Protein AF-0000000072975672 (afdb_homodimer)

Nearest PDB structures (foldseek):
  6ol1-assembly1_B  TM=7.980E-01  e=2.990E-12  Vibrio cholerae O1 biovar El Tor str. N16961
  6okz-assembly2_A  TM=8.199E-01  e=1.410E-11  Vibrio cholerae O1 biovar El Tor str. N16961
  5uld-assembly2_D  TM=7.932E-01  e=4.194E-11  Vibrio cholerae O1 biovar El Tor str. N16961
  6ol0-assembly2_B  TM=7.868E-01  e=4.022E-11  Vibrio cholerae O1 biovar El Tor str. N16961
  4f35-assembly1_C  TM=8.207E-01  e=1.749E-09  Vibrio cholerae

Foldseek 3Di:
DPLVAPADLVRLLVVLVVLVVVLLVCLLVPPDDNLVSLQVSLVVCPVNCLQPPVLLVVLVPQLLLLLLLLLLLLLLLLVQLCVLVVLLVVLVVVLVPDLVVSLVVNLVVLLQVLCQDPLQVNLLLCLQSLCQSCVSVVAASQLRQLSNSLSSLLSLQQFCNSYSLSSLLQRLCVVVPDDGDFGRLRNVLSVVLNVLSVVLSVPPSNVQGDRDHAPQRVCCVVVQLFKWWKFAQAPPAPQAFPQPVPPVLCVDPFKHFQFKQDDNDTPNQPSRPDRDHHGIITIIRGGPVVVVVCVPPVNNVRRVDTDIAGKDKFKWFAAPQQQQAQPFPLVVPLCSVLVKDFQWKDDQLDTPRPPSRRDGDHHLIITTIMGHPVSVLVSCVVRVIQTSNDSNPDPRSNVCNVLSVCLSVQLNVCSNVVVDDSSVSSVVSSVSSCVVPSDDPVSSSSSRDPSLSSSSSSLSSSLSSSVSSCNLVVVLVVCVVVCAPPDQLVLLLVLLLVLLVSLLSGELNNSLSVSSSNQQSNCVSNVHDSVLSSSSNSSSSSLHQLALVSYVSSSNSCNRSSDHRVSSNSSRVVSSNVSSNSSSVCSCVSPPD/DPLVAPADLVRLLVVLVVLVVVLLVCLLVPPDDNLVSLQVSLVVCPVNCLQPPVLLVVLVPQLLLLLLLLLLLLLLLLVQLCVLVVLLVVLVVVLVPDLVVSLVVNLVVLLQVLCQDPLQVNLLLCLQSLCQSCVSVVAASQLRQLSNSLSSLLSLQQFCNSYSLSSLLQSLCVVVPDDGDFGRLRNVLSVVLNVLSVVLSVPPSNVQGDRDHAPQRVCCVVVQLFKWWKFAAAPPAPQAFPQPVPPVLCVDDFKHFQFKQDDLDTPNQPSRPDRDHHGIITIIRGGPVVVVVCVPPVNNVRRVDTDIAGKDKFKWFAAPQQQQAFPFPLVVPLCSVLVKDFQWKDDQLDTPRPPSRRDGDHHLIITTIMDHPVSVLVSCVVRVIQTSNDNNPDPRSNVCNVLSVCLSCQLNVCSNVVVDDSSVSSVVSSVSCCVVPSDDPVSSSSSRDPSLSSSSSSLSSSLSSSVSSCNLVVVLVVCVVVCAPPPQLVLLLVLLLVLLVSLLSGELNNSLSVSSSNQQSNCVSNVHDSVLSSSSNSSSSSLHQLALVSYVSSSNSCNRSSDHRVSSNSSRVVSSNVSSNSSSVCSCVSPPD

Organism: NCBI:txid391626

Secondary structure (DSSP, 8-state):
---SS---HHHHHHHHHHHHHHHHHHHHHTSS-HHHHHHHHHHHHHHHTSS-HHHHHHHTT-HHHHHHHHHHHHHHHHHHTTHHHHHHHHHHHHHHH-HHHHHHHHHHHHHHHTTTS-HHHHHHHHHHHHHHHHHHHT--THHHHHHHHHHHHHHTTSSTTS-HHHHHHHHHHHHTTPPPPPTTTTHHHHHHHHHHHHHHHHHTHHHHS-----HHHHHHTTTT--EEEEEE--TT-TTTTSBGGG-GGGTSTTEEEEEEEETTEE-GGGGGGPBP-TT-EEEEEE-HHHHHHHHH-TTSTTS--EEEEE-EEEEEE--TT-TTTTSBHHHH-HHHHHS-EEEEEEETTEEE-S-GGGPBP-TT-EEEEEE-HHHHHHHHHHHT-EESSS-------GGGHHHHHHHHHHHHHHHHTTSS-HHHHHHHHHHHHHHHTSS-HHHHHHTS-HHHHHHHHHHHHHHHHHHHHTHHHHHHHHHHHHHTT--HHHHHHHHHHHHHHHHHHS-HHHHHHHHHHHHHHHHHHHTS-SHHHHHHHHHHHH---S-SSSSHHHHHHHTTTT--HHHHHHHHHHHHHHHHHHHHHHHHHHS--/---SS---HHHHHHHHHHHHHHHHHHHHHTSS-HHHHHHHHHHHHHHHTSS-HHHHHHHTT-HHHHHHHHHHHHHHHHHHTTHHHHHHHHHHHHHHH-HHHHHHHHHHHHHHHHTTS-HHHHHHHHHHHHHHHHHHHT--GGGTHHHHHHHHHHHTTSSTTS-HHHHHHHHHHHHTTPPPPPTTTTHHHHHHHHHHHHHHHHHTHHHHS-----HHHHHHTTTT--EEEEEE--TT-TTTTSBGGG-GGGTSTTEEEEEEEETTEE-GGGGGGPBP-TT-EEEEEE-HHHHHHHHH-GGGTTS---EEEE-EEEEEE--TT-TTTTSBHHHH-HHHHHS-EEEEEEETTEEE-S-GGGPBP-TT-EEEEEE-HHHHHHHHHHHT-EESSS-------GGGHHHHHHHHHHHHHHHHTTSS-HHHHHHHHHHHHHHHTSS-HHHHHHTS-HHHHHHHHHHHHHHHHHHHHTHHHHHHHHHHHHHTT--HHHHHHHHHHHHHHHHHHS-HHHHHHHHHHHHHHHHHHHTS-SHHHHHHHHHHHH---S-SSSSHHHHHHHHHHT--HHHHHHHHHHHHHHHHHHHHHHHHHHS--

Solvent-accessible surface area (backbone atoms only — not comparable to full-atom values): 57930 Å² total; per-residue (Å²): 127,71,55,72,47,84,58,53,61,69,50,26,13,52,50,49,48,50,49,53,50,51,43,50,50,42,45,64,64,55,80,50,58,64,35,55,46,30,33,34,47,32,30,49,32,43,62,46,41,41,24,47,66,70,61,48,38,54,47,50,33,48,53,30,62,54,32,51,45,31,46,29,30,45,50,42,22,29,56,40,11,33,55,59,51,54,54,51,49,53,42,52,57,38,36,72,76,39,49,76,60,23,52,54,50,44,38,53,47,39,19,56,47,8,26,69,30,57,41,55,66,54,49,63,64,42,46,12,52,50,40,50,47,19,56,76,64,71,45,50,36,26,63,48,38,60,56,45,33,50,28,19,46,37,14,16,44,30,23,35,67,2,28,69,46,37,31,42,33,42,35,54,40,37,74,72,68,42,79,74,74,51,43,60,67,46,25,68,61,15,50,51,50,37,52,51,51,49,51,45,46,70,70,48,37,74,77,54,44,56,90,32,63,29,68,56,59,64,48,43,78,58,55,64,52,35,22,41,29,32,29,30,33,41,86,84,29,89,54,54,71,36,46,54,78,71,38,62,77,44,62,34,91,58,33,39,72,65,37,39,28,53,84,89,41,76,38,50,86,50,41,90,76,33,53,38,43,70,60,26,31,37,30,28,34,21,18,72,73,48,48,55,47,45,65,63,34,65,79,36,53,33,34,67,60,62,54,68,43,62,29,42,81,44,38,31,36,33,40,89,78,21,68,52,50,74,35,36,44,51,76,58,40,43,41,79,43,40,53,27,42,78,63,33,35,32,46,97,75,36,74,41,58,70,71,51,44,73,38,57,38,46,68,27,29,24,35,32,33,35,19,32,61,68,32,46,51,46,47,23,62,74,32,47,36,41,44,40,77,45,75,80,82,67,92,44,52,52,88,38,26,67,56,35,50,49,36,52,50,46,37,53,53,38,32,63,68,63,56,50,59,59,45,60,42,31,46,37,33,39,29,50,36,47,73,72,56,36,31,54,68,71,62,29,53,65,50,39,57,56,56,58,46,46,25,50,54,18,34,48,30,40,48,52,22,33,61,66,20,43,28,51,56,55,53,30,67,66,46,44,72,80,52,59,84,55,53,70,47,57,52,34,30,52,52,19,46,51,36,26,55,47,7,42,60,43,36,24,58,60,42,25,47,58,46,37,60,52,36,39,43,43,18,57,71,70,70,39,52,32,63,43,42,42,50,33,35,38,51,21,22,51,53,37,50,34,29,45,71,10,27,71,47,39,29,54,35,33,31,65,16,45,44,49,70,62,52,29,35,65,50,14,42,61,49,44,54,51,47,37,52,51,51,24,61,47,42,49,75,76,35,67,96,125,70,56,71,48,83,58,52,62,68,49,27,14,51,51,50,50,49,50,52,50,51,43,52,50,41,44,64,63,56,80,50,58,63,36,55,46,30,33,34,48,31,30,51,33,44,62,45,42,42,25,48,66,70,60,49,39,55,47,51,31,49,54,31,62,53,32,50,44,31,46,29,30,46,50,42,22,29,55,41,11,32,55,58,50,54,53,52,50,53,41,53,57,38,37,72,76,39,48,76,61,22,51,56,49,43,40,52,48,38,19,57,47,7,25,68,29,57,41,53,67,54,49,64,64,41,47,14,53,50,42,51,46,18,55,76,64,70,45,49,35,27,62,47,37,60,56,46,34,50,28,18,44,35,15,16,43,28,23,35,68,2,27,69,47,38,32,44,32,42,34,54,40,36,76,72,68,43,80,74,74,50,44,59,66,46,24,67,61,16,49,51,50,37,52,50,50,51,51,45,49,71,70,47,36,74,77,53,44,55,90,33,62,29,66,55,61,64,48,43,79,58,54,63,54,37,23,40,29,32,29,29,32,40,86,85,30,90,56,54,68,37,46,53,79,71,38,60,77,43,62,35,91,60,31,38,70,65,36,40,27,54,84,89,41,75,39,50,86,51,43,90,77,33,52,38,44,70,61,25,30,37,31,27,34,21,17,72,74,48,49,55,47,45,67,62,34,67,78,36,57,33,33,68,59,61,54,68,44,63,30,44,81,43,41,31,35,33,39,88,77,19,67,52,51,74,35,36,43,51,77,59,40,42,42,79,42,40,53,26,42,78,63,32,35,32,45,98,73,35,74,41,58,71,71,50,45,75,38,57,38,45,69,26,29,25,36,34,32,36,19,33,62,67,31,45,52,47,46,24,62,73,32,47,36,42,44,40,77,45,76,80,82,67,92,43,53,52,86,38,26,65,57,35,48,47,36,51,50,47,36,53,51,38,32,63,68,63,55,48,58,59,45,61,42,32,46,37,35,39,28,50,36,48,72,71,56,37,31,55,69,72,62,30,53,64,49,38,57,56,57,58,46,45,25,49,54,18,36,48,30,41,47,52,22,34,61,66,20,42,31,51,57,56,52,30,68,67,46,44,73,79,52,60,84,53,52,70,46,57,53,35,30,52,53,18,45,52,37,26,58,47,8,42,62,42,36,23,57,60,40,23,48,58,45,37,61,52,34,39,45,42,18,56,71,69,69,40,50,32,65,42,42,42,50,32,35,39,51,21,21,52,53,37,51,34,29,46,70,9,28,71,48,39,29,54,35,32,31,66,17,46,44,50,70,62,52,30,35,64,49,14,44,60,49,44,54,51,47,36,54,53,50,25,60,48,41,49,73,76,35,67,95

Sequence (1186 aa):
MVEIFALSQNGQAIATLSVVAIMFVLFLRETYPTEVVALAGAAVMLALGVLPYANAQAVLQNSAPWTIAAMFIVMGALVRTGALDVLTRLAERYARTHPKTAIVGVILAVMGASAIMNNTPVVVVMIPVVVQLSKTLGTKASKLLIPLSYAAIMGGSLTLIGTSTNLLVDGVARSQGLAPFGIFEILPIGLVVCAWGLIYMGLFAPRLLPDRDSMANMLSDRSKMKFFTEAVIPSDSNLIGRDVLDVRLFKRDGVRLVDVVRGDASLRRNLKTVQLAVGDRVVLRTEMTELLSLQKTKDLRRVDQVSAVETQTVEVLITPGCKMVGRAMASLRLRRRYGVYVLAVHRRNQNIGSNLDSLVVRVGDTLLLEGAPEDIARLATEMDMVDVSQPSARAFRRGHAPIAIAALIGIVTLAALNVAPILMLAVIAVAVVLLTGCIDADEAFSFIDGRLLALIFSMLAVGAALQNSGAVSLIVDAISPSLDGLPPFLLIFCVFLLTTILTEIVSNNAVAVIMTPIAISLATALGVDARPLVVAVMIAASCAFATPIGYQTNTLVYGPGGYKFSDFMRVGIPLNLSMSVIASAMIPLIWPLMVEIFALSQNGQAIATLSVVAIMFVLFLRETYPTEVVALAGAAVMLALGVLPYANAQAVLQNSAPWTIAAMFIVMGALVRTGALDVLTRLAERYARTHPKTAIVGVILAVMGASAIMNNTPVVVVMIPVVVQLSKTLGTKASKLLIPLSYAAIMGGSLTLIGTSTNLLVDGVARSQGLAPFGIFEILPIGLVVCAWGLIYMGLFAPRLLPDRDSMANMLSDRSKMKFFTEAVIPSDSNLIGRDVLDVRLFKRDGVRLVDVVRGDASLRRNLKTVQLAVGDRVVLRTEMTELLSLQKTKDLRRVDQVSAVETQTVEVLITPGCKMVGRAMASLRLRRRYGVYVLAVHRRNQNIGSNLDSLVVRVGDTLLLEGAPEDIARLATEMDMVDVSQPSARAFRRGHAPIAIAALIGIVTLAALNVAPILMLAVIAVAVVLLTGCIDADEAFSFIDGRLLALIFSMLAVGAALQNSGAVSLIVDAISPSLDGLPPFLLIFCVFLLTTILTEIVSNNAVAVIMTPIAISLATALGVDARPLVVAVMIAASCAFATPIGYQTNTLVYGPGGYKFSDFMRVGIPLNLSMSVIASAMIPLIWPL

pLDDT: mean 79.82, std 13.8, range [34.97, 97.31]

InterPro domains:
  IPR004680 Citrate transporter-like domain [PF03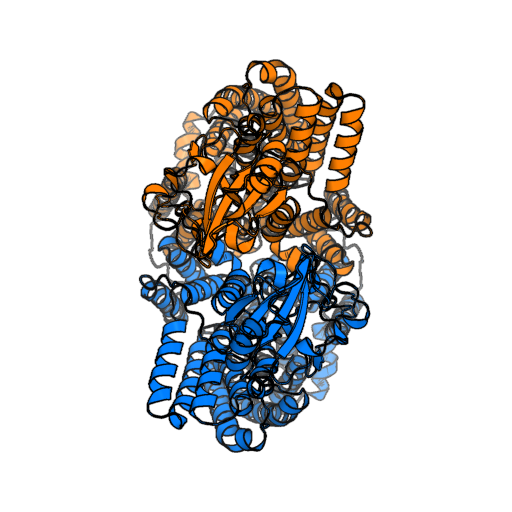600] (24-540)
  IPR006037 Regulator of K+ conductance, C-terminal [PF02080] (229-295)
  IPR006037 Regulator of K+ conductance, C-terminal [PF02080] (314-380)
  IPR006037 Regulator of K+ conductance, C-terminal [PS51202] (216-300)
  IPR006037 Regulator of K+ conductance, C-terminal [PS51202] (301-385)
  IPR031312 Sodium/sulphate symporter, conserved site [PS01271] (541-557)
  IPR036721 Regulator of K+ conductance, C-terminal domain superfamily [G3DSA:3.30.70.1450] (226-305)
  IPR036721 Regulator of K+ conductance, C-terminal domain superfamily [G3DSA:3.30.70.1450] (309-387)
  IPR036721 Regulator of K+ conductance, C-terminal domain superfamily [SSF116726] (228-301)
  IPR036721 Regulator of K+ conductance, C-terminal domain superfamily [SSF116726] (310-385)
  IPR051679 Divalent Anion Sodium Symporter-Related Transporters [PTHR43652] (11-592)

Structure (mmCIF, N/CA/C/O backbone):
data_AF-0000000072975672-model_v1
#
loop_
_entity.id
_entity.type
_entity.pdbx_description
1 polymer 'Putative transport protein'
#
loop_
_atom_site.group_PDB
_atom_site.id
_atom_site.type_symbol
_atom_site.label_atom_id
_atom_site.label_alt_id
_atom_site.label_comp_id
_atom_site.label_asym_id
_atom_site.label_entity_id
_atom_site.label_seq_id
_atom_site.pdbx_PDB_ins_code
_atom_site.Cartn_x
_atom_site.Cartn_y
_atom_site.Cartn_z
_atom_site.occupancy
_atom_site.B_iso_or_equiv
_atom_site.auth_seq_id
_atom_site.auth_comp_id
_atom_site.auth_asym_id
_atom_site.auth_atom_id
_atom_site.pdbx_PDB_model_num
ATOM 1 N N . MET A 1 1 ? 12.812 -31.312 2.736 1 35 1 MET A N 1
ATOM 2 C CA . MET A 1 1 ? 11.922 -30.328 3.324 1 35 1 MET A CA 1
ATOM 3 C C . MET A 1 1 ? 11.375 -30.797 4.664 1 35 1 MET A C 1
ATOM 5 O O . MET A 1 1 ? 10.703 -31.828 4.734 1 35 1 MET A O 1
ATOM 9 N N . VAL A 1 2 ? 12.016 -30.391 5.719 1 39.59 2 VAL A N 1
ATOM 10 C CA . VAL A 1 2 ? 11.773 -30.984 7.035 1 39.59 2 VAL A CA 1
ATOM 11 C C . VAL A 1 2 ? 10.289 -30.891 7.379 1 39.59 2 VAL A C 1
ATOM 13 O O . VAL A 1 2 ? 9.711 -29.797 7.383 1 39.59 2 VAL A O 1
ATOM 16 N N . GLU A 1 3 ? 9.562 -31.859 7.059 1 49.25 3 GLU A N 1
ATOM 17 C CA . GLU A 1 3 ? 8.258 -32.094 7.68 1 49.25 3 GLU A CA 1
ATOM 18 C C . GLU A 1 3 ? 8.344 -31.969 9.195 1 49.25 3 GLU A C 1
ATOM 20 O O . GLU A 1 3 ? 8.781 -32.906 9.883 1 49.25 3 GLU A O 1
ATOM 25 N N . ILE A 1 4 ? 8.57 -30.766 9.586 1 47.84 4 ILE A N 1
ATOM 26 C CA . ILE A 1 4 ? 8.805 -30.578 11.016 1 47.84 4 ILE A CA 1
ATOM 27 C C . ILE A 1 4 ? 7.945 -31.547 11.82 1 47.84 4 ILE A C 1
ATOM 29 O O . ILE A 1 4 ? 8.422 -32.156 12.773 1 47.84 4 ILE A O 1
ATOM 33 N N . PHE A 1 5 ? 6.543 -31.656 11.617 1 55.81 5 PHE A N 1
ATOM 34 C CA . PHE A 1 5 ? 5.684 -32.531 12.414 1 55.81 5 PHE A CA 1
ATOM 35 C C . PHE A 1 5 ? 5.008 -33.562 11.539 1 55.81 5 PHE A C 1
ATOM 37 O O . PHE A 1 5 ? 4.352 -33.219 10.547 1 55.81 5 PHE A O 1
ATOM 44 N N . ALA A 1 6 ? 5.582 -34.75 11.391 1 62.72 6 ALA A N 1
ATOM 45 C CA . ALA A 1 6 ? 4.992 -35.844 10.625 1 62.72 6 ALA A CA 1
ATOM 46 C C . ALA A 1 6 ? 3.686 -36.312 11.258 1 62.72 6 ALA A C 1
ATOM 48 O O . ALA A 1 6 ? 3.697 -37.031 12.258 1 62.72 6 ALA A O 1
ATOM 49 N N . LEU A 1 7 ? 2.609 -35.688 10.938 1 68.06 7 LEU A N 1
ATOM 50 C CA . LEU A 1 7 ? 1.302 -36.094 11.422 1 68.06 7 LEU A CA 1
ATOM 51 C C . LEU A 1 7 ? 0.672 -37.125 10.484 1 68.06 7 LEU A C 1
ATOM 53 O O . LEU A 1 7 ? 0.953 -37.125 9.289 1 68.06 7 LEU A O 1
ATOM 57 N N . SER A 1 8 ? 0.049 -38.156 11.016 1 76.12 8 SER A N 1
ATOM 58 C CA . SER A 1 8 ? -0.76 -39.062 10.203 1 76.12 8 SER A CA 1
ATOM 59 C C . SER A 1 8 ? -1.784 -38.312 9.375 1 76.12 8 SER A C 1
ATOM 61 O O . SER A 1 8 ? -2.014 -37.125 9.609 1 76.12 8 SER A O 1
ATOM 63 N N . GLN A 1 9 ? -2.24 -38.906 8.297 1 76.25 9 GLN A N 1
ATOM 64 C CA . GLN A 1 9 ? -3.217 -38.219 7.441 1 76.25 9 GLN A CA 1
ATOM 65 C C . GLN A 1 9 ? -4.41 -37.719 8.258 1 76.25 9 GLN A C 1
ATOM 67 O O . GLN A 1 9 ? -4.859 -36.594 8.078 1 76.25 9 GLN A O 1
ATOM 72 N N . ASN A 1 10 ? -4.875 -38.594 9.109 1 78.12 10 ASN A N 1
ATOM 73 C CA . ASN A 1 10 ? -5.984 -38.188 9.977 1 78.12 10 ASN A CA 1
ATOM 74 C C . ASN A 1 10 ? -5.574 -37.094 10.953 1 78.12 10 ASN A C 1
ATOM 76 O O . ASN A 1 10 ? -6.359 -36.188 11.234 1 78.12 10 ASN A O 1
ATOM 80 N N . GLY A 1 11 ? -4.398 -37.25 11.414 1 86.12 11 GLY A N 1
ATOM 81 C CA . GLY A 1 11 ? -3.863 -36.219 12.281 1 86.12 11 GLY A CA 1
ATOM 82 C C . GLY A 1 11 ? -3.74 -34.875 11.602 1 86.12 11 GLY A C 1
ATOM 83 O O . GLY A 1 11 ? -4.035 -33.844 12.203 1 86.12 11 GLY A O 1
ATOM 84 N N . GLN A 1 12 ? -3.369 -34.938 10.344 1 89.25 12 GLN A N 1
ATOM 85 C CA . GLN A 1 12 ? -3.246 -33.688 9.57 1 89.25 12 GLN A CA 1
ATOM 86 C C . GLN A 1 12 ? -4.609 -33.031 9.352 1 89.25 12 GLN A C 1
ATOM 88 O O . GLN A 1 12 ? -4.738 -31.812 9.422 1 89.25 12 GLN A O 1
ATOM 93 N N . ALA A 1 13 ? -5.551 -33.875 9.117 1 88.75 13 ALA A N 1
ATOM 94 C CA . ALA A 1 13 ? -6.906 -33.375 8.891 1 88.75 13 ALA A CA 1
ATOM 95 C C . ALA A 1 13 ? -7.461 -32.688 10.141 1 88.75 13 ALA A C 1
ATOM 97 O O . ALA A 1 13 ? -8.031 -31.609 10.07 1 88.75 13 ALA A O 1
ATOM 98 N N . ILE A 1 14 ? -7.289 -33.312 11.266 1 90.31 14 ILE A N 1
ATOM 99 C CA . ILE A 1 14 ? -7.801 -32.781 12.531 1 90.31 14 ILE A CA 1
ATOM 100 C C . ILE A 1 14 ? -7.055 -31.5 12.898 1 90.31 14 ILE A C 1
ATOM 102 O O . ILE A 1 14 ? -7.656 -30.547 13.398 1 90.31 14 ILE A O 1
ATOM 106 N N . ALA A 1 15 ? -5.781 -31.547 12.688 1 92.06 15 ALA A N 1
ATOM 107 C CA . ALA A 1 15 ? -4.992 -30.344 12.953 1 92.06 15 ALA A CA 1
ATOM 108 C C . ALA A 1 15 ? -5.469 -29.172 12.094 1 92.06 15 ALA A C 1
ATOM 110 O O . ALA A 1 15 ? -5.582 -28.047 12.578 1 92.06 15 ALA A O 1
ATOM 111 N N . THR A 1 16 ? -5.664 -29.5 10.828 1 90.06 16 THR A N 1
ATOM 112 C CA . THR A 1 16 ? -6.129 -28.469 9.906 1 90.06 16 THR A CA 1
ATOM 113 C C . THR A 1 16 ? -7.484 -27.922 10.352 1 90.06 16 THR A C 1
ATOM 115 O O . THR A 1 16 ? -7.688 -26.703 10.383 1 90.06 16 THR A O 1
ATOM 118 N N . LEU A 1 17 ? -8.359 -28.781 10.75 1 86.69 17 LEU A N 1
ATOM 119 C CA . LEU A 1 17 ? -9.688 -28.37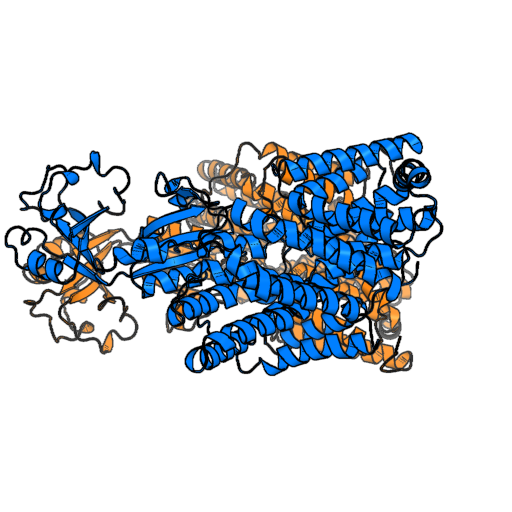5 11.195 1 86.69 17 LEU A CA 1
ATOM 120 C C . LEU A 1 17 ? -9.602 -27.578 12.5 1 86.69 17 LEU A C 1
ATOM 122 O O . LEU A 1 17 ? -10.383 -26.656 12.719 1 86.69 17 LEU A O 1
ATOM 126 N N . SER A 1 18 ? -8.766 -27.969 13.328 1 92.19 18 SER A N 1
ATOM 127 C CA . SER A 1 18 ? -8.57 -27.25 14.578 1 92.19 18 SER A CA 1
ATOM 128 C C . SER A 1 18 ? -8.086 -25.828 14.328 1 92.19 18 SER A C 1
ATOM 130 O O . SER A 1 18 ? -8.539 -24.875 14.977 1 92.19 18 SER A O 1
ATOM 132 N N . VAL A 1 19 ? -7.121 -25.672 13.391 1 92.25 19 VAL A N 1
ATOM 133 C CA . VAL A 1 19 ? -6.609 -24.344 13.055 1 92.25 19 VAL A CA 1
ATOM 134 C C . VAL A 1 19 ? -7.734 -23.484 12.492 1 92.25 19 VAL A C 1
ATOM 136 O O . VAL A 1 19 ? -7.871 -22.312 12.859 1 92.25 19 VAL A O 1
ATOM 139 N N . VAL A 1 20 ? -8.516 -24.062 11.617 1 85.56 20 VAL A N 1
ATOM 140 C CA . VAL A 1 20 ? -9.625 -23.328 11.008 1 85.56 20 VAL A CA 1
ATOM 141 C C . VAL A 1 20 ? -10.633 -22.938 12.086 1 85.56 20 VAL A C 1
ATOM 143 O O . VAL A 1 20 ? -11.156 -21.812 12.07 1 85.56 20 VAL A O 1
ATOM 146 N N . ALA A 1 21 ? -10.906 -23.797 13.031 1 85.62 21 ALA A N 1
ATOM 147 C CA . ALA A 1 21 ? -11.82 -23.5 14.133 1 85.62 21 ALA A CA 1
ATOM 148 C C . ALA A 1 21 ? -11.297 -22.344 14.992 1 85.62 21 ALA A C 1
ATOM 150 O O . ALA A 1 21 ? -12.062 -21.469 15.391 1 85.62 21 ALA A O 1
ATOM 151 N N . ILE A 1 22 ? -10.086 -22.422 15.258 1 91.94 22 ILE A N 1
ATOM 152 C CA . ILE A 1 22 ? -9.477 -21.359 16.047 1 91.94 22 ILE A CA 1
ATOM 153 C C . ILE A 1 22 ? -9.562 -20.047 15.281 1 91.94 22 ILE A C 1
ATOM 155 O O . ILE A 1 22 ? -9.836 -19 15.867 1 91.94 22 ILE A O 1
ATOM 159 N N . MET A 1 23 ? -9.25 -20.125 13.969 1 87.06 23 MET A N 1
ATOM 160 C CA . MET A 1 23 ? -9.383 -18.938 13.148 1 87.06 23 MET A CA 1
ATOM 161 C C . MET A 1 23 ? -10.797 -18.359 13.234 1 87.06 23 MET A C 1
ATOM 163 O O . MET A 1 23 ? -10.977 -17.156 13.383 1 87.06 23 MET A O 1
ATOM 167 N N . PHE A 1 24 ? -11.75 -19.203 13.219 1 79.75 24 PHE A N 1
ATOM 168 C CA . PHE A 1 24 ? -13.148 -18.781 13.273 1 79.75 24 PHE A CA 1
ATOM 169 C C . PHE A 1 24 ? -13.453 -18.094 14.602 1 79.75 24 PHE A C 1
ATOM 171 O O . PHE A 1 24 ? -14.133 -17.078 14.633 1 79.75 24 PHE A O 1
ATOM 178 N N . VAL A 1 25 ? -13 -18.625 15.617 1 83.56 25 VAL A N 1
ATOM 179 C CA . VAL A 1 25 ? -13.219 -18.047 16.938 1 83.56 25 VAL A CA 1
ATOM 180 C C . VAL A 1 25 ? -12.562 -16.672 17.016 1 83.56 25 VAL A C 1
ATOM 182 O O . VAL A 1 25 ? -13.141 -15.727 17.562 1 83.56 25 VAL A O 1
ATOM 185 N N . LEU A 1 26 ? -11.43 -16.609 16.453 1 85.75 26 LEU A N 1
ATOM 186 C CA . LEU A 1 26 ? -10.719 -15.328 16.484 1 85.75 26 LEU A CA 1
ATOM 187 C C . LEU A 1 26 ? -11.43 -14.297 15.602 1 85.75 26 LEU A C 1
ATOM 189 O O . LEU A 1 26 ? -11.438 -13.109 15.922 1 85.75 26 LEU A O 1
ATOM 193 N N . PHE A 1 27 ? -11.93 -14.758 14.469 1 77.38 27 PHE A N 1
ATOM 194 C CA . PHE A 1 27 ? -12.719 -13.867 13.633 1 77.38 27 PHE A CA 1
ATOM 195 C C . PHE A 1 27 ? -13.922 -13.312 14.398 1 77.38 27 PHE A C 1
ATOM 197 O O . PHE A 1 27 ? -14.227 -12.125 14.305 1 77.38 27 PHE A O 1
ATOM 204 N N . LEU A 1 28 ? -14.516 -14.156 15.211 1 71.25 28 LEU A N 1
ATOM 205 C CA . LEU A 1 28 ? -15.719 -13.797 15.953 1 71.25 28 LEU A CA 1
ATOM 206 C C . LEU A 1 28 ? -15.391 -12.836 17.094 1 71.25 28 LEU A C 1
ATOM 208 O O . LEU A 1 28 ? -16.156 -11.906 17.359 1 71.25 28 LEU A O 1
ATOM 212 N N . ARG A 1 29 ? -14.273 -13.047 17.672 1 74.56 29 ARG A N 1
ATOM 213 C CA . ARG A 1 29 ? -13.883 -12.219 18.812 1 74.56 29 ARG A CA 1
ATOM 214 C C . ARG A 1 29 ? -13.359 -10.867 18.359 1 74.56 29 ARG A C 1
ATOM 216 O O . ARG A 1 29 ? -13.258 -9.93 19.141 1 74.56 29 ARG A O 1
ATOM 223 N N . GLU A 1 30 ? -12.969 -10.781 17.094 1 71.88 30 GLU A N 1
ATOM 224 C CA . GLU A 1 30 ? -12.469 -9.547 16.5 1 71.88 30 GLU A CA 1
ATOM 225 C C . GLU A 1 30 ? -11.32 -8.961 17.312 1 71.88 30 GLU A C 1
ATOM 227 O O . GLU A 1 30 ? -11.219 -7.746 17.469 1 71.88 30 GLU A O 1
ATOM 232 N N . THR A 1 31 ? -10.633 -9.844 17.938 1 76.88 31 THR A N 1
ATOM 233 C CA . THR A 1 31 ? -9.469 -9.375 18.703 1 76.88 31 THR A CA 1
ATOM 234 C C . THR A 1 31 ? -8.367 -8.906 17.75 1 76.88 31 THR A C 1
ATOM 236 O O . THR A 1 31 ? -7.629 -7.969 18.078 1 76.88 31 THR A O 1
ATOM 239 N N . TYR A 1 32 ? -8.273 -9.594 16.625 1 83.94 32 TYR A N 1
ATOM 240 C CA . TYR A 1 32 ? -7.309 -9.25 15.594 1 83.94 32 TYR A CA 1
ATOM 241 C C . TYR A 1 32 ? -8.008 -8.961 14.273 1 83.94 32 TYR A C 1
ATOM 243 O O . TYR A 1 32 ? -9.102 -9.461 14.016 1 83.94 32 TYR A O 1
ATOM 251 N N . PRO A 1 33 ? -7.375 -8.109 13.562 1 81.12 33 PRO A N 1
ATOM 252 C CA . PRO A 1 33 ? -7.93 -7.934 12.219 1 81.12 33 PRO A CA 1
ATOM 253 C C . PRO A 1 33 ? -7.988 -9.234 11.43 1 81.12 33 PRO A C 1
ATOM 255 O O . PRO A 1 33 ? -7.18 -10.141 11.656 1 81.12 33 PRO A O 1
ATOM 258 N N . THR A 1 34 ? -8.883 -9.336 10.516 1 81.31 34 THR A N 1
ATOM 259 C CA . THR A 1 34 ? -9.156 -10.562 9.773 1 81.31 34 THR A CA 1
ATOM 260 C C . THR A 1 34 ? -7.926 -11 8.992 1 81.31 34 THR A C 1
ATOM 262 O O . THR A 1 34 ? -7.645 -12.195 8.891 1 81.31 34 THR A O 1
ATOM 265 N N . GLU A 1 35 ? -7.23 -9.984 8.344 1 87.69 35 GLU A N 1
ATOM 266 C CA . GLU A 1 35 ? -6.059 -10.336 7.543 1 87.69 35 GLU A CA 1
ATOM 267 C C . GLU A 1 35 ? -4.957 -10.93 8.414 1 87.69 35 GLU A C 1
ATOM 269 O O . GLU A 1 35 ? -4.207 -11.805 7.965 1 87.69 35 GLU A O 1
ATOM 274 N N . VAL A 1 36 ? -4.832 -10.5 9.664 1 92.19 36 VAL A N 1
ATOM 275 C CA . VAL A 1 36 ? -3.814 -11 10.586 1 92.19 36 VAL A CA 1
ATOM 276 C C . VAL A 1 36 ? -4.141 -12.438 10.977 1 92.19 36 VAL A C 1
ATOM 278 O O . VAL A 1 36 ? -3.26 -13.297 11 1 92.19 36 VAL A O 1
ATOM 281 N N . VAL A 1 37 ? -5.387 -12.688 11.281 1 89.62 37 VAL A N 1
ATOM 282 C CA . VAL A 1 37 ? -5.82 -14.031 11.664 1 89.62 37 VAL A CA 1
ATOM 283 C C . VAL A 1 37 ? -5.602 -14.992 10.492 1 89.62 37 VAL A C 1
ATOM 285 O O . VAL A 1 37 ? -5.113 -16.109 10.68 1 89.62 37 VAL A O 1
ATOM 288 N N . ALA A 1 38 ? -5.992 -14.555 9.328 1 89 38 ALA A N 1
ATOM 289 C CA . ALA A 1 38 ? -5.832 -15.391 8.141 1 89 38 ALA A CA 1
ATOM 290 C C . ALA A 1 38 ? -4.359 -15.703 7.887 1 89 38 ALA A C 1
ATOM 292 O O . ALA A 1 38 ? -3.998 -16.844 7.621 1 89 38 ALA A O 1
ATOM 293 N N . LEU A 1 39 ? -3.531 -14.695 7.918 1 94.38 39 LEU A N 1
ATOM 294 C CA . LEU A 1 39 ? -2.098 -14.867 7.707 1 94.38 39 LEU A CA 1
ATOM 295 C C . LEU A 1 39 ? -1.5 -15.789 8.758 1 94.38 39 LEU A C 1
ATOM 297 O O . LEU A 1 39 ? -0.657 -16.625 8.445 1 94.38 39 LEU A O 1
ATOM 301 N N . ALA A 1 40 ? -1.887 -15.609 10 1 96 40 ALA A N 1
ATOM 302 C CA . ALA A 1 40 ? -1.417 -16.469 11.086 1 96 40 ALA A CA 1
ATOM 303 C C . ALA A 1 40 ? -1.84 -17.922 10.867 1 96 40 ALA A C 1
ATOM 305 O O . ALA A 1 40 ? -1.066 -18.844 11.125 1 96 40 ALA A O 1
ATOM 306 N N . GLY A 1 41 ? -3.051 -18.094 10.5 1 93.44 41 GLY A N 1
ATOM 307 C CA . GLY A 1 41 ? -3.512 -19.438 10.188 1 93.44 41 GLY A CA 1
ATOM 308 C C . GLY A 1 41 ? -2.689 -20.109 9.109 1 93.44 41 GLY A C 1
ATOM 309 O O . GLY A 1 41 ? -2.279 -21.266 9.266 1 93.44 41 GLY A O 1
ATOM 310 N N . ALA A 1 42 ? -2.488 -19.406 7.988 1 93.81 42 ALA A N 1
ATOM 311 C CA . ALA A 1 42 ? -1.66 -19.938 6.91 1 93.81 42 ALA A CA 1
ATOM 312 C C . ALA A 1 42 ? -0.251 -20.266 7.406 1 93.81 42 ALA A C 1
ATOM 314 O O . ALA A 1 42 ? 0.322 -21.297 7.051 1 93.81 42 ALA A O 1
ATOM 315 N N . ALA A 1 43 ? 0.303 -19.359 8.227 1 96.56 43 ALA A N 1
ATOM 316 C CA . ALA A 1 43 ? 1.648 -19.547 8.766 1 96.56 43 ALA A CA 1
ATOM 317 C C . ALA A 1 43 ? 1.722 -20.781 9.648 1 96.56 43 ALA A C 1
ATOM 319 O O . ALA A 1 43 ? 2.691 -21.547 9.586 1 96.56 43 ALA A O 1
ATOM 320 N N . VAL A 1 44 ? 0.731 -20.969 10.5 1 96 44 VAL A N 1
ATOM 321 C CA . VAL A 1 44 ? 0.692 -22.125 11.391 1 96 44 VAL A CA 1
ATOM 322 C C . VAL A 1 44 ? 0.6 -23.406 10.562 1 96 44 VAL A C 1
ATOM 324 O O . VAL A 1 44 ? 1.251 -24.406 10.883 1 96 44 VAL A O 1
ATOM 327 N N . MET A 1 45 ? -0.187 -23.344 9.539 1 94.62 45 MET A N 1
ATOM 328 C CA . MET A 1 45 ? -0.341 -24.531 8.688 1 94.62 45 MET A CA 1
ATOM 329 C C . MET A 1 45 ? 0.959 -24.844 7.961 1 94.62 45 MET A C 1
ATOM 331 O O . MET A 1 45 ? 1.277 -26.016 7.73 1 94.62 45 MET A O 1
ATOM 335 N N . LEU A 1 46 ? 1.659 -23.828 7.551 1 94.81 46 LEU A N 1
ATOM 336 C CA . LEU A 1 46 ? 2.982 -24.016 6.965 1 94.81 46 LEU A CA 1
ATOM 337 C C . LEU A 1 46 ? 3.938 -24.641 7.984 1 94.81 46 LEU A C 1
ATOM 339 O O . LEU A 1 46 ? 4.66 -25.594 7.668 1 94.81 46 LEU A O 1
ATOM 343 N N . ALA A 1 47 ? 3.908 -24.125 9.18 1 93.81 47 ALA A N 1
ATOM 344 C CA . ALA A 1 47 ? 4.809 -24.578 10.242 1 93.81 47 ALA A CA 1
ATOM 345 C C . ALA A 1 47 ? 4.508 -26.016 10.641 1 93.81 47 ALA A C 1
ATOM 347 O O . ALA A 1 47 ? 5.422 -26.797 10.945 1 93.81 47 ALA A O 1
ATOM 348 N N . LEU A 1 48 ? 3.211 -26.359 10.586 1 93.25 48 LEU A N 1
ATOM 349 C CA . LEU A 1 48 ? 2.793 -27.703 10.977 1 93.25 48 LEU A CA 1
ATOM 350 C C . LEU A 1 48 ? 3.047 -28.703 9.852 1 93.25 48 LEU A C 1
ATOM 352 O O . LEU A 1 48 ? 3.021 -29.922 10.07 1 93.25 48 LEU A O 1
ATOM 356 N N . GLY A 1 49 ? 3.264 -28.188 8.609 1 91.69 49 GLY A N 1
ATOM 357 C CA . GLY A 1 49 ? 3.547 -29.047 7.48 1 91.69 49 GLY A CA 1
ATOM 358 C C . GLY A 1 49 ? 2.297 -29.531 6.773 1 91.69 49 GLY A C 1
ATOM 359 O O . GLY A 1 49 ? 2.379 -30.297 5.801 1 91.69 49 GLY A O 1
ATOM 360 N N . VAL A 1 50 ? 1.153 -29.172 7.277 1 92.25 50 VAL A N 1
ATOM 361 C CA . VAL A 1 50 ? -0.101 -29.562 6.648 1 92.25 50 VAL A CA 1
ATOM 362 C C . VAL A 1 50 ? -0.262 -28.844 5.309 1 92.25 50 VAL A C 1
ATOM 364 O O . VAL A 1 50 ? -0.963 -29.328 4.418 1 92.25 50 VAL A O 1
ATOM 367 N N . LEU A 1 51 ? 0.307 -27.688 5.164 1 93 51 LEU A N 1
ATOM 368 C CA . LEU A 1 51 ? 0.41 -26.953 3.91 1 93 51 LEU A CA 1
ATOM 369 C C . LEU A 1 51 ? 1.824 -27.031 3.346 1 93 51 LEU A C 1
ATOM 371 O O . LEU A 1 51 ? 2.717 -26.312 3.785 1 93 51 LEU A O 1
ATOM 375 N N . PRO A 1 52 ? 1.946 -27.953 2.426 1 93.94 52 PRO A N 1
ATOM 376 C CA . PRO A 1 52 ? 3.27 -28 1.798 1 93.94 52 PRO A CA 1
ATOM 377 C C . PRO A 1 52 ? 3.674 -26.656 1.181 1 93.94 52 PRO A C 1
ATOM 379 O O . PRO A 1 52 ? 2.832 -25.969 0.611 1 93.94 52 PRO A O 1
ATOM 382 N N . TYR A 1 53 ? 4.918 -26.344 1.253 1 93.75 53 TYR A N 1
ATOM 383 C CA . TYR A 1 53 ? 5.441 -25.062 0.773 1 93.75 53 TYR A CA 1
ATOM 384 C C . TYR A 1 53 ? 5.121 -24.875 -0.704 1 93.75 53 TYR A C 1
ATOM 386 O O . TYR A 1 53 ? 4.762 -23.766 -1.123 1 93.75 53 TYR A O 1
ATOM 394 N N . ALA A 1 54 ? 5.285 -25.891 -1.474 1 92.19 54 ALA A N 1
ATOM 395 C CA . ALA A 1 54 ? 5.035 -25.797 -2.908 1 92.19 54 ALA A CA 1
ATOM 396 C C . ALA A 1 54 ? 3.59 -25.391 -3.188 1 92.19 54 ALA A C 1
ATOM 398 O O . ALA A 1 54 ? 3.326 -24.609 -4.102 1 92.19 54 ALA A O 1
ATOM 399 N N . ASN A 1 55 ? 2.668 -25.938 -2.369 1 90.81 55 ASN A N 1
ATOM 400 C CA . ASN A 1 55 ? 1.263 -25.578 -2.523 1 90.81 55 ASN A CA 1
ATOM 401 C C . ASN A 1 55 ? 1.009 -24.141 -2.123 1 90.81 55 ASN A C 1
ATOM 403 O O . ASN A 1 55 ? 0.196 -23.453 -2.746 1 90.81 55 ASN A O 1
ATOM 407 N N . ALA A 1 56 ? 1.675 -23.781 -1.099 1 93.06 56 ALA A N 1
ATOM 408 C CA . ALA A 1 56 ? 1.548 -22.391 -0.66 1 93.06 56 ALA A CA 1
ATOM 409 C C . ALA A 1 56 ? 2.066 -21.422 -1.726 1 93.06 56 ALA A C 1
ATOM 411 O O . ALA A 1 56 ? 1.465 -20.375 -1.97 1 93.06 56 ALA A O 1
ATOM 412 N N . GLN A 1 57 ? 3.156 -21.75 -2.305 1 91.88 57 GLN A N 1
ATOM 413 C CA . GLN A 1 57 ? 3.738 -20.922 -3.355 1 91.88 57 GLN A CA 1
ATOM 414 C C . GLN A 1 57 ? 2.832 -20.875 -4.582 1 91.88 57 GLN A C 1
ATOM 416 O O . GLN A 1 57 ? 2.717 -19.828 -5.234 1 91.88 57 GLN A O 1
ATOM 421 N N . ALA A 1 58 ? 2.223 -21.969 -4.906 1 89.62 58 ALA A N 1
ATOM 422 C CA . ALA A 1 58 ? 1.359 -22.062 -6.082 1 89.62 58 ALA A CA 1
ATOM 423 C C . ALA A 1 58 ? 0.149 -21.156 -5.957 1 89.62 58 ALA A C 1
ATOM 425 O O . ALA A 1 58 ? -0.359 -20.641 -6.957 1 89.62 58 ALA A O 1
ATOM 426 N N . VAL A 1 59 ? -0.289 -20.938 -4.758 1 88.56 59 VAL A N 1
ATOM 427 C CA . VAL A 1 59 ? -1.455 -20.094 -4.527 1 88.56 59 VAL A CA 1
ATOM 428 C C . VAL A 1 59 ? -1.151 -18.656 -4.973 1 88.56 59 VAL A C 1
ATOM 430 O O . VAL A 1 59 ? -2.057 -17.922 -5.367 1 88.56 59 VAL A O 1
ATOM 433 N N . LEU A 1 60 ? 0.126 -18.297 -4.984 1 92.81 60 LEU A N 1
ATOM 434 C CA . LEU A 1 60 ? 0.531 -16.922 -5.258 1 92.81 60 LEU A CA 1
ATOM 435 C C . LEU A 1 60 ? 0.338 -16.594 -6.734 1 92.81 60 LEU A C 1
ATOM 437 O O . LEU A 1 60 ? 0.325 -15.414 -7.105 1 92.81 60 LEU A O 1
ATOM 441 N N . GLN A 1 61 ? 0.149 -17.562 -7.555 1 91.19 61 GLN A N 1
ATOM 442 C CA . GLN A 1 61 ? -0.045 -17.297 -8.977 1 91.19 61 GLN A CA 1
ATOM 443 C C . GLN A 1 61 ? -1.528 -17.219 -9.32 1 91.19 61 GLN A C 1
ATOM 445 O O . GLN A 1 61 ? -1.89 -16.984 -10.477 1 91.19 61 GLN A O 1
ATOM 450 N N . ASN A 1 62 ? -2.383 -17.453 -8.281 1 87.94 62 ASN A N 1
ATOM 451 C CA . ASN A 1 62 ? -3.814 -17.312 -8.531 1 87.94 62 ASN A CA 1
ATOM 452 C C . ASN A 1 62 ? -4.148 -15.953 -9.133 1 87.94 62 ASN A C 1
ATOM 454 O O . ASN A 1 62 ? -3.686 -14.922 -8.648 1 87.94 62 ASN A O 1
ATOM 458 N N . SER A 1 63 ? -5.004 -15.922 -10.117 1 89.19 63 SER A N 1
ATOM 459 C CA . SER A 1 63 ? -5.238 -14.711 -10.898 1 89.19 63 SER A CA 1
ATOM 460 C C . SER A 1 63 ? -6.176 -13.758 -10.164 1 89.19 63 SER A C 1
ATOM 462 O O . SER A 1 63 ? -6.137 -12.547 -10.391 1 89.19 63 SER A O 1
ATOM 464 N N . ALA A 1 64 ? -6.973 -14.242 -9.281 1 84.31 64 ALA A N 1
ATOM 465 C CA . ALA A 1 64 ? -8.062 -13.461 -8.703 1 84.31 64 ALA A CA 1
ATOM 466 C C . ALA A 1 64 ? -7.516 -12.281 -7.902 1 84.31 64 ALA A C 1
ATOM 468 O O . ALA A 1 64 ? -7.891 -11.133 -8.156 1 84.31 64 ALA A O 1
ATOM 469 N N . PRO A 1 65 ? -6.598 -12.602 -6.926 1 88.75 65 PRO A N 1
ATOM 470 C CA . PRO A 1 65 ? -6.109 -11.453 -6.16 1 88.75 65 PRO A CA 1
ATOM 471 C C . PRO A 1 65 ? -5.383 -10.422 -7.027 1 88.75 65 PRO A C 1
ATOM 473 O O . PRO A 1 65 ? -5.48 -9.219 -6.777 1 88.75 65 PRO A O 1
ATOM 476 N N . TRP A 1 66 ? -4.734 -10.82 -7.992 1 93.75 66 TRP A N 1
ATOM 477 C CA . TRP A 1 66 ? -4.012 -9.914 -8.875 1 93.75 66 TRP A CA 1
ATOM 478 C C . TRP A 1 66 ? -4.977 -9.102 -9.727 1 93.75 66 TRP A C 1
ATOM 480 O O . TRP A 1 66 ? -4.719 -7.93 -10.023 1 93.75 66 TRP A O 1
ATOM 490 N N . THR A 1 67 ? -6.027 -9.758 -10.18 1 90.75 67 THR A N 1
ATOM 491 C CA . THR A 1 67 ? -7.066 -9.031 -10.898 1 90.75 67 THR A CA 1
ATOM 492 C C . THR A 1 67 ? -7.664 -7.938 -10.023 1 90.75 67 THR A C 1
ATOM 494 O O . THR A 1 67 ? -7.895 -6.82 -10.492 1 90.75 67 THR A O 1
ATOM 497 N N . ILE A 1 68 ? -7.918 -8.312 -8.812 1 86.88 68 ILE A N 1
ATOM 498 C CA . ILE A 1 68 ? -8.469 -7.348 -7.863 1 86.88 68 ILE A CA 1
ATOM 499 C C . ILE A 1 68 ? -7.508 -6.168 -7.711 1 86.88 68 ILE A C 1
ATOM 501 O O . ILE A 1 68 ? -7.93 -5.012 -7.75 1 86.88 68 ILE A O 1
ATOM 505 N N . ALA A 1 69 ? -6.203 -6.477 -7.547 1 92.88 69 ALA A N 1
ATOM 506 C CA . ALA A 1 69 ? -5.195 -5.426 -7.414 1 92.88 69 ALA A CA 1
ATOM 507 C C . ALA A 1 69 ? -5.195 -4.508 -8.633 1 92.88 69 ALA A C 1
ATOM 509 O O . ALA A 1 69 ? -5.152 -3.283 -8.492 1 92.88 69 ALA A O 1
ATOM 510 N N . ALA A 1 70 ? -5.234 -5.066 -9.805 1 93.88 70 ALA A N 1
ATOM 511 C CA . ALA A 1 70 ? -5.258 -4.289 -11.039 1 93.88 70 ALA A CA 1
ATOM 512 C C . ALA A 1 70 ? -6.523 -3.439 -11.125 1 93.88 70 ALA A C 1
ATOM 514 O O . ALA A 1 70 ? -6.473 -2.281 -11.547 1 93.88 70 ALA A O 1
ATOM 515 N N . MET A 1 71 ? -7.578 -4.02 -10.711 1 88.19 71 MET A N 1
ATOM 516 C CA . MET A 1 71 ? -8.852 -3.311 -10.781 1 88.19 71 MET A CA 1
ATOM 517 C C . MET A 1 71 ? -8.867 -2.127 -9.82 1 88.19 71 MET A C 1
ATOM 519 O O . MET A 1 71 ? -9.484 -1.098 -10.102 1 88.19 71 MET A O 1
ATOM 523 N N . PHE A 1 72 ? -8.195 -2.217 -8.703 1 87.75 72 PHE A N 1
ATOM 524 C CA . PHE A 1 72 ? -8.078 -1.099 -7.773 1 87.75 72 PHE A CA 1
ATOM 525 C C . PHE A 1 72 ? -7.406 0.093 -8.445 1 87.75 72 PHE A C 1
ATOM 527 O O . PHE A 1 72 ? -7.809 1.239 -8.234 1 87.75 72 PHE A O 1
ATOM 534 N N . ILE A 1 73 ? -6.434 -0.235 -9.203 1 92.44 73 ILE A N 1
ATOM 535 C CA . ILE A 1 73 ? -5.699 0.826 -9.891 1 92.44 73 ILE A CA 1
ATOM 536 C C . ILE A 1 73 ? -6.598 1.481 -10.938 1 92.44 73 ILE A C 1
ATOM 538 O O . ILE A 1 73 ? -6.672 2.709 -11.016 1 92.44 73 ILE A O 1
ATOM 542 N N . VAL A 1 74 ? -7.309 0.713 -11.703 1 91.19 74 VAL A N 1
ATOM 543 C CA . VAL A 1 74 ? -8.203 1.229 -12.734 1 91.19 74 VAL A CA 1
ATOM 544 C C . VAL A 1 74 ? -9.32 2.047 -12.086 1 91.19 74 VAL A C 1
ATOM 546 O O . VAL A 1 74 ? -9.695 3.107 -12.594 1 91.19 74 VAL A O 1
ATOM 549 N N . MET A 1 75 ? -9.828 1.538 -11.008 1 85.19 75 MET A N 1
ATOM 550 C CA . MET A 1 75 ? -10.859 2.266 -10.273 1 85.19 75 MET A CA 1
ATOM 551 C C . MET A 1 75 ? -10.32 3.594 -9.758 1 85.19 75 MET A C 1
ATOM 553 O O . MET A 1 75 ? -11.023 4.605 -9.781 1 85.19 75 MET A O 1
ATOM 557 N N . GLY A 1 76 ? -9.094 3.533 -9.227 1 84.06 76 GLY A N 1
ATOM 558 C CA . GLY A 1 76 ? -8.461 4.773 -8.812 1 84.06 76 GLY A CA 1
ATOM 559 C C . GLY A 1 76 ? -8.375 5.801 -9.922 1 84.06 76 GLY A C 1
ATOM 560 O O . GLY A 1 76 ? -8.594 6.992 -9.695 1 84.06 76 GLY A O 1
ATOM 561 N N . ALA A 1 77 ? -8.039 5.355 -11.102 1 89.12 77 ALA A N 1
ATOM 562 C CA . ALA A 1 77 ? -7.984 6.242 -12.266 1 89.12 77 ALA A CA 1
ATOM 563 C C . ALA A 1 77 ? -9.359 6.828 -12.57 1 89.12 77 ALA A C 1
ATOM 565 O O . ALA A 1 77 ? -9.477 8 -12.93 1 89.12 77 ALA A O 1
ATOM 566 N N . LEU A 1 78 ? -10.32 6.066 -12.43 1 84.88 78 LEU A N 1
ATOM 567 C CA . LEU A 1 78 ? -11.68 6.523 -12.68 1 84.88 78 LEU A CA 1
ATOM 568 C C . LEU A 1 78 ? -12.094 7.586 -11.672 1 84.88 78 LEU A C 1
ATOM 570 O O . LEU A 1 78 ? -12.711 8.586 -12.031 1 84.88 78 LEU A O 1
ATOM 574 N N . VAL A 1 79 ? -11.781 7.336 -10.461 1 76.88 79 VAL A N 1
ATOM 575 C CA . VAL A 1 79 ? -12.109 8.273 -9.391 1 76.88 79 VAL A CA 1
ATOM 576 C C . VAL A 1 79 ? -11.352 9.578 -9.594 1 76.88 79 VAL A C 1
ATOM 578 O O . VAL A 1 79 ? -11.922 10.664 -9.477 1 76.88 79 VAL A O 1
ATOM 581 N N . ARG A 1 80 ? -10.133 9.414 -9.969 1 76.12 80 ARG A N 1
ATOM 582 C CA . ARG A 1 80 ? -9.273 10.586 -10.102 1 76.12 80 ARG A CA 1
ATOM 583 C C . ARG A 1 80 ? -9.648 11.406 -11.336 1 76.12 80 ARG A C 1
ATOM 585 O O . ARG A 1 80 ? -9.438 12.617 -11.367 1 76.12 80 ARG A O 1
ATOM 592 N N . THR A 1 81 ? -10.164 10.82 -12.305 1 82.44 81 THR A N 1
ATOM 593 C CA . THR A 1 81 ? -10.516 11.531 -13.531 1 82.44 81 THR A CA 1
ATOM 594 C C . THR A 1 81 ? -11.938 12.094 -13.438 1 82.44 81 THR A C 1
ATOM 596 O O . THR A 1 81 ? -12.398 12.781 -14.352 1 82.44 81 THR A O 1
ATOM 599 N N . GLY A 1 82 ? -12.648 11.812 -12.383 1 75.5 82 GLY A N 1
ATOM 600 C CA . GLY A 1 82 ? -13.938 12.43 -12.133 1 75.5 82 GLY A CA 1
ATOM 601 C C . GLY A 1 82 ? -15.109 11.617 -12.656 1 75.5 82 GLY A C 1
ATOM 602 O O . GLY A 1 82 ? -16.188 12.164 -12.922 1 75.5 82 GLY A O 1
ATOM 603 N N . ALA A 1 83 ? -14.945 10.492 -12.938 1 74 83 ALA A N 1
ATOM 604 C CA . ALA A 1 83 ? -16.047 9.664 -13.414 1 74 83 ALA A CA 1
ATOM 605 C C . ALA A 1 83 ? -17.188 9.609 -12.383 1 74 83 ALA A C 1
ATOM 607 O O . ALA A 1 83 ? -18.359 9.648 -12.742 1 74 83 ALA A O 1
ATOM 608 N N . LEU A 1 84 ? -16.828 9.547 -11.18 1 71.81 84 LEU A N 1
ATOM 609 C CA . LEU A 1 84 ? -17.844 9.492 -10.133 1 71.81 84 LEU A CA 1
ATOM 610 C C . LEU A 1 84 ? -18.516 10.852 -9.961 1 71.81 84 LEU A C 1
ATOM 612 O O . LEU A 1 84 ? -19.656 10.93 -9.5 1 71.81 84 LEU A O 1
ATOM 616 N N . ASP A 1 85 ? -17.797 11.859 -10.344 1 71.75 85 ASP A N 1
ATOM 617 C CA . ASP A 1 85 ? -18.359 13.203 -10.281 1 71.75 85 ASP A CA 1
ATOM 618 C C . ASP A 1 85 ? -19.516 13.344 -11.266 1 71.75 85 ASP A C 1
ATOM 620 O O . ASP A 1 85 ? -20.453 14.109 -11.023 1 71.75 85 ASP A O 1
ATOM 624 N N . VAL A 1 86 ? -19.406 12.68 -12.344 1 70.94 86 VAL A N 1
ATOM 625 C CA . VAL A 1 86 ? -20.484 12.711 -13.312 1 70.94 86 VAL A CA 1
ATOM 626 C C . VAL A 1 86 ? -21.766 12.156 -12.68 1 70.94 86 VAL A C 1
ATOM 628 O O . VAL A 1 86 ? -22.859 12.695 -12.898 1 70.94 86 VAL A O 1
ATOM 631 N N . LEU A 1 87 ? -21.547 11.148 -11.898 1 72.31 87 LEU A N 1
ATOM 632 C CA . LEU A 1 87 ? -22.703 10.547 -11.227 1 72.31 87 LEU A CA 1
ATOM 633 C C . LEU A 1 87 ? -23.297 11.516 -10.219 1 72.31 87 LEU A C 1
ATOM 635 O O . LEU A 1 87 ? -24.531 11.609 -10.102 1 72.31 87 LEU A O 1
ATOM 639 N N . THR A 1 88 ? -22.453 12.164 -9.539 1 70.94 88 THR A N 1
ATOM 640 C CA . THR A 1 88 ? -22.906 13.133 -8.547 1 70.94 88 THR A CA 1
ATOM 641 C C . THR A 1 88 ? -23.672 14.273 -9.203 1 70.94 88 THR A C 1
ATOM 643 O O . THR A 1 88 ? -24.719 14.688 -8.727 1 70.94 88 THR A O 1
ATOM 646 N N . ARG A 1 89 ? -23.188 14.727 -10.242 1 72.38 89 ARG A N 1
ATOM 647 C CA . ARG A 1 89 ? -23.812 15.844 -10.938 1 72.38 89 ARG A CA 1
ATOM 648 C C . ARG A 1 89 ? -25.156 15.43 -11.531 1 72.38 89 ARG A C 1
ATOM 650 O O . ARG A 1 89 ? -26.109 16.203 -11.508 1 72.38 89 ARG A O 1
ATOM 657 N N . LEU A 1 90 ? -25.156 14.328 -12.086 1 72.25 90 LEU A N 1
ATOM 658 C CA . LEU A 1 90 ? -26.391 13.82 -12.648 1 72.25 90 LEU A CA 1
ATOM 659 C C . LEU A 1 90 ? -27.469 13.688 -11.57 1 72.25 90 LEU A C 1
ATOM 661 O O . LEU A 1 90 ? -28.625 14.031 -11.789 1 72.25 90 LEU A O 1
ATOM 665 N N . ALA A 1 91 ? -27.031 13.188 -10.43 1 72 91 ALA A N 1
ATOM 666 C CA . ALA A 1 91 ? -27.953 13.031 -9.297 1 72 91 ALA A CA 1
ATOM 667 C C . ALA A 1 91 ? -28.469 14.391 -8.812 1 72 91 ALA A C 1
ATOM 669 O O . ALA A 1 91 ? -29.641 14.539 -8.508 1 72 91 ALA A O 1
ATOM 670 N N . GLU A 1 92 ? -27.562 15.305 -8.781 1 69.31 92 GLU A N 1
ATOM 671 C CA . GLU A 1 92 ? -27.938 16.641 -8.328 1 69.31 92 GLU A CA 1
ATOM 672 C C . GLU A 1 92 ? -28.906 17.297 -9.297 1 69.31 92 GLU A C 1
ATOM 674 O O . GLU A 1 92 ? -29.844 17.984 -8.867 1 69.31 92 GLU A O 1
ATOM 679 N N . ARG A 1 93 ? -28.641 17.141 -10.508 1 71.5 93 ARG A N 1
ATOM 680 C CA . ARG A 1 93 ? -29.484 17.75 -11.523 1 71.5 93 ARG A CA 1
ATOM 681 C C . ARG A 1 93 ? -30.891 17.188 -11.477 1 71.5 93 ARG A C 1
ATOM 683 O O . ARG A 1 93 ? -31.875 17.938 -11.594 1 71.5 93 ARG A O 1
ATOM 690 N N . TYR A 1 94 ? -30.969 15.977 -11.297 1 71.31 94 TYR A N 1
ATOM 691 C CA . TYR A 1 94 ? -32.281 15.336 -11.281 1 71.31 94 TYR A CA 1
ATOM 692 C C . TYR A 1 94 ? -33 15.617 -9.969 1 71.31 94 TYR A C 1
ATOM 694 O O . TYR A 1 94 ? -34.219 15.672 -9.93 1 71.31 94 TYR A O 1
ATOM 702 N N . ALA A 1 95 ? -32.219 15.734 -8.906 1 69.5 95 ALA A N 1
ATOM 703 C CA . ALA A 1 95 ? -32.781 16.016 -7.59 1 69.5 95 ALA A CA 1
ATOM 704 C C . ALA A 1 95 ? -33.5 17.359 -7.57 1 69.5 95 ALA A C 1
ATOM 706 O O . ALA A 1 95 ? -34.5 17.531 -6.844 1 69.5 95 ALA A O 1
ATOM 707 N N . ARG A 1 96 ? -33.156 18.281 -8.359 1 66.75 96 ARG A N 1
ATOM 708 C CA . ARG A 1 96 ? -33.75 19.625 -8.398 1 66.75 96 ARG A CA 1
ATOM 709 C C . ARG A 1 96 ? -35.094 19.609 -9.125 1 66.75 96 ARG A C 1
ATOM 711 O O . ARG A 1 96 ? -36 20.375 -8.773 1 66.75 96 ARG A O 1
ATOM 718 N N . THR A 1 97 ? -35.312 18.797 -10.008 1 69.69 97 THR A N 1
ATOM 719 C CA . THR A 1 97 ? -36.531 18.844 -10.812 1 69.69 97 THR A CA 1
ATOM 720 C C . THR A 1 97 ? -37.594 17.875 -10.273 1 69.69 97 THR A C 1
ATOM 722 O O . THR A 1 97 ? -38.75 18.234 -10.133 1 69.69 97 THR A O 1
ATOM 725 N N . HIS A 1 98 ? -37.219 16.672 -10 1 76.94 98 HIS A N 1
ATOM 726 C CA . HIS A 1 98 ? -38.156 15.664 -9.477 1 76.94 98 HIS A CA 1
ATOM 727 C C . HIS A 1 98 ? -37.5 14.859 -8.352 1 76.94 98 HIS A C 1
ATOM 729 O O . HIS A 1 98 ? -37 13.758 -8.578 1 76.94 98 HIS A O 1
ATOM 735 N N . PRO A 1 99 ? -37.688 15.359 -7.102 1 71.88 99 PRO A N 1
ATOM 736 C CA . PRO A 1 99 ? -36.938 14.766 -5.988 1 71.88 99 PRO A CA 1
ATOM 737 C C . PRO A 1 99 ? -37.281 13.297 -5.75 1 71.88 99 PRO A C 1
ATOM 739 O O . PRO A 1 99 ? -36.406 12.484 -5.465 1 71.88 99 PRO A O 1
ATOM 742 N N . LYS A 1 100 ? -38.562 12.977 -5.867 1 76.31 100 LYS A N 1
ATOM 743 C CA . LYS A 1 100 ? -38.969 11.594 -5.609 1 76.31 100 LYS A CA 1
ATOM 744 C C . LYS A 1 100 ? -38.375 10.656 -6.664 1 76.31 100 LYS A C 1
ATOM 746 O O . LYS A 1 100 ? -37.906 9.57 -6.34 1 76.31 100 LYS A O 1
ATOM 751 N N . THR A 1 101 ? -38.375 11.094 -7.844 1 82.38 101 THR A N 1
ATOM 752 C CA . THR A 1 101 ? -37.844 10.289 -8.93 1 82.38 101 THR A CA 1
ATOM 753 C C . THR A 1 101 ? -36.312 10.281 -8.883 1 82.38 101 THR A C 1
ATOM 755 O O . THR A 1 101 ? -35.656 9.336 -9.352 1 82.38 101 THR A O 1
ATOM 758 N N . ALA A 1 102 ? -35.781 11.297 -8.258 1 82.12 102 ALA A N 1
ATOM 759 C CA . ALA A 1 102 ? -34.344 11.414 -8.156 1 82.12 102 ALA A CA 1
ATOM 760 C C . ALA A 1 102 ? -33.75 10.328 -7.254 1 82.12 102 ALA A C 1
ATOM 762 O O . ALA A 1 102 ? -32.656 9.82 -7.508 1 82.12 102 ALA A O 1
ATOM 763 N N . ILE A 1 103 ? -34.531 9.984 -6.293 1 83.44 103 ILE A N 1
ATOM 764 C CA . ILE A 1 103 ? -34.062 8.969 -5.367 1 83.44 103 ILE A CA 1
ATOM 765 C C . ILE A 1 103 ? -33.938 7.625 -6.094 1 83.44 103 ILE A C 1
ATOM 767 O O . ILE A 1 103 ? -32.969 6.91 -5.934 1 83.44 103 ILE A O 1
ATOM 771 N N . VAL A 1 104 ? -34.938 7.324 -6.836 1 86.44 104 VAL A N 1
ATOM 772 C CA . VAL A 1 104 ? -34.906 6.078 -7.602 1 86.44 104 VAL A CA 1
ATOM 773 C C . VAL A 1 104 ? -33.781 6.102 -8.617 1 86.44 104 VAL A C 1
ATOM 775 O O . VAL A 1 104 ? -33.125 5.086 -8.836 1 86.44 104 VAL A O 1
ATOM 778 N N . GLY A 1 105 ? -33.656 7.207 -9.18 1 86.12 105 GLY A N 1
ATOM 779 C CA . GLY A 1 105 ? -32.562 7.355 -10.133 1 86.12 105 GLY A CA 1
ATOM 780 C C . GLY A 1 105 ? -31.188 7.152 -9.508 1 86.12 105 GLY A C 1
ATOM 781 O O . GLY A 1 105 ? -30.328 6.496 -10.094 1 86.12 105 GLY A O 1
ATOM 782 N N . VAL A 1 106 ? -30.984 7.715 -8.305 1 87 106 VAL A N 1
ATOM 783 C CA . VAL A 1 106 ? -29.719 7.594 -7.605 1 87 106 VAL A CA 1
ATOM 784 C C . VAL A 1 106 ? -29.469 6.133 -7.227 1 87 106 VAL A C 1
ATOM 786 O O . VAL A 1 106 ? -28.359 5.617 -7.391 1 87 106 VAL A O 1
ATOM 789 N N . ILE A 1 107 ? -30.484 5.504 -6.75 1 90.38 107 ILE A N 1
ATOM 790 C CA . ILE A 1 107 ? -30.375 4.113 -6.328 1 90.38 107 ILE A CA 1
ATOM 791 C C . ILE A 1 107 ? -30.016 3.236 -7.527 1 90.38 107 ILE A C 1
ATOM 793 O O . ILE A 1 107 ? -29.125 2.396 -7.441 1 90.38 107 ILE A O 1
ATOM 797 N N . LEU A 1 108 ? -30.641 3.453 -8.641 1 90.81 108 LEU A N 1
ATOM 798 C CA . LEU A 1 108 ? -30.359 2.678 -9.844 1 90.81 108 LEU A CA 1
ATOM 799 C C . LEU A 1 108 ? -28.969 2.977 -10.375 1 90.81 108 LEU A C 1
ATOM 801 O O . LEU A 1 108 ? -28.281 2.078 -10.875 1 90.81 108 LEU A O 1
ATOM 805 N N . ALA A 1 109 ? -28.625 4.176 -10.273 1 87.94 109 ALA A N 1
ATOM 806 C CA . ALA A 1 109 ? -27.281 4.566 -10.719 1 87.94 109 ALA A CA 1
ATOM 807 C C . ALA A 1 109 ? -26.203 3.898 -9.867 1 87.94 109 ALA A C 1
ATOM 809 O O . ALA A 1 109 ? -25.172 3.467 -10.391 1 87.94 109 ALA A O 1
ATOM 810 N N . VAL A 1 110 ? -26.469 3.873 -8.609 1 90.94 110 VAL A N 1
ATOM 811 C CA . VAL A 1 110 ? -25.516 3.24 -7.691 1 90.94 110 VAL A CA 1
ATOM 812 C C . VAL A 1 110 ? -25.438 1.743 -7.977 1 90.94 110 VAL A C 1
ATOM 814 O O . VAL A 1 110 ? -24.359 1.158 -7.977 1 90.94 110 VAL A O 1
ATOM 817 N N . MET A 1 111 ? -26.547 1.138 -8.227 1 92.81 111 MET A N 1
ATOM 818 C CA . MET A 1 111 ? -26.578 -0.278 -8.586 1 92.81 111 MET A CA 1
ATOM 819 C C . MET A 1 111 ? -25.781 -0.532 -9.867 1 92.81 111 MET A C 1
ATOM 821 O O . MET A 1 111 ? -25.031 -1.502 -9.945 1 92.81 111 MET A O 1
ATOM 825 N N . GLY A 1 112 ? -25.984 0.27 -10.812 1 90.25 112 GLY A N 1
ATOM 826 C CA . GLY A 1 112 ? -25.25 0.154 -12.062 1 90.25 112 GLY A CA 1
ATOM 827 C C . GLY A 1 112 ? -23.766 0.399 -11.914 1 90.25 112 GLY A C 1
ATOM 828 O O . GLY A 1 112 ? -22.953 -0.335 -12.477 1 90.25 112 GLY A O 1
ATOM 829 N N . ALA A 1 113 ? -23.438 1.436 -11.172 1 87.75 113 ALA A N 1
ATOM 830 C CA . ALA A 1 113 ? -22.031 1.777 -10.953 1 87.75 113 ALA A CA 1
ATOM 831 C C . ALA A 1 113 ? -21.312 0.673 -10.18 1 87.75 113 ALA A C 1
ATOM 833 O O . ALA A 1 113 ? -20.141 0.374 -10.445 1 87.75 113 ALA A O 1
ATOM 834 N N . SER A 1 114 ? -21.984 0.053 -9.234 1 91.75 114 SER A N 1
ATOM 835 C CA . SER A 1 114 ? -21.406 -0.978 -8.383 1 91.75 114 SER A CA 1
ATOM 836 C C . SER A 1 114 ? -21.203 -2.283 -9.148 1 91.75 114 SER A C 1
ATOM 838 O O . SER A 1 114 ? -20.531 -3.191 -8.68 1 91.75 114 SER A O 1
ATOM 840 N N . ALA A 1 115 ? -21.812 -2.348 -10.32 1 91.69 115 ALA A N 1
ATOM 841 C CA . ALA A 1 115 ? -21.625 -3.521 -11.172 1 91.69 115 ALA A CA 1
ATOM 842 C C . ALA A 1 115 ? -20.219 -3.527 -11.789 1 91.69 115 ALA A C 1
ATOM 844 O O . ALA A 1 115 ? -19.719 -4.582 -12.18 1 91.69 115 ALA A O 1
ATOM 845 N N . ILE A 1 116 ? -19.625 -2.369 -11.758 1 85.06 116 ILE A N 1
ATOM 846 C CA . ILE A 1 116 ? -18.359 -2.283 -12.469 1 85.06 116 ILE A CA 1
ATOM 847 C C . ILE A 1 116 ? -17.281 -1.706 -11.539 1 85.06 116 ILE A C 1
ATOM 849 O O . ILE A 1 116 ? -16.094 -1.769 -11.844 1 85.06 116 ILE A O 1
ATOM 853 N N . MET A 1 117 ? -17.75 -1.071 -10.523 1 83 117 MET A N 1
ATOM 854 C CA . MET A 1 117 ? -16.828 -0.468 -9.555 1 83 117 MET A CA 1
ATOM 855 C C . MET A 1 117 ? -17.016 -1.08 -8.172 1 83 117 MET A C 1
ATOM 857 O O . MET A 1 117 ? -18.062 -1.67 -7.887 1 83 117 MET A O 1
ATOM 861 N N . ASN A 1 118 ? -15.969 -0.867 -7.434 1 81.94 118 ASN A N 1
ATOM 862 C CA . ASN A 1 118 ? -16.109 -1.311 -6.051 1 81.94 118 ASN A CA 1
ATOM 863 C C . ASN A 1 118 ? -17.219 -0.566 -5.328 1 81.94 118 ASN A C 1
ATOM 865 O O . ASN A 1 118 ? -17.422 0.629 -5.551 1 81.94 118 ASN A O 1
ATOM 869 N N . ASN A 1 119 ? -17.797 -1.241 -4.387 1 87 119 ASN A N 1
ATOM 870 C CA . ASN A 1 119 ? -18.969 -0.701 -3.691 1 87 119 ASN A CA 1
ATOM 871 C C . ASN A 1 119 ? -18.578 0.466 -2.785 1 87 119 ASN A C 1
ATOM 873 O O . ASN A 1 119 ? -19.297 1.468 -2.721 1 87 119 ASN A O 1
ATOM 877 N N . THR A 1 120 ? -17.5 0.4 -2.203 1 80.62 120 THR A N 1
ATOM 878 C CA . THR A 1 120 ? -17.125 1.333 -1.144 1 80.62 120 THR A CA 1
ATOM 879 C C . THR A 1 120 ? -16.938 2.738 -1.706 1 80.62 120 THR A C 1
ATOM 881 O O . THR A 1 120 ? -17.547 3.693 -1.23 1 80.62 120 THR A O 1
ATOM 884 N N . PRO A 1 121 ? -16.156 2.92 -2.709 1 77.44 121 PRO A N 1
ATOM 885 C CA . PRO A 1 121 ? -15.984 4.273 -3.242 1 77.44 121 PRO A CA 1
ATOM 886 C C . PRO A 1 121 ? -17.297 4.859 -3.775 1 77.44 121 PRO A C 1
ATOM 888 O O . PRO A 1 121 ? -17.531 6.062 -3.648 1 77.44 121 PRO A O 1
ATOM 891 N N . VAL A 1 122 ? -18.125 4.086 -4.309 1 84.12 122 VAL A N 1
ATOM 892 C CA . VAL A 1 122 ? -19.391 4.555 -4.852 1 84.12 122 VAL A CA 1
ATOM 893 C C . VAL A 1 122 ? -20.266 5.105 -3.727 1 84.12 122 VAL A C 1
ATOM 895 O O . VAL A 1 122 ? -20.812 6.199 -3.842 1 84.12 122 VAL A O 1
ATOM 898 N N . VAL A 1 123 ? -20.312 4.359 -2.668 1 87 123 VAL A N 1
ATOM 899 C CA . VAL A 1 123 ? -21.172 4.754 -1.549 1 87 123 VAL A CA 1
ATOM 900 C C . VAL A 1 123 ? -20.594 5.996 -0.875 1 87 123 VAL A C 1
ATOM 902 O O . VAL A 1 123 ? -21.328 6.906 -0.498 1 87 123 VAL A O 1
ATOM 905 N N . VAL A 1 124 ? -19.328 6.074 -0.72 1 77.94 124 VAL A N 1
ATOM 906 C CA . VAL A 1 124 ? -18.672 7.191 -0.054 1 77.94 124 VAL A CA 1
ATOM 907 C C . VAL A 1 124 ? -18.969 8.492 -0.797 1 77.94 124 VAL A C 1
ATOM 909 O O . VAL A 1 124 ? -19.281 9.508 -0.176 1 77.94 124 VAL A O 1
ATOM 912 N N . VAL A 1 125 ? -19 8.461 -2.047 1 74.88 125 VAL A N 1
ATOM 913 C CA . VAL A 1 125 ? -19.203 9.656 -2.852 1 74.88 125 VAL A CA 1
ATOM 914 C C . VAL A 1 125 ? -20.688 10.008 -2.871 1 74.88 125 VAL A C 1
ATOM 916 O O . VAL A 1 125 ? -21.062 11.188 -2.947 1 74.88 125 VAL A O 1
ATOM 919 N N . MET A 1 126 ? -21.5 9.031 -2.717 1 84.06 126 MET A N 1
ATOM 920 C CA . MET A 1 126 ? -22.938 9.25 -2.871 1 84.06 126 MET A CA 1
ATOM 921 C C . MET A 1 126 ? -23.578 9.641 -1.543 1 84.06 126 MET A C 1
ATOM 923 O O . MET A 1 126 ? -24.688 10.164 -1.516 1 84.06 126 MET A O 1
ATOM 927 N N . ILE A 1 127 ? -22.953 9.398 -0.417 1 82.81 127 ILE A N 1
ATOM 928 C CA . ILE A 1 127 ? -23.516 9.68 0.898 1 82.81 127 ILE A CA 1
ATOM 929 C C . ILE A 1 127 ? -23.875 11.156 0.998 1 82.81 127 ILE A C 1
ATOM 931 O O . ILE A 1 127 ? -25.016 11.508 1.295 1 82.81 127 ILE A O 1
ATOM 935 N N . PRO A 1 128 ? -22.938 12.07 0.699 1 74.31 128 PRO A N 1
ATOM 936 C CA . PRO A 1 128 ? -23.297 13.484 0.783 1 74.31 128 PRO A CA 1
ATOM 937 C C . PRO A 1 128 ? -24.422 13.867 -0.175 1 74.31 128 PRO A C 1
ATOM 939 O O . PRO A 1 128 ? -25.25 14.719 0.149 1 74.31 128 PRO A O 1
ATOM 942 N N . VAL A 1 129 ? -24.453 13.297 -1.271 1 77.19 129 VAL A N 1
ATOM 943 C CA . VAL A 1 129 ? -25.469 13.578 -2.273 1 77.19 129 VAL A CA 1
ATOM 944 C C . VAL A 1 129 ? -26.844 13.148 -1.747 1 77.19 129 VAL A C 1
ATOM 946 O O . VAL A 1 129 ? -27.812 13.898 -1.863 1 77.19 129 VAL A O 1
ATOM 949 N N . VAL A 1 130 ? -26.891 12.023 -1.191 1 85 130 VAL A N 1
ATOM 950 C CA . VAL A 1 130 ? -28.141 11.477 -0.681 1 85 130 VAL A CA 1
ATOM 951 C C . VAL A 1 130 ? -28.609 12.289 0.529 1 85 130 VAL A C 1
ATOM 953 O O . VAL A 1 130 ? -29.812 12.516 0.71 1 85 130 VAL A O 1
ATOM 956 N N . VAL A 1 131 ? -27.703 12.68 1.327 1 79.94 131 VAL A N 1
ATOM 957 C CA . VAL A 1 131 ? -28.031 13.5 2.486 1 79.94 131 VAL A CA 1
ATOM 958 C C . VAL A 1 131 ? -28.609 14.836 2.023 1 79.94 131 VAL A C 1
ATOM 960 O O . VAL A 1 131 ? -29.609 15.305 2.572 1 79.94 131 VAL A O 1
ATOM 963 N N . GLN A 1 132 ? -28 15.391 1.069 1 73.38 132 GLN A N 1
ATOM 964 C CA . GLN A 1 132 ? -28.516 16.641 0.525 1 73.38 132 GLN A CA 1
ATOM 965 C C . GLN A 1 132 ? -29.906 16.453 -0.089 1 73.38 132 GLN A C 1
ATOM 967 O O . GLN A 1 132 ? -30.781 17.312 0.055 1 73.38 132 GLN A O 1
ATOM 972 N N . LEU A 1 133 ? -30.047 15.461 -0.777 1 80.25 133 LEU A N 1
ATOM 973 C CA . LEU A 1 133 ? -31.328 15.141 -1.39 1 80.25 133 LEU A CA 1
ATOM 974 C C . LEU A 1 133 ? -32.406 14.961 -0.327 1 80.25 133 LEU A C 1
ATOM 976 O O . LEU A 1 133 ? -33.562 15.312 -0.546 1 80.25 133 LEU A O 1
ATOM 980 N N . SER A 1 134 ? -32.062 14.289 0.706 1 83.44 134 SER A N 1
ATOM 981 C CA . SER A 1 134 ? -33.031 14.094 1.787 1 83.44 134 SER A CA 1
ATOM 982 C C . SER A 1 134 ? -33.5 15.422 2.344 1 83.44 134 SER A C 1
ATOM 984 O O . SER A 1 134 ? -34.688 15.57 2.686 1 83.44 134 SER A O 1
ATOM 986 N N . LYS A 1 135 ? -32.656 16.359 2.393 1 74.69 135 LYS A N 1
ATOM 987 C CA . LYS A 1 135 ? -33.031 17.688 2.865 1 74.69 135 LYS A CA 1
ATOM 988 C C . LYS A 1 135 ? -33.969 18.375 1.886 1 74.69 135 LYS A C 1
ATOM 990 O O . LYS A 1 135 ? -34.938 19 2.295 1 74.69 135 LYS A O 1
ATOM 995 N N . THR A 1 136 ? -33.688 18.266 0.721 1 74.5 136 THR A N 1
ATOM 996 C CA . THR A 1 136 ? -34.5 18.875 -0.315 1 74.5 136 THR A CA 1
ATOM 997 C C . THR A 1 136 ? -35.906 18.25 -0.327 1 74.5 136 THR A C 1
ATOM 999 O O . THR A 1 136 ? -36.875 18.938 -0.585 1 74.5 136 THR A O 1
ATOM 1002 N N . LEU A 1 137 ? -35.969 17.016 -0.028 1 80.31 137 LEU A N 1
ATOM 1003 C CA . LEU A 1 137 ? -37.219 16.297 -0.054 1 80.31 137 LEU A CA 1
ATOM 1004 C C . LEU A 1 137 ? -37.969 16.438 1.271 1 80.31 137 LEU A C 1
ATOM 1006 O O . LEU A 1 137 ? -39.125 16.094 1.368 1 80.31 137 LEU A O 1
ATOM 1010 N N . GLY A 1 138 ? -37.219 16.969 2.205 1 78.56 138 GLY A N 1
ATOM 1011 C CA . GLY A 1 138 ? -37.812 17.094 3.523 1 78.56 138 GLY A CA 1
ATOM 1012 C C . GLY A 1 138 ? -37.938 15.766 4.25 1 78.56 138 GLY A C 1
ATOM 1013 O O . GLY A 1 138 ? -38.906 15.547 4.996 1 78.56 138 GLY A O 1
ATOM 1014 N N . THR A 1 139 ? -37.156 14.875 3.861 1 83.75 139 THR A N 1
ATOM 1015 C CA . THR A 1 139 ? -37.125 13.586 4.543 1 83.75 139 THR A CA 1
ATOM 1016 C C . THR A 1 139 ? -35.812 13.414 5.324 1 83.75 139 THR A C 1
ATOM 1018 O O . THR A 1 139 ? -34.906 14.234 5.211 1 83.75 139 THR A O 1
ATOM 1021 N N . LYS A 1 140 ? -35.812 12.492 6.176 1 86.31 140 LYS A N 1
ATOM 1022 C CA . LYS A 1 140 ? -34.594 12.227 6.965 1 86.31 140 LYS A CA 1
ATOM 1023 C C . LYS A 1 140 ? -33.625 11.367 6.184 1 86.31 140 LYS A C 1
ATOM 1025 O O . LYS A 1 140 ? -34 10.484 5.426 1 86.31 140 LYS A O 1
ATOM 1030 N N . ALA A 1 141 ? -32.406 11.562 6.379 1 87.06 141 ALA A N 1
ATOM 1031 C CA . ALA A 1 141 ? -31.359 10.812 5.707 1 87.06 141 ALA A CA 1
ATOM 1032 C C . ALA A 1 141 ? -31.422 9.336 6.062 1 87.06 141 ALA A C 1
ATOM 1034 O O . ALA A 1 141 ? -31.062 8.477 5.25 1 87.06 141 ALA A O 1
ATOM 1035 N N . SER A 1 142 ? -31.922 9.031 7.266 1 88.81 142 SER A N 1
ATOM 1036 C CA . SER A 1 142 ? -32 7.66 7.75 1 88.81 142 SER A CA 1
ATOM 1037 C C . SER A 1 142 ? -32.938 6.816 6.871 1 88.81 142 SER A C 1
ATOM 1039 O O . SER A 1 142 ? -32.812 5.59 6.84 1 88.81 142 SER A O 1
ATOM 1041 N N . LYS A 1 143 ? -33.688 7.465 6.137 1 90.81 143 LYS A N 1
ATOM 1042 C CA . LYS A 1 143 ? -34.625 6.734 5.297 1 90.81 143 LYS A CA 1
ATOM 1043 C C . LYS A 1 143 ? -34 6.371 3.953 1 90.81 143 LYS A C 1
ATOM 1045 O O . LYS A 1 143 ? -34.531 5.5 3.244 1 90.81 143 LYS A O 1
ATOM 1050 N N . LEU A 1 144 ? -32.844 6.922 3.689 1 90.62 144 LEU A N 1
ATOM 1051 C CA . LEU A 1 144 ? -32.344 6.758 2.336 1 90.62 144 LEU A CA 1
ATOM 1052 C C . LEU A 1 144 ? -30.953 6.125 2.359 1 90.62 144 LEU A C 1
ATOM 1054 O O . LEU A 1 144 ? -30.5 5.555 1.362 1 90.62 144 LEU A O 1
ATOM 1058 N N . LEU A 1 145 ? -30.281 6.16 3.426 1 91.69 145 LEU A N 1
ATOM 1059 C CA . LEU A 1 145 ? -28.875 5.766 3.451 1 91.69 145 LEU A CA 1
ATOM 1060 C C . LEU A 1 145 ? -28.75 4.246 3.471 1 91.69 145 LEU A C 1
ATOM 1062 O O . LEU A 1 145 ? -27.844 3.693 2.828 1 91.69 145 LEU A O 1
ATOM 1066 N N . ILE A 1 146 ? -29.594 3.541 4.215 1 93.38 146 ILE A N 1
ATOM 1067 C CA . ILE A 1 146 ? -29.562 2.084 4.176 1 93.38 146 ILE A CA 1
ATOM 1068 C C . ILE A 1 146 ? -29.891 1.598 2.766 1 93.38 146 ILE A C 1
ATOM 1070 O O . ILE A 1 146 ? -29.172 0.771 2.205 1 93.38 146 ILE A O 1
ATOM 1074 N N . PRO A 1 147 ? -30.875 2.125 2.127 1 94.06 147 PRO A N 1
ATOM 1075 C CA . PRO A 1 147 ? -31.156 1.742 0.739 1 94.06 147 PRO A CA 1
ATOM 1076 C C . PRO A 1 147 ? -29.969 2.01 -0.187 1 94.06 147 PRO A C 1
ATOM 1078 O O . PRO A 1 147 ? -29.719 1.246 -1.126 1 94.06 147 PRO A O 1
ATOM 1081 N N . LEU A 1 148 ? -29.297 3.047 0.081 1 92.75 148 LEU A N 1
ATOM 1082 C CA . LEU A 1 148 ? -28.109 3.357 -0.7 1 92.75 148 LEU A CA 1
ATOM 1083 C C . LEU A 1 148 ? -27.078 2.246 -0.578 1 92.75 148 LEU A C 1
ATOM 1085 O O . LEU A 1 148 ? -26.547 1.769 -1.585 1 92.75 148 LEU A O 1
ATOM 1089 N N . SER A 1 149 ? -26.75 1.872 0.607 1 94.5 149 SER A N 1
ATOM 1090 C CA . SER A 1 149 ? -25.797 0.797 0.853 1 94.5 149 SER A CA 1
ATOM 1091 C C . SER A 1 149 ? -26.266 -0.513 0.229 1 94.5 149 SER A C 1
ATOM 1093 O O . SER A 1 149 ? -25.484 -1.206 -0.43 1 94.5 149 SER A O 1
ATOM 1095 N N . TYR A 1 150 ? -27.578 -0.796 0.454 1 96.44 150 TYR A N 1
ATOM 1096 C CA . TYR A 1 150 ? -28.125 -2.041 -0.068 1 96.44 150 TYR A CA 1
ATOM 1097 C C . TYR A 1 150 ? -28.078 -2.064 -1.591 1 96.44 150 TYR A C 1
ATOM 1099 O O . TYR A 1 150 ? -27.797 -3.105 -2.193 1 96.44 150 TYR A O 1
ATOM 1107 N N . ALA A 1 151 ? -28.328 -0.966 -2.176 1 95.12 151 ALA A N 1
ATOM 1108 C CA . ALA A 1 151 ? -28.266 -0.865 -3.633 1 95.12 151 ALA A CA 1
ATOM 1109 C C . ALA A 1 151 ? -26.859 -1.176 -4.145 1 95.12 151 ALA A C 1
ATOM 1111 O O . ALA A 1 151 ? -26.703 -1.884 -5.141 1 95.12 151 ALA A O 1
ATOM 1112 N N . ALA A 1 152 ? -25.906 -0.643 -3.514 1 94.56 152 ALA A N 1
ATOM 1113 C CA . ALA A 1 152 ? -24.516 -0.892 -3.898 1 94.56 152 ALA A CA 1
ATOM 1114 C C . ALA A 1 152 ? -24.156 -2.369 -3.748 1 94.56 152 ALA A C 1
ATOM 1116 O O . ALA A 1 152 ? -23.516 -2.953 -4.629 1 94.56 152 ALA A O 1
ATOM 1117 N N . ILE A 1 153 ? -24.547 -2.949 -2.648 1 95.31 153 ILE A N 1
ATOM 1118 C CA . ILE A 1 153 ? -24.266 -4.352 -2.363 1 95.31 153 ILE A CA 1
ATOM 1119 C C . ILE A 1 153 ? -24.875 -5.234 -3.443 1 95.31 153 ILE A C 1
ATOM 1121 O O . ILE A 1 153 ? -24.203 -6.105 -4.004 1 95.31 153 ILE A O 1
ATOM 1125 N N . MET A 1 154 ? -26.125 -5.008 -3.725 1 96.31 154 MET A N 1
ATOM 1126 C CA . MET A 1 154 ? -26.828 -5.809 -4.719 1 96.31 154 MET A CA 1
ATOM 1127 C C . MET A 1 154 ? -26.266 -5.57 -6.113 1 96.31 154 MET A C 1
ATOM 1129 O O . MET A 1 154 ? -26.141 -6.504 -6.91 1 96.31 154 MET A O 1
ATOM 1133 N N . GLY A 1 155 ? -25.938 -4.371 -6.402 1 95.19 155 GLY A N 1
ATOM 1134 C CA . GLY A 1 155 ? -25.344 -4.059 -7.688 1 95.19 155 GLY A CA 1
ATOM 1135 C C . GLY A 1 155 ? -24.031 -4.797 -7.93 1 95.19 155 GLY A C 1
ATOM 1136 O O . GLY A 1 155 ? -23.719 -5.137 -9.07 1 95.19 155 GLY A O 1
ATOM 1137 N N . GLY A 1 156 ? -23.281 -4.992 -6.91 1 94 156 GLY A N 1
ATOM 1138 C CA . GLY A 1 156 ? -22.016 -5.711 -6.996 1 94 156 GLY A CA 1
ATOM 1139 C C . GLY A 1 156 ? -22.172 -7.156 -7.43 1 94 156 GLY A C 1
ATOM 1140 O O . GLY A 1 156 ? -21.219 -7.793 -7.867 1 94 156 GLY A O 1
ATOM 1141 N N . SER A 1 157 ? -23.359 -7.695 -7.34 1 94.06 157 SER A N 1
ATOM 1142 C CA . SER A 1 157 ? -23.625 -9.086 -7.676 1 94.06 157 SER A CA 1
ATOM 1143 C C . SER A 1 157 ? -23.984 -9.242 -9.148 1 94.06 157 SER A C 1
ATOM 1145 O O . SER A 1 157 ? -24.219 -10.352 -9.625 1 94.06 157 SER A O 1
ATOM 1147 N N . LEU A 1 158 ? -23.938 -8.172 -9.891 1 95.12 158 LEU A N 1
ATOM 1148 C CA . LEU A 1 158 ? -24.391 -8.211 -11.281 1 95.12 158 LEU A CA 1
ATOM 1149 C C . LEU A 1 158 ? -23.312 -8.781 -12.188 1 95.12 158 LEU A C 1
ATOM 1151 O O . LEU A 1 158 ? -23.625 -9.453 -13.172 1 95.12 158 LEU A O 1
ATOM 1155 N N . THR A 1 159 ? -22.078 -8.461 -11.859 1 93.94 159 THR A N 1
ATOM 1156 C CA . THR A 1 159 ? -20.969 -8.953 -12.656 1 93.94 159 THR A CA 1
ATOM 1157 C C . THR A 1 159 ? -19.891 -9.562 -11.758 1 93.94 159 THR A C 1
ATOM 1159 O O . THR A 1 159 ? -19.891 -9.352 -10.547 1 93.94 159 THR A O 1
ATOM 1162 N N . LEU A 1 160 ? -19.016 -10.25 -12.398 1 92.56 160 LEU A N 1
ATOM 1163 C CA . LEU A 1 160 ? -17.938 -10.906 -11.656 1 92.56 160 LEU A CA 1
ATOM 1164 C C . LEU A 1 160 ? -17 -9.875 -11.047 1 92.56 160 LEU A C 1
ATOM 1166 O O . LEU A 1 160 ? -16.453 -10.094 -9.961 1 92.56 160 LEU A O 1
ATOM 1170 N N . ILE A 1 161 ? -16.828 -8.68 -11.648 1 88.81 161 ILE A N 1
ATOM 1171 C CA . ILE A 1 161 ? -15.844 -7.699 -11.211 1 88.81 161 ILE A CA 1
ATOM 1172 C C . ILE A 1 161 ? -16.5 -6.684 -10.281 1 88.81 161 ILE A C 1
ATOM 1174 O O . ILE A 1 161 ? -15.836 -5.789 -9.758 1 88.81 161 ILE A O 1
ATOM 1178 N N . GLY A 1 162 ? -17.766 -6.828 -10.062 1 89.62 162 GLY A N 1
ATOM 1179 C CA . GLY A 1 162 ? -18.516 -5.848 -9.281 1 89.62 162 GLY A CA 1
ATOM 1180 C C . GLY A 1 162 ? -18.078 -5.797 -7.828 1 89.62 162 GLY A C 1
ATOM 1181 O O . GLY A 1 162 ? -18.188 -4.754 -7.184 1 89.62 162 GLY A O 1
ATOM 1182 N N . THR A 1 163 ? -17.719 -6.914 -7.355 1 89.5 163 THR A N 1
ATOM 1183 C CA . THR A 1 163 ? -17.219 -6.973 -5.984 1 89.5 163 THR A CA 1
ATOM 1184 C C . THR A 1 163 ? -16.031 -7.91 -5.871 1 89.5 163 THR A C 1
ATOM 1186 O O . THR A 1 163 ? -15.906 -8.859 -6.648 1 89.5 163 THR A O 1
ATOM 1189 N N . SER A 1 164 ? -15.156 -7.613 -5.008 1 86.56 164 SER A N 1
ATOM 1190 C CA . SER A 1 164 ? -13.984 -8.445 -4.777 1 86.56 164 SER A CA 1
ATOM 1191 C C . SER A 1 164 ? -14.383 -9.844 -4.312 1 86.56 164 SER A C 1
ATOM 1193 O O . SER A 1 164 ? -13.688 -10.82 -4.59 1 86.56 164 SER A O 1
ATOM 1195 N N . THR A 1 165 ? -15.516 -9.977 -3.672 1 89.94 165 THR A N 1
ATOM 1196 C CA . THR A 1 165 ? -15.992 -11.266 -3.174 1 89.94 165 THR A CA 1
ATOM 1197 C C . THR A 1 165 ? -16.219 -12.242 -4.324 1 89.94 165 THR A C 1
ATOM 1199 O O . THR A 1 165 ? -15.82 -13.406 -4.238 1 89.94 165 THR A O 1
ATOM 1202 N N . ASN A 1 166 ? -16.812 -11.789 -5.402 1 93.31 166 ASN A N 1
ATOM 1203 C CA . ASN A 1 166 ? -17.031 -12.641 -6.566 1 93.31 166 ASN A CA 1
ATOM 1204 C C . ASN A 1 166 ? -15.727 -13.141 -7.16 1 93.31 166 ASN A C 1
ATOM 1206 O O . ASN A 1 166 ? -15.602 -14.32 -7.504 1 93.31 166 ASN A O 1
ATOM 1210 N N . LEU A 1 167 ? -14.859 -12.258 -7.293 1 87.12 167 LEU A N 1
ATOM 1211 C CA . LEU A 1 167 ? -13.562 -12.609 -7.867 1 87.12 167 LEU A CA 1
ATOM 1212 C C . LEU A 1 167 ? -12.82 -13.594 -6.977 1 87.12 167 LEU A C 1
ATOM 1214 O O . LEU A 1 167 ? -12.109 -14.477 -7.473 1 87.12 167 LEU A O 1
ATOM 1218 N N . LEU A 1 168 ? -13.023 -13.422 -5.746 1 86 168 LEU A N 1
ATOM 1219 C CA . LEU A 1 168 ? -12.398 -14.328 -4.789 1 86 168 LEU A CA 1
ATOM 1220 C C . LEU A 1 168 ? -12.969 -15.734 -4.918 1 86 168 LEU A C 1
ATOM 1222 O O . LEU A 1 168 ? -12.219 -16.719 -4.93 1 86 168 LEU A O 1
ATOM 1226 N N . VAL A 1 169 ? -14.203 -15.812 -4.895 1 92.44 169 VAL A N 1
ATOM 1227 C CA . VAL A 1 169 ? -14.859 -17.109 -5.031 1 92.44 169 VAL A CA 1
ATOM 1228 C C . VAL A 1 169 ? -14.438 -17.766 -6.34 1 92.44 169 VAL A C 1
ATOM 1230 O O . VAL A 1 169 ? -14.141 -18.969 -6.371 1 92.44 169 VAL A O 1
ATOM 1233 N N . ASP A 1 170 ? -14.398 -16.984 -7.402 1 91.56 170 ASP A N 1
ATOM 1234 C CA . ASP A 1 170 ? -13.945 -17.5 -8.695 1 91.56 170 ASP A CA 1
ATOM 1235 C C . ASP A 1 170 ? -12.508 -18.016 -8.609 1 91.56 170 ASP A C 1
ATOM 1237 O O . ASP A 1 170 ? -12.188 -19.078 -9.148 1 91.56 170 ASP A O 1
ATOM 1241 N N . GLY A 1 171 ? -11.688 -17.234 -8.016 1 85.12 171 GLY A N 1
ATOM 1242 C CA . GLY A 1 171 ? -10.297 -17.641 -7.859 1 85.12 171 GLY A CA 1
ATOM 1243 C C . GLY A 1 171 ? -10.133 -18.953 -7.121 1 85.12 171 GLY A C 1
ATOM 1244 O O . GLY A 1 171 ? -9.359 -19.812 -7.547 1 85.12 171 GLY A O 1
ATOM 1245 N N . VAL A 1 172 ? -10.828 -19.109 -6.023 1 83.56 172 VAL A N 1
ATOM 1246 C CA . VAL A 1 172 ? -10.75 -20.328 -5.234 1 83.56 172 VAL A CA 1
ATOM 1247 C C . VAL A 1 172 ? -11.32 -21.5 -6.039 1 83.56 172 VAL A C 1
ATOM 1249 O O . VAL A 1 172 ? -10.766 -22.609 -6.012 1 83.56 172 VAL A O 1
ATOM 1252 N N . ALA A 1 173 ? -12.367 -21.25 -6.715 1 91.12 173 ALA A N 1
ATOM 1253 C CA . ALA A 1 173 ? -12.977 -22.297 -7.535 1 91.12 173 ALA A CA 1
ATOM 1254 C C . ALA A 1 173 ? -12.016 -22.781 -8.609 1 91.12 173 ALA A C 1
ATOM 1256 O O . ALA A 1 173 ? -11.891 -23.984 -8.844 1 91.12 173 ALA A O 1
ATOM 1257 N N . ARG A 1 174 ? -11.344 -21.891 -9.18 1 85.88 174 ARG A N 1
ATOM 1258 C CA . ARG A 1 174 ? -10.375 -22.234 -10.219 1 85.88 174 ARG A CA 1
ATOM 1259 C C . ARG A 1 174 ? -9.227 -23.062 -9.641 1 85.88 174 ARG A C 1
ATOM 1261 O O . ARG A 1 174 ? -8.742 -23.984 -10.289 1 85.88 174 ARG A O 1
ATOM 1268 N N . SER A 1 175 ? -8.852 -22.656 -8.547 1 80.12 175 SER A N 1
ATOM 1269 C CA . SER A 1 175 ? -7.758 -23.375 -7.902 1 80.12 175 SER A CA 1
AT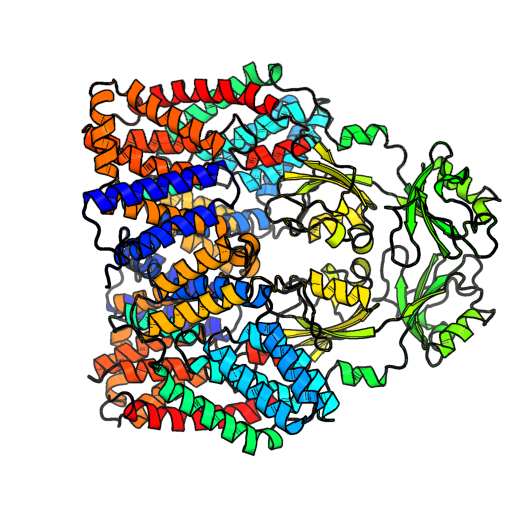OM 1270 C C . SER A 1 175 ? -8.156 -24.812 -7.574 1 80.12 175 SER A C 1
ATOM 1272 O O . SER A 1 175 ? -7.297 -25.672 -7.422 1 80.12 175 SER A O 1
ATOM 1274 N N . GLN A 1 176 ? -9.438 -25.031 -7.516 1 81.25 176 GLN A N 1
ATOM 1275 C CA . GLN A 1 176 ? -9.945 -26.359 -7.223 1 81.25 176 GLN A CA 1
ATOM 1276 C C . GLN A 1 176 ? -10.336 -27.094 -8.508 1 81.25 176 GLN A C 1
ATOM 1278 O O . GLN A 1 176 ? -11 -28.125 -8.453 1 81.25 176 GLN A O 1
ATOM 1283 N N . GLY A 1 177 ? -10.008 -26.453 -9.586 1 82.75 177 GLY A N 1
ATOM 1284 C CA . GLY A 1 177 ? -10.148 -27.156 -10.859 1 82.75 177 GLY A CA 1
ATOM 1285 C C . GLY A 1 177 ? -11.398 -26.766 -11.617 1 82.75 177 GLY A C 1
ATOM 1286 O O . GLY A 1 177 ? -11.664 -27.312 -12.695 1 82.75 177 GLY A O 1
ATOM 1287 N N . LEU A 1 178 ? -12.188 -25.891 -11.109 1 91 178 LEU A N 1
ATOM 1288 C CA . LEU A 1 178 ? -13.383 -25.453 -11.828 1 91 178 LEU A CA 1
ATOM 1289 C C . LEU A 1 178 ? -13.031 -24.5 -12.961 1 91 178 LEU A C 1
ATOM 1291 O O . LEU A 1 178 ? -12.039 -23.781 -12.883 1 91 178 LEU A O 1
ATOM 1295 N N . ALA A 1 179 ? -13.859 -24.562 -13.969 1 91.12 179 ALA A N 1
ATOM 1296 C CA . ALA A 1 179 ? -13.695 -23.609 -15.07 1 91.12 179 ALA A CA 1
ATOM 1297 C C . ALA A 1 179 ? -13.945 -22.188 -14.594 1 91.12 179 ALA A C 1
ATOM 1299 O O . ALA A 1 179 ? -14.82 -21.938 -13.758 1 91.12 179 ALA A O 1
ATOM 1300 N N . PRO A 1 180 ? -13.258 -21.25 -15.117 1 89.62 180 PRO A N 1
ATOM 1301 C CA . PRO A 1 180 ? -13.445 -19.844 -14.734 1 89.62 180 PRO A CA 1
ATOM 1302 C C . PRO A 1 180 ? -14.844 -19.312 -15.07 1 89.62 180 PRO A C 1
ATOM 1304 O O . PRO A 1 180 ? -15.43 -19.719 -16.078 1 89.62 180 PRO A O 1
ATOM 1307 N N . PHE A 1 181 ? -15.305 -18.453 -14.234 1 92.69 181 PHE A N 1
ATOM 1308 C CA . PHE A 1 181 ? -16.578 -17.797 -14.492 1 92.69 181 PHE A CA 1
ATOM 1309 C C . PHE A 1 181 ? -16.406 -16.656 -15.5 1 92.69 181 PHE A C 1
ATOM 1311 O O . PHE A 1 181 ? -15.398 -15.945 -15.469 1 92.69 181 PHE A O 1
ATOM 1318 N N . GLY A 1 182 ? -17.391 -16.594 -16.344 1 90.25 182 GLY A N 1
ATOM 1319 C CA . GLY A 1 182 ? -17.438 -15.414 -17.203 1 90.25 182 GLY A CA 1
ATOM 1320 C C . GLY A 1 182 ? -17.859 -14.156 -16.469 1 90.25 182 GLY A C 1
ATOM 1321 O O . GLY A 1 182 ? -18.516 -14.234 -15.422 1 90.25 182 GLY A O 1
ATOM 1322 N N . ILE A 1 183 ? -17.562 -13.07 -17.047 1 89.88 183 ILE A N 1
ATOM 1323 C CA . ILE A 1 183 ? -17.828 -11.797 -16.391 1 89.88 183 ILE A CA 1
ATOM 1324 C C . ILE A 1 183 ? -19.344 -11.625 -16.172 1 89.88 183 ILE A C 1
ATOM 1326 O O . ILE A 1 183 ? -19.781 -11.148 -15.125 1 89.88 183 ILE A O 1
ATOM 1330 N N . PHE A 1 184 ? -20.219 -12.07 -17.172 1 93.62 184 PHE A N 1
ATOM 1331 C CA . PHE A 1 184 ? -21.656 -11.852 -17.094 1 93.62 184 PHE A CA 1
ATOM 1332 C C . PHE A 1 184 ? -22.391 -13.141 -16.766 1 93.62 184 PHE A C 1
ATOM 1334 O O . PHE A 1 184 ? -23.625 -13.211 -16.859 1 93.62 184 PHE A O 1
ATOM 1341 N N . GLU A 1 185 ? -21.609 -14.102 -16.406 1 93.81 185 GLU A N 1
ATOM 1342 C CA . GLU A 1 185 ? -22.234 -15.398 -16.109 1 93.81 185 GLU A CA 1
ATOM 1343 C C . GLU A 1 185 ? -23.188 -15.297 -14.938 1 93.81 185 GLU A C 1
ATOM 1345 O O . GLU A 1 185 ? -24.234 -15.969 -14.922 1 93.81 185 GLU A O 1
ATOM 1350 N N . ILE A 1 186 ? -22.906 -14.492 -13.992 1 95.38 186 ILE A N 1
ATOM 1351 C CA . ILE A 1 186 ? -23.734 -14.422 -12.797 1 95.38 186 ILE A CA 1
ATOM 1352 C C . ILE A 1 186 ? -24.781 -13.312 -12.953 1 95.38 186 ILE A C 1
ATOM 1354 O O . ILE A 1 186 ? -25.547 -13.039 -12.031 1 95.38 186 ILE A O 1
ATOM 1358 N N . LEU A 1 187 ? -24.859 -12.656 -14.094 1 95.69 187 LEU A N 1
ATOM 1359 C CA . LEU A 1 187 ? -25.766 -11.539 -14.352 1 95.69 187 LEU A CA 1
ATOM 1360 C C . LEU A 1 187 ? -27.219 -11.953 -14.141 1 95.69 187 LEU A C 1
ATOM 1362 O O . LEU A 1 187 ? -27.984 -11.219 -13.508 1 95.69 187 LEU A O 1
ATOM 1366 N N . PRO A 1 188 ? -27.641 -13.102 -14.625 1 96.75 188 PRO A N 1
ATOM 1367 C CA . PRO A 1 188 ? -29.062 -13.453 -14.453 1 96.75 188 PRO A CA 1
ATOM 1368 C C . PRO A 1 188 ? -29.469 -13.523 -12.984 1 96.75 188 PRO A C 1
ATOM 1370 O O . PRO A 1 188 ? -30.516 -13 -12.609 1 96.75 188 PRO A O 1
ATOM 1373 N N . ILE A 1 189 ? -28.688 -14.172 -12.172 1 96.88 189 ILE A N 1
ATOM 1374 C CA . ILE A 1 189 ? -29.031 -14.258 -10.758 1 96.88 189 ILE A CA 1
ATOM 1375 C C . ILE A 1 189 ? -28.859 -12.891 -10.102 1 96.88 189 ILE A C 1
ATOM 1377 O O . ILE A 1 189 ? -29.609 -12.539 -9.188 1 96.88 189 ILE A O 1
ATOM 1381 N N . GLY A 1 190 ? -27.812 -12.156 -10.523 1 96.81 190 GLY A N 1
ATOM 1382 C CA . GLY A 1 190 ? -27.641 -10.797 -10.039 1 96.81 190 GLY A CA 1
ATOM 1383 C C . GLY A 1 190 ? -28.859 -9.914 -10.289 1 96.81 190 GLY A C 1
ATOM 1384 O O . GLY A 1 190 ? -29.234 -9.109 -9.43 1 96.81 190 GLY A O 1
ATOM 1385 N N . LEU A 1 191 ? -29.438 -10.07 -11.469 1 97.06 191 LEU A N 1
ATOM 1386 C CA . LEU A 1 191 ? -30.641 -9.305 -11.812 1 97.06 191 LEU A CA 1
ATOM 1387 C C . LEU A 1 191 ? -31.812 -9.688 -10.906 1 97.06 191 LEU A C 1
ATOM 1389 O O . LEU A 1 191 ? -32.625 -8.828 -10.531 1 97.06 191 LEU A O 1
ATOM 1393 N N . VAL A 1 192 ? -31.922 -10.906 -10.594 1 97.31 192 VAL A N 1
ATOM 1394 C CA . VAL A 1 192 ? -32.969 -11.375 -9.672 1 97.31 192 VAL A CA 1
ATOM 1395 C C . VAL A 1 192 ? -32.75 -10.734 -8.305 1 97.31 192 VAL A C 1
ATOM 1397 O O . VAL A 1 192 ? -33.719 -10.25 -7.691 1 97.31 192 VAL A O 1
ATOM 1400 N N . VAL A 1 193 ? -31.562 -10.773 -7.832 1 97 193 VAL A N 1
ATOM 1401 C CA . VAL A 1 193 ? -31.203 -10.203 -6.531 1 97 193 VAL A CA 1
ATOM 1402 C C . VAL A 1 193 ? -31.531 -8.711 -6.516 1 97 193 VAL A C 1
ATOM 1404 O O . VAL A 1 193 ? -32.156 -8.219 -5.57 1 97 193 VAL A O 1
ATOM 1407 N N . CYS A 1 194 ? -31.109 -8.016 -7.57 1 96.81 194 CYS A N 1
ATOM 1408 C CA . CYS A 1 194 ? -31.344 -6.582 -7.656 1 96.81 194 CYS A CA 1
ATOM 1409 C C . CYS A 1 194 ? -32.844 -6.285 -7.742 1 96.81 194 CYS A C 1
ATOM 1411 O O . CYS A 1 194 ? -33.344 -5.371 -7.074 1 96.81 194 CYS A O 1
ATOM 1413 N N . ALA A 1 195 ? -33.562 -7.031 -8.562 1 96.75 195 ALA A N 1
ATOM 1414 C CA . ALA A 1 195 ? -35 -6.82 -8.727 1 96.75 195 ALA A CA 1
ATOM 1415 C C . ALA A 1 195 ? -35.75 -7.035 -7.406 1 96.75 195 ALA A C 1
ATOM 1417 O O . ALA A 1 195 ? -36.562 -6.215 -7.008 1 96.75 195 ALA A O 1
ATOM 1418 N N . TRP A 1 196 ? -35.438 -8.133 -6.738 1 96.44 196 TRP A N 1
ATOM 1419 C CA . TRP A 1 196 ? -36.094 -8.406 -5.461 1 96.44 196 TRP A CA 1
ATOM 1420 C C . TRP A 1 196 ? -35.719 -7.359 -4.422 1 96.44 196 TRP A C 1
ATOM 1422 O O . TRP A 1 196 ? -36.562 -6.914 -3.646 1 96.44 196 TRP A O 1
ATOM 1432 N N . GLY A 1 197 ? -34.438 -7.02 -4.34 1 95.25 197 GLY A N 1
ATOM 1433 C CA . GLY A 1 197 ? -34 -5.984 -3.414 1 95.25 197 GLY A CA 1
ATOM 1434 C C . GLY A 1 197 ? -34.719 -4.664 -3.617 1 95.25 197 GLY A C 1
ATOM 1435 O O . GLY A 1 197 ? -35.125 -4.016 -2.648 1 95.25 197 GLY A O 1
ATOM 1436 N N . LEU A 1 198 ? -34.906 -4.305 -4.895 1 94.44 198 LEU A N 1
ATOM 1437 C CA . LEU A 1 198 ? -35.594 -3.061 -5.215 1 94.44 198 LEU A CA 1
ATOM 1438 C C . LEU A 1 198 ? -37.062 -3.135 -4.809 1 94.44 198 LEU A C 1
ATOM 1440 O O . LEU A 1 198 ? -37.594 -2.17 -4.273 1 94.44 198 LEU A O 1
ATOM 1444 N N . ILE A 1 199 ? -37.719 -4.234 -5.07 1 95.12 199 ILE A N 1
ATOM 1445 C CA . ILE A 1 199 ? -39.125 -4.426 -4.695 1 95.12 199 ILE A CA 1
ATOM 1446 C C . ILE A 1 199 ? -39.25 -4.359 -3.174 1 95.12 199 ILE A C 1
ATOM 1448 O O . ILE A 1 199 ? -40.156 -3.674 -2.654 1 95.12 199 ILE A O 1
ATOM 1452 N N . TYR A 1 200 ? -38.406 -5.012 -2.453 1 94.38 200 TYR A N 1
ATOM 1453 C CA . TYR A 1 200 ? -38.406 -5.039 -0.995 1 94.38 200 TYR A CA 1
ATOM 1454 C C . TYR A 1 200 ? -38.219 -3.641 -0.421 1 94.38 200 TYR A C 1
ATOM 1456 O O . TYR A 1 200 ? -38.938 -3.227 0.488 1 94.38 200 TYR A O 1
ATOM 1464 N N . MET A 1 201 ? -37.188 -2.932 -0.979 1 91.44 201 MET A N 1
ATOM 1465 C CA . MET A 1 201 ? -36.875 -1.594 -0.48 1 91.44 201 MET A CA 1
ATOM 1466 C C . MET A 1 201 ? -38 -0.615 -0.818 1 91.44 201 MET A C 1
ATOM 1468 O O . MET A 1 201 ? -38.25 0.311 -0.053 1 91.44 201 MET A O 1
ATOM 1472 N N . GLY A 1 202 ? -38.625 -0.783 -1.935 1 89.38 202 GLY A N 1
ATOM 1473 C CA . GLY A 1 202 ? -39.719 0.086 -2.322 1 89.38 202 GLY A CA 1
ATOM 1474 C C . GLY A 1 202 ? -41 -0.147 -1.509 1 89.38 202 GLY A C 1
ATOM 1475 O O . GLY A 1 202 ? -41.688 0.803 -1.148 1 89.38 202 GLY A O 1
ATOM 1476 N N . LEU A 1 203 ? -41.25 -1.376 -1.148 1 90.5 203 LEU A N 1
ATOM 1477 C CA . LEU A 1 203 ? -42.531 -1.712 -0.533 1 90.5 203 LEU A CA 1
ATOM 1478 C C . LEU A 1 203 ? -42.406 -1.806 0.983 1 90.5 203 LEU A C 1
ATOM 1480 O O . LEU A 1 203 ? -43.281 -1.369 1.718 1 90.5 203 LEU A O 1
ATOM 1484 N N . PHE A 1 204 ? -41.344 -2.301 1.513 1 88.69 204 PHE A N 1
ATOM 1485 C CA . PHE A 1 204 ? -41.25 -2.639 2.928 1 88.69 204 PHE A CA 1
ATOM 1486 C C . PHE A 1 204 ? -40.312 -1.678 3.652 1 88.69 204 PHE A C 1
ATOM 1488 O O . PHE A 1 204 ? -40.5 -1.371 4.828 1 88.69 204 PHE A O 1
ATOM 1495 N N . ALA A 1 205 ? -39.281 -1.186 3.016 1 80.94 205 ALA A N 1
ATOM 1496 C CA . ALA A 1 205 ? -38.219 -0.444 3.672 1 80.94 205 ALA A CA 1
ATOM 1497 C C . ALA A 1 205 ? -38.75 0.871 4.25 1 80.94 205 ALA A C 1
ATOM 1499 O O . ALA A 1 205 ? -38.375 1.241 5.371 1 80.94 205 ALA A O 1
ATOM 1500 N N . PRO A 1 206 ? -39.625 1.574 3.52 1 81.62 206 PRO A N 1
ATOM 1501 C CA . PRO A 1 206 ? -40.094 2.842 4.094 1 81.62 206 PRO A CA 1
ATOM 1502 C C . PRO A 1 206 ? -40.844 2.66 5.418 1 81.62 206 PRO A C 1
ATOM 1504 O O . PRO A 1 206 ? -40.812 3.555 6.266 1 81.62 206 PRO A O 1
ATOM 1507 N N . ARG A 1 207 ? -41.375 1.533 5.609 1 86.06 207 ARG A N 1
ATOM 1508 C CA . ARG A 1 207 ? -42.125 1.276 6.84 1 86.06 207 ARG A CA 1
ATOM 1509 C C . ARG A 1 207 ? -41.188 0.763 7.938 1 86.06 207 ARG A C 1
ATOM 1511 O O . ARG A 1 207 ? -41.469 0.927 9.125 1 86.06 207 ARG A O 1
ATOM 1518 N N . LEU A 1 208 ? -40.156 0.23 7.59 1 89.44 208 LEU A N 1
ATOM 1519 C CA . LEU A 1 208 ? -39.281 -0.43 8.562 1 89.44 208 LEU A CA 1
ATOM 1520 C C . LEU A 1 208 ? -38.125 0.467 8.945 1 89.44 208 LEU A C 1
ATOM 1522 O O . LEU A 1 208 ? -37.5 0.276 9.992 1 89.44 208 LEU A O 1
ATOM 1526 N N . LEU A 1 209 ? -37.781 1.419 8.109 1 90.69 209 LEU A N 1
ATOM 1527 C CA . LEU A 1 209 ? -36.625 2.277 8.359 1 90.69 209 LEU A CA 1
ATOM 1528 C C . LEU A 1 209 ? -36.938 3.336 9.406 1 90.69 209 LEU A C 1
ATOM 1530 O O . LEU A 1 209 ? -38.062 3.855 9.445 1 90.69 209 LEU A O 1
ATOM 1534 N N . PRO A 1 210 ? -36.062 3.602 10.188 1 85.62 210 PRO A N 1
ATOM 1535 C CA . PRO A 1 210 ? -36.312 4.555 11.273 1 85.62 210 PRO A CA 1
ATOM 1536 C C . PRO A 1 210 ? -36.25 6.008 10.805 1 85.62 210 PRO A C 1
ATOM 1538 O O . PRO A 1 210 ? -35.719 6.293 9.719 1 85.62 210 PRO A O 1
ATOM 1541 N N . ASP A 1 211 ? -36.875 6.785 11.586 1 83.38 211 ASP A N 1
ATOM 1542 C CA . ASP A 1 211 ? -36.812 8.234 11.438 1 83.38 211 ASP A CA 1
ATOM 1543 C C . ASP A 1 211 ? -35.844 8.836 12.469 1 83.38 211 ASP A C 1
ATOM 1545 O O . ASP A 1 211 ? -36.25 9.109 13.602 1 83.38 211 ASP A O 1
ATOM 1549 N N . ARG A 1 212 ? -34.625 8.938 11.984 1 77.62 212 ARG A N 1
ATOM 1550 C CA . ARG A 1 212 ? -33.625 9.445 12.914 1 77.62 212 ARG A CA 1
ATOM 1551 C C . ARG A 1 212 ? -33 10.727 12.383 1 77.62 212 ARG A C 1
ATOM 1553 O O . ARG A 1 212 ? -32.969 10.953 11.172 1 77.62 212 ARG A O 1
ATOM 1560 N N . ASP A 1 213 ? -32.562 11.57 13.266 1 63.47 213 ASP A N 1
ATOM 1561 C CA . ASP A 1 213 ? -31.875 12.797 12.891 1 63.47 213 ASP A CA 1
ATOM 1562 C C . ASP A 1 213 ? -30.375 12.578 12.828 1 63.47 213 ASP A C 1
ATOM 1564 O O . ASP A 1 213 ? -29.828 11.781 13.594 1 63.47 213 ASP A O 1
ATOM 1568 N N . SER A 1 214 ? -29.828 13.086 11.727 1 58.94 214 SER A N 1
ATOM 1569 C CA . SER A 1 214 ? -28.359 13.07 11.672 1 58.94 214 SER A CA 1
ATOM 1570 C C . SER A 1 214 ? -27.766 13.898 12.797 1 58.94 214 SER A C 1
ATOM 1572 O O . SER A 1 214 ? -28.453 14.695 13.43 1 58.94 214 SER A O 1
ATOM 1574 N N . MET A 1 215 ? -26.484 13.578 13.18 1 48.03 215 MET A N 1
ATOM 1575 C CA . MET A 1 215 ? -25.844 14.336 14.25 1 48.03 215 MET A CA 1
ATOM 1576 C C . MET A 1 215 ? -25.859 15.836 13.953 1 48.03 215 MET A C 1
ATOM 1578 O O . MET A 1 215 ? -26.078 16.641 14.852 1 48.03 215 MET A O 1
ATOM 1582 N N . ALA A 1 216 ? -25.578 16.109 12.664 1 48.19 216 ALA A N 1
ATOM 1583 C CA . ALA A 1 216 ? -25.547 17.516 12.273 1 48.19 216 ALA A CA 1
ATOM 1584 C C . ALA A 1 216 ? -26.922 18.172 12.492 1 48.19 216 ALA A C 1
ATOM 1586 O O . ALA A 1 216 ? -27 19.312 12.938 1 48.19 216 ALA A O 1
ATOM 1587 N N . ASN A 1 217 ? -27.906 17.516 12.148 1 48.69 217 ASN A N 1
ATOM 1588 C CA . ASN A 1 217 ? -29.25 18.062 12.312 1 48.69 217 ASN A CA 1
ATOM 1589 C C . ASN A 1 217 ? -29.641 18.172 13.781 1 48.69 217 ASN A C 1
ATOM 1591 O O . ASN A 1 217 ? -30.422 19.047 14.156 1 48.69 217 ASN A O 1
ATOM 1595 N N . MET A 1 218 ? -29.047 17.281 14.453 1 43.19 218 MET A N 1
ATOM 1596 C CA . MET A 1 218 ? -29.328 17.328 15.891 1 43.19 218 MET A CA 1
ATOM 1597 C C . MET A 1 218 ? -28.703 18.562 16.531 1 43.19 218 MET A C 1
ATOM 1599 O O . MET A 1 218 ? -29.266 19.125 17.469 1 43.19 218 MET A O 1
ATOM 1603 N N . LEU A 1 219 ? -27.562 18.875 15.914 1 41.97 219 LEU A N 1
ATOM 1604 C CA . LEU A 1 219 ? -26.875 20.047 16.438 1 41.97 219 LEU A CA 1
ATOM 1605 C C . LEU A 1 219 ? -27.328 21.312 15.734 1 41.97 219 LEU A C 1
ATOM 1607 O O . LEU A 1 219 ? -27.109 22.422 16.234 1 41.97 219 LEU A O 1
ATOM 1611 N N . SER A 1 220 ? -27.734 21.25 14.461 1 43.41 220 SER A N 1
ATOM 1612 C CA . SER A 1 220 ? -28.203 22.406 13.719 1 43.41 220 SER A CA 1
ATOM 1613 C C . SER A 1 220 ? -29.312 23.141 14.477 1 43.41 220 SER A C 1
ATOM 1615 O O . SER A 1 220 ? -29.531 24.344 14.281 1 43.41 220 SER A O 1
ATOM 1617 N N . ASP A 1 221 ? -30.141 22.516 15.109 1 40.38 221 ASP A N 1
ATOM 1618 C CA . ASP A 1 221 ? -31.016 23.391 15.875 1 40.38 221 ASP A CA 1
ATOM 1619 C C . ASP A 1 221 ? -30.203 24.391 16.703 1 40.38 221 ASP A C 1
ATOM 1621 O O . ASP A 1 221 ? -30.75 25.375 17.203 1 40.38 221 ASP A O 1
ATOM 1625 N N . ARG A 1 222 ? -29.016 24.156 17.016 1 41.38 222 ARG A N 1
ATOM 1626 C CA . ARG A 1 222 ? -28.125 25.094 17.672 1 41.38 222 ARG A CA 1
ATOM 1627 C C . ARG A 1 222 ? -27.406 25.984 16.656 1 41.38 222 ARG A C 1
ATOM 1629 O O . ARG A 1 222 ? -26.375 26.562 16.953 1 41.38 222 ARG A O 1
ATOM 1636 N N . SER A 1 223 ? -27.75 26.094 15.492 1 42.12 223 SER A N 1
ATOM 1637 C CA . SER A 1 223 ? -27.266 26.766 14.305 1 42.12 223 SER A CA 1
ATOM 1638 C C . SER A 1 223 ? -27.078 28.266 14.555 1 42.12 223 SER A C 1
ATOM 1640 O O . SER A 1 223 ? -26.547 28.984 13.711 1 42.12 223 SER A O 1
ATOM 1642 N N . LYS A 1 224 ? -27.672 28.766 15.492 1 42.75 224 LYS A N 1
ATOM 1643 C CA . LYS A 1 224 ? -27.547 30.219 15.547 1 42.75 224 LYS A CA 1
ATOM 1644 C C . LYS A 1 224 ? -26.141 30.625 16 1 42.75 224 LYS A C 1
ATOM 1646 O O . LYS A 1 224 ? -25.812 31.812 16.016 1 42.75 224 LYS A O 1
ATOM 1651 N N . MET A 1 225 ? -25.5 29.75 16.609 1 46.41 225 MET A N 1
ATOM 1652 C CA . MET A 1 225 ? -24.219 30.219 17.141 1 46.41 225 MET A CA 1
ATOM 1653 C C . MET A 1 225 ? -23.109 30.062 16.094 1 46.41 225 MET A C 1
ATOM 1655 O O . MET A 1 225 ? -22.641 28.953 15.844 1 46.41 225 MET A O 1
ATOM 1659 N N . LYS A 1 226 ? -23 30.859 15.117 1 55.69 226 LYS A N 1
ATOM 1660 C CA . LYS A 1 226 ? -22.25 30.656 13.875 1 55.69 226 LYS A CA 1
ATOM 1661 C C . LYS A 1 226 ? -20.844 31.25 13.969 1 55.69 226 LYS A C 1
ATOM 1663 O O . LYS A 1 226 ? -20.047 31.094 13.055 1 55.69 226 LYS A O 1
ATOM 1668 N N . PHE A 1 227 ? -20.422 31.922 15.258 1 56.25 227 PHE A N 1
ATOM 1669 C CA . PHE A 1 227 ? -19.109 32.562 15.188 1 56.25 227 PHE A CA 1
ATOM 1670 C C . PHE A 1 227 ? -18.234 32.125 16.359 1 56.25 227 PHE A C 1
ATOM 1672 O O . PHE A 1 227 ? -18.719 32 17.484 1 56.25 227 PHE A O 1
ATOM 1679 N N . PHE A 1 228 ? -17 31.625 16.031 1 64.25 228 PHE A N 1
ATOM 1680 C CA . PHE A 1 228 ? -16 31.562 17.078 1 64.25 228 PHE A CA 1
ATOM 1681 C C . PHE A 1 228 ? -15.344 32.906 17.297 1 64.25 228 PHE A C 1
ATOM 1683 O O . PHE A 1 228 ? -14.852 33.531 16.344 1 64.25 228 PHE A O 1
ATOM 1690 N N . THR A 1 229 ? -15.547 33.469 18.391 1 64 229 THR A N 1
ATOM 1691 C CA . THR A 1 229 ? -14.914 34.719 18.781 1 64 229 THR A CA 1
ATOM 1692 C C . THR A 1 229 ? -13.789 34.469 19.781 1 64 229 THR A C 1
ATOM 1694 O O . THR A 1 229 ? -13.945 33.688 20.719 1 64 229 THR A O 1
ATOM 1697 N N . GLU A 1 230 ? -12.664 34.812 19.344 1 69.56 230 GLU A N 1
ATOM 1698 C CA . GLU A 1 230 ? -11.539 34.719 20.266 1 69.56 230 GLU A CA 1
ATOM 1699 C C . GLU A 1 230 ? -11.297 36.031 20.969 1 69.56 230 GLU A C 1
ATOM 1701 O O . GLU A 1 230 ? -11.188 37.094 20.328 1 69.56 230 GLU A O 1
ATOM 1706 N N . ALA A 1 231 ? -11.375 36.062 22.328 1 69.12 231 ALA A N 1
ATOM 1707 C CA . ALA A 1 231 ? -11.125 37.25 23.156 1 69.12 231 ALA A CA 1
ATOM 1708 C C . ALA A 1 231 ? -9.859 37.094 24 1 69.12 231 ALA A C 1
ATOM 1710 O O . ALA A 1 231 ? -9.672 36.062 24.625 1 69.12 231 ALA A O 1
ATOM 1711 N N . VAL A 1 232 ? -8.992 37.969 23.844 1 70.5 232 VAL A N 1
ATOM 1712 C CA . VAL A 1 232 ? -7.77 37.938 24.641 1 70.5 232 VAL A CA 1
ATOM 1713 C C . VAL A 1 232 ? -7.969 38.719 25.922 1 70.5 232 VAL A C 1
ATOM 1715 O O . VAL A 1 232 ? -8.523 39.812 25.906 1 70.5 232 VAL A O 1
ATOM 1718 N N . ILE A 1 233 ? -7.535 38.156 27.031 1 74.44 233 ILE A N 1
ATOM 1719 C CA . ILE A 1 233 ? -7.645 38.812 28.328 1 74.44 233 ILE A CA 1
ATOM 1720 C C . ILE A 1 233 ? -6.484 39.781 28.516 1 74.44 233 ILE A C 1
ATOM 1722 O O . ILE A 1 233 ? -5.328 39.375 28.625 1 74.44 233 ILE A O 1
ATOM 1726 N N . PRO A 1 234 ? -6.77 41 28.469 1 68.31 234 PRO A N 1
ATOM 1727 C CA . PRO A 1 234 ? -5.695 42 28.656 1 68.31 234 PRO A CA 1
ATOM 1728 C C . PRO A 1 234 ? -5.207 42.062 30.109 1 68.31 234 PRO A C 1
ATOM 1730 O O . PRO A 1 234 ? -5.824 41.469 31 1 68.31 234 PRO A O 1
ATOM 1733 N N . SER A 1 235 ? -4 42.719 30.344 1 71.12 235 SER A N 1
ATOM 1734 C CA . SER A 1 235 ? -3.357 42.781 31.641 1 71.12 235 SER A CA 1
ATOM 1735 C C . SER A 1 235 ? -4.211 43.594 32.625 1 71.12 235 SER A C 1
ATOM 1737 O O . SER A 1 235 ? -4.129 43.375 33.844 1 71.12 235 SER A O 1
ATOM 1739 N N . ASP A 1 236 ? -5.059 44.469 32.125 1 70.25 236 ASP A N 1
ATOM 1740 C CA . ASP A 1 236 ? -5.848 45.312 33 1 70.25 236 ASP A CA 1
ATOM 1741 C C . ASP A 1 236 ? -7.27 44.781 33.156 1 70.25 236 ASP A C 1
ATOM 1743 O O . ASP A 1 236 ? -8.141 45.469 33.719 1 70.25 236 ASP A O 1
ATOM 1747 N N . SER A 1 237 ? -7.434 43.594 32.844 1 72.62 237 SER A N 1
ATOM 1748 C CA . SER A 1 237 ? -8.789 43.031 32.875 1 72.62 237 SER A CA 1
ATOM 1749 C C . SER A 1 237 ? -9.188 42.625 34.281 1 72.62 237 SER A C 1
ATOM 1751 O O . SER A 1 237 ? -8.359 42.188 35.062 1 72.62 237 SER A O 1
ATOM 1753 N N . ASN A 1 238 ? -10.484 42.906 34.656 1 77.12 238 ASN A N 1
ATOM 1754 C CA . ASN A 1 238 ? -11.008 42.5 35.938 1 77.12 238 ASN A CA 1
ATOM 1755 C C . ASN A 1 238 ? -11.359 41.031 36 1 77.12 238 ASN A C 1
ATOM 1757 O O . ASN A 1 238 ? -11.812 40.5 37.031 1 77.12 238 ASN A O 1
ATOM 1761 N N . LEU A 1 239 ? -11.062 40.375 34.906 1 79 239 LEU A N 1
ATOM 1762 C CA . LEU A 1 239 ? -11.414 38.969 34.844 1 79 239 LEU A CA 1
ATOM 1763 C C . LEU A 1 239 ? -10.234 38.094 35.25 1 79 239 LEU A C 1
ATOM 1765 O O . LEU A 1 239 ? -10.391 36.875 35.438 1 79 239 LEU A O 1
ATOM 1769 N N . ILE A 1 240 ? -9.156 38.688 35.469 1 80.69 240 ILE A N 1
ATOM 1770 C CA . ILE A 1 240 ? -7.957 37.938 35.812 1 80.69 240 ILE A CA 1
ATOM 1771 C C . ILE A 1 240 ? -8.141 37.281 37.188 1 80.69 240 ILE A C 1
ATOM 1773 O O . ILE A 1 240 ? -8.555 37.938 38.156 1 80.69 240 ILE A O 1
ATOM 1777 N N . GLY A 1 241 ? -7.887 35.969 37.312 1 81.62 241 GLY A N 1
ATOM 1778 C CA . GLY A 1 241 ? -7.98 35.219 38.594 1 81.62 241 GLY A CA 1
ATOM 1779 C C . GLY A 1 241 ? -9.352 34.625 38.812 1 81.62 241 GLY A C 1
ATOM 1780 O O . GLY A 1 241 ? -9.539 33.844 39.75 1 81.62 241 GLY A O 1
ATOM 1781 N N . ARG A 1 242 ? -10.297 34.938 38 1 83.38 242 ARG A N 1
ATOM 1782 C CA . ARG A 1 242 ? -11.633 34.375 38.156 1 83.38 242 ARG A CA 1
ATOM 1783 C C . ARG A 1 242 ? -11.75 33.031 37.438 1 83.38 242 ARG A C 1
ATOM 1785 O O . ARG A 1 242 ? -11.055 32.812 36.438 1 83.38 242 ARG A O 1
ATOM 1792 N N . ASP A 1 243 ? -12.57 32.281 38 1 86.75 243 ASP A N 1
ATOM 1793 C CA . ASP A 1 243 ? -12.883 31.016 37.312 1 86.75 243 ASP A CA 1
ATOM 1794 C C . ASP A 1 243 ? -13.609 31.281 36 1 86.75 243 ASP A C 1
ATOM 1796 O O . ASP A 1 243 ? -14.586 32.031 35.969 1 86.75 243 ASP A O 1
ATOM 1800 N N . VAL A 1 244 ? -13.047 30.625 35 1 84.06 244 VAL A N 1
ATOM 1801 C CA . VAL A 1 244 ? -13.555 30.906 33.656 1 84.06 244 VAL A CA 1
ATOM 1802 C C . VAL A 1 244 ? -15.039 30.578 33.562 1 84.06 244 VAL A C 1
ATOM 1804 O O . VAL A 1 244 ? -15.805 31.266 32.906 1 84.06 244 VAL A O 1
ATOM 1807 N N . LEU A 1 245 ? -15.461 29.594 34.312 1 82.06 245 LEU A N 1
ATOM 1808 C CA . LEU A 1 245 ? -16.859 29.172 34.219 1 82.06 245 LEU A CA 1
ATOM 1809 C C . LEU A 1 245 ? -17.75 30.109 35.031 1 82.06 245 LEU A C 1
ATOM 1811 O O . LEU A 1 245 ? -18.969 30.109 34.844 1 82.06 245 LEU A O 1
ATOM 1815 N N . ASP A 1 246 ? -17.219 30.953 35.875 1 78.75 246 ASP A N 1
ATOM 1816 C CA . ASP A 1 246 ? -18.016 31.844 36.688 1 78.75 246 ASP A CA 1
ATOM 1817 C C . ASP A 1 246 ? -18.188 33.219 36.031 1 78.75 246 ASP A C 1
ATOM 1819 O O . ASP A 1 246 ? -18.906 34.062 36.562 1 78.75 246 ASP A O 1
ATOM 1823 N N . VAL A 1 247 ? -17.547 33.344 34.938 1 79.62 247 VAL A N 1
ATOM 1824 C CA . VAL A 1 247 ? -17.656 34.625 34.25 1 79.62 247 VAL A CA 1
ATOM 1825 C C . VAL A 1 247 ? -19.031 34.75 33.594 1 79.62 247 VAL A C 1
ATOM 1827 O O . VAL A 1 247 ? -19.359 33.969 32.719 1 79.62 247 VAL A O 1
ATOM 1830 N N . ARG A 1 248 ? -19.891 35.625 34 1 73.94 248 ARG A N 1
ATOM 1831 C CA . ARG A 1 248 ? -21.266 35.812 33.531 1 73.94 248 ARG A CA 1
ATOM 1832 C C . ARG A 1 248 ? -21.281 36.125 32.031 1 73.94 248 ARG A C 1
ATOM 1834 O O . ARG A 1 248 ? -22.203 35.719 31.328 1 73.94 248 ARG A O 1
ATOM 1841 N N . LEU A 1 249 ? -20.234 36.75 31.578 1 73 249 LEU A N 1
ATOM 1842 C CA . LEU A 1 249 ? -20.156 37.125 30.172 1 73 249 LEU A CA 1
ATOM 1843 C C . LEU A 1 249 ? -20.125 35.875 29.281 1 73 249 LEU A C 1
ATOM 1845 O O . LEU A 1 249 ? -20.641 35.906 28.156 1 73 249 LEU A O 1
ATOM 1849 N N . PHE A 1 250 ? -19.578 34.906 29.859 1 75.5 250 PHE A N 1
ATOM 1850 C CA . PHE A 1 250 ? -19.406 33.719 29.062 1 75.5 250 PHE A CA 1
ATOM 1851 C C . PHE A 1 250 ? -20.625 32.781 29.203 1 75.5 250 PHE A C 1
ATOM 1853 O O . PHE A 1 250 ? -20.703 31.766 28.531 1 75.5 250 PHE A O 1
ATOM 1860 N N . LYS A 1 251 ? -21.469 33.188 30 1 69.94 251 LYS A N 1
ATOM 1861 C CA . LYS A 1 251 ? -22.672 32.375 30.234 1 69.94 251 LYS A CA 1
ATOM 1862 C C . LYS A 1 251 ? -23.906 33.094 29.688 1 69.94 251 LYS A C 1
ATOM 1864 O O . LYS A 1 251 ? -25.031 32.625 29.859 1 69.94 251 LYS A O 1
ATOM 1869 N N . ARG A 1 252 ? -23.703 34.219 29.188 1 68.06 252 ARG A N 1
ATOM 1870 C CA . ARG A 1 252 ? -24.828 34.969 28.625 1 68.06 252 ARG A CA 1
ATOM 1871 C C . ARG A 1 252 ? -25.516 34.156 27.531 1 68.06 252 ARG A C 1
ATOM 1873 O O . ARG A 1 252 ? -24.922 33.281 26.906 1 68.06 252 ARG A O 1
ATOM 1880 N N . ASP A 1 253 ? -26.75 34.469 27.375 1 64 253 ASP A N 1
ATOM 1881 C CA . ASP A 1 253 ? -27.531 33.844 26.312 1 64 253 ASP A CA 1
ATOM 1882 C C . ASP A 1 253 ? -26.906 34.094 24.953 1 64 253 ASP A C 1
ATOM 1884 O O . ASP A 1 253 ? -26.609 35.25 24.609 1 64 253 ASP A O 1
ATOM 1888 N N . GLY A 1 254 ? -26.562 33.125 24.188 1 62.81 254 GLY A N 1
ATOM 1889 C CA . GLY A 1 254 ? -25.969 33.219 22.859 1 62.81 254 GLY A CA 1
ATOM 1890 C C . GLY A 1 254 ? -24.469 33.125 22.859 1 62.81 254 GLY A C 1
ATOM 1891 O O . GLY A 1 254 ? -23.828 33.25 21.812 1 62.81 254 GLY A O 1
ATOM 1892 N N . VAL A 1 255 ? -23.906 33.219 24 1 67.94 255 VAL A N 1
ATOM 1893 C CA . VAL A 1 255 ? -22.453 33.062 24.109 1 67.94 255 VAL A CA 1
ATOM 1894 C C . VAL A 1 255 ? -22.141 31.766 24.859 1 67.94 255 VAL A C 1
ATOM 1896 O O . VAL A 1 255 ? -22.781 31.438 25.875 1 67.94 255 VAL A O 1
ATOM 1899 N N . ARG A 1 256 ? -21.328 30.938 24.219 1 73.62 256 ARG A N 1
ATOM 1900 C CA . ARG A 1 256 ? -20.875 29.719 24.875 1 73.62 256 ARG A CA 1
ATOM 1901 C C . ARG A 1 256 ? -19.344 29.641 24.906 1 73.62 256 ARG A C 1
ATOM 1903 O O . ARG A 1 256 ? -18.688 29.922 23.891 1 73.62 256 ARG A O 1
ATOM 1910 N N . LEU A 1 257 ? -18.875 29.391 26.094 1 78.12 257 LEU A N 1
ATOM 1911 C CA . LEU A 1 257 ? -17.438 29.203 26.234 1 78.12 257 LEU A CA 1
ATOM 1912 C C . LEU A 1 257 ? -17.016 27.875 25.625 1 78.12 257 LEU A C 1
ATOM 1914 O O . LEU A 1 257 ? -17.562 26.812 25.953 1 78.12 257 LEU A O 1
ATOM 1918 N N . VAL A 1 258 ? -16.156 27.938 24.641 1 72.75 258 VAL A N 1
ATOM 1919 C CA . VAL A 1 258 ? -15.695 26.75 23.938 1 72.75 258 VAL A CA 1
ATOM 1920 C C . VAL A 1 258 ? -14.344 26.297 24.5 1 72.75 258 VAL A C 1
ATOM 1922 O O . VAL A 1 258 ? -14.125 25.109 24.719 1 72.75 258 VAL A O 1
ATOM 1925 N N . ASP A 1 259 ? -13.406 27.297 24.578 1 77.88 259 ASP A N 1
ATOM 1926 C CA . ASP A 1 259 ? -12.031 26.938 24.922 1 77.88 259 ASP A CA 1
ATOM 1927 C C . ASP A 1 259 ? -11.305 28.141 25.547 1 77.88 259 ASP A C 1
ATOM 1929 O O . ASP A 1 259 ? -11.734 29.281 25.391 1 77.88 259 ASP A O 1
ATOM 1933 N N . VAL A 1 260 ? -10.391 27.891 26.422 1 79.38 260 VAL A N 1
ATOM 1934 C CA . VAL A 1 260 ? -9.391 28.859 26.891 1 79.38 260 VAL A CA 1
ATOM 1935 C C . VAL A 1 260 ? -8 28.391 26.469 1 79.38 260 VAL A C 1
ATOM 1937 O O . VAL A 1 260 ? -7.586 27.281 26.781 1 79.38 260 VAL A O 1
ATOM 1940 N N . VAL A 1 261 ? -7.453 29.141 25.656 1 75.12 261 VAL A N 1
ATOM 1941 C CA . VAL A 1 261 ? -6.137 28.797 25.125 1 75.12 261 VAL A CA 1
ATOM 1942 C C . VAL A 1 261 ? -5.066 29.641 25.812 1 75.12 261 VAL A C 1
ATOM 1944 O O . VAL A 1 261 ? -5.117 30.859 25.781 1 75.12 261 VAL A O 1
ATOM 1947 N N . ARG A 1 262 ? -4.211 29.078 26.594 1 75.5 262 ARG A N 1
ATOM 1948 C CA . ARG A 1 262 ? -3.062 29.719 27.234 1 75.5 262 ARG A CA 1
ATOM 1949 C C . ARG A 1 262 ? -1.768 29.359 26.516 1 75.5 262 ARG A C 1
ATOM 1951 O O . ARG A 1 262 ? -1.329 28.203 26.547 1 75.5 262 ARG A O 1
ATOM 1958 N N . GLY A 1 263 ? -1.339 30.297 25.812 1 58.69 263 GLY A N 1
ATOM 1959 C CA . GLY A 1 263 ? -0.241 29.953 24.938 1 58.69 263 GLY A CA 1
ATOM 1960 C C . GLY A 1 263 ? -0.667 29.078 23.766 1 58.69 263 GLY A C 1
ATOM 1961 O O . GLY A 1 263 ? -1.439 29.5 22.906 1 58.69 263 GLY A O 1
ATOM 1962 N N . ASP A 1 264 ? -0.192 27.891 23.719 1 52.06 264 ASP A N 1
ATOM 1963 C CA . ASP A 1 264 ? -0.555 26.953 22.672 1 52.06 264 ASP A CA 1
ATOM 1964 C C . ASP A 1 264 ? -1.337 25.766 23.234 1 52.06 264 ASP A C 1
ATOM 1966 O O . ASP A 1 264 ? -1.672 24.828 22.516 1 52.06 264 ASP A O 1
ATOM 1970 N N . ALA A 1 265 ? -1.691 25.906 24.406 1 64.25 265 ALA A N 1
ATOM 1971 C CA . ALA A 1 265 ? -2.383 24.797 25.047 1 64.25 265 ALA A CA 1
ATOM 1972 C C . ALA A 1 265 ? -3.877 25.078 25.188 1 64.25 265 ALA A C 1
ATOM 1974 O O . ALA A 1 265 ? -4.273 26.156 25.641 1 64.25 265 ALA A O 1
ATOM 1975 N N . SER A 1 266 ? -4.598 24.156 24.641 1 68.5 266 SER A N 1
ATOM 1976 C CA . SER A 1 266 ? -6.035 24.234 24.859 1 68.5 266 SER A CA 1
ATOM 1977 C C . SER A 1 266 ? -6.406 23.688 26.234 1 68.5 266 SER A C 1
ATOM 1979 O O . SER A 1 266 ? -5.988 22.594 26.609 1 68.5 266 SER A O 1
ATOM 1981 N N . LEU A 1 267 ? -7.066 24.531 27.062 1 70.44 267 LEU A N 1
ATOM 1982 C CA . LEU A 1 267 ? -7.477 24.141 28.406 1 70.44 267 LEU A CA 1
ATOM 1983 C C . LEU A 1 267 ? -8.93 23.688 28.422 1 70.44 267 LEU A C 1
ATOM 1985 O O . LEU A 1 267 ? -9.578 23.672 29.469 1 70.44 267 LEU A O 1
ATOM 1989 N N . ARG A 1 268 ? -9.328 23.359 27.266 1 69.56 268 ARG A N 1
ATOM 1990 C CA . ARG A 1 268 ? -10.734 23 27.109 1 69.56 268 ARG A CA 1
ATOM 1991 C C . ARG A 1 268 ? -11.102 21.812 28 1 69.56 268 ARG A C 1
ATOM 1993 O O . ARG A 1 268 ? -12.242 21.703 28.453 1 69.56 268 ARG A O 1
ATOM 2000 N N . ARG A 1 269 ? -10.227 21.047 28.344 1 64.44 269 ARG A N 1
ATOM 2001 C CA . ARG A 1 269 ? -10.5 19.797 29.047 1 64.44 269 ARG A CA 1
ATOM 2002 C C . ARG A 1 269 ? -10.727 20.031 30.531 1 64.44 269 ARG A C 1
ATOM 2004 O O . ARG A 1 269 ? -11.438 19.266 31.188 1 64.44 269 ARG A O 1
ATOM 2011 N N . ASN A 1 270 ? -10.062 21 31.031 1 67.38 270 ASN A N 1
ATOM 2012 C CA . ASN A 1 270 ? -10.211 21.281 32.469 1 67.38 270 ASN A CA 1
ATOM 2013 C C . ASN A 1 270 ? -10.68 22.703 32.688 1 67.38 270 ASN A C 1
ATOM 2015 O O . ASN A 1 270 ? -10.07 23.453 33.469 1 67.38 270 ASN A O 1
ATOM 2019 N N . LEU A 1 271 ? -11.75 22.984 32 1 74.62 271 LEU A N 1
ATOM 2020 C CA . LEU A 1 271 ? -12.234 24.359 32.125 1 74.62 271 LEU A CA 1
ATOM 2021 C C . LEU A 1 271 ? -12.719 24.641 33.531 1 74.62 271 LEU A C 1
ATOM 2023 O O . LEU A 1 271 ? -12.703 25.797 33.969 1 74.62 271 LEU A O 1
ATOM 2027 N N . LYS A 1 272 ? -13.156 23.562 34.312 1 75.75 272 LYS A N 1
ATOM 2028 C CA . LYS A 1 272 ? -13.703 23.734 35.656 1 75.75 272 LYS A CA 1
ATOM 2029 C C . LYS A 1 272 ? -12.664 24.312 36.594 1 75.75 272 LYS A C 1
ATOM 2031 O O . LYS A 1 272 ? -13.008 25.031 37.562 1 75.75 272 LYS A O 1
ATOM 2036 N N . THR A 1 273 ? -11.398 24.062 36.312 1 76.44 273 THR A N 1
ATOM 2037 C CA . THR A 1 273 ? -10.352 24.484 37.25 1 76.44 273 THR A CA 1
ATOM 2038 C C . THR A 1 273 ? -9.539 25.641 36.656 1 76.44 273 THR A C 1
ATOM 2040 O O . THR A 1 273 ? -8.531 26.047 37.25 1 76.44 273 THR A O 1
ATOM 2043 N N . VAL A 1 274 ? -10 26.109 35.531 1 83 274 VAL A N 1
ATOM 2044 C CA . VAL A 1 274 ? -9.172 27.109 34.875 1 83 274 VAL A CA 1
ATOM 2045 C C . VAL A 1 274 ? -9.516 28.5 35.375 1 83 274 VAL A C 1
ATOM 2047 O O . VAL A 1 274 ? -10.68 28.891 35.375 1 83 274 VAL A O 1
ATOM 2050 N N . GLN A 1 275 ? -8.539 29.188 35.969 1 87.81 275 GLN A N 1
ATOM 2051 C CA . GLN A 1 275 ? -8.633 30.609 36.281 1 87.81 275 GLN A CA 1
ATOM 2052 C C . GLN A 1 275 ? -7.996 31.469 35.188 1 87.81 275 GLN A C 1
ATOM 2054 O O . GLN A 1 275 ? -6.914 31.141 34.688 1 87.81 275 GLN A O 1
ATOM 2059 N N . LEU A 1 276 ? -8.648 32.406 34.781 1 85.88 276 LEU A N 1
ATOM 2060 C CA . LEU A 1 276 ? -8.203 33.25 33.656 1 85.88 276 LEU A CA 1
ATOM 2061 C C . LEU A 1 276 ? -6.926 34 34.031 1 85.88 276 LEU A C 1
ATOM 2063 O O . LEU A 1 276 ? -6.766 34.469 35.156 1 85.88 276 LEU A O 1
ATOM 2067 N N . ALA A 1 277 ? -6 33.969 33.188 1 82.44 277 ALA A N 1
ATOM 2068 C CA . ALA A 1 277 ? -4.723 34.656 33.344 1 82.44 277 ALA A CA 1
ATOM 2069 C C . ALA A 1 277 ? -4.504 35.656 32.188 1 82.44 277 ALA A C 1
ATOM 2071 O O . ALA A 1 277 ? -5.215 35.625 31.172 1 82.44 277 ALA A O 1
ATOM 2072 N N . VAL A 1 278 ? -3.604 36.531 32.5 1 75.12 278 VAL A N 1
ATOM 2073 C CA . VAL A 1 278 ? -3.248 37.5 31.484 1 75.12 278 VAL A CA 1
ATOM 2074 C C . VAL A 1 278 ? -2.75 36.781 30.234 1 75.12 278 VAL A C 1
ATOM 2076 O O . VAL A 1 278 ? -1.942 35.844 30.328 1 75.12 278 VAL A O 1
ATOM 2079 N N . GLY A 1 279 ? -3.379 37.094 29.141 1 67.69 279 GLY A N 1
ATOM 2080 C CA . GLY A 1 279 ? -2.924 36.531 27.875 1 67.69 279 GLY A CA 1
ATOM 2081 C C . GLY A 1 279 ? -3.732 35.344 27.422 1 67.69 279 GLY A C 1
ATOM 2082 O O . GLY A 1 279 ? -3.545 34.812 26.312 1 67.69 279 GLY A O 1
ATOM 2083 N N . ASP A 1 280 ? -4.621 34.906 28.266 1 76.69 280 ASP A N 1
ATOM 2084 C CA . ASP A 1 280 ? -5.492 33.781 27.859 1 76.69 280 ASP A CA 1
ATOM 2085 C C . ASP A 1 280 ? -6.387 34.188 26.688 1 76.69 280 ASP A C 1
ATOM 2087 O O . ASP A 1 280 ? -6.879 35.312 26.641 1 76.69 280 ASP A O 1
ATOM 2091 N N . ARG A 1 281 ? -6.422 33.312 25.766 1 76.81 281 ARG A N 1
ATOM 2092 C CA . ARG A 1 281 ? -7.395 33.5 24.688 1 76.81 281 ARG A CA 1
ATOM 2093 C C . ARG A 1 281 ? -8.648 32.656 24.953 1 76.81 281 ARG A C 1
ATOM 2095 O O . ARG A 1 281 ? -8.586 31.438 25 1 76.81 281 ARG A O 1
ATOM 2102 N N . VAL A 1 282 ? -9.703 33.406 25.172 1 77.81 282 VAL A N 1
ATOM 2103 C CA . VAL A 1 282 ? -10.969 32.719 25.422 1 77.81 282 VAL A CA 1
ATOM 2104 C C . VAL A 1 282 ? -11.742 32.594 24.109 1 77.81 282 VAL A C 1
ATOM 2106 O O . VAL A 1 282 ? -12 33.562 23.422 1 77.81 282 VAL A O 1
ATOM 2109 N N . VAL A 1 283 ? -11.961 31.375 23.75 1 76.25 283 VAL A N 1
ATOM 2110 C CA . VAL A 1 283 ? -12.719 31.078 22.531 1 76.25 283 VAL A CA 1
ATOM 2111 C C . VAL A 1 283 ? -14.195 30.922 22.875 1 76.25 283 VAL A C 1
ATOM 2113 O O . VAL A 1 283 ? -14.562 30.047 23.672 1 76.25 283 VAL A O 1
ATOM 2116 N N . LEU A 1 284 ? -14.914 31.844 22.344 1 72.69 284 LEU A N 1
ATOM 2117 C CA . LEU A 1 284 ? -16.359 31.859 22.594 1 72.69 284 LEU A CA 1
ATOM 2118 C C . LEU A 1 284 ? -17.125 31.578 21.312 1 72.69 284 LEU A C 1
ATOM 2120 O O . LEU A 1 284 ? -16.688 31.953 20.219 1 72.69 284 LEU A O 1
ATOM 2124 N N . ARG A 1 285 ? -18.047 30.781 21.453 1 71.81 285 ARG A N 1
ATOM 2125 C CA . ARG A 1 285 ? -19.031 30.625 20.375 1 71.81 285 ARG A CA 1
ATOM 2126 C C . ARG A 1 285 ? -20.172 31.625 20.531 1 71.81 285 ARG A C 1
ATOM 2128 O O . ARG A 1 285 ? -20.828 31.656 21.578 1 71.81 285 ARG A O 1
ATOM 2135 N N . THR A 1 286 ? -20.281 32.594 19.609 1 63.69 286 THR A N 1
ATOM 2136 C CA . THR A 1 286 ? -21.234 33.656 19.781 1 63.69 286 THR A CA 1
ATOM 2137 C C . THR A 1 286 ? -22.141 33.781 18.562 1 63.69 286 THR A C 1
ATOM 2139 O O . THR A 1 286 ? -21.75 33.406 17.453 1 63.69 286 THR A O 1
ATOM 2142 N N . GLU A 1 287 ? -23.391 34.125 18.828 1 58.91 287 GLU A N 1
ATOM 2143 C CA . GLU A 1 287 ? -24.25 34.625 17.75 1 58.91 287 GLU A CA 1
ATOM 2144 C C . GLU A 1 287 ? -23.797 35.969 17.25 1 58.91 287 GLU A C 1
ATOM 2146 O O . GLU A 1 287 ? -23.125 36.719 17.969 1 58.91 287 GLU A O 1
ATOM 2151 N N . MET A 1 288 ? -24.031 36.281 15.977 1 53.81 288 MET A N 1
ATOM 2152 C CA . MET A 1 288 ? -23.609 37.531 15.375 1 53.81 288 MET A CA 1
ATOM 2153 C C . MET A 1 288 ? -24.047 38.719 16.234 1 53.81 288 MET A C 1
ATOM 2155 O O . MET A 1 288 ? -23.281 39.688 16.406 1 53.81 288 MET A O 1
ATOM 2159 N N . THR A 1 289 ? -25.266 38.688 16.719 1 52.47 289 THR A N 1
ATOM 2160 C CA . THR A 1 289 ? -25.828 39.812 17.484 1 52.47 289 THR A CA 1
ATOM 2161 C C . THR A 1 289 ? -25.031 40.031 18.766 1 52.47 289 THR A C 1
ATOM 2163 O O . THR A 1 289 ? -24.812 41.188 19.172 1 52.47 289 THR A O 1
ATOM 2166 N N . GLU A 1 290 ? -24.562 38.969 19.25 1 55 290 GLU A N 1
ATOM 2167 C CA . GLU A 1 290 ? -23.859 39.062 20.531 1 55 290 GLU A CA 1
ATOM 2168 C C . GLU A 1 290 ? -22.406 39.469 20.328 1 55 290 GLU A C 1
ATOM 2170 O O . GLU A 1 290 ? -21.797 40.094 21.188 1 55 290 GLU A O 1
ATOM 2175 N N . LEU A 1 291 ? -21.922 39.094 19.203 1 56.5 291 LEU A N 1
ATOM 2176 C CA . LEU A 1 291 ? -20.578 39.531 18.875 1 56.5 291 LEU A CA 1
ATOM 2177 C C . LEU A 1 291 ? -20.453 41.062 18.953 1 56.5 291 LEU A C 1
ATOM 2179 O O . LEU A 1 291 ? -19.484 41.562 19.516 1 56.5 291 LEU A O 1
ATOM 2183 N N . LEU A 1 292 ? -21.469 41.688 18.344 1 52.84 292 LEU A N 1
ATOM 2184 C CA . LEU A 1 292 ? -21.484 43.156 18.328 1 52.84 292 LEU A CA 1
ATOM 2185 C C . LEU A 1 292 ? -21.609 43.719 19.75 1 52.84 292 LEU A C 1
ATOM 2187 O O . LEU A 1 292 ? -20.984 44.719 20.078 1 52.84 292 LEU A O 1
ATOM 2191 N N . SER A 1 293 ? -22.422 43.031 20.531 1 57.09 293 SER A N 1
ATOM 2192 C CA . SER A 1 293 ? -22.609 43.469 21.906 1 57.09 293 SER A CA 1
ATOM 2193 C C . SER A 1 293 ? -21.344 43.281 22.719 1 57.09 293 SER A C 1
ATOM 2195 O O . SER A 1 293 ? -21 44.125 23.562 1 57.09 293 SER A O 1
ATOM 2197 N N . LEU A 1 294 ? -20.672 42.25 22.422 1 58.47 294 LEU A N 1
ATOM 2198 C CA . LEU A 1 294 ? -19.422 41.969 23.125 1 58.47 294 LEU A CA 1
ATOM 2199 C C . LEU A 1 294 ? -18.359 43 22.781 1 58.47 294 LEU A C 1
ATOM 2201 O O . LEU A 1 294 ? -17.516 43.312 23.625 1 58.47 294 LEU A O 1
ATOM 2205 N N . GLN A 1 295 ? -18.453 43.406 21.609 1 55.09 295 GLN A N 1
ATOM 2206 C CA . GLN A 1 295 ? -17.516 44.438 21.156 1 55.09 295 GLN A CA 1
ATOM 2207 C C . GLN A 1 295 ? -17.797 45.781 21.812 1 55.09 295 GLN A C 1
ATOM 2209 O O . GLN A 1 295 ? -16.875 46.594 22.016 1 55.09 295 GLN A O 1
ATOM 2214 N N . LYS A 1 296 ? -19.156 46.031 22.062 1 50.88 296 LYS A N 1
ATOM 2215 C CA . LYS A 1 296 ? -19.578 47.312 22.578 1 50.88 296 LYS A CA 1
ATOM 2216 C C . LYS A 1 296 ? -19.469 47.375 24.109 1 50.88 296 LYS A C 1
ATOM 2218 O O . LYS A 1 296 ? -19.453 48.438 24.703 1 50.88 296 LYS A O 1
ATOM 2223 N N . THR A 1 297 ? -19.734 46.25 24.641 1 48 297 THR A N 1
ATOM 2224 C CA . THR A 1 297 ? -19.766 46.281 26.094 1 48 297 THR A CA 1
ATOM 2225 C C . THR A 1 297 ? -18.391 46.656 26.656 1 48 297 THR A C 1
ATOM 2227 O O . THR A 1 297 ? -17.391 46.031 26.312 1 48 297 THR A O 1
ATOM 2230 N N . LYS A 1 298 ? -18.391 47.75 27.203 1 47.38 298 LYS A N 1
ATOM 2231 C CA . LYS A 1 298 ? -17.219 48.344 27.859 1 47.38 298 LYS A CA 1
ATOM 2232 C C . LYS A 1 298 ? -16.531 47.312 28.766 1 47.38 298 LYS A C 1
ATOM 2234 O O . LYS A 1 298 ? -15.312 47.375 28.938 1 47.38 298 LYS A O 1
ATOM 2239 N N . ASP A 1 299 ? -17.328 46.594 29.297 1 44.94 299 ASP A N 1
ATOM 2240 C CA . ASP A 1 299 ? -16.75 45.625 30.219 1 44.94 299 ASP A CA 1
ATOM 2241 C C . ASP A 1 299 ? -15.922 44.562 29.484 1 44.94 299 ASP A C 1
ATOM 2243 O O . ASP A 1 299 ? -15.039 43.938 30.062 1 44.94 299 ASP A O 1
ATOM 2247 N N . LEU A 1 300 ? -16.359 44.281 28.328 1 43.06 300 LEU A N 1
ATOM 2248 C CA . LEU A 1 300 ? -15.586 43.469 27.375 1 43.06 300 LEU A CA 1
ATOM 2249 C C . LEU A 1 300 ? -14.523 44.312 26.688 1 43.06 300 LEU A C 1
ATOM 2251 O O . LEU A 1 300 ? -13.844 43.844 25.781 1 43.06 300 LEU A O 1
ATOM 2255 N N . ARG A 1 301 ? -14.617 45.562 26.625 1 45.66 301 ARG A N 1
ATOM 2256 C CA . ARG A 1 301 ? -13.461 46.375 26.281 1 45.66 301 ARG A CA 1
ATOM 2257 C C . ARG A 1 301 ? -12.164 45.719 26.734 1 45.66 301 ARG A C 1
ATOM 2259 O O . ARG A 1 301 ? -11.07 46.156 26.344 1 45.66 301 ARG A O 1
ATOM 2266 N N . ARG A 1 302 ? -12.328 44.938 27.766 1 41.62 302 ARG A N 1
ATOM 2267 C CA . ARG A 1 302 ? -11.227 44.281 28.469 1 41.62 302 ARG A CA 1
ATOM 2268 C C . ARG A 1 302 ? -10.688 43.094 27.656 1 41.62 302 ARG A C 1
ATOM 2270 O O . ARG A 1 302 ? -9.742 42.438 28.078 1 41.62 302 ARG A O 1
ATOM 2277 N N . VAL A 1 303 ? -11.594 42.562 26.875 1 43.16 303 VAL A N 1
ATOM 2278 C CA . VAL A 1 303 ? -11.117 41.594 25.922 1 43.16 303 VAL A CA 1
ATOM 2279 C C . VAL A 1 303 ? -10.703 42.25 24.625 1 43.16 303 VAL A C 1
ATOM 2281 O O . VAL A 1 303 ? -11.516 42.906 23.969 1 43.16 303 VAL A O 1
ATOM 2284 N N . ASP A 1 304 ? -9.727 42.875 24.516 1 42.97 304 ASP A N 1
ATOM 2285 C CA . ASP A 1 304 ? -9.219 43.781 23.469 1 42.97 304 ASP A CA 1
ATOM 2286 C C . ASP A 1 304 ? -9.484 43.188 22.078 1 42.97 304 ASP A C 1
ATOM 2288 O O . ASP A 1 304 ? -9.781 43.938 21.141 1 42.97 304 ASP A O 1
ATOM 2292 N N . GLN A 1 305 ? -8.805 42.031 21.641 1 45.09 305 GLN A N 1
ATOM 2293 C CA . GLN A 1 305 ? -8.766 41.625 20.234 1 45.09 305 GLN A CA 1
ATOM 2294 C C . GLN A 1 305 ? -9.641 40.406 19.984 1 45.09 305 GLN A C 1
ATOM 2296 O O . GLN A 1 305 ? -9.32 39.312 20.453 1 45.09 305 GLN A O 1
ATOM 2301 N N . VAL A 1 306 ? -10.977 40.719 19.797 1 44.69 306 VAL A N 1
ATOM 2302 C CA . VAL A 1 306 ? -11.93 39.688 19.469 1 44.69 306 VAL A CA 1
ATOM 2303 C C . VAL A 1 306 ? -11.883 39.375 17.969 1 44.69 306 VAL A C 1
ATOM 2305 O O . VAL A 1 306 ? -12.148 40.25 17.156 1 44.69 306 VAL A O 1
ATOM 2308 N N . SER A 1 307 ? -11.062 38.531 17.5 1 49.06 307 SER A N 1
ATOM 2309 C CA . SER A 1 307 ? -11.164 38.031 16.125 1 49.06 307 SER A CA 1
ATOM 2310 C C . SER A 1 307 ? -12.281 37 15.984 1 49.06 307 SER A C 1
ATOM 2312 O O . SER A 1 307 ? -12.453 36.156 16.859 1 49.06 307 SER A O 1
ATOM 2314 N N . ALA A 1 308 ? -13.383 37.375 15.219 1 50.75 308 ALA A N 1
ATOM 2315 C CA . ALA A 1 308 ? -14.5 36.469 14.977 1 50.75 308 ALA A CA 1
ATOM 2316 C C . ALA A 1 308 ? -14.383 35.812 13.617 1 50.75 308 ALA A C 1
ATOM 2318 O O . ALA A 1 308 ? -14.07 36.469 12.617 1 50.75 308 ALA A O 1
ATOM 2319 N N . VAL A 1 309 ? -14.18 34.562 13.703 1 57.28 309 VAL A N 1
ATOM 2320 C CA . VAL A 1 309 ? -14.211 33.812 12.453 1 57.28 309 VAL A CA 1
ATOM 2321 C C . VAL A 1 309 ? -15.523 33.031 12.352 1 57.28 309 VAL A C 1
ATOM 2323 O O . VAL A 1 309 ? -15.984 32.438 13.328 1 57.28 309 VAL A O 1
ATOM 2326 N N . GLU A 1 310 ? -16.219 33.188 11.242 1 59.97 310 GLU A N 1
ATOM 2327 C CA . GLU A 1 310 ? -17.438 32.406 10.992 1 59.97 310 GLU A CA 1
ATOM 2328 C C . GLU A 1 310 ? -17.141 30.922 10.992 1 59.97 310 GLU A C 1
ATOM 2330 O O . GLU A 1 310 ? -16.156 30.469 10.398 1 59.97 310 GLU A O 1
ATOM 2335 N N . THR A 1 311 ? -17.766 30.312 11.984 1 64.06 311 THR A N 1
ATOM 2336 C CA . THR A 1 311 ? -17.547 28.875 12.055 1 64.06 311 THR A CA 1
ATOM 2337 C C . THR A 1 311 ? -18.797 28.125 11.586 1 64.06 311 THR A C 1
ATOM 2339 O O . THR A 1 311 ? -19.891 28.672 11.547 1 64.06 311 THR A O 1
ATOM 2342 N N . GLN A 1 312 ? -18.578 26.984 10.922 1 67 312 GLN A N 1
ATOM 2343 C CA . GLN A 1 312 ? -19.641 26.062 10.547 1 67 312 GLN A CA 1
ATOM 2344 C C . GLN A 1 312 ? -19.438 24.703 11.195 1 67 312 GLN A C 1
ATOM 2346 O O . GLN A 1 312 ? -18.312 24.312 11.508 1 67 312 GLN A O 1
ATOM 2351 N N . THR A 1 313 ? -20.578 24.188 11.641 1 69.81 313 THR A N 1
ATOM 2352 C CA . THR A 1 313 ? -20.547 22.812 12.117 1 69.81 313 THR A CA 1
ATOM 2353 C C . THR A 1 313 ? -20.812 21.828 10.977 1 69.81 313 THR A C 1
ATOM 2355 O O . THR A 1 313 ? -21.812 21.938 10.273 1 69.81 313 THR A O 1
ATOM 2358 N N . VAL A 1 314 ? -19.781 21 10.703 1 72.81 314 VAL A N 1
ATOM 2359 C CA . VAL A 1 314 ? -19.906 20.047 9.602 1 72.81 314 VAL A CA 1
ATOM 2360 C C . VAL A 1 314 ? -19.688 18.625 10.117 1 72.81 314 VAL A C 1
ATOM 2362 O O . VAL A 1 314 ? -18.906 18.406 11.047 1 72.81 314 VAL A O 1
ATOM 2365 N N . GLU A 1 315 ? -20.469 17.766 9.586 1 75.25 315 GLU A N 1
ATOM 2366 C CA . GLU A 1 315 ? -20.281 16.344 9.867 1 75.25 315 GLU A CA 1
ATOM 2367 C C . GLU A 1 315 ? -19.391 15.688 8.82 1 75.25 315 GLU A C 1
ATOM 2369 O O . GLU A 1 315 ? -19.641 15.812 7.617 1 75.25 315 GLU A O 1
ATOM 2374 N N . VAL A 1 316 ? -18.312 15.109 9.328 1 77.31 316 VAL A N 1
ATOM 2375 C CA . VAL A 1 316 ? -17.391 14.461 8.414 1 77.31 316 VAL A CA 1
ATOM 2376 C C . VAL A 1 316 ? -17.344 12.961 8.703 1 77.31 316 VAL A C 1
ATOM 2378 O O . VAL A 1 316 ? -17.391 12.547 9.859 1 77.31 316 VAL A O 1
ATOM 2381 N N . LEU A 1 317 ? -17.328 12.203 7.688 1 74.88 317 LEU A N 1
ATOM 2382 C CA . LEU A 1 317 ? -17.281 10.742 7.773 1 74.88 317 LEU A CA 1
ATOM 2383 C C . LEU A 1 317 ? -15.852 10.234 7.582 1 74.88 317 LEU A C 1
ATOM 2385 O O . LEU A 1 317 ? -15.148 10.672 6.668 1 74.88 317 LEU A O 1
ATOM 2389 N N . ILE A 1 318 ? -15.461 9.398 8.484 1 75.12 318 ILE A N 1
ATOM 2390 C CA . ILE A 1 318 ? -14.156 8.75 8.383 1 75.12 318 ILE A CA 1
ATOM 2391 C C . ILE A 1 318 ? -14.234 7.57 7.418 1 75.12 318 ILE A C 1
ATOM 2393 O O . ILE A 1 318 ? -14.891 6.566 7.711 1 75.12 318 ILE A O 1
ATOM 2397 N N . THR A 1 319 ? -13.711 7.684 6.277 1 67.88 319 THR A N 1
ATOM 2398 C CA . THR A 1 319 ? -13.703 6.66 5.234 1 67.88 319 THR A CA 1
ATOM 2399 C C . THR A 1 319 ? -12.438 5.816 5.32 1 67.88 319 THR A C 1
ATOM 2401 O O . THR A 1 319 ? -11.492 6.168 6.031 1 67.88 319 THR A O 1
ATOM 2404 N N . PRO A 1 320 ? -12.57 4.715 4.59 1 59.28 320 PRO A N 1
ATOM 2405 C CA . PRO A 1 320 ? -11.328 3.955 4.5 1 59.28 320 PRO A CA 1
ATOM 2406 C C . PRO A 1 320 ? -10.219 4.719 3.775 1 59.28 320 PRO A C 1
ATOM 2408 O O . PRO A 1 320 ? -10.461 5.328 2.73 1 59.28 320 PRO A O 1
ATOM 2411 N N . GLY A 1 321 ? -9.109 4.977 4.359 1 60.94 321 GLY A N 1
ATOM 2412 C CA . GLY A 1 321 ? -8.016 5.73 3.771 1 60.94 321 GLY A CA 1
ATOM 2413 C C . GLY A 1 321 ? -7.703 7.016 4.52 1 60.94 321 GLY A C 1
ATOM 2414 O O . GLY A 1 321 ? -6.684 7.656 4.262 1 60.94 321 GLY A O 1
ATOM 2415 N N . CYS A 1 322 ? -8.82 7.355 5.281 1 70.12 322 CYS A N 1
ATOM 2416 C CA . CYS A 1 322 ? -8.594 8.539 6.105 1 70.12 322 CYS A CA 1
ATOM 2417 C C . CYS A 1 322 ? -7.324 8.398 6.93 1 70.12 322 CYS A C 1
ATOM 2419 O O . CYS A 1 322 ? -7.094 7.355 7.547 1 70.12 322 CYS A O 1
ATOM 2421 N N . LYS A 1 323 ? -6.523 9.367 6.844 1 69.81 323 LYS A N 1
ATOM 2422 C CA . LYS A 1 323 ? -5.215 9.336 7.492 1 69.81 323 LYS A CA 1
ATOM 2423 C C . LYS A 1 323 ? -5.355 9.391 9.016 1 69.81 323 LYS A C 1
ATOM 2425 O O . LYS A 1 323 ? -4.395 9.125 9.742 1 69.81 323 LYS A O 1
ATOM 2430 N N . MET A 1 324 ? -6.555 9.695 9.5 1 76.75 324 MET A N 1
ATOM 2431 C CA . MET A 1 324 ? -6.773 9.805 10.938 1 76.75 324 MET A CA 1
ATOM 2432 C C . MET A 1 324 ? -7.059 8.438 11.555 1 76.75 324 MET A C 1
ATOM 2434 O O . MET A 1 324 ? -7.016 8.281 12.773 1 76.75 324 MET A O 1
ATOM 2438 N N . VAL A 1 325 ? -7.277 7.57 10.695 1 72.5 325 VAL A N 1
ATOM 2439 C CA . VAL A 1 325 ? -7.703 6.266 11.203 1 72.5 325 VAL A CA 1
ATOM 2440 C C . VAL A 1 325 ? -6.59 5.648 12.047 1 72.5 325 VAL A C 1
ATOM 2442 O O . VAL A 1 325 ? -5.426 5.641 11.641 1 72.5 325 VAL A O 1
ATOM 2445 N N . GLY A 1 326 ? -6.957 5.184 13.234 1 66.88 326 GLY A N 1
ATOM 2446 C CA . GLY A 1 326 ? -6.023 4.504 14.117 1 66.88 326 GLY A CA 1
ATOM 2447 C C . GLY A 1 326 ? -5.277 5.449 15.039 1 66.88 326 GLY A C 1
ATOM 2448 O O . GLY A 1 326 ? -4.496 5.008 15.883 1 66.88 326 GLY A O 1
ATOM 2449 N N . ARG A 1 327 ? -5.52 6.699 14.859 1 70.75 327 ARG A N 1
ATOM 2450 C CA . ARG A 1 327 ? -4.852 7.688 15.703 1 70.75 327 ARG A CA 1
ATOM 2451 C C . ARG A 1 327 ? -5.789 8.219 16.781 1 70.75 327 ARG A C 1
ATOM 2453 O O . ARG A 1 327 ? -6.996 8.328 16.562 1 70.75 327 ARG A O 1
ATOM 2460 N N . ALA A 1 328 ? -5.145 8.391 17.875 1 76.38 328 ALA A N 1
ATOM 2461 C CA . ALA A 1 328 ? -5.934 8.992 18.938 1 76.38 328 ALA A CA 1
ATOM 2462 C C . ALA A 1 328 ? -6.254 10.453 18.625 1 76.38 328 ALA A C 1
ATOM 2464 O O . ALA A 1 328 ? -5.414 11.18 18.094 1 76.38 328 ALA A O 1
ATOM 2465 N N . MET A 1 329 ? -7.402 10.867 18.984 1 78.44 329 MET A N 1
ATOM 2466 C CA . MET A 1 329 ? -7.883 12.219 18.719 1 78.44 329 MET A CA 1
ATOM 2467 C C . MET A 1 329 ? -6.949 13.258 19.328 1 78.44 329 MET A C 1
ATOM 2469 O O . MET A 1 329 ? -6.688 14.297 18.719 1 78.44 329 MET A O 1
ATOM 2473 N N . ALA A 1 330 ? -6.516 12.922 20.484 1 66.94 330 ALA A N 1
ATOM 2474 C CA . ALA A 1 330 ? -5.641 13.859 21.188 1 66.94 330 ALA A CA 1
ATOM 2475 C C . ALA A 1 330 ? -4.344 14.078 20.422 1 66.94 330 ALA A C 1
ATOM 2477 O O . ALA A 1 330 ? -3.812 15.195 20.391 1 66.94 330 ALA A O 1
ATOM 2478 N N . SER A 1 331 ? -3.99 13.062 19.766 1 65.44 331 SER A N 1
ATOM 2479 C CA . SER A 1 331 ? -2.721 13.141 19.047 1 65.44 331 SER A CA 1
ATOM 2480 C C . SER A 1 331 ? -2.854 13.945 17.766 1 65.44 331 SER A C 1
ATOM 2482 O O . SER A 1 331 ? -1.867 14.484 17.266 1 65.44 331 SER A O 1
ATOM 2484 N N . LEU A 1 332 ? -4.082 14.055 17.344 1 70.25 332 LEU A N 1
ATOM 2485 C CA . LEU A 1 332 ? -4.316 14.719 16.062 1 70.25 332 LEU A CA 1
ATOM 2486 C C . LEU A 1 332 ? -4.289 16.234 16.234 1 70.25 332 LEU A C 1
ATOM 2488 O O . LEU A 1 332 ? -3.988 16.969 15.281 1 70.25 332 LEU A O 1
ATOM 2492 N N . ARG A 1 333 ? -4.5 16.766 17.484 1 63.69 333 ARG A N 1
ATOM 2493 C CA . ARG A 1 333 ? -4.504 18.203 17.797 1 63.69 333 ARG A CA 1
ATOM 2494 C C . ARG A 1 333 ? -5.152 19 16.688 1 63.69 333 ARG A C 1
ATOM 2496 O O . ARG A 1 333 ? -4.574 19.984 16.203 1 63.69 333 ARG A O 1
ATOM 2503 N N . LEU A 1 334 ? -6.332 18.672 16.359 1 74.88 334 LEU A N 1
ATOM 2504 C CA . LEU A 1 334 ? -7.047 19.25 15.227 1 74.88 334 LEU A CA 1
ATOM 2505 C C . LEU A 1 334 ? -7.234 20.75 15.414 1 74.88 334 LEU A C 1
ATOM 2507 O O . LEU A 1 334 ? -7.227 21.5 14.438 1 74.88 334 LEU A O 1
ATOM 2511 N N . ARG A 1 335 ? -7.395 21.156 16.594 1 68.62 335 ARG A N 1
ATOM 2512 C CA . ARG A 1 335 ? -7.574 22.594 16.844 1 68.62 335 ARG A CA 1
ATOM 2513 C C . ARG A 1 335 ? -6.316 23.375 16.5 1 68.62 335 ARG A C 1
ATOM 2515 O O . ARG A 1 335 ? -6.387 24.406 15.828 1 68.62 335 ARG A O 1
ATOM 2522 N N . ARG A 1 336 ? -5.391 22.828 16.984 1 59.56 336 ARG A N 1
ATOM 2523 C CA . ARG A 1 336 ? -4.125 23.531 16.781 1 59.56 336 ARG A CA 1
ATOM 2524 C C . ARG A 1 336 ? -3.715 23.5 15.312 1 59.56 336 ARG A C 1
ATOM 2526 O O . ARG A 1 336 ? -3.232 24.5 14.773 1 59.56 336 ARG A O 1
ATOM 2533 N N . ARG A 1 337 ? -4.078 22.297 14.75 1 63.03 337 ARG A N 1
ATOM 2534 C CA . ARG A 1 337 ? -3.584 22.078 13.391 1 63.03 337 ARG A CA 1
ATOM 2535 C C . ARG A 1 337 ? -4.488 22.734 12.359 1 63.03 337 ARG A C 1
ATOM 2537 O O . ARG A 1 337 ? -4.012 23.266 11.352 1 63.03 337 ARG A O 1
ATOM 2544 N N . TYR A 1 338 ? -5.652 22.656 12.594 1 67.81 338 TYR A N 1
ATOM 2545 C CA . TYR A 1 338 ? -6.602 23.078 11.57 1 67.81 338 TYR A CA 1
ATOM 2546 C C . TYR A 1 338 ? -7.547 24.141 12.094 1 67.81 338 TYR A C 1
ATOM 2548 O O . TYR A 1 338 ? -8.289 24.766 11.32 1 67.81 338 TYR A O 1
ATOM 2556 N N . GLY A 1 339 ? -7.398 24.531 13.414 1 65.75 339 GLY A N 1
ATOM 2557 C CA . GLY A 1 339 ? -8.391 25.422 13.992 1 65.75 339 GLY A CA 1
ATOM 2558 C C . GLY A 1 339 ? -9.781 24.812 14.039 1 65.75 339 GLY A C 1
ATOM 2559 O O . GLY A 1 339 ? -10.773 25.531 13.922 1 65.75 339 GLY A O 1
ATOM 2560 N N . VAL A 1 340 ? -9.766 23.516 13.945 1 77.12 340 VAL A N 1
ATOM 2561 C CA . VAL A 1 340 ? -11.039 22.812 13.914 1 77.12 340 VAL A CA 1
ATOM 2562 C C . VAL A 1 340 ? -11.258 22.062 15.227 1 77.12 340 VAL A C 1
ATOM 2564 O O . VAL A 1 340 ? -10.32 21.484 15.773 1 77.12 340 VAL A O 1
ATOM 2567 N N . TYR A 1 341 ? -12.445 22.219 15.812 1 75.19 341 TYR A N 1
ATOM 2568 C CA . TYR A 1 341 ? -12.812 21.531 17.047 1 75.19 341 TYR A CA 1
ATOM 2569 C C . TYR A 1 341 ? -13.68 20.297 16.75 1 75.19 341 TYR A C 1
ATOM 2571 O O . TYR A 1 341 ? -14.562 20.359 15.883 1 75.19 341 TYR A O 1
ATOM 2579 N N . VAL A 1 342 ? -13.289 19.188 17.391 1 78.06 342 VAL A N 1
ATOM 2580 C CA . VAL A 1 342 ? -14.164 18.031 17.344 1 78.06 342 VAL A CA 1
ATOM 2581 C C . VAL A 1 342 ? -15.195 18.109 18.469 1 78.06 342 VAL A C 1
ATOM 2583 O O . VAL A 1 342 ? -14.844 18.062 19.641 1 78.06 342 VAL A O 1
ATOM 2586 N N . LEU A 1 343 ? -16.406 18.281 18.109 1 69.25 343 LEU A N 1
ATOM 2587 C CA . LEU A 1 343 ? -17.469 18.438 19.094 1 69.25 343 LEU A CA 1
ATOM 2588 C C . LEU A 1 343 ? -17.953 17.078 19.594 1 69.25 343 LEU A C 1
ATOM 2590 O O . LEU A 1 343 ? -18.25 16.922 20.781 1 69.25 343 LEU A O 1
ATOM 2594 N N . ALA A 1 344 ? -18.047 16.125 18.625 1 67.62 344 ALA A N 1
ATOM 2595 C CA . ALA A 1 344 ? -18.562 14.812 18.969 1 67.62 344 ALA A CA 1
ATOM 2596 C C . ALA A 1 344 ? -18.141 13.766 17.953 1 67.62 344 ALA A C 1
ATOM 2598 O O . ALA A 1 344 ? -17.797 14.102 16.812 1 67.62 344 ALA A O 1
ATOM 2599 N N . VAL A 1 345 ? -18.031 12.633 18.484 1 77.06 345 VAL A N 1
ATOM 2600 C CA . VAL A 1 345 ? -17.781 11.469 17.641 1 77.06 345 VAL A CA 1
ATOM 2601 C C . VAL A 1 345 ? -18.922 10.477 17.781 1 77.06 345 VAL A C 1
ATOM 2603 O O . VAL A 1 345 ? -19.375 10.18 18.891 1 77.06 345 VAL A O 1
ATOM 2606 N N . HIS A 1 346 ? -19.469 10.188 16.734 1 67.19 346 HIS A N 1
ATOM 2607 C CA . HIS A 1 346 ? -20.516 9.188 16.719 1 67.19 346 HIS A CA 1
ATOM 2608 C C . HIS A 1 346 ? -20 7.836 16.234 1 67.19 346 HIS A C 1
ATOM 2610 O O . HIS A 1 346 ? -19.484 7.723 15.125 1 67.19 346 HIS A O 1
ATOM 2616 N N . ARG A 1 347 ? -19.891 6.98 17.25 1 68.5 347 ARG A N 1
ATOM 2617 C CA . ARG A 1 347 ? -19.484 5.609 16.953 1 68.5 347 ARG A CA 1
ATOM 2618 C C . ARG A 1 347 ? -20.516 4.613 17.453 1 68.5 347 ARG A C 1
ATOM 2620 O O . ARG A 1 347 ? -20.812 4.562 18.656 1 68.5 347 ARG A O 1
ATOM 2627 N N . ARG A 1 348 ? -20.828 3.723 16.625 1 55.25 348 ARG A N 1
ATOM 2628 C CA . ARG A 1 348 ? -21.719 2.631 17 1 55.25 348 ARG A CA 1
ATOM 2629 C C . ARG A 1 348 ? -22.797 3.113 17.969 1 55.25 348 ARG A C 1
ATOM 2631 O O . ARG A 1 348 ? -22.953 2.564 19.062 1 55.25 348 ARG A O 1
ATOM 2638 N N . ASN A 1 349 ? -23.562 4.137 17.703 1 50.31 349 ASN A N 1
ATOM 2639 C CA . ASN A 1 349 ? -24.75 4.656 18.391 1 50.31 349 ASN A CA 1
ATOM 2640 C C . ASN A 1 349 ? -24.359 5.496 19.609 1 50.31 349 ASN A C 1
ATOM 2642 O O . ASN A 1 349 ? -25.203 5.75 20.484 1 50.31 349 ASN A O 1
ATOM 2646 N N . GLN A 1 350 ? -23.125 5.547 19.828 1 54.28 350 GLN A N 1
ATOM 2647 C CA . GLN A 1 350 ? -22.766 6.336 21 1 54.28 350 GLN A CA 1
ATOM 2648 C C . GLN A 1 350 ? -22.109 7.652 20.609 1 54.28 350 GLN A C 1
ATOM 2650 O O . GLN A 1 350 ? -21.266 7.684 19.703 1 54.28 350 GLN A O 1
ATOM 2655 N N . ASN A 1 351 ? -22.875 8.602 20.938 1 52.66 351 ASN A N 1
ATOM 2656 C CA . ASN A 1 351 ? -22.234 9.898 20.812 1 52.66 351 ASN A CA 1
ATOM 2657 C C . ASN A 1 351 ? -21.188 10.117 21.906 1 52.66 351 ASN A C 1
ATOM 2659 O O . ASN A 1 351 ? -21.531 10.195 23.078 1 52.66 351 ASN A O 1
ATOM 2663 N N . ILE A 1 352 ? -20.047 9.922 21.5 1 52.94 352 ILE A N 1
ATOM 2664 C CA . ILE A 1 352 ? -18.969 10.102 22.469 1 52.94 352 ILE A CA 1
ATOM 2665 C C . ILE A 1 352 ? -18.531 11.57 22.484 1 52.94 352 ILE A C 1
ATOM 2667 O O . ILE A 1 352 ? -17.969 12.07 21.516 1 52.94 352 ILE A O 1
ATOM 2671 N N . GLY A 1 353 ? -19.125 12.32 23.297 1 53.47 353 GLY A N 1
ATOM 2672 C CA . GLY A 1 353 ? -18.75 13.719 23.453 1 53.47 353 GLY A CA 1
ATOM 2673 C C . GLY A 1 353 ? -17.734 13.945 24.547 1 53.47 353 GLY A C 1
ATOM 2674 O O . GLY A 1 353 ? -17.109 15.008 24.609 1 53.47 353 GLY A O 1
ATOM 2675 N N . SER A 1 354 ? -17.672 12.844 25.438 1 53.34 354 SER A N 1
ATOM 2676 C CA . SER A 1 354 ? -16.766 12.992 26.578 1 53.34 354 SER A CA 1
ATOM 2677 C C . SER A 1 354 ? -15.469 12.234 26.359 1 53.34 354 SER A C 1
ATOM 2679 O O . SER A 1 354 ? -15.453 11.18 25.719 1 53.34 354 SER A O 1
ATOM 2681 N N . ASN A 1 355 ? -14.328 12.75 26.703 1 57.72 355 ASN A N 1
ATOM 2682 C CA . ASN A 1 355 ? -12.984 12.18 26.672 1 57.72 355 ASN A CA 1
ATOM 2683 C C . ASN A 1 355 ? -12.547 11.836 25.25 1 57.72 355 ASN A C 1
ATOM 2685 O O . ASN A 1 355 ? -12.148 10.703 24.984 1 57.72 355 ASN A O 1
ATOM 2689 N N . LEU A 1 356 ? -12.875 12.695 24.422 1 65.44 356 LEU A N 1
ATOM 2690 C CA . LEU A 1 356 ? -12.57 12.523 23.016 1 65.44 356 LEU A CA 1
ATOM 2691 C C . LEU A 1 356 ? -11.078 12.336 22.797 1 65.44 356 LEU A C 1
ATOM 2693 O O . LEU A 1 356 ? -10.656 11.766 21.781 1 65.44 356 LEU A O 1
ATOM 2697 N N . ASP A 1 357 ? -10.297 12.633 23.781 1 65.38 357 ASP A N 1
ATOM 2698 C CA . ASP A 1 357 ? -8.844 12.656 23.578 1 65.38 357 ASP A CA 1
ATOM 2699 C C . ASP A 1 357 ? -8.289 11.242 23.438 1 65.38 357 ASP A C 1
ATOM 2701 O O . ASP A 1 357 ? -7.387 11.008 22.641 1 65.38 357 ASP A O 1
ATOM 2705 N N . SER A 1 358 ? -8.953 10.383 24.125 1 68.12 358 SER A N 1
ATOM 2706 C CA . SER A 1 358 ? -8.406 9.031 24.109 1 68.12 358 SER A CA 1
ATOM 2707 C C . SER A 1 358 ? -9.039 8.188 23.016 1 68.12 358 SER A C 1
ATOM 2709 O O . SER A 1 358 ? -8.609 7.055 22.766 1 68.12 358 SER A O 1
ATOM 2711 N N . LEU A 1 359 ? -9.938 8.805 22.344 1 76.69 359 LEU A N 1
ATOM 2712 C CA . LEU A 1 359 ? -10.648 8.031 21.328 1 76.69 359 LEU A CA 1
ATOM 2713 C C . LEU A 1 359 ? -9.773 7.809 20.094 1 76.69 359 LEU A C 1
ATOM 2715 O O . LEU A 1 359 ? -9.188 8.758 19.562 1 76.69 359 LEU A O 1
ATOM 2719 N N . VAL A 1 360 ? -9.641 6.582 19.688 1 79.19 360 VAL A N 1
ATOM 2720 C CA . VAL A 1 360 ? -8.922 6.25 18.469 1 79.19 360 VAL A CA 1
ATOM 2721 C C . VAL A 1 360 ? -9.891 6.266 17.281 1 79.19 360 VAL A C 1
ATOM 2723 O O . VAL A 1 360 ? -10.945 5.621 17.328 1 79.19 360 VAL A O 1
ATOM 2726 N N . VAL A 1 361 ? -9.594 7.031 16.359 1 80.94 361 VAL A N 1
ATOM 2727 C CA . VAL A 1 361 ? -10.453 7.215 15.188 1 80.94 361 VAL A CA 1
ATOM 2728 C C . VAL A 1 361 ? -10.523 5.922 14.383 1 80.94 361 VAL A C 1
ATOM 2730 O O . VAL A 1 361 ? -9.5 5.262 14.172 1 80.94 361 VAL A O 1
ATOM 2733 N N . ARG A 1 362 ? -11.688 5.504 14.023 1 73.31 362 ARG A N 1
ATOM 2734 C CA . ARG A 1 362 ? -11.922 4.301 13.234 1 73.31 362 ARG A CA 1
ATOM 2735 C C . ARG A 1 362 ? -12.766 4.613 12 1 73.31 362 ARG A C 1
ATOM 2737 O O . ARG A 1 362 ? -13.5 5.605 11.977 1 73.31 362 ARG A O 1
ATOM 2744 N N . VAL A 1 363 ? -12.641 3.715 11.062 1 68.69 363 VAL A N 1
ATOM 2745 C CA . VAL A 1 363 ? -13.461 3.861 9.859 1 68.69 363 VAL A CA 1
ATOM 2746 C C . VAL A 1 363 ? -14.938 3.775 10.234 1 68.69 363 VAL A C 1
ATOM 2748 O O . VAL A 1 363 ? -15.336 2.91 11.016 1 68.69 363 VAL A O 1
ATOM 2751 N N . GLY A 1 364 ? -15.781 4.672 9.695 1 66.94 364 GLY A N 1
ATOM 2752 C CA . GLY A 1 364 ? -17.203 4.684 9.984 1 66.94 364 GLY A CA 1
ATOM 2753 C C . GLY A 1 364 ? -17.594 5.711 11.031 1 66.94 364 GLY A C 1
ATOM 2754 O O . GLY A 1 364 ? -18.766 6.035 11.188 1 66.94 364 GLY A O 1
ATOM 2755 N N . ASP A 1 365 ? -16.531 6.207 11.805 1 73.56 365 ASP A N 1
ATOM 2756 C CA . ASP A 1 365 ? -16.812 7.273 12.758 1 73.56 365 ASP A CA 1
ATOM 2757 C C . ASP A 1 365 ? -17.297 8.539 12.047 1 73.56 365 ASP A C 1
ATOM 2759 O O . ASP A 1 365 ? -16.812 8.852 10.953 1 73.56 365 ASP A O 1
ATOM 2763 N N . THR A 1 366 ? -18.297 9.117 12.578 1 77.75 366 THR A N 1
ATOM 2764 C CA . THR A 1 366 ? -18.703 10.445 12.125 1 77.75 366 THR A CA 1
ATOM 2765 C C . THR A 1 366 ? -18.312 11.508 13.141 1 77.75 366 THR A C 1
ATOM 2767 O O . THR A 1 366 ? -18.688 11.422 14.312 1 77.75 366 THR A O 1
ATOM 2770 N N . LEU A 1 367 ? -17.469 12.398 12.68 1 79 367 LEU A N 1
ATOM 2771 C CA . LEU A 1 367 ? -17.016 13.477 13.555 1 79 367 LEU A CA 1
ATOM 2772 C C . LEU A 1 367 ? -17.812 14.75 13.305 1 79 367 LEU A C 1
ATOM 2774 O O . LEU A 1 367 ? -18.109 15.086 12.156 1 79 367 LEU A O 1
ATOM 2778 N N . LEU A 1 368 ? -18.266 15.289 14.328 1 77.06 368 LEU A N 1
ATOM 2779 C CA . LEU A 1 368 ? -18.828 16.625 14.258 1 77.06 368 LEU A CA 1
ATOM 2780 C C . LEU A 1 368 ? -17.766 17.688 14.5 1 77.06 368 LEU A C 1
ATOM 2782 O O . LEU A 1 368 ? -17.234 17.797 15.602 1 77.06 368 LEU A O 1
ATOM 2786 N N . LEU A 1 369 ? -17.469 18.344 13.375 1 79.69 369 LEU A N 1
ATOM 2787 C CA . LEU A 1 369 ? -16.391 19.328 13.43 1 79.69 369 LEU A CA 1
ATOM 2788 C C . LEU A 1 369 ? -16.953 20.75 13.422 1 79.69 369 LEU A C 1
ATOM 2790 O O . LEU A 1 369 ? -17.984 21 12.812 1 79.69 369 LEU A O 1
ATOM 2794 N N . GLU A 1 370 ? -16.281 21.578 14.141 1 74.94 370 GLU A N 1
ATOM 2795 C CA . GLU A 1 370 ? -16.625 23 14.133 1 74.94 370 GLU A CA 1
ATOM 2796 C C . GLU A 1 370 ? -15.383 23.859 13.836 1 74.94 370 GLU A C 1
ATOM 2798 O O . GLU A 1 370 ? -14.32 23.625 14.414 1 74.94 370 GLU A O 1
ATOM 2803 N N . GLY A 1 371 ? -15.477 24.656 12.852 1 73.31 371 GLY A N 1
ATOM 2804 C CA . GLY A 1 371 ? -14.398 25.547 12.453 1 73.31 371 GLY A CA 1
ATOM 2805 C C . GLY A 1 371 ? -14.727 26.391 11.234 1 73.31 371 GLY A C 1
ATOM 2806 O O . GLY A 1 371 ? -15.859 26.375 10.75 1 73.31 371 GLY A O 1
ATOM 2807 N N . ALA A 1 372 ? -13.812 27.156 10.844 1 69.56 372 ALA A N 1
ATOM 2808 C CA . ALA A 1 372 ? -13.977 27.906 9.602 1 69.56 372 ALA A CA 1
ATOM 2809 C C . ALA A 1 372 ? -14.102 26.969 8.406 1 69.56 372 ALA A C 1
ATOM 2811 O O . ALA A 1 372 ? -13.43 25.938 8.344 1 69.56 372 ALA A O 1
ATOM 2812 N N . PRO A 1 373 ? -15.055 27.297 7.582 1 70.12 373 PRO A N 1
ATOM 2813 C CA . PRO A 1 373 ? -15.258 26.438 6.418 1 70.12 373 PRO A CA 1
ATOM 2814 C C . PRO A 1 373 ? -13.953 26.109 5.688 1 70.12 373 PRO A C 1
ATOM 2816 O O . PRO A 1 373 ? -13.75 24.969 5.258 1 70.12 373 PRO A O 1
ATOM 2819 N N . GLU A 1 374 ? -13.148 27.047 5.605 1 68.69 374 GLU A N 1
ATOM 2820 C CA . GLU A 1 374 ? -11.891 26.828 4.902 1 68.69 374 GLU A CA 1
ATOM 2821 C C . GLU A 1 374 ? -11 25.844 5.656 1 68.69 374 GLU A C 1
ATOM 2823 O O . GLU A 1 374 ? -10.312 25.031 5.047 1 68.69 374 GLU A O 1
ATOM 2828 N N . ASP A 1 375 ? -11.062 25.984 6.941 1 72 375 ASP A N 1
ATOM 2829 C CA . ASP A 1 375 ? -10.234 25.094 7.766 1 72 375 ASP A CA 1
ATOM 2830 C C . ASP A 1 375 ? -10.75 23.656 7.727 1 72 375 ASP A C 1
ATOM 2832 O O . ASP A 1 375 ? -9.961 22.719 7.672 1 72 375 ASP A O 1
ATOM 2836 N N . ILE A 1 376 ? -12.016 23.562 7.75 1 75.81 376 ILE A N 1
ATOM 2837 C CA . ILE A 1 376 ? -12.617 22.234 7.691 1 75.81 376 ILE A CA 1
ATOM 2838 C C . ILE A 1 376 ? -12.328 21.594 6.336 1 75.81 376 ILE A C 1
ATOM 2840 O O . ILE A 1 376 ? -12.016 20.391 6.258 1 75.81 376 ILE A O 1
ATOM 2844 N N . ALA A 1 377 ? -12.477 22.375 5.344 1 70.44 377 ALA A N 1
ATOM 2845 C CA . ALA A 1 377 ? -12.188 21.875 4 1 70.44 377 ALA A CA 1
ATOM 2846 C C . ALA A 1 377 ? -10.734 21.406 3.887 1 70.44 377 ALA A C 1
ATOM 2848 O O . ALA A 1 377 ? -10.453 20.375 3.279 1 70.44 377 ALA A O 1
ATOM 2849 N N . ARG A 1 378 ? -9.984 22.156 4.477 1 69.62 378 ARG A N 1
ATOM 2850 C CA . ARG A 1 378 ? -8.562 21.812 4.48 1 69.62 378 ARG A CA 1
ATOM 2851 C C . ARG A 1 378 ? -8.32 20.484 5.207 1 69.62 378 ARG A C 1
ATOM 2853 O O . ARG A 1 378 ? -7.582 19.625 4.715 1 69.62 378 ARG A O 1
ATOM 2860 N N . LEU A 1 379 ? -8.875 20.406 6.359 1 77.12 379 LEU A N 1
ATOM 2861 C CA . LEU A 1 379 ? -8.773 19.172 7.133 1 77.12 379 LEU A CA 1
ATOM 2862 C C . LEU A 1 379 ? -9.297 17.984 6.332 1 77.12 379 LEU A C 1
ATOM 2864 O O . LEU A 1 379 ? -8.656 16.922 6.281 1 77.12 379 LEU A O 1
ATOM 2868 N N . ALA A 1 380 ? -10.367 18.156 5.734 1 73.56 380 ALA A N 1
ATOM 2869 C CA . ALA A 1 380 ? -11.008 17.094 4.98 1 73.56 380 ALA A CA 1
ATOM 2870 C C . ALA A 1 380 ? -10.133 16.641 3.816 1 73.56 380 ALA A C 1
ATOM 2872 O O . ALA A 1 380 ? -10.008 15.438 3.553 1 73.56 380 ALA A O 1
ATOM 2873 N N . THR A 1 381 ? -9.555 17.562 3.213 1 65.75 381 THR A N 1
ATOM 2874 C CA . THR A 1 381 ? -8.711 17.266 2.062 1 65.75 381 THR A CA 1
ATOM 2875 C C . THR A 1 381 ? -7.422 16.578 2.502 1 65.75 381 THR A C 1
ATOM 2877 O O . THR A 1 381 ? -7.016 15.578 1.916 1 65.75 381 THR A O 1
ATOM 2880 N N . GLU A 1 382 ? -6.914 17.125 3.52 1 64.81 382 GLU A N 1
ATOM 2881 C CA . GLU A 1 382 ? -5.621 16.609 3.969 1 64.81 382 GLU A CA 1
ATOM 2882 C C . GLU A 1 382 ? -5.758 15.219 4.582 1 64.81 382 GLU A C 1
ATOM 2884 O O . GLU A 1 382 ? -4.867 14.383 4.438 1 64.81 382 GLU A O 1
ATOM 2889 N N . MET A 1 383 ? -6.809 15.078 5.281 1 69 383 MET A N 1
ATOM 2890 C CA . MET A 1 383 ? -6.98 13.82 6.004 1 69 383 MET A CA 1
ATOM 2891 C C . MET A 1 383 ? -7.871 12.859 5.223 1 69 383 MET A C 1
ATOM 2893 O O . MET A 1 383 ? -8.133 11.742 5.672 1 69 383 MET A O 1
ATOM 2897 N N . ASP A 1 384 ? -8.234 13.281 4.051 1 64.44 384 ASP A N 1
ATOM 2898 C CA . ASP A 1 384 ? -9.078 12.477 3.168 1 64.44 384 ASP A CA 1
ATOM 2899 C C . ASP A 1 384 ? -10.383 12.094 3.857 1 64.44 384 ASP A C 1
ATOM 2901 O O . ASP A 1 384 ? -10.75 10.922 3.896 1 64.44 384 ASP A O 1
ATOM 2905 N N . MET A 1 385 ? -10.93 13.094 4.488 1 71 385 MET A N 1
ATOM 2906 C CA . MET A 1 385 ? -12.266 12.945 5.07 1 71 385 MET A CA 1
ATOM 2907 C C . MET A 1 385 ? -13.344 13.391 4.086 1 71 385 MET A C 1
ATOM 2909 O O . MET A 1 385 ? -13.07 14.172 3.174 1 71 385 MET A O 1
ATOM 2913 N N . VAL A 1 386 ? -14.422 12.805 4.227 1 62.53 386 VAL A N 1
ATOM 2914 C CA . VAL A 1 386 ? -15.531 13.188 3.35 1 62.53 386 VAL A CA 1
ATOM 2915 C C . VAL A 1 386 ? -16.562 13.992 4.137 1 62.53 386 VAL A C 1
ATOM 2917 O O . VAL A 1 386 ? -17.016 13.562 5.199 1 62.53 386 VAL A O 1
ATOM 2920 N N . ASP A 1 387 ? -16.656 15.273 3.629 1 61.72 387 ASP A N 1
ATOM 2921 C CA . ASP A 1 387 ? -17.734 16.078 4.191 1 61.72 387 ASP A CA 1
ATOM 2922 C C . ASP A 1 387 ? -19.094 15.484 3.834 1 61.72 387 ASP A C 1
ATOM 2924 O O . ASP A 1 387 ? -19.453 15.375 2.656 1 61.72 387 ASP A O 1
ATOM 2928 N N . VAL A 1 388 ? -19.812 15.102 4.863 1 58.34 388 VAL A N 1
ATOM 2929 C CA . VAL A 1 388 ? -21.094 14.438 4.664 1 58.34 388 VAL A CA 1
ATOM 2930 C C . VAL A 1 388 ? -22.094 15.414 4.051 1 58.34 388 VAL A C 1
ATOM 2932 O O . VAL A 1 388 ? -23.016 15.008 3.338 1 58.34 388 VAL A O 1
ATOM 2935 N N . SER A 1 389 ? -21.828 16.656 4.273 1 53.91 389 SER A N 1
ATOM 2936 C CA . SER A 1 389 ? -22.844 17.641 3.877 1 53.91 389 SER A CA 1
ATOM 2937 C C . SER A 1 389 ? -22.453 18.328 2.57 1 53.91 389 SER A C 1
ATOM 2939 O O . SER A 1 389 ? -23.297 18.953 1.926 1 53.91 389 SER A O 1
ATOM 2941 N N . GLN A 1 390 ? -21.078 18.297 2.172 1 54.41 390 GLN A N 1
ATOM 2942 C CA . GLN A 1 390 ? -20.672 18.969 0.94 1 54.41 390 GLN A CA 1
ATOM 2943 C C . GLN A 1 390 ? -19.906 18.016 0.03 1 54.41 390 GLN A C 1
ATOM 2945 O O . GLN A 1 390 ? -18.922 17.391 0.457 1 54.41 390 GLN A O 1
ATOM 2950 N N . PRO A 1 391 ? -20.5 17.844 -1.086 1 45.06 391 PRO A N 1
ATOM 2951 C CA . PRO A 1 391 ? -19.766 16.984 -2.031 1 45.06 391 PRO A CA 1
ATOM 2952 C C . PRO A 1 391 ? -18.391 17.547 -2.375 1 45.06 391 PRO A C 1
ATOM 2954 O O . PRO A 1 391 ? -18.203 18.766 -2.424 1 45.06 391 PRO A O 1
ATOM 2957 N N . SER A 1 392 ? -17.219 16.969 -2.1 1 50.84 392 SER A N 1
ATOM 2958 C CA . SER A 1 392 ? -15.82 17.391 -2.244 1 50.84 392 SER A CA 1
ATOM 2959 C C . SER A 1 392 ? -15.438 17.547 -3.713 1 50.84 392 SER A C 1
ATOM 2961 O O . SER A 1 392 ? -15.75 16.672 -4.535 1 50.84 392 SER A O 1
ATOM 2963 N N . ALA A 1 393 ? -15.203 18.875 -4.172 1 44.84 393 ALA A N 1
ATOM 2964 C CA . ALA A 1 393 ? -14.68 19.094 -5.52 1 44.84 393 ALA A CA 1
ATOM 2965 C C . ALA A 1 393 ? -13.18 18.828 -5.582 1 44.84 393 ALA A C 1
ATOM 2967 O O . ALA A 1 393 ? -12.391 19.547 -4.953 1 44.84 393 ALA A O 1
ATOM 2968 N N . ARG A 1 394 ? -12.719 17.734 -5.539 1 48 394 ARG A N 1
ATOM 2969 C CA . ARG A 1 394 ? -11.281 17.594 -5.797 1 48 394 ARG A CA 1
ATOM 2970 C C . ARG A 1 394 ? -10.961 17.859 -7.262 1 48 394 ARG A C 1
ATOM 2972 O O . ARG A 1 394 ? -11.82 17.672 -8.133 1 48 394 ARG A O 1
ATOM 2979 N N . ALA A 1 395 ? -9.867 18.641 -7.551 1 49.53 395 ALA A N 1
ATOM 2980 C CA . ALA A 1 395 ? -9.359 18.906 -8.898 1 49.53 395 ALA A CA 1
ATOM 2981 C C . ALA A 1 395 ? -9.133 17.609 -9.664 1 49.53 395 ALA A C 1
ATOM 2983 O O . ALA A 1 395 ? -8.383 16.75 -9.227 1 49.53 395 ALA A O 1
ATOM 2984 N N . PHE A 1 396 ? -10.148 17.281 -10.438 1 59.91 396 PHE A N 1
ATOM 2985 C CA . PHE A 1 396 ? -10.117 16.062 -11.242 1 59.91 396 PHE A CA 1
ATOM 2986 C C . PHE A 1 396 ? -9.398 16.297 -12.562 1 59.91 396 PHE A C 1
ATOM 2988 O O . PHE A 1 396 ? -9.375 17.422 -13.07 1 59.91 396 PHE A O 1
ATOM 2995 N N . ARG A 1 397 ? -8.422 15.477 -12.914 1 66 397 ARG A N 1
ATOM 2996 C CA . ARG A 1 397 ? -7.91 15.477 -14.281 1 66 397 ARG A CA 1
ATOM 2997 C C . ARG A 1 397 ? -8.984 15.055 -15.273 1 66 397 ARG A C 1
ATOM 2999 O O . ARG A 1 397 ? -8.891 13.992 -15.891 1 66 397 ARG A O 1
ATOM 3006 N N . ARG A 1 398 ? -9.891 15.867 -15.539 1 67.44 398 ARG A N 1
ATOM 3007 C CA . ARG A 1 398 ? -11.109 15.562 -16.281 1 67.44 398 ARG A CA 1
ATOM 3008 C C . ARG A 1 398 ? -10.797 15.266 -17.75 1 67.44 398 ARG A C 1
ATOM 3010 O O . ARG A 1 398 ? -11.523 14.508 -18.391 1 67.44 398 ARG A O 1
ATOM 3017 N N . GLY A 1 399 ? -9.734 15.797 -18.109 1 75.44 399 GLY A N 1
ATOM 3018 C CA . GLY A 1 399 ? -9.391 15.586 -19.516 1 75.44 399 GLY A CA 1
ATOM 3019 C C . GLY A 1 399 ? -9.078 14.141 -19.844 1 75.44 399 GLY A C 1
ATOM 3020 O O . GLY A 1 399 ? -9.25 13.703 -20.984 1 75.44 399 GLY A O 1
ATOM 3021 N N . HIS A 1 400 ? -8.711 13.406 -18.844 1 84.56 400 HIS A N 1
ATOM 3022 C CA . HIS A 1 400 ? -8.305 12.023 -19.094 1 84.56 400 HIS A CA 1
ATOM 3023 C C . HIS A 1 400 ? -9.414 11.047 -18.719 1 84.56 400 HIS A C 1
ATOM 3025 O O . HIS A 1 400 ? -9.219 9.836 -18.781 1 84.56 400 HIS A O 1
ATOM 3031 N N . ALA A 1 401 ? -10.57 11.531 -18.453 1 83.88 401 ALA A N 1
ATOM 3032 C CA . ALA A 1 401 ? -11.688 10.695 -18.031 1 83.88 401 ALA A CA 1
ATOM 3033 C C . ALA A 1 401 ? -12.078 9.695 -19.125 1 83.88 401 ALA A C 1
ATOM 3035 O O . ALA A 1 401 ? -12.328 8.523 -18.844 1 83.88 401 ALA A O 1
ATOM 3036 N N . PRO A 1 402 ? -12.125 10.109 -20.344 1 86.12 402 PRO A N 1
ATOM 3037 C CA . PRO A 1 402 ? -12.516 9.156 -21.391 1 86.12 402 PRO A CA 1
ATOM 3038 C C . PRO A 1 402 ? -11.562 7.973 -21.5 1 86.12 402 PRO A C 1
ATOM 3040 O O . PRO A 1 402 ? -11.984 6.859 -21.828 1 86.12 402 PRO A O 1
ATOM 3043 N N . ILE A 1 403 ? -10.375 8.164 -21.203 1 91.38 403 ILE A N 1
ATOM 3044 C CA . ILE A 1 403 ? -9.398 7.082 -21.297 1 91.38 403 ILE A CA 1
ATOM 3045 C C . ILE A 1 403 ? -9.641 6.066 -20.188 1 91.38 403 ILE A C 1
ATOM 3047 O O . ILE A 1 403 ? -9.602 4.859 -20.422 1 91.38 403 ILE A O 1
ATOM 3051 N N . ALA A 1 404 ? -9.852 6.574 -19.016 1 89.88 404 ALA A N 1
ATOM 3052 C CA . ALA A 1 404 ? -10.133 5.691 -17.891 1 89.88 404 ALA A CA 1
ATOM 3053 C C . ALA A 1 404 ? -11.406 4.883 -18.125 1 89.88 404 ALA A C 1
ATOM 3055 O O . ALA A 1 404 ? -11.445 3.678 -17.859 1 89.88 404 ALA A O 1
ATOM 3056 N N . ILE A 1 405 ? -12.383 5.516 -18.656 1 87.94 405 ILE A N 1
ATOM 3057 C CA . ILE A 1 405 ? -13.641 4.852 -18.953 1 87.94 405 ILE A CA 1
ATOM 3058 C C . ILE A 1 405 ? -13.438 3.824 -20.062 1 87.94 405 ILE A C 1
ATOM 3060 O O . ILE A 1 405 ? -13.945 2.705 -19.984 1 87.94 405 ILE A O 1
ATOM 3064 N N . ALA A 1 406 ? -12.758 4.203 -21.047 1 92.06 406 ALA A N 1
ATOM 3065 C CA . ALA A 1 406 ? -12.469 3.295 -22.156 1 92.06 406 ALA A CA 1
ATOM 3066 C C . ALA A 1 406 ? -11.703 2.064 -21.672 1 92.06 406 ALA A C 1
ATOM 3068 O O . ALA A 1 406 ? -11.922 0.958 -22.172 1 92.06 406 ALA A O 1
ATOM 3069 N N . ALA A 1 407 ? -10.789 2.277 -20.734 1 93 407 ALA A N 1
ATOM 3070 C CA . ALA A 1 407 ? -10.039 1.158 -20.172 1 93 407 ALA A CA 1
ATOM 3071 C C . ALA A 1 407 ? -10.961 0.17 -19.469 1 93 407 ALA A C 1
ATOM 3073 O O . ALA A 1 407 ? -10.844 -1.043 -19.656 1 93 407 ALA A O 1
ATOM 3074 N N . LEU A 1 408 ? -11.852 0.68 -18.719 1 90 408 LEU A N 1
ATOM 3075 C CA . LEU A 1 408 ? -12.797 -0.176 -18 1 90 408 LEU A CA 1
ATOM 3076 C C . LEU A 1 408 ? -13.719 -0.901 -18.969 1 90 408 LEU A C 1
ATOM 3078 O O . LEU A 1 408 ? -13.906 -2.113 -18.875 1 90 408 LEU A O 1
ATOM 3082 N N . ILE A 1 409 ? -14.297 -0.176 -19.906 1 90.06 409 ILE A N 1
ATOM 3083 C CA . ILE A 1 409 ? -15.172 -0.756 -20.906 1 90.06 409 ILE A CA 1
ATOM 3084 C C . ILE A 1 409 ? -14.406 -1.796 -21.734 1 90.06 409 ILE A C 1
ATOM 3086 O O . ILE A 1 409 ? -14.969 -2.828 -22.109 1 90.06 409 ILE A O 1
ATOM 3090 N N . GLY A 1 410 ? -13.219 -1.448 -22 1 93.06 410 GLY A N 1
ATOM 3091 C CA . GLY A 1 410 ? -12.383 -2.398 -22.703 1 93.06 410 GLY A CA 1
ATOM 3092 C C . GLY A 1 410 ? -12.227 -3.721 -21.984 1 93.06 410 GLY A C 1
ATOM 3093 O O . GLY A 1 410 ? -12.359 -4.785 -22.594 1 93.06 410 GLY A O 1
ATOM 3094 N N . ILE A 1 411 ? -11.938 -3.703 -20.656 1 92.31 411 ILE A N 1
ATOM 3095 C CA . ILE A 1 411 ? -11.812 -4.914 -19.859 1 92.31 411 ILE A CA 1
ATOM 3096 C C . ILE A 1 411 ? -13.109 -5.715 -19.922 1 92.31 411 ILE A C 1
ATOM 3098 O O . ILE A 1 411 ? -13.094 -6.91 -20.203 1 92.31 411 ILE A O 1
ATOM 3102 N N . VAL A 1 412 ? -14.211 -5.035 -19.703 1 88.5 412 VAL A N 1
ATOM 3103 C CA . VAL A 1 412 ? -15.516 -5.684 -19.594 1 88.5 412 VAL A CA 1
ATOM 3104 C C . VAL A 1 412 ? -15.914 -6.285 -20.938 1 88.5 412 VAL A C 1
ATOM 3106 O O . VAL A 1 412 ? -16.312 -7.453 -21.016 1 88.5 412 VAL A O 1
ATOM 3109 N N . THR A 1 413 ? -15.789 -5.531 -22.016 1 91.31 413 THR A N 1
ATOM 3110 C CA . THR A 1 413 ? -16.219 -5.969 -23.328 1 91.31 413 THR A CA 1
ATOM 3111 C C . THR A 1 413 ? -15.336 -7.105 -23.844 1 91.31 413 THR A C 1
ATOM 3113 O O . THR A 1 413 ? -15.844 -8.133 -24.312 1 91.31 413 THR A O 1
ATOM 3116 N N . LEU A 1 414 ? -14.086 -6.926 -23.688 1 92.75 414 LEU A N 1
ATOM 3117 C CA . LEU A 1 414 ? -13.172 -7.945 -24.203 1 92.75 414 LEU A CA 1
ATOM 3118 C C . LEU A 1 414 ? -13.258 -9.219 -23.359 1 92.75 414 LEU A C 1
ATOM 3120 O O . LEU A 1 414 ? -13.109 -10.32 -23.891 1 92.75 414 LEU A O 1
ATOM 3124 N N . ALA A 1 415 ? -13.43 -9.086 -22.078 1 88.56 415 ALA A N 1
ATOM 3125 C CA . ALA A 1 415 ? -13.617 -10.25 -21.219 1 88.56 415 ALA A CA 1
ATOM 3126 C C . ALA A 1 415 ? -14.93 -10.961 -21.516 1 88.56 415 ALA A C 1
ATOM 3128 O O . ALA A 1 415 ? -14.992 -12.188 -21.547 1 88.56 415 ALA A O 1
ATOM 3129 N N . ALA A 1 416 ? -15.977 -10.195 -21.75 1 86.75 416 ALA A N 1
ATOM 3130 C CA . ALA A 1 416 ? -17.281 -10.75 -22.078 1 86.75 416 ALA A CA 1
ATOM 3131 C C . ALA A 1 416 ? -17.234 -11.547 -23.375 1 86.75 416 ALA A C 1
ATOM 3133 O O . ALA A 1 416 ? -17.938 -12.555 -23.516 1 86.75 416 ALA A O 1
ATOM 3134 N N . LEU A 1 417 ? -16.406 -11.07 -24.266 1 91.12 417 LEU A N 1
ATOM 3135 C CA . LEU A 1 417 ? -16.281 -11.734 -25.562 1 91.12 417 LEU A CA 1
ATOM 3136 C C . LEU A 1 417 ? -15.242 -12.859 -25.484 1 91.12 417 LEU A C 1
ATOM 3138 O O . LEU A 1 417 ? -14.938 -13.484 -26.5 1 91.12 417 LEU A O 1
ATOM 3142 N N . ASN A 1 418 ? -14.648 -13.07 -24.312 1 87.12 418 ASN A N 1
ATOM 3143 C CA . ASN A 1 418 ? -13.672 -14.125 -24.062 1 87.12 418 ASN A CA 1
ATOM 3144 C C . ASN A 1 418 ? -12.445 -13.977 -24.953 1 87.12 418 ASN A C 1
ATOM 3146 O O . ASN A 1 418 ? -11.938 -14.969 -25.484 1 87.12 418 ASN A O 1
ATOM 3150 N N . VAL A 1 419 ? -12.062 -12.75 -25.203 1 89.81 419 VAL A N 1
ATOM 3151 C CA . VAL A 1 419 ? -10.891 -12.477 -26.016 1 89.81 419 VAL A CA 1
ATOM 3152 C C . VAL A 1 419 ? -9.617 -12.82 -25.25 1 89.81 419 VAL A C 1
ATOM 3154 O O . VAL A 1 419 ? -8.656 -13.344 -25.812 1 89.81 419 VAL A O 1
ATOM 3157 N N . ALA A 1 420 ? -9.539 -12.562 -24.047 1 92 420 ALA A N 1
ATOM 3158 C CA . ALA A 1 420 ? -8.406 -12.797 -23.156 1 92 420 ALA A CA 1
ATOM 3159 C C . ALA A 1 420 ? -8.859 -12.898 -21.703 1 92 420 ALA A C 1
ATOM 3161 O O . ALA A 1 420 ? -9.945 -12.43 -21.359 1 92 420 ALA A O 1
ATOM 3162 N N . PRO A 1 421 ? -8.047 -13.586 -20.891 1 89.88 421 PRO A N 1
ATOM 3163 C CA . PRO A 1 421 ? -8.398 -13.648 -19.469 1 89.88 421 PRO A CA 1
ATOM 3164 C C . PRO A 1 421 ? -8.477 -12.266 -18.828 1 89.88 421 PRO A C 1
ATOM 3166 O O . PRO A 1 421 ? -7.758 -11.352 -19.234 1 89.88 421 PRO A O 1
ATOM 3169 N N . ILE A 1 422 ? -9.281 -12.148 -17.859 1 88.81 422 ILE A N 1
ATOM 3170 C CA . ILE A 1 422 ? -9.594 -10.883 -17.219 1 88.81 422 ILE A CA 1
ATOM 3171 C C . ILE A 1 422 ? -8.312 -10.258 -16.656 1 88.81 422 ILE A C 1
ATOM 3173 O O . ILE A 1 422 ? -8.102 -9.047 -16.797 1 88.81 422 ILE A O 1
ATOM 3177 N N . LEU A 1 423 ? -7.406 -11.062 -16.031 1 92.81 423 LEU A N 1
ATOM 3178 C CA . LEU A 1 423 ? -6.176 -10.531 -15.453 1 92.81 423 LEU A CA 1
ATOM 3179 C C . LEU A 1 423 ? -5.312 -9.875 -16.531 1 92.81 423 LEU A C 1
ATOM 3181 O O . LEU A 1 423 ? -4.77 -8.789 -16.312 1 92.81 423 LEU A O 1
ATOM 3185 N N . MET A 1 424 ? -5.168 -10.523 -17.656 1 94.88 424 MET A N 1
ATOM 3186 C CA . MET A 1 424 ? -4.379 -9.961 -18.75 1 94.88 424 MET A CA 1
ATOM 3187 C C . MET A 1 424 ? -4.938 -8.617 -19.188 1 94.88 424 MET A C 1
ATOM 3189 O O . MET A 1 424 ? -4.188 -7.648 -19.344 1 94.88 424 MET A O 1
ATOM 3193 N N . LEU A 1 425 ? -6.223 -8.562 -19.406 1 94.62 425 LEU A N 1
ATOM 3194 C CA . LEU A 1 425 ? -6.883 -7.332 -19.828 1 94.62 425 LEU A CA 1
ATOM 3195 C C . LEU A 1 425 ? -6.727 -6.242 -18.781 1 94.62 425 LEU A C 1
ATOM 3197 O O . LEU A 1 425 ? -6.516 -5.074 -19.109 1 94.62 425 LEU A O 1
ATOM 3201 N N . ALA A 1 426 ? -6.844 -6.656 -17.531 1 94.25 426 ALA A N 1
ATOM 3202 C CA . ALA A 1 426 ? -6.719 -5.699 -16.438 1 94.25 426 ALA A CA 1
ATOM 3203 C C . ALA A 1 426 ? -5.312 -5.113 -16.375 1 94.25 426 ALA A C 1
ATOM 3205 O O . ALA A 1 426 ? -5.145 -3.908 -16.156 1 94.25 426 ALA A O 1
ATOM 3206 N N . VAL A 1 427 ? -4.289 -5.922 -16.516 1 96.12 427 VAL A N 1
ATOM 3207 C CA . VAL A 1 427 ? -2.902 -5.465 -16.484 1 96.12 427 VAL A CA 1
ATOM 3208 C C . VAL A 1 427 ? -2.65 -4.492 -17.641 1 96.12 427 VAL A C 1
ATOM 3210 O O . VAL A 1 427 ? -1.993 -3.465 -17.453 1 96.12 427 VAL A O 1
ATOM 3213 N N . ILE A 1 428 ? -3.143 -4.75 -18.828 1 96.31 428 ILE A N 1
ATOM 3214 C CA . ILE A 1 428 ? -3.006 -3.871 -19.984 1 96.31 428 ILE A CA 1
ATOM 3215 C C . ILE A 1 428 ? -3.701 -2.539 -19.703 1 96.31 428 ILE A C 1
ATOM 3217 O O . ILE A 1 428 ? -3.156 -1.475 -20 1 96.31 428 ILE A O 1
ATOM 3221 N N . ALA A 1 429 ? -4.859 -2.646 -19.141 1 96 429 ALA A N 1
ATOM 3222 C CA . ALA A 1 429 ? -5.598 -1.435 -18.797 1 96 429 ALA A CA 1
ATOM 3223 C C . ALA A 1 429 ? -4.82 -0.582 -17.812 1 96 429 ALA A C 1
ATOM 3225 O O . ALA A 1 429 ? -4.816 0.648 -17.906 1 96 429 ALA A O 1
ATOM 3226 N N . VAL A 1 430 ? -4.215 -1.229 -16.828 1 96.44 430 VAL A N 1
ATOM 3227 C CA . VAL A 1 430 ? -3.408 -0.52 -15.836 1 96.44 430 VAL A CA 1
ATOM 3228 C C . VAL A 1 430 ? -2.266 0.214 -16.531 1 96.44 430 VAL A C 1
ATOM 3230 O O . VAL A 1 430 ? -1.993 1.38 -16.234 1 96.44 430 VAL A O 1
ATOM 3233 N N . ALA A 1 431 ? -1.606 -0.458 -17.453 1 96.06 431 ALA A N 1
ATOM 3234 C CA . ALA A 1 431 ? -0.521 0.163 -18.203 1 96.06 431 ALA A CA 1
ATOM 3235 C C . ALA A 1 431 ? -1.016 1.389 -18.969 1 96.06 431 ALA A C 1
ATOM 3237 O O . ALA A 1 431 ? -0.349 2.426 -18.984 1 96.06 431 ALA A O 1
ATOM 3238 N N . VAL A 1 432 ? -2.152 1.317 -19.547 1 95.75 432 VAL A N 1
ATOM 3239 C CA . VAL A 1 432 ? -2.719 2.396 -20.344 1 95.75 432 VAL A CA 1
ATOM 3240 C C . VAL A 1 432 ? -3 3.607 -19.453 1 95.75 432 VAL A C 1
ATOM 3242 O O . VAL A 1 432 ? -2.631 4.734 -19.797 1 95.75 432 VAL A O 1
ATOM 3245 N N . VAL A 1 433 ? -3.607 3.369 -18.328 1 94.44 433 VAL A N 1
ATOM 3246 C CA . VAL A 1 433 ? -4.02 4.492 -17.5 1 94.44 433 VAL A CA 1
ATOM 3247 C C . VAL A 1 433 ? -2.789 5.145 -16.859 1 94.44 433 VAL A C 1
ATOM 3249 O O . VAL A 1 433 ? -2.766 6.359 -16.656 1 94.44 433 VAL A O 1
ATOM 3252 N N . LEU A 1 434 ? -1.779 4.359 -16.594 1 93.62 434 LEU A N 1
ATOM 3253 C CA . LEU A 1 434 ? -0.559 4.918 -16.016 1 93.62 434 LEU A CA 1
ATOM 3254 C C . LEU A 1 434 ? 0.229 5.688 -17.078 1 93.62 434 LEU A C 1
ATOM 3256 O O . LEU A 1 434 ? 0.732 6.781 -16.812 1 93.62 434 LEU A O 1
ATOM 3260 N N . LEU A 1 435 ? 0.31 5.203 -18.297 1 93.25 435 LEU A N 1
ATOM 3261 C CA . LEU A 1 435 ? 1.08 5.824 -19.359 1 93.25 435 LEU A CA 1
ATOM 3262 C C . LEU A 1 435 ? 0.437 7.137 -19.797 1 93.25 435 LEU A C 1
ATOM 3264 O O . LEU A 1 435 ? 1.136 8.078 -20.172 1 93.25 435 LEU A O 1
ATOM 3268 N N . THR A 1 436 ? -0.841 7.16 -19.781 1 92.5 436 THR A N 1
ATOM 3269 C CA . THR A 1 436 ? -1.549 8.336 -20.266 1 92.5 436 THR A CA 1
ATOM 3270 C C . THR A 1 436 ? -1.666 9.391 -19.172 1 92.5 436 THR A C 1
ATOM 3272 O O . THR A 1 436 ? -2.098 10.516 -19.422 1 92.5 436 THR A O 1
ATOM 3275 N N . GLY A 1 437 ? -1.39 9 -18 1 88.5 437 GLY A N 1
ATOM 3276 C CA . GLY A 1 437 ? -1.366 9.969 -16.906 1 88.5 437 GLY A CA 1
ATOM 3277 C C . GLY A 1 437 ? -2.725 10.172 -16.266 1 88.5 437 GLY A C 1
ATOM 3278 O O . GLY A 1 437 ? -2.986 11.227 -15.688 1 88.5 437 GLY A O 1
ATOM 3279 N N . CYS A 1 438 ? -3.594 9.234 -16.453 1 88.06 438 CYS A N 1
ATOM 3280 C CA . CYS A 1 438 ? -4.875 9.328 -15.758 1 88.06 438 CYS A CA 1
ATOM 3281 C C . CYS A 1 438 ? -4.68 9.375 -14.25 1 88.06 438 CYS A C 1
ATOM 3283 O O . CYS A 1 438 ? -5.465 10.008 -13.539 1 88.06 438 CYS A O 1
ATOM 3285 N N . ILE A 1 439 ? -3.699 8.688 -13.836 1 86.19 439 ILE A N 1
ATOM 3286 C CA . ILE A 1 439 ? -3.35 8.617 -12.422 1 86.19 439 ILE A CA 1
ATOM 3287 C C . ILE A 1 439 ? -1.842 8.438 -12.273 1 86.19 439 ILE A C 1
ATOM 3289 O O . ILE A 1 439 ? -1.213 7.727 -13.062 1 86.19 439 ILE A O 1
ATOM 3293 N N . ASP A 1 440 ? -1.308 9.078 -11.328 1 84 440 ASP A N 1
ATOM 3294 C CA . ASP A 1 440 ? 0.12 8.93 -11.062 1 84 440 ASP A CA 1
ATOM 3295 C C . ASP A 1 440 ? 0.415 7.598 -10.375 1 84 440 ASP A C 1
ATOM 3297 O O . ASP A 1 440 ? -0.431 7.066 -9.656 1 84 440 ASP A O 1
ATOM 3301 N N . ALA A 1 441 ? 1.614 7.059 -10.625 1 84.62 441 ALA A N 1
ATOM 3302 C CA . ALA A 1 441 ? 1.987 5.734 -10.141 1 84.62 441 ALA A CA 1
ATOM 3303 C C . ALA A 1 441 ? 1.86 5.648 -8.617 1 84.62 441 ALA A C 1
ATOM 3305 O O . ALA A 1 441 ? 1.3 4.688 -8.094 1 84.62 441 ALA A O 1
ATOM 3306 N N . ASP A 1 442 ? 2.346 6.629 -7.914 1 76.44 442 ASP A N 1
ATOM 3307 C CA . ASP A 1 442 ? 2.307 6.613 -6.453 1 76.44 442 ASP A CA 1
ATOM 3308 C C . ASP A 1 442 ? 0.868 6.566 -5.945 1 76.44 442 ASP A C 1
ATOM 3310 O O . ASP A 1 442 ? 0.552 5.797 -5.031 1 76.44 442 ASP A O 1
ATOM 3314 N N . GLU A 1 443 ? 0.081 7.395 -6.523 1 78 443 GLU A N 1
ATOM 3315 C CA . GLU A 1 443 ? -1.328 7.418 -6.148 1 78 443 GLU A CA 1
ATOM 3316 C C . GLU A 1 443 ? -2.029 6.125 -6.555 1 78 443 GLU A C 1
ATOM 3318 O O . GLU A 1 443 ? -2.863 5.602 -5.812 1 78 443 GLU A O 1
ATOM 3323 N N . ALA A 1 444 ? -1.701 5.668 -7.703 1 89.25 444 ALA A N 1
ATOM 3324 C CA . ALA A 1 444 ? -2.316 4.453 -8.227 1 89.25 444 ALA A CA 1
ATOM 3325 C C . ALA A 1 444 ? -2.102 3.275 -7.281 1 89.25 444 ALA A C 1
ATOM 3327 O O . ALA A 1 444 ? -3.049 2.568 -6.938 1 89.25 444 ALA A O 1
ATOM 3328 N N . PHE A 1 445 ? -0.934 3.08 -6.777 1 88.12 445 PHE A N 1
ATOM 3329 C CA . PHE A 1 445 ? -0.609 1.918 -5.961 1 88.12 445 PHE A CA 1
ATOM 3330 C C . PHE A 1 445 ? -1.108 2.104 -4.531 1 88.12 445 PHE A C 1
ATOM 3332 O O . PHE A 1 445 ? -1.249 1.132 -3.785 1 88.12 445 PHE A O 1
ATOM 3339 N N . SER A 1 446 ? -1.394 3.338 -4.172 1 79.88 446 SER A N 1
ATOM 3340 C CA . SER A 1 446 ? -1.972 3.596 -2.857 1 79.88 446 SER A CA 1
ATOM 3341 C C . SER A 1 446 ? -3.424 3.135 -2.791 1 79.88 446 SER A C 1
ATOM 3343 O O . SER A 1 446 ? -3.967 2.928 -1.703 1 79.88 446 SER A O 1
ATOM 3345 N N . PHE A 1 447 ? -3.998 2.945 -3.963 1 80.62 447 PHE A N 1
ATOM 3346 C CA . PHE A 1 447 ? -5.383 2.484 -4.016 1 80.62 447 PHE A CA 1
ATOM 3347 C C . PHE A 1 447 ? -5.465 0.992 -3.727 1 80.62 447 PHE A C 1
ATOM 3349 O O . PHE A 1 447 ? -6.543 0.471 -3.436 1 80.62 447 PHE A O 1
ATOM 3356 N N . ILE A 1 448 ? -4.379 0.318 -3.852 1 89 448 ILE A N 1
ATOM 3357 C CA . ILE A 1 448 ? -4.375 -1.123 -3.621 1 89 448 ILE A CA 1
ATOM 3358 C C . ILE A 1 448 ? -4.492 -1.406 -2.127 1 89 448 ILE A C 1
ATOM 3360 O O . ILE A 1 448 ? -3.727 -0.869 -1.323 1 89 448 ILE A O 1
ATOM 3364 N N . ASP A 1 449 ? -5.445 -2.125 -1.754 1 84.88 449 ASP A N 1
ATOM 3365 C CA . ASP A 1 449 ? -5.629 -2.541 -0.367 1 84.88 449 ASP A CA 1
ATOM 3366 C C . ASP A 1 449 ? -4.801 -3.787 -0.052 1 84.88 449 ASP A C 1
ATOM 3368 O O . ASP A 1 449 ? -5.277 -4.91 -0.222 1 84.88 449 ASP A O 1
ATOM 3372 N N . GLY A 1 450 ? -3.662 -3.559 0.449 1 88.19 450 GLY A N 1
ATOM 3373 C CA . GLY A 1 450 ? -2.77 -4.66 0.77 1 88.19 450 GLY A CA 1
ATOM 3374 C C . GLY A 1 450 ? -3.342 -5.609 1.807 1 88.19 450 GLY A C 1
ATOM 3375 O O . GLY A 1 450 ? -3.045 -6.805 1.793 1 88.19 450 GLY A O 1
ATOM 3376 N N . ARG A 1 451 ? -4.125 -5.164 2.721 1 86.81 451 ARG A N 1
ATOM 3377 C CA . ARG A 1 451 ? -4.738 -5.996 3.748 1 86.81 451 ARG A CA 1
ATOM 3378 C C . ARG A 1 451 ? -5.723 -6.992 3.137 1 86.81 451 ARG A C 1
ATOM 3380 O O . ARG A 1 451 ? -5.738 -8.164 3.51 1 86.81 451 ARG A O 1
ATOM 3387 N N . LEU A 1 452 ? -6.449 -6.445 2.221 1 82.88 452 LEU A N 1
ATOM 3388 C CA . LEU A 1 452 ? -7.398 -7.32 1.541 1 82.88 452 LEU A CA 1
ATOM 3389 C C . LEU A 1 452 ? -6.668 -8.398 0.75 1 82.88 452 LEU A C 1
ATOM 3391 O O . LEU A 1 452 ? -7.066 -9.57 0.772 1 82.88 452 LEU A O 1
ATOM 3395 N N . LEU A 1 453 ? -5.652 -8.008 0.002 1 90.5 453 LEU A N 1
ATOM 3396 C CA . LEU A 1 453 ? -4.898 -8.977 -0.783 1 90.5 453 LEU A CA 1
ATOM 3397 C C . LEU A 1 453 ? -4.27 -10.031 0.119 1 90.5 453 LEU A C 1
ATOM 3399 O O . LEU A 1 453 ? -4.285 -11.219 -0.206 1 90.5 453 LEU A O 1
ATOM 3403 N N . ALA A 1 454 ? -3.684 -9.586 1.258 1 92 454 ALA A N 1
ATOM 3404 C CA . ALA A 1 454 ? -3.094 -10.523 2.213 1 92 454 ALA A CA 1
ATOM 3405 C C . ALA A 1 454 ? -4.137 -11.508 2.732 1 92 454 ALA A C 1
ATOM 3407 O O . ALA A 1 454 ? -3.844 -12.695 2.914 1 92 454 ALA A O 1
ATOM 3408 N N . LEU A 1 455 ? -5.293 -10.992 3.008 1 84.75 455 LEU A N 1
ATOM 3409 C CA . LEU A 1 455 ? -6.383 -11.852 3.457 1 84.75 455 LEU A CA 1
ATOM 3410 C C . LEU A 1 455 ? -6.703 -12.914 2.412 1 84.75 455 LEU A C 1
ATOM 3412 O O . LEU A 1 455 ? -6.816 -14.102 2.738 1 84.75 455 LEU A O 1
ATOM 3416 N N . ILE A 1 456 ? -6.812 -12.453 1.174 1 82.56 456 ILE A N 1
ATOM 3417 C CA . ILE A 1 456 ? -7.211 -13.352 0.094 1 82.56 456 ILE A CA 1
ATOM 3418 C C . ILE A 1 456 ? -6.133 -14.414 -0.119 1 82.56 456 ILE A C 1
ATOM 3420 O O . ILE A 1 456 ? -6.43 -15.609 -0.144 1 82.56 456 ILE A O 1
ATOM 3424 N N . PHE A 1 457 ? -4.871 -14.031 -0.271 1 90.81 457 PHE A N 1
ATOM 3425 C CA . PHE A 1 457 ? -3.789 -14.984 -0.471 1 90.81 457 PHE A CA 1
ATOM 3426 C C . PHE A 1 457 ? -3.709 -15.969 0.696 1 90.81 457 PHE A C 1
ATOM 3428 O O . PHE A 1 457 ? -3.49 -17.156 0.496 1 90.81 457 PHE A O 1
ATOM 3435 N N . SER A 1 458 ? -3.873 -15.477 1.915 1 90.62 458 SER A N 1
ATOM 3436 C CA . SER A 1 458 ? -3.811 -16.328 3.096 1 90.62 458 SER A CA 1
ATOM 3437 C C . SER A 1 458 ? -4.945 -17.359 3.102 1 90.62 458 SER A C 1
ATOM 3439 O O . SER A 1 458 ? -4.73 -18.531 3.42 1 90.62 458 SER A O 1
ATOM 3441 N N . MET A 1 459 ? -6.082 -16.875 2.738 1 82.69 459 MET A N 1
ATOM 3442 C CA . MET A 1 459 ? -7.23 -17.781 2.752 1 82.69 459 MET A CA 1
ATOM 3443 C C . MET A 1 459 ? -7.117 -18.812 1.641 1 82.69 459 MET A C 1
ATOM 3445 O O . MET A 1 459 ? -7.551 -19.969 1.806 1 82.69 459 MET A O 1
ATOM 3449 N N . LEU A 1 460 ? -6.59 -18.422 0.49 1 83.12 460 LEU A N 1
ATOM 3450 C CA . LEU A 1 460 ? -6.309 -19.391 -0.559 1 83.12 460 LEU A CA 1
ATOM 3451 C C . LEU A 1 460 ? -5.324 -20.453 -0.069 1 83.12 460 LEU A C 1
ATOM 3453 O O . LEU A 1 460 ? -5.469 -21.625 -0.386 1 83.12 460 LEU A O 1
ATOM 3457 N N . ALA A 1 461 ? -4.367 -20.016 0.684 1 89.69 461 ALA A N 1
ATOM 3458 C CA . ALA A 1 461 ? -3.406 -20.938 1.266 1 89.69 461 ALA A CA 1
ATOM 3459 C C . ALA A 1 461 ? -4.086 -21.891 2.254 1 89.69 461 ALA A C 1
ATOM 3461 O O . ALA A 1 461 ? -3.793 -23.078 2.285 1 89.69 461 ALA A O 1
ATOM 3462 N N . VAL A 1 462 ? -4.949 -21.359 3.047 1 85.19 462 VAL A N 1
ATOM 3463 C CA . VAL A 1 462 ? -5.707 -22.172 3.994 1 85.19 462 VAL A CA 1
ATOM 3464 C C . VAL A 1 462 ? -6.562 -23.188 3.236 1 85.19 462 VAL A C 1
ATOM 3466 O O . VAL A 1 462 ? -6.676 -24.344 3.645 1 85.19 462 VAL A O 1
ATOM 3469 N N . GLY A 1 463 ? -7.203 -22.734 2.148 1 79.06 463 GLY A N 1
ATOM 3470 C CA . GLY A 1 463 ? -7.961 -23.641 1.302 1 79.06 463 GLY A CA 1
ATOM 3471 C C . GLY A 1 463 ? -7.121 -24.781 0.75 1 79.06 463 GLY A C 1
ATOM 3472 O O . GLY A 1 463 ? -7.57 -25.922 0.708 1 79.06 463 GLY A O 1
ATOM 3473 N N . ALA A 1 464 ? -5.93 -24.422 0.298 1 83.62 464 ALA A N 1
ATOM 3474 C CA . ALA A 1 464 ? -5.02 -25.438 -0.223 1 83.62 464 ALA A CA 1
ATOM 3475 C C . ALA A 1 464 ? -4.641 -26.453 0.861 1 83.62 464 ALA A C 1
ATOM 3477 O O . ALA A 1 464 ? -4.473 -27.641 0.583 1 83.62 464 ALA A O 1
ATOM 3478 N N . ALA A 1 465 ? -4.484 -25.953 2.127 1 87.81 465 ALA A N 1
ATOM 3479 C CA . ALA A 1 465 ? -4.176 -26.844 3.252 1 87.81 465 ALA A CA 1
ATOM 3480 C C . ALA A 1 465 ? -5.336 -27.781 3.547 1 87.81 465 ALA A C 1
ATOM 3482 O O . ALA A 1 465 ? -5.121 -28.953 3.875 1 87.81 465 ALA A O 1
ATOM 3483 N N . LEU A 1 466 ? -6.488 -27.281 3.479 1 81.38 466 LEU A N 1
ATOM 3484 C CA . LEU A 1 466 ? -7.676 -28.094 3.709 1 81.38 466 LEU A CA 1
ATOM 3485 C C . LEU A 1 466 ? -7.758 -29.234 2.693 1 81.38 466 LEU A C 1
ATOM 3487 O O . LEU A 1 466 ? -8.102 -30.359 3.045 1 81.38 466 LEU A O 1
ATOM 3491 N N . GLN A 1 467 ? -7.441 -28.906 1.516 1 77.62 467 GLN A N 1
ATOM 3492 C CA . GLN A 1 467 ? -7.469 -29.906 0.457 1 77.62 467 GLN A CA 1
ATOM 3493 C C . GLN A 1 467 ? -6.355 -30.922 0.642 1 77.62 467 GLN A C 1
ATOM 3495 O O . GLN A 1 467 ? -6.578 -32.125 0.487 1 77.62 467 GLN A O 1
ATOM 3500 N N . ASN A 1 468 ? -5.234 -30.484 0.971 1 84 468 ASN A N 1
ATOM 3501 C CA . ASN A 1 468 ? -4.066 -31.344 1.085 1 84 468 ASN A CA 1
ATOM 3502 C C . ASN A 1 468 ? -4.156 -32.25 2.312 1 84 468 ASN A C 1
ATOM 3504 O O . ASN A 1 468 ? -3.682 -33.375 2.287 1 84 468 ASN A O 1
ATOM 3508 N N . SER A 1 469 ? -4.707 -31.781 3.393 1 86.88 469 SER A N 1
ATOM 3509 C CA . SER A 1 469 ? -4.723 -32.5 4.668 1 86.88 469 SER A CA 1
ATOM 3510 C C . SER A 1 469 ? -5.805 -33.562 4.688 1 86.88 469 SER A C 1
ATOM 3512 O O . SER A 1 469 ? -5.809 -34.438 5.562 1 86.88 469 SER A O 1
ATOM 3514 N N . GLY A 1 470 ? -6.762 -33.469 3.705 1 79.94 470 GLY A N 1
ATOM 3515 C CA . GLY A 1 470 ? -7.895 -34.406 3.721 1 79.94 470 GLY A CA 1
ATOM 3516 C C . GLY A 1 470 ? -9.023 -33.938 4.625 1 79.94 470 GLY A C 1
ATOM 3517 O O . GLY A 1 470 ? -10.008 -34.656 4.812 1 79.94 470 GLY A O 1
ATOM 3518 N N . ALA A 1 471 ? -8.859 -32.812 5.191 1 82.44 471 ALA A N 1
ATOM 3519 C CA . ALA A 1 471 ? -9.891 -32.25 6.07 1 82.44 471 ALA A CA 1
ATOM 3520 C C . ALA A 1 471 ? -11.219 -32.125 5.344 1 82.44 471 ALA A C 1
ATOM 3522 O O . ALA A 1 471 ? -12.281 -32.344 5.934 1 82.44 471 ALA A O 1
ATOM 3523 N N . VAL A 1 472 ? -11.227 -31.781 4.133 1 74.19 472 VAL A N 1
ATOM 3524 C CA . VAL A 1 472 ? -12.438 -31.609 3.34 1 74.19 472 VAL A CA 1
ATOM 3525 C C . VAL A 1 472 ? -13.188 -32.938 3.258 1 74.19 472 VAL A C 1
ATOM 3527 O O . VAL A 1 472 ? -14.414 -32.969 3.377 1 74.19 472 VAL A O 1
ATOM 3530 N N . SER A 1 473 ? -12.445 -33.969 3.084 1 74.62 473 SER A N 1
ATOM 3531 C CA . SER A 1 473 ? -13.062 -35.281 3.02 1 74.62 473 SER A CA 1
ATOM 3532 C C . SER A 1 473 ? -13.719 -35.656 4.344 1 74.62 473 SER A C 1
ATOM 3534 O O . SER A 1 473 ? -14.789 -36.281 4.363 1 74.62 473 SER A O 1
ATOM 3536 N N . LEU A 1 474 ? -13.086 -35.281 5.402 1 79.31 474 LEU A N 1
ATOM 3537 C CA . LEU A 1 474 ? -13.656 -35.562 6.715 1 79.31 474 LEU A CA 1
ATOM 3538 C C . LEU A 1 474 ? -14.984 -34.844 6.902 1 79.31 474 LEU A C 1
ATOM 3540 O O . LEU A 1 474 ? -15.938 -35.406 7.453 1 79.31 474 LEU A O 1
ATOM 3544 N N . ILE A 1 475 ? -15.047 -33.625 6.52 1 75 475 ILE A N 1
ATOM 3545 C CA . ILE A 1 475 ? -16.266 -32.812 6.633 1 75 475 ILE A CA 1
ATOM 3546 C C . ILE A 1 475 ? -17.344 -33.438 5.742 1 75 475 ILE A C 1
ATOM 3548 O O . ILE A 1 475 ? -18.484 -33.594 6.18 1 75 475 ILE A O 1
ATOM 3552 N N . VAL A 1 476 ? -16.984 -33.781 4.539 1 71.12 476 VAL A N 1
ATOM 3553 C CA . VAL A 1 476 ? -17.922 -34.312 3.564 1 71.12 476 VAL A CA 1
ATOM 3554 C C . VAL A 1 476 ? -18.484 -35.656 4.066 1 71.12 476 VAL A C 1
ATOM 3556 O O . VAL A 1 476 ? -19.688 -35.906 3.967 1 71.12 476 VAL A O 1
ATOM 3559 N N . ASP A 1 477 ? -17.641 -36.406 4.566 1 75.38 477 ASP A N 1
ATOM 3560 C CA . ASP A 1 477 ? -18.062 -37.719 5.07 1 75.38 477 ASP A CA 1
ATOM 3561 C C . ASP A 1 477 ? -19.031 -37.562 6.242 1 75.38 477 ASP A C 1
ATOM 3563 O O . ASP A 1 477 ? -19.938 -38.375 6.418 1 75.38 477 ASP A O 1
ATOM 3567 N N . ALA A 1 478 ? -18.844 -36.5 6.961 1 77.94 478 ALA A N 1
ATOM 3568 C CA . ALA A 1 478 ? -19.688 -36.25 8.133 1 77.94 478 ALA A CA 1
ATOM 3569 C C . ALA A 1 478 ? -21.047 -35.688 7.734 1 77.94 478 ALA A C 1
ATOM 3571 O O . ALA A 1 478 ? -22.062 -36.031 8.344 1 77.94 478 ALA A O 1
ATOM 3572 N N . ILE A 1 479 ? -21.109 -34.875 6.668 1 75.62 479 ILE A N 1
ATOM 3573 C CA . ILE A 1 479 ? -22.328 -34.125 6.375 1 75.62 479 ILE A CA 1
ATOM 3574 C C . ILE A 1 479 ? -23.094 -34.812 5.246 1 75.62 479 ILE A C 1
ATOM 3576 O O . ILE A 1 479 ? -24.328 -34.719 5.191 1 75.62 479 ILE A O 1
ATOM 3580 N N . SER A 1 480 ? -22.422 -35.469 4.352 1 74.56 480 SER A N 1
ATOM 3581 C CA . SER A 1 480 ? -22.984 -36.031 3.131 1 74.56 480 SER A CA 1
ATOM 3582 C C . SER A 1 480 ? -24.172 -36.938 3.438 1 74.56 480 SER A C 1
ATOM 3584 O O . SER A 1 480 ? -25.203 -36.875 2.766 1 74.56 480 SER A O 1
ATOM 3586 N N . PRO A 1 481 ? -24.094 -37.688 4.531 1 76.88 481 PRO A N 1
ATOM 3587 C CA . PRO A 1 481 ? -25.234 -38.594 4.762 1 76.88 481 PRO A CA 1
ATOM 3588 C C . PRO A 1 481 ? -26.516 -37.844 5.102 1 76.88 481 PRO A C 1
ATOM 3590 O O . PRO A 1 481 ? -27.609 -38.312 4.766 1 76.88 481 PRO A O 1
ATOM 3593 N N . SER A 1 482 ? -26.422 -36.688 5.684 1 79.56 482 SER A N 1
ATOM 3594 C CA . SER A 1 482 ? -27.594 -35.906 6.066 1 79.56 482 SER A CA 1
ATOM 3595 C C . SER A 1 482 ? -28.141 -35.094 4.887 1 79.56 482 SER A C 1
ATOM 3597 O O . SER A 1 482 ? -29.297 -34.688 4.891 1 79.56 482 SER A O 1
ATOM 3599 N N . LEU A 1 483 ? -27.359 -34.938 3.916 1 78 483 LEU A N 1
ATOM 3600 C CA . LEU A 1 483 ? -27.75 -34.062 2.799 1 78 483 LEU A CA 1
ATOM 3601 C C . LEU A 1 483 ? -28.062 -34.906 1.561 1 78 483 LEU A C 1
ATOM 3603 O O . LEU A 1 483 ? -28.594 -34.406 0.575 1 78 483 LEU A O 1
ATOM 3607 N N . ASP A 1 484 ? -27.703 -36.188 1.756 1 76.44 484 ASP A N 1
ATOM 3608 C CA . ASP A 1 484 ? -27.938 -37.094 0.643 1 76.44 484 ASP A CA 1
ATOM 3609 C C . ASP A 1 484 ? -29.422 -37.219 0.323 1 76.44 484 ASP A C 1
ATOM 3611 O O . ASP A 1 484 ? -30.25 -37.375 1.225 1 76.44 484 ASP A O 1
ATOM 3615 N N . GLY A 1 485 ? -29.797 -36.906 -0.847 1 78.38 485 GLY A N 1
ATOM 3616 C CA . GLY A 1 485 ? -31.172 -37.062 -1.286 1 78.38 485 GLY A CA 1
ATOM 3617 C C . GLY A 1 485 ? -31.969 -35.781 -1.212 1 78.38 485 GLY A C 1
ATOM 3618 O O . GLY A 1 485 ? -33.125 -35.719 -1.649 1 78.38 485 GLY A O 1
ATOM 3619 N N . LEU A 1 486 ? -31.391 -34.781 -0.688 1 85.06 486 LEU A N 1
ATOM 3620 C CA . LEU A 1 486 ? -32.094 -33.5 -0.621 1 85.06 486 LEU A CA 1
ATOM 3621 C C . LEU A 1 486 ? -32.281 -32.906 -2.014 1 85.06 486 LEU A C 1
ATOM 3623 O O . LEU A 1 486 ? -31.406 -33.031 -2.863 1 85.06 486 LEU A O 1
ATOM 3627 N N . PRO A 1 487 ? -33.5 -32.406 -2.186 1 88.94 487 PRO A N 1
ATOM 3628 C CA . PRO A 1 487 ? -33.719 -31.703 -3.457 1 88.94 487 PRO A CA 1
ATOM 3629 C C . PRO A 1 487 ? -32.719 -30.547 -3.658 1 88.94 487 PRO A C 1
ATOM 3631 O O . PRO A 1 487 ? -32.25 -29.969 -2.684 1 88.94 487 PRO A O 1
ATOM 3634 N N . PRO A 1 488 ? -32.438 -30.297 -4.945 1 90.44 488 PRO A N 1
ATOM 3635 C CA . PRO A 1 488 ? -31.484 -29.25 -5.273 1 90.44 488 PRO A CA 1
ATOM 3636 C C . PRO A 1 488 ? -31.766 -27.922 -4.562 1 90.44 488 PRO A C 1
ATOM 3638 O O . PRO A 1 488 ? -30.844 -27.25 -4.109 1 90.44 488 PRO A O 1
ATOM 3641 N N . PHE A 1 489 ? -33 -27.594 -4.461 1 92.75 489 PHE A N 1
ATOM 3642 C CA . PHE A 1 489 ? -33.406 -26.359 -3.799 1 92.75 489 PHE A CA 1
ATOM 3643 C C . PHE A 1 489 ? -32.906 -26.344 -2.352 1 92.75 489 PHE A C 1
ATOM 3645 O O . PHE A 1 489 ? -32.312 -25.359 -1.901 1 92.75 489 PHE A O 1
ATOM 3652 N N . LEU A 1 490 ? -33.125 -27.312 -1.642 1 91.94 490 LEU A N 1
ATOM 3653 C CA . LEU A 1 490 ? -32.844 -27.359 -0.216 1 91.94 490 LEU A CA 1
ATOM 3654 C C . LEU A 1 490 ? -31.328 -27.375 0.012 1 91.94 490 LEU A C 1
ATOM 3656 O O . LEU A 1 490 ? -30.828 -26.844 1.007 1 91.94 490 LEU A O 1
ATOM 3660 N N . LEU A 1 491 ? -30.641 -28.125 -0.886 1 91.94 491 LEU A N 1
ATOM 3661 C CA . LEU A 1 491 ? -29.188 -28.156 -0.78 1 91.94 491 LEU A CA 1
ATOM 3662 C C . LEU A 1 491 ? -28.609 -26.75 -0.94 1 91.94 491 LEU A C 1
ATOM 3664 O O . LEU A 1 491 ? -27.781 -26.312 -0.127 1 91.94 491 LEU A O 1
ATOM 3668 N N . ILE A 1 492 ? -29.016 -26.031 -1.993 1 95.25 492 ILE A N 1
ATOM 3669 C CA . ILE A 1 492 ? -28.547 -24.672 -2.252 1 95.25 492 ILE A CA 1
ATOM 3670 C C . ILE A 1 492 ? -28.984 -23.75 -1.113 1 95.25 492 ILE A C 1
ATOM 3672 O O . ILE A 1 492 ? -28.219 -22.891 -0.678 1 95.25 492 ILE A O 1
ATOM 3676 N N . PHE A 1 493 ? -30.219 -24.016 -0.651 1 95.19 493 PHE A N 1
ATOM 3677 C CA . PHE A 1 493 ? -30.75 -23.188 0.427 1 95.19 493 PHE A CA 1
ATOM 3678 C C . PHE A 1 493 ? -29.891 -23.312 1.683 1 95.19 493 PHE A C 1
ATOM 3680 O O . PHE A 1 493 ? -29.594 -22.328 2.346 1 95.19 493 PHE A O 1
ATOM 3687 N N . CYS A 1 494 ? -29.469 -24.469 2.037 1 91.25 494 CYS A N 1
ATOM 3688 C CA . CYS A 1 494 ? -28.656 -24.703 3.225 1 91.25 494 CYS A CA 1
ATOM 3689 C C . CYS A 1 494 ? -27.297 -24.016 3.105 1 91.25 494 CYS A C 1
ATOM 3691 O O . CYS A 1 494 ? -26.859 -23.359 4.043 1 91.25 494 CYS A O 1
ATOM 3693 N N . VAL A 1 495 ? -26.672 -24.172 1.945 1 91.62 495 VAL A N 1
ATOM 3694 C CA . VAL A 1 495 ? -25.375 -23.547 1.72 1 91.62 495 VAL A CA 1
ATOM 3695 C C . VAL A 1 495 ? -25.516 -22.031 1.724 1 91.62 495 VAL A C 1
ATOM 3697 O O . VAL A 1 495 ? -24.703 -21.328 2.32 1 91.62 495 VAL A O 1
ATOM 3700 N N . PHE A 1 496 ? -26.578 -21.547 1.058 1 95.75 496 PHE A N 1
ATOM 3701 C CA . PHE A 1 496 ? -26.828 -20.109 0.97 1 95.75 496 PHE A CA 1
ATOM 3702 C C . PHE A 1 496 ? -27.062 -19.516 2.354 1 95.75 496 PHE A C 1
ATOM 3704 O O . PHE A 1 496 ? -26.453 -18.516 2.715 1 95.75 496 PHE A O 1
ATOM 3711 N N . LEU A 1 497 ? -27.891 -20.109 3.104 1 93.12 497 LEU A N 1
ATOM 3712 C CA . LEU A 1 497 ? -28.266 -19.609 4.422 1 93.12 497 LEU A CA 1
ATOM 3713 C C . LEU A 1 497 ? -27.078 -19.641 5.375 1 93.12 497 LEU A C 1
ATOM 3715 O O . LEU A 1 497 ? -26.844 -18.672 6.109 1 93.12 497 LEU A O 1
ATOM 3719 N N . LEU A 1 498 ? -26.359 -20.688 5.34 1 88.62 498 LEU A N 1
ATOM 3720 C CA . LEU A 1 498 ? -25.188 -20.781 6.195 1 88.62 498 LEU A CA 1
ATOM 3721 C C . LEU A 1 498 ? -24.172 -19.703 5.84 1 88.62 498 LEU A C 1
ATOM 3723 O O . LEU A 1 498 ? -23.609 -19.062 6.73 1 88.62 498 LEU A O 1
ATOM 3727 N N . THR A 1 499 ? -23.953 -19.531 4.562 1 92.12 499 THR A N 1
ATOM 3728 C CA . THR A 1 499 ? -23 -18.531 4.09 1 92.12 499 THR A CA 1
ATOM 3729 C C . THR A 1 499 ? -23.438 -17.125 4.5 1 92.12 499 THR A C 1
ATOM 3731 O O . THR A 1 499 ? -22.625 -16.328 4.957 1 92.12 499 THR A O 1
ATOM 3734 N N . THR A 1 500 ? -24.719 -16.859 4.367 1 93.06 500 THR A N 1
ATOM 3735 C CA . THR A 1 500 ? -25.25 -15.539 4.707 1 93.06 500 THR A CA 1
ATOM 3736 C C . THR A 1 500 ? -25.125 -15.273 6.207 1 93.06 500 THR A C 1
ATOM 3738 O O . THR A 1 500 ? -24.734 -14.18 6.617 1 93.06 500 THR A O 1
ATOM 3741 N N . ILE A 1 501 ? -25.406 -16.219 7.012 1 89.06 501 ILE A N 1
ATOM 3742 C CA . ILE A 1 501 ? -25.344 -16.078 8.461 1 89.06 501 ILE A CA 1
ATOM 3743 C C . ILE A 1 501 ? -23.906 -15.836 8.891 1 89.06 501 ILE A C 1
ATOM 3745 O O . ILE A 1 501 ? -23.625 -14.938 9.695 1 89.06 501 ILE A O 1
ATOM 3749 N N . LEU A 1 502 ? -23.047 -16.594 8.336 1 83.94 502 LEU A N 1
ATOM 3750 C CA . LEU A 1 502 ? -21.641 -16.453 8.688 1 83.94 502 LEU A CA 1
ATOM 3751 C C . LEU A 1 502 ? -21.109 -15.102 8.234 1 83.94 502 LEU A C 1
ATOM 3753 O O . LEU A 1 502 ? -20.266 -14.5 8.914 1 83.94 502 LEU A O 1
ATOM 3757 N N . THR A 1 503 ? -21.516 -14.695 7.098 1 88.06 503 THR A N 1
ATOM 3758 C CA . THR A 1 503 ? -21.062 -13.422 6.547 1 88.06 503 THR A CA 1
ATOM 3759 C C . THR A 1 503 ? -21.453 -12.266 7.457 1 88.06 503 THR A C 1
ATOM 3761 O O . THR A 1 503 ? -20.703 -11.305 7.605 1 88.06 503 THR A O 1
ATOM 3764 N N . GLU A 1 504 ? -22.625 -12.359 8.102 1 87.75 504 GLU A N 1
ATOM 3765 C CA . GLU A 1 504 ? -23.125 -11.305 8.984 1 87.75 504 GLU A CA 1
ATOM 3766 C C . GLU A 1 504 ? -22.281 -11.211 10.258 1 87.75 504 GLU A C 1
ATOM 3768 O O . GLU A 1 504 ? -22.266 -10.172 10.922 1 87.75 504 GLU A O 1
ATOM 3773 N N . ILE A 1 505 ? -21.625 -12.25 10.523 1 76.19 505 ILE A N 1
ATOM 3774 C CA . ILE A 1 505 ? -20.891 -12.312 11.789 1 76.19 505 ILE A CA 1
ATOM 3775 C C . ILE A 1 505 ? -19.406 -12.055 11.547 1 76.19 505 ILE A C 1
ATOM 3777 O O . ILE A 1 505 ? -18.734 -11.484 12.406 1 76.19 505 ILE A O 1
ATOM 3781 N N . VAL A 1 506 ? -18.906 -12.5 10.523 1 73.5 506 VAL A N 1
ATOM 3782 C CA . VAL A 1 506 ? -17.469 -12.414 10.25 1 73.5 506 VAL A CA 1
ATOM 3783 C C . VAL A 1 506 ? -17.219 -11.352 9.188 1 73.5 506 VAL A C 1
ATOM 3785 O O . VAL A 1 506 ? -17.703 -10.219 9.305 1 73.5 506 VAL A O 1
ATOM 3788 N N . SER A 1 507 ? -16.719 -11.586 8.016 1 73.19 507 SER A N 1
ATOM 3789 C CA . SER A 1 507 ? -16.516 -10.727 6.855 1 73.19 507 SER A CA 1
ATOM 3790 C C . SER A 1 507 ? -16.859 -11.453 5.559 1 73.19 507 SER A C 1
ATOM 3792 O O . SER A 1 507 ? -16.688 -12.672 5.469 1 73.19 507 SER A O 1
ATOM 3794 N N . ASN A 1 508 ? -17.375 -10.664 4.672 1 84.38 508 ASN A N 1
ATOM 3795 C CA . ASN A 1 508 ? -17.828 -11.25 3.414 1 84.38 508 ASN A CA 1
ATOM 3796 C C . ASN A 1 508 ? -16.688 -11.945 2.676 1 84.38 508 ASN A C 1
ATOM 3798 O O . ASN A 1 508 ? -16.844 -13.055 2.17 1 84.38 508 ASN A O 1
ATOM 3802 N N . ASN A 1 509 ? -15.516 -11.383 2.688 1 79.12 509 ASN A N 1
ATOM 3803 C CA . ASN A 1 509 ? -14.383 -11.969 1.976 1 79.12 509 ASN A CA 1
ATOM 3804 C C . ASN A 1 509 ? -13.898 -13.242 2.654 1 79.12 509 ASN A C 1
ATOM 3806 O O . ASN A 1 509 ? -13.617 -14.242 1.986 1 79.12 509 ASN A O 1
ATOM 3810 N N . ALA A 1 510 ? -13.852 -13.211 3.957 1 75.06 510 ALA A N 1
ATOM 3811 C CA . ALA A 1 510 ? -13.391 -14.367 4.711 1 75.06 510 ALA A CA 1
ATOM 3812 C C . ALA A 1 510 ? -14.328 -15.555 4.516 1 75.06 510 ALA A C 1
ATOM 3814 O O . ALA A 1 510 ? -13.875 -16.688 4.297 1 75.06 510 ALA A O 1
ATOM 3815 N N . VAL A 1 511 ? -15.562 -15.312 4.594 1 83.06 511 VAL A N 1
ATOM 3816 C CA . VAL A 1 511 ? -16.547 -16.375 4.484 1 83.06 511 VAL A CA 1
ATOM 3817 C C . VAL A 1 511 ? -16.562 -16.938 3.064 1 83.06 511 VAL A C 1
ATOM 3819 O O . VAL A 1 511 ? -16.703 -18.141 2.867 1 83.06 511 VAL A O 1
ATOM 3822 N N . ALA A 1 512 ? -16.406 -16.094 2.074 1 88.25 512 ALA A N 1
ATOM 3823 C CA . ALA A 1 512 ? -16.359 -16.531 0.68 1 88.25 512 ALA A CA 1
ATOM 3824 C C . ALA A 1 512 ? -15.227 -17.531 0.453 1 88.25 512 ALA A C 1
ATOM 3826 O O . ALA A 1 512 ? -15.414 -18.547 -0.209 1 88.25 512 ALA A O 1
ATOM 3827 N N . VAL A 1 513 ? -14.141 -17.281 1.014 1 75.75 513 VAL A N 1
ATOM 3828 C CA . VAL A 1 513 ? -12.961 -18.109 0.772 1 75.75 513 VAL A CA 1
ATOM 3829 C C . VAL A 1 513 ? -13.086 -19.422 1.535 1 75.75 513 VAL A C 1
ATOM 3831 O O . VAL A 1 513 ? -12.609 -20.469 1.074 1 75.75 513 VAL A O 1
ATOM 3834 N N . ILE A 1 514 ? -13.75 -19.391 2.682 1 74.62 514 ILE A N 1
ATOM 3835 C CA . ILE A 1 514 ? -13.891 -20.578 3.506 1 74.62 514 ILE A CA 1
ATOM 3836 C C . ILE A 1 514 ? -15 -21.469 2.953 1 74.62 514 ILE A C 1
ATOM 3838 O O . ILE A 1 514 ? -14.859 -22.688 2.902 1 74.62 514 ILE A O 1
ATOM 3842 N N . MET A 1 515 ? -16 -20.891 2.537 1 85.75 515 MET A N 1
ATOM 3843 C CA . MET A 1 515 ? -17.203 -21.641 2.162 1 85.75 515 MET A CA 1
ATOM 3844 C C . MET A 1 515 ? -17.062 -22.203 0.754 1 85.75 515 MET A C 1
ATOM 3846 O O . MET A 1 515 ? -17.672 -23.234 0.434 1 85.75 515 MET A O 1
ATOM 3850 N N . THR A 1 516 ? -16.266 -21.609 -0.111 1 89.56 516 THR A N 1
ATOM 3851 C CA . THR A 1 516 ? -16.156 -22.062 -1.498 1 89.56 516 THR A CA 1
ATOM 3852 C C . THR A 1 516 ? -15.586 -23.469 -1.574 1 89.56 516 THR A C 1
ATOM 3854 O O . THR A 1 516 ? -16.188 -24.359 -2.191 1 89.56 516 THR A O 1
ATOM 3857 N N . PRO A 1 517 ? -14.461 -23.703 -0.946 1 81.88 517 PRO A N 1
ATOM 3858 C CA . PRO A 1 517 ? -13.961 -25.078 -0.979 1 81.88 517 PRO A CA 1
ATOM 3859 C C . PRO A 1 517 ? -14.906 -26.078 -0.317 1 81.88 517 PRO A C 1
ATOM 3861 O O . PRO A 1 517 ? -15 -27.234 -0.745 1 81.88 517 PRO A O 1
ATOM 3864 N N . ILE A 1 518 ? -15.547 -25.672 0.72 1 79.56 518 ILE A N 1
ATOM 3865 C CA . ILE A 1 518 ? -16.516 -26.516 1.408 1 79.56 518 ILE A CA 1
ATOM 3866 C C . ILE A 1 518 ? -17.656 -26.859 0.465 1 79.56 518 ILE A C 1
ATOM 3868 O O . ILE A 1 518 ? -18.078 -28.016 0.374 1 79.56 518 ILE A O 1
ATOM 3872 N N . ALA A 1 519 ? -18.156 -25.891 -0.229 1 89.81 519 ALA A N 1
ATOM 3873 C CA . ALA A 1 519 ? -19.234 -26.094 -1.183 1 89.81 519 ALA A CA 1
ATOM 3874 C C . ALA A 1 519 ? -18.812 -27.031 -2.305 1 89.81 519 ALA A C 1
ATOM 3876 O O . ALA A 1 519 ? -19.578 -27.906 -2.717 1 89.81 519 ALA A O 1
ATOM 3877 N N . ILE A 1 520 ? -17.656 -26.891 -2.84 1 88.88 520 ILE A N 1
ATOM 3878 C CA . ILE A 1 520 ? -17.156 -27.719 -3.93 1 88.88 520 ILE A CA 1
ATOM 3879 C C . ILE A 1 520 ? -16.984 -29.156 -3.449 1 88.88 520 ILE A C 1
ATOM 3881 O O . ILE A 1 520 ? -17.391 -30.109 -4.137 1 88.88 520 ILE A O 1
ATOM 3885 N N . SER A 1 521 ? -16.438 -29.328 -2.307 1 81.69 521 SER A N 1
ATOM 3886 C CA . SER A 1 521 ? -16.25 -30.656 -1.744 1 81.69 521 SER A CA 1
ATOM 3887 C C . SER A 1 521 ? -17.594 -31.344 -1.476 1 81.69 521 SER A C 1
ATOM 3889 O O . SER A 1 521 ? -17.734 -32.531 -1.674 1 81.69 521 SER A O 1
ATOM 3891 N N . LEU A 1 522 ? -18.453 -30.594 -0.969 1 82.44 522 LEU A N 1
ATOM 3892 C CA . LEU A 1 522 ? -19.797 -31.109 -0.73 1 82.44 522 LEU A CA 1
ATOM 3893 C C . LEU A 1 522 ? -20.438 -31.578 -2.029 1 82.44 522 LEU A C 1
ATOM 3895 O O . LEU A 1 522 ? -21.062 -32.656 -2.064 1 82.44 522 LEU A O 1
ATOM 3899 N N . ALA A 1 523 ? -20.359 -30.812 -3.062 1 89.5 523 ALA A N 1
ATOM 3900 C CA . ALA A 1 523 ? -20.906 -31.188 -4.367 1 89.5 523 ALA A CA 1
ATOM 3901 C C . ALA A 1 523 ? -20.25 -32.469 -4.887 1 89.5 523 ALA A C 1
ATOM 3903 O O . ALA A 1 523 ? -20.938 -33.344 -5.426 1 89.5 523 ALA A O 1
ATOM 3904 N N . THR A 1 524 ? -19.016 -32.531 -4.773 1 83.88 524 THR A N 1
ATOM 3905 C CA . THR A 1 524 ? -18.266 -33.719 -5.219 1 83.88 524 THR A CA 1
ATOM 3906 C C . THR A 1 524 ? -18.719 -34.938 -4.457 1 83.88 524 THR A C 1
ATOM 3908 O O . THR A 1 524 ? -18.922 -36 -5.051 1 83.88 524 THR A O 1
ATOM 3911 N N . ALA A 1 525 ? -18.859 -34.781 -3.219 1 78.62 525 ALA A N 1
ATOM 3912 C CA . ALA A 1 525 ? -19.266 -35.906 -2.371 1 78.62 525 ALA A CA 1
ATOM 3913 C C . ALA A 1 525 ? -20.672 -36.344 -2.725 1 78.62 525 ALA A C 1
ATOM 3915 O O . ALA A 1 525 ? -20.984 -37.562 -2.648 1 78.62 525 ALA A O 1
ATOM 3916 N N . LEU A 1 526 ? -21.484 -35.469 -3.031 1 85.19 526 LEU A N 1
ATOM 3917 C CA . LEU A 1 526 ? -22.875 -35.781 -3.322 1 85.19 526 LEU A CA 1
ATOM 3918 C C . LEU A 1 526 ? -23.047 -36.156 -4.789 1 85.19 526 LEU A C 1
ATOM 3920 O O . LEU A 1 526 ? -24.125 -36.594 -5.195 1 85.19 526 LEU A O 1
ATOM 3924 N N . GLY A 1 527 ? -22 -35.938 -5.527 1 85.81 527 GLY A N 1
ATOM 3925 C CA . GLY A 1 527 ? -22.047 -36.281 -6.941 1 85.81 527 GLY A CA 1
ATOM 3926 C C . GLY A 1 527 ? -22.844 -35.281 -7.766 1 85.81 527 GLY A C 1
ATOM 3927 O O . GLY A 1 527 ? -23.484 -35.656 -8.742 1 85.81 527 GLY A O 1
ATOM 3928 N N . VAL A 1 528 ? -22.969 -34.125 -7.363 1 90.12 528 VAL A N 1
ATOM 3929 C CA . VAL A 1 528 ? -23.672 -33.062 -8.102 1 90.12 528 VAL A CA 1
ATOM 3930 C C . VAL A 1 528 ? -22.688 -32.031 -8.617 1 90.12 528 VAL A C 1
ATOM 3932 O O . VAL A 1 528 ? -21.516 -32.031 -8.234 1 90.12 528 VAL A O 1
ATOM 3935 N N . ASP A 1 529 ? -23.188 -31.219 -9.547 1 94.44 529 ASP A N 1
ATOM 3936 C CA . ASP A 1 529 ? -22.328 -30.156 -10.086 1 94.44 529 ASP A CA 1
ATOM 3937 C C . ASP A 1 529 ? -22.031 -29.109 -9.016 1 94.44 529 ASP A C 1
ATOM 3939 O O . ASP A 1 529 ? -22.938 -28.641 -8.328 1 94.44 529 ASP A O 1
ATOM 3943 N N . ALA A 1 530 ? -20.828 -28.719 -8.859 1 94.88 530 ALA A N 1
ATOM 3944 C CA . ALA A 1 530 ? -20.391 -27.797 -7.82 1 94.88 530 ALA A CA 1
ATOM 3945 C C . ALA A 1 530 ? -20.734 -26.344 -8.188 1 94.88 530 ALA A C 1
ATOM 3947 O O . ALA A 1 530 ? -20.844 -25.484 -7.305 1 94.88 530 ALA A O 1
ATOM 3948 N N . ARG A 1 531 ? -20.859 -26.031 -9.438 1 95.75 531 ARG A N 1
ATOM 3949 C CA . ARG A 1 531 ? -20.938 -24.672 -9.953 1 95.75 531 ARG A CA 1
ATOM 3950 C C . ARG A 1 531 ? -22.109 -23.922 -9.344 1 95.75 531 ARG A C 1
ATOM 3952 O O . ARG A 1 531 ? -21.969 -22.781 -8.898 1 95.75 531 ARG A O 1
ATOM 3959 N N . PRO A 1 532 ? -23.344 -24.578 -9.258 1 96.44 532 PRO A N 1
ATOM 3960 C CA . PRO A 1 532 ? -24.469 -23.875 -8.633 1 96.44 532 PRO A CA 1
ATOM 3961 C C . PRO A 1 532 ? -24.219 -23.578 -7.152 1 96.44 532 PRO A C 1
ATOM 3963 O O . PRO A 1 532 ? -24.672 -22.547 -6.645 1 96.44 532 PRO A O 1
ATOM 3966 N N . LEU A 1 533 ? -23.578 -24.422 -6.453 1 95.5 533 LEU A N 1
ATOM 3967 C CA . LEU A 1 533 ? -23.281 -24.203 -5.043 1 95.5 533 LEU A CA 1
ATOM 3968 C C . LEU A 1 533 ? -22.281 -23.062 -4.879 1 95.5 533 LEU A C 1
ATOM 3970 O O . LEU A 1 533 ? -22.375 -22.281 -3.932 1 95.5 533 LEU A O 1
ATOM 3974 N N . VAL A 1 534 ? -21.312 -22.984 -5.781 1 96.19 534 VAL A N 1
ATOM 3975 C CA . VAL A 1 534 ? -20.312 -21.922 -5.754 1 96.19 534 VAL A CA 1
ATOM 3976 C C . VAL A 1 534 ? -20.984 -20.578 -6.02 1 96.19 534 VAL A C 1
ATOM 3978 O O . VAL A 1 534 ? -20.656 -19.578 -5.383 1 96.19 534 VAL A O 1
ATOM 3981 N N . VAL A 1 535 ? -21.969 -20.578 -6.941 1 97.06 535 VAL A N 1
ATOM 3982 C CA . VAL A 1 535 ? -22.734 -19.375 -7.23 1 97.06 535 VAL A CA 1
ATOM 3983 C C . VAL A 1 535 ? -23.516 -18.953 -5.992 1 97.06 535 VAL A C 1
ATOM 3985 O O . VAL A 1 535 ? -23.609 -17.75 -5.684 1 97.06 535 VAL A O 1
ATOM 3988 N N . ALA A 1 536 ? -24.062 -19.938 -5.312 1 97.06 536 ALA A N 1
ATOM 3989 C CA . ALA A 1 536 ? -24.797 -19.656 -4.074 1 97.06 536 ALA A CA 1
ATOM 3990 C C . ALA A 1 536 ? -23.891 -18.969 -3.053 1 97.06 536 ALA A C 1
ATOM 3992 O O . ALA A 1 536 ? -24.297 -18.016 -2.395 1 97.06 536 ALA A O 1
ATOM 3993 N N . VAL A 1 537 ? -22.688 -19.438 -2.957 1 95.19 537 VAL A N 1
ATOM 3994 C CA . VAL A 1 537 ? -21.719 -18.859 -2.027 1 95.19 537 VAL A CA 1
ATOM 3995 C C . VAL A 1 537 ? -21.375 -17.438 -2.455 1 95.19 537 VAL A C 1
ATOM 3997 O O . VAL A 1 537 ? -21.297 -16.531 -1.621 1 95.19 537 VAL A O 1
ATOM 4000 N N . MET A 1 538 ? -21.203 -17.234 -3.717 1 95.44 538 MET A N 1
ATOM 4001 C CA . MET A 1 538 ? -20.859 -15.93 -4.273 1 95.44 538 MET A CA 1
ATOM 4002 C C . MET A 1 538 ? -21.891 -14.883 -3.895 1 95.44 538 MET A C 1
ATOM 4004 O O . MET A 1 538 ? -21.547 -13.805 -3.4 1 95.44 538 MET A O 1
ATOM 4008 N N . ILE A 1 539 ? -23.109 -15.219 -4.105 1 96.12 539 ILE A N 1
ATOM 4009 C CA . ILE A 1 539 ? -24.219 -14.289 -3.889 1 96.12 539 ILE A CA 1
ATOM 4010 C C . ILE A 1 539 ? -24.469 -14.117 -2.391 1 96.12 539 ILE A C 1
ATOM 4012 O O . ILE A 1 539 ? -24.625 -13 -1.906 1 96.12 539 ILE A O 1
ATOM 4016 N N . ALA A 1 540 ? -24.453 -15.211 -1.676 1 96.06 540 ALA A N 1
ATOM 4017 C CA . ALA A 1 540 ? -24.734 -15.195 -0.244 1 96.06 540 ALA A CA 1
ATOM 4018 C C . ALA A 1 540 ? -23.688 -14.406 0.52 1 96.06 540 ALA A C 1
ATOM 4020 O O . ALA A 1 540 ? -24 -13.695 1.479 1 96.06 540 ALA A O 1
ATOM 4021 N N . ALA A 1 541 ? -22.438 -14.516 0.128 1 93.56 541 ALA A N 1
ATOM 4022 C CA . ALA A 1 541 ? -21.344 -13.828 0.807 1 93.56 541 ALA A CA 1
ATOM 4023 C C . ALA A 1 541 ? -21.406 -12.328 0.559 1 93.56 541 ALA A C 1
ATOM 4025 O O . ALA A 1 541 ? -20.891 -11.539 1.358 1 93.56 541 ALA A O 1
ATOM 4026 N N . SER A 1 542 ? -22.016 -11.969 -0.467 1 91.25 542 SER A N 1
ATOM 4027 C CA . SER A 1 542 ? -22.109 -10.547 -0.805 1 91.25 542 SER A CA 1
ATOM 4028 C C . SER A 1 542 ? -23.375 -9.922 -0.216 1 91.25 542 SER A C 1
ATOM 4030 O O . SER A 1 542 ? -23.406 -8.711 0.038 1 91.25 542 SER A O 1
ATOM 4032 N N . CYS A 1 543 ? -24.344 -10.695 0.016 1 90.06 543 CYS A N 1
ATOM 4033 C CA . CYS A 1 543 ? -25.625 -10.188 0.474 1 90.06 543 CYS A CA 1
ATOM 4034 C C . CYS A 1 543 ? -25.672 -10.094 1.994 1 90.06 543 CYS A C 1
ATOM 4036 O O . CYS A 1 543 ? -26.453 -10.797 2.641 1 90.06 543 CYS A O 1
ATOM 4038 N N . ALA A 1 544 ? -24.906 -9.25 2.504 1 90.69 544 ALA A N 1
ATOM 4039 C CA . ALA A 1 544 ? -24.922 -8.984 3.941 1 90.69 544 ALA A CA 1
ATOM 4040 C C . ALA A 1 544 ? -25.672 -7.707 4.262 1 90.69 544 ALA A C 1
ATOM 4042 O O . ALA A 1 544 ? -25.125 -6.609 4.176 1 90.69 544 ALA A O 1
ATOM 4043 N N . PHE A 1 545 ? -26.922 -7.875 4.812 1 94.31 545 PHE A N 1
ATOM 4044 C CA . PHE A 1 545 ? -27.797 -6.727 5 1 94.31 545 PHE A CA 1
ATOM 4045 C C . PHE A 1 545 ? -28.125 -6.523 6.473 1 94.31 545 PHE A C 1
ATOM 4047 O O . PHE A 1 545 ? -28.453 -5.414 6.895 1 94.31 545 PHE A O 1
ATOM 4054 N N . ALA A 1 546 ? -27.969 -7.445 7.309 1 92.56 546 ALA A N 1
ATOM 4055 C CA . ALA A 1 546 ? -28.594 -7.492 8.625 1 92.56 546 ALA A CA 1
ATOM 4056 C C . ALA A 1 546 ? -27.734 -6.766 9.664 1 92.56 546 ALA A C 1
ATOM 4058 O O . ALA A 1 546 ? -28.234 -6.395 10.734 1 92.56 546 ALA A O 1
ATOM 4059 N N . THR A 1 547 ? -26.5 -6.559 9.375 1 87.06 547 THR A N 1
ATOM 4060 C CA . THR A 1 547 ? -25.641 -5.922 10.367 1 87.06 547 THR A CA 1
ATOM 4061 C C . THR A 1 547 ? -24.781 -4.84 9.719 1 87.06 547 THR A C 1
ATOM 4063 O O . THR A 1 547 ? -24.438 -4.934 8.539 1 87.06 547 THR A O 1
ATOM 4066 N N . PRO A 1 548 ? -24.438 -3.805 10.547 1 81.81 548 PRO A N 1
ATOM 4067 C CA . PRO A 1 548 ? -23.531 -2.773 10.023 1 81.81 548 PRO A CA 1
ATOM 4068 C C . PRO A 1 548 ? -22.109 -3.285 9.812 1 81.81 548 PRO A C 1
ATOM 4070 O O . PRO A 1 548 ? -21.344 -2.68 9.055 1 81.81 548 PRO A O 1
ATOM 4073 N N . ILE A 1 549 ? -21.781 -4.391 10.352 1 73.31 549 ILE A N 1
ATOM 4074 C CA . ILE A 1 549 ? -20.406 -4.891 10.328 1 73.31 549 ILE A CA 1
ATOM 4075 C C . ILE A 1 549 ? -20.25 -5.902 9.188 1 73.31 549 ILE A C 1
ATOM 4077 O O . ILE A 1 549 ? -19.141 -6.164 8.742 1 73.31 549 ILE A O 1
ATOM 4081 N N . GLY A 1 550 ? -21.297 -6.48 8.766 1 76.31 550 GLY A N 1
ATOM 4082 C CA . GLY A 1 550 ? -21.234 -7.539 7.77 1 76.31 550 GLY A CA 1
ATOM 4083 C C . GLY A 1 550 ? -20.672 -7.07 6.438 1 76.31 550 GLY A C 1
ATOM 4084 O O . GLY A 1 550 ? -20.094 -7.859 5.695 1 76.31 550 GLY A O 1
ATOM 4085 N N . TYR A 1 551 ? -20.875 -5.895 6.109 1 81.06 551 TYR A N 1
ATOM 4086 C CA . TYR A 1 551 ? -20.406 -5.305 4.867 1 81.06 551 TYR A CA 1
ATOM 4087 C C . TYR A 1 551 ? -19.906 -3.881 5.094 1 81.06 551 TYR A C 1
ATOM 4089 O O . TYR A 1 551 ? -20.531 -3.104 5.812 1 81.06 551 TYR A O 1
ATOM 4097 N N . GLN A 1 552 ? -18.906 -3.557 4.492 1 79.19 552 GLN A N 1
ATOM 4098 C CA . GLN A 1 552 ? -18.219 -2.285 4.723 1 79.19 552 GLN A CA 1
ATOM 4099 C C . GLN A 1 552 ? -19.141 -1.106 4.414 1 79.19 552 GLN A C 1
ATOM 4101 O O . GLN A 1 552 ? -19.109 -0.091 5.113 1 79.19 552 GLN A O 1
ATOM 4106 N N . THR A 1 553 ? -19.922 -1.129 3.391 1 87.12 553 THR A N 1
ATOM 4107 C CA . THR A 1 553 ? -20.766 -0.008 3.02 1 87.12 553 THR A CA 1
ATOM 4108 C C . THR A 1 553 ? -21.844 0.226 4.078 1 87.12 553 THR A C 1
ATOM 4110 O O . THR A 1 553 ? -22.297 1.354 4.27 1 87.12 553 THR A O 1
ATOM 4113 N N . ASN A 1 554 ? -22.266 -0.799 4.793 1 87.69 554 ASN A N 1
ATOM 4114 C CA . ASN A 1 554 ? -23.203 -0.643 5.906 1 87.69 554 ASN A CA 1
ATOM 4115 C C . ASN A 1 554 ? -22.594 0.176 7.035 1 87.69 554 ASN A C 1
ATOM 4117 O O . ASN A 1 554 ? -23.266 1.015 7.637 1 87.69 554 ASN A O 1
ATOM 4121 N N . THR A 1 555 ? -21.422 -0.054 7.262 1 77.81 555 THR A N 1
ATOM 4122 C CA . THR A 1 555 ? -20.719 0.677 8.305 1 77.81 555 THR A CA 1
ATOM 4123 C C . THR A 1 555 ? -20.578 2.152 7.941 1 77.81 555 THR A C 1
ATOM 4125 O O . THR A 1 555 ? -20.672 3.023 8.812 1 77.81 555 THR A O 1
ATOM 4128 N N . LEU A 1 556 ? -20.422 2.422 6.703 1 79 556 LEU A N 1
ATOM 4129 C CA . LEU A 1 556 ? -20.203 3.783 6.23 1 79 556 LEU A CA 1
ATOM 4130 C C . LEU A 1 556 ? -21.469 4.625 6.395 1 79 556 LEU A C 1
ATOM 4132 O O . LEU A 1 556 ? -21.375 5.836 6.617 1 79 556 LEU A O 1
ATOM 4136 N N . VAL A 1 557 ? -22.562 4.027 6.266 1 85.38 557 VAL A N 1
ATOM 4137 C CA . VAL A 1 557 ? -23.797 4.801 6.328 1 85.38 557 VAL A CA 1
ATOM 4138 C C . VAL A 1 557 ? -24.328 4.824 7.762 1 85.38 557 VAL A C 1
ATOM 4140 O O . VAL A 1 557 ? -25.219 5.605 8.086 1 85.38 557 VAL A O 1
ATOM 4143 N N . TYR A 1 558 ? -23.812 4.008 8.609 1 79.81 558 TYR A N 1
ATOM 4144 C CA . TYR A 1 558 ? -24.281 3.848 9.977 1 79.81 558 TYR A CA 1
ATOM 4145 C C . TYR A 1 558 ? -24.25 5.172 10.727 1 79.81 558 TYR A C 1
ATOM 4147 O O . TYR A 1 558 ? -25.234 5.578 11.336 1 79.81 558 TYR A O 1
ATOM 4155 N N . GLY A 1 559 ? -23.172 5.891 10.641 1 72.44 559 GLY A N 1
ATOM 4156 C CA . GLY A 1 559 ? -22.984 7.156 11.328 1 72.44 559 GLY A CA 1
ATOM 4157 C C . GLY A 1 559 ? -23.812 8.281 10.758 1 72.44 559 GLY A C 1
ATOM 4158 O O . GLY A 1 559 ? -24.641 8.859 11.461 1 72.44 559 GLY A O 1
ATOM 4159 N N . PRO A 1 560 ? -23.641 8.531 9.492 1 73.31 560 PRO A N 1
ATOM 4160 C CA . PRO A 1 560 ? -24.391 9.609 8.859 1 73.31 560 PRO A CA 1
ATOM 4161 C C . PRO A 1 560 ? -25.906 9.445 9 1 73.31 560 PRO A C 1
ATOM 4163 O O . PRO A 1 560 ? -26.625 10.445 9.047 1 73.31 560 PRO A O 1
ATOM 4166 N N . GLY A 1 561 ? -26.375 8.273 9.062 1 80.56 561 GLY A N 1
ATOM 4167 C CA . GLY A 1 561 ? -27.797 8.023 9.18 1 80.56 561 GLY A CA 1
ATOM 4168 C C . GLY A 1 561 ? -28.281 8.008 10.617 1 80.56 561 GLY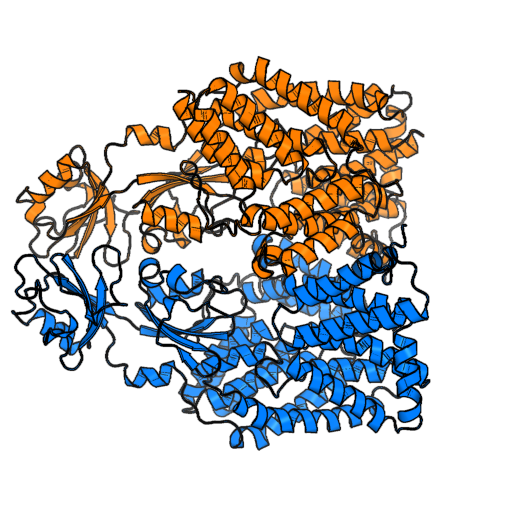 A C 1
ATOM 4169 O O . GLY A 1 561 ? -29.484 7.996 10.875 1 80.56 561 GLY A O 1
ATOM 4170 N N . GLY A 1 562 ? -27.297 7.984 11.516 1 74.94 562 GLY A N 1
ATOM 4171 C CA . GLY A 1 562 ? -27.672 7.906 12.922 1 74.94 562 GLY A CA 1
ATOM 4172 C C . GLY A 1 562 ? -28.312 6.586 13.297 1 74.94 562 GLY A C 1
ATOM 4173 O O . GLY A 1 562 ? -29.25 6.551 14.102 1 74.94 562 GLY A O 1
ATOM 4174 N N . TYR A 1 563 ? -28 5.543 12.672 1 81.88 563 TYR A N 1
ATOM 4175 C CA . TYR A 1 563 ? -28.672 4.25 12.82 1 81.88 563 TYR A CA 1
ATOM 4176 C C . TYR A 1 563 ? -28.219 3.557 14.102 1 81.88 563 TYR A C 1
ATOM 4178 O O . TYR A 1 563 ? -27.156 3.873 14.648 1 81.88 563 TYR A O 1
ATOM 4186 N N . LYS A 1 564 ? -29.094 2.693 14.555 1 81.06 564 LYS A N 1
ATOM 4187 C CA . LYS A 1 564 ? -28.75 1.702 15.57 1 81.06 564 LYS A CA 1
ATOM 4188 C C . LYS A 1 564 ? -28.609 0.312 14.961 1 81.06 564 LYS A C 1
ATOM 4190 O O . LYS A 1 564 ? -29.078 0.071 13.844 1 81.06 564 LYS A O 1
ATOM 4195 N N . PHE A 1 565 ? -27.938 -0.561 15.734 1 82.81 565 PHE A N 1
ATOM 4196 C CA . PHE A 1 565 ? -27.719 -1.926 15.266 1 82.81 565 PHE A CA 1
ATOM 4197 C C . PHE A 1 565 ? -29.047 -2.598 14.945 1 82.81 565 PHE A C 1
ATOM 4199 O O . PHE A 1 565 ? -29.156 -3.338 13.961 1 82.81 565 PHE A O 1
ATOM 4206 N N . SER A 1 566 ? -30.047 -2.271 15.68 1 87.06 566 SER A N 1
ATOM 4207 C CA . SER A 1 566 ? -31.359 -2.9 15.539 1 87.06 566 SER A CA 1
ATOM 4208 C C . SER A 1 566 ? -32.062 -2.441 14.258 1 87.06 566 SER A C 1
ATOM 4210 O O . SER A 1 566 ? -32.906 -3.156 13.711 1 87.06 566 SER A O 1
ATOM 4212 N N . ASP A 1 567 ? -31.703 -1.29 13.844 1 88.5 567 ASP A N 1
ATOM 4213 C CA . ASP A 1 567 ? -32.312 -0.788 12.609 1 88.5 567 ASP A CA 1
ATOM 4214 C C . ASP A 1 567 ? -31.906 -1.651 11.414 1 88.5 567 ASP A C 1
ATOM 4216 O O . ASP A 1 567 ? -32.75 -1.913 10.539 1 88.5 567 ASP A O 1
ATOM 4220 N N . PHE A 1 568 ? -30.703 -2.102 11.383 1 91 568 PHE A N 1
ATOM 4221 C CA . PHE A 1 568 ? -30.219 -2.977 10.312 1 91 568 PHE A CA 1
ATOM 4222 C C . PHE A 1 568 ? -30.875 -4.352 10.422 1 91 568 PHE A C 1
ATOM 4224 O O . PHE A 1 568 ? -31.219 -4.957 9.398 1 91 568 PHE A O 1
ATOM 4231 N N . MET A 1 569 ? -31.016 -4.809 11.625 1 92.12 569 MET A N 1
ATOM 4232 C CA . MET A 1 569 ? -31.625 -6.125 11.82 1 92.12 569 MET A CA 1
ATOM 4233 C C . MET A 1 569 ? -33.094 -6.129 11.367 1 92.12 569 MET A C 1
ATOM 4235 O O . MET A 1 569 ? -33.531 -7.086 10.742 1 92.12 569 MET A O 1
ATOM 4239 N N . ARG A 1 570 ? -33.719 -5.082 11.695 1 92.94 570 ARG A N 1
ATOM 4240 C CA . ARG A 1 570 ? -35.156 -4.98 11.383 1 92.94 570 ARG A CA 1
ATOM 4241 C C . ARG A 1 570 ? -35.375 -5.02 9.883 1 92.94 570 ARG A C 1
ATOM 4243 O O . ARG A 1 570 ? -36.312 -5.699 9.406 1 92.94 570 ARG A O 1
ATOM 4250 N N . VAL A 1 571 ? -34.594 -4.391 9.188 1 93.75 571 VAL A N 1
ATOM 4251 C CA . VAL A 1 571 ? -34.812 -4.309 7.742 1 93.75 571 VAL A CA 1
ATOM 4252 C C . VAL A 1 571 ? -34 -5.41 7.051 1 93.75 571 VAL A C 1
ATOM 4254 O O . VAL A 1 571 ? -34.469 -5.996 6.066 1 93.75 571 VAL A O 1
ATOM 4257 N N . GLY A 1 572 ? -32.844 -5.73 7.5 1 94.81 572 GLY A N 1
ATOM 4258 C CA . GLY A 1 572 ? -31.906 -6.605 6.832 1 94.81 572 GLY A CA 1
ATOM 4259 C C . GLY A 1 572 ? -32.219 -8.078 6.992 1 94.81 572 GLY A C 1
ATOM 4260 O O . GLY A 1 572 ? -32.062 -8.867 6.059 1 94.81 572 GLY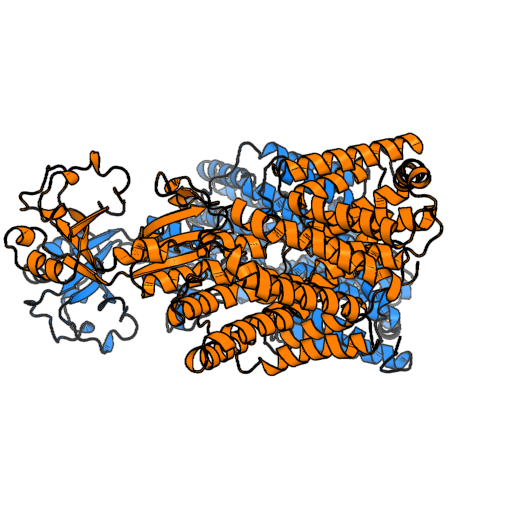 A O 1
ATOM 4261 N N . ILE A 1 573 ? -32.719 -8.539 8.172 1 94.5 573 ILE A N 1
ATOM 4262 C CA . ILE A 1 573 ? -32.969 -9.961 8.422 1 94.5 573 ILE A CA 1
ATOM 4263 C C . ILE A 1 573 ? -34.062 -10.461 7.484 1 94.5 573 ILE A C 1
ATOM 4265 O O . ILE A 1 573 ? -33.875 -11.477 6.809 1 94.5 573 ILE A O 1
ATOM 4269 N N . PRO A 1 574 ? -35.188 -9.789 7.398 1 95.5 574 PRO A N 1
ATOM 4270 C CA . PRO A 1 574 ? -36.219 -10.25 6.453 1 95.5 574 PRO A CA 1
ATOM 4271 C C . PRO A 1 574 ? -35.719 -10.266 5.012 1 95.5 574 PRO A C 1
ATOM 4273 O O . PRO A 1 574 ? -36.094 -11.156 4.238 1 95.5 574 PRO A O 1
ATOM 4276 N N . LEU A 1 575 ? -34.938 -9.312 4.684 1 95.62 575 LEU A N 1
ATOM 4277 C CA . LEU A 1 575 ? -34.375 -9.281 3.33 1 95.62 575 LEU A CA 1
ATOM 4278 C C . LEU A 1 575 ? -33.438 -10.453 3.102 1 95.62 575 LEU A C 1
ATOM 4280 O O . LEU A 1 575 ? -33.469 -11.094 2.051 1 95.62 575 LEU A O 1
ATOM 4284 N N . ASN A 1 576 ? -32.562 -10.734 4.043 1 95.88 576 ASN A N 1
ATOM 4285 C CA . ASN A 1 576 ? -31.641 -11.867 3.945 1 95.88 576 ASN A CA 1
ATOM 4286 C C . ASN A 1 576 ? -32.406 -13.188 3.779 1 95.88 576 ASN A C 1
ATOM 4288 O O . ASN A 1 576 ? -32.031 -14.016 2.941 1 95.88 576 ASN A O 1
ATOM 4292 N N . LEU A 1 577 ? -33.406 -13.344 4.586 1 95.56 577 LEU A N 1
ATOM 4293 C CA . LEU A 1 577 ? -34.156 -14.578 4.555 1 95.56 577 LEU A CA 1
ATOM 4294 C C . LEU A 1 577 ? -34.906 -14.727 3.236 1 95.56 577 LEU A C 1
ATOM 4296 O O . LEU A 1 577 ? -34.906 -15.789 2.623 1 95.56 577 LEU A O 1
ATOM 4300 N N . SER A 1 578 ? -35.594 -13.672 2.85 1 96.06 578 SER A N 1
ATOM 4301 C CA . SER A 1 578 ? -36.312 -13.734 1.59 1 96.06 578 SER A CA 1
ATOM 4302 C C . SER A 1 578 ? -35.375 -13.922 0.407 1 96.06 578 SER A C 1
ATOM 4304 O O . SER A 1 578 ? -35.688 -14.656 -0.533 1 96.06 578 SER A O 1
ATOM 4306 N N . MET A 1 579 ? -34.281 -13.242 0.447 1 95.94 579 MET A N 1
ATOM 4307 C CA . MET A 1 579 ? -33.25 -13.383 -0.603 1 95.94 579 MET A CA 1
ATOM 4308 C C . MET A 1 579 ? -32.75 -14.812 -0.667 1 95.94 579 MET A C 1
ATOM 4310 O O . MET A 1 579 ? -32.469 -15.336 -1.752 1 95.94 579 MET A O 1
ATOM 4314 N N . SER A 1 580 ? -32.5 -15.398 0.49 1 96.38 580 SER A N 1
ATOM 4315 C CA . SER A 1 580 ? -32.031 -16.781 0.548 1 96.38 580 SER A CA 1
ATOM 4316 C C . SER A 1 580 ? -33.031 -17.719 -0.142 1 96.38 580 SER A C 1
ATOM 4318 O O . SER A 1 580 ? -32.594 -18.625 -0.875 1 96.38 580 SER A O 1
ATOM 4320 N N . VAL A 1 581 ? -34.25 -17.484 0.061 1 96.81 581 VAL A N 1
ATOM 4321 C CA . VAL A 1 581 ? -35.281 -18.328 -0.526 1 96.81 581 VAL A CA 1
ATOM 4322 C C . VAL A 1 581 ? -35.344 -18.094 -2.035 1 96.81 581 VAL A C 1
ATOM 4324 O O . VAL A 1 581 ? -35.344 -19.047 -2.814 1 96.81 581 VAL A O 1
ATOM 4327 N N . ILE A 1 582 ? -35.375 -16.891 -2.426 1 96.94 582 ILE A N 1
ATOM 4328 C CA . ILE A 1 582 ? -35.531 -16.547 -3.832 1 96.94 582 ILE A CA 1
ATOM 4329 C C . ILE A 1 582 ? -34.312 -16.984 -4.629 1 96.94 582 ILE A C 1
ATOM 4331 O O . ILE A 1 582 ? -34.438 -17.578 -5.695 1 96.94 582 ILE A O 1
ATOM 4335 N N . ALA A 1 583 ? -33.125 -16.625 -4.16 1 96.62 583 ALA A N 1
ATOM 4336 C CA . ALA A 1 583 ? -31.891 -16.984 -4.852 1 96.62 583 ALA A CA 1
ATOM 4337 C C . ALA A 1 583 ? -31.734 -18.5 -4.945 1 96.62 583 ALA A C 1
ATOM 4339 O O . ALA A 1 583 ? -31.312 -19.016 -5.977 1 96.62 583 ALA A O 1
ATOM 4340 N N . SER A 1 584 ? -32.062 -19.219 -3.836 1 96.44 584 SER A N 1
ATOM 4341 C CA . SER A 1 584 ? -31.938 -20.672 -3.822 1 96.44 584 SER A CA 1
ATOM 4342 C C . SER A 1 584 ? -32.906 -21.312 -4.809 1 96.44 584 SER A C 1
ATOM 4344 O O . SER A 1 584 ? -32.594 -22.375 -5.367 1 96.44 584 SER A O 1
ATOM 4346 N N . ALA A 1 585 ? -34.031 -20.719 -5.023 1 96.31 585 ALA A N 1
ATOM 4347 C CA . ALA A 1 585 ? -35.031 -21.234 -5.973 1 96.31 585 ALA A CA 1
ATOM 4348 C C . ALA A 1 585 ? -34.594 -20.953 -7.414 1 96.31 585 ALA A C 1
ATOM 4350 O O . ALA A 1 585 ? -34.844 -21.766 -8.305 1 96.31 585 ALA A O 1
ATOM 4351 N N . MET A 1 586 ? -33.938 -19.922 -7.656 1 97 586 MET A N 1
ATOM 4352 C CA . MET A 1 586 ? -33.625 -19.469 -9.016 1 97 586 MET A CA 1
ATOM 4353 C C . MET A 1 586 ? -32.312 -20.078 -9.5 1 97 586 MET A C 1
ATOM 4355 O O . MET A 1 586 ? -32.125 -20.312 -10.703 1 97 586 MET A O 1
ATOM 4359 N N . ILE A 1 587 ? -31.312 -20.344 -8.656 1 96.94 587 ILE A N 1
ATOM 4360 C CA . ILE A 1 587 ? -29.969 -20.781 -9.023 1 96.94 587 ILE A CA 1
ATOM 4361 C C . ILE A 1 587 ? -30.047 -22.109 -9.773 1 96.94 587 ILE A C 1
ATOM 4363 O O . ILE A 1 587 ? -29.469 -22.266 -10.852 1 96.94 587 ILE A O 1
ATOM 4367 N N . PRO A 1 588 ? -30.875 -23.125 -9.305 1 94.56 588 PRO A N 1
ATOM 4368 C CA . PRO A 1 588 ? -30.922 -24.406 -10.016 1 94.56 588 PRO A CA 1
ATOM 4369 C C . PRO A 1 588 ? -31.594 -24.281 -11.383 1 94.56 588 PRO A C 1
ATOM 4371 O O . PRO A 1 588 ? -31.375 -25.125 -12.258 1 94.56 588 PRO A O 1
ATOM 4374 N N . LEU A 1 589 ? -32.344 -23.234 -11.578 1 94.5 589 LEU A N 1
ATOM 4375 C CA . LEU A 1 589 ? -32.969 -23.016 -12.867 1 94.5 589 LEU A CA 1
ATOM 4376 C C . LEU A 1 589 ? -31.953 -22.5 -13.891 1 94.5 589 LEU A C 1
ATOM 4378 O O . LEU A 1 589 ? -32.125 -22.734 -15.094 1 94.5 589 LEU A O 1
ATOM 4382 N N . ILE A 1 590 ? -30.953 -21.828 -13.461 1 94.94 590 ILE A N 1
ATOM 4383 C CA . ILE A 1 590 ? -29.938 -21.266 -14.336 1 94.94 590 ILE A CA 1
ATOM 4384 C C . ILE A 1 590 ? -28.781 -22.234 -14.469 1 94.94 590 ILE A C 1
ATOM 4386 O O . ILE A 1 590 ? -28.25 -22.453 -15.57 1 94.94 590 ILE A O 1
ATOM 4390 N N . TRP A 1 591 ? -28.359 -22.75 -13.297 1 94.88 591 TRP A N 1
ATOM 4391 C CA . TRP A 1 591 ? -27.312 -23.766 -13.242 1 94.88 591 TRP A CA 1
ATOM 4392 C C . TRP A 1 591 ? -27.859 -25.078 -12.664 1 94.88 591 TRP A C 1
ATOM 4394 O O . TRP A 1 591 ? -27.938 -25.25 -11.445 1 94.88 591 TRP A O 1
ATOM 4404 N N . PRO A 1 592 ? -28.156 -26.016 -13.5 1 89.44 592 PRO A N 1
ATOM 4405 C CA . PRO A 1 592 ? -28.688 -27.281 -13.008 1 89.44 592 PRO A CA 1
ATOM 4406 C C . PRO A 1 592 ? -27.672 -28.094 -12.227 1 89.44 592 PRO A C 1
ATOM 4408 O O . PRO A 1 592 ? -26.484 -28.094 -12.578 1 89.44 592 PRO A O 1
ATOM 4411 N N . LEU A 1 593 ? -28.125 -28.625 -11.102 1 85.5 593 LEU A N 1
ATOM 4412 C CA . LEU A 1 593 ? -27.25 -29.484 -10.305 1 85.5 593 LEU A CA 1
ATOM 4413 C C . LEU A 1 593 ? -27.125 -30.875 -10.906 1 85.5 593 LEU A C 1
ATOM 4415 O O . LEU A 1 593 ? -28.078 -31.359 -11.531 1 85.5 593 LEU A O 1
ATOM 4419 N N . MET B 1 1 ? -6.656 -19.234 -27.156 1 34.97 1 MET B N 1
ATOM 4420 C CA . MET B 1 1 ? -6 -18.016 -26.703 1 34.97 1 MET B CA 1
ATOM 4421 C C . MET B 1 1 ? -5.48 -17.203 -27.875 1 34.97 1 MET B C 1
ATOM 4423 O O . MET B 1 1 ? -4.648 -17.672 -28.641 1 34.97 1 MET B O 1
ATOM 4427 N N . VAL B 1 2 ? -6.246 -16.25 -28.297 1 39.69 2 VAL B N 1
ATOM 4428 C CA . VAL B 1 2 ? -6.008 -15.57 -29.562 1 39.69 2 VAL B CA 1
ATOM 4429 C C . VAL B 1 2 ? -4.598 -14.992 -29.594 1 39.69 2 VAL B C 1
ATOM 4431 O O . VAL B 1 2 ? -4.223 -14.211 -28.719 1 39.69 2 VAL B O 1
ATOM 4434 N N . GLU B 1 3 ? -3.676 -15.711 -30.094 1 49.47 3 GLU B N 1
ATOM 4435 C CA . GLU B 1 3 ? -2.408 -15.148 -30.562 1 49.47 3 GLU B CA 1
ATOM 4436 C C . GLU B 1 3 ? -2.635 -13.922 -31.422 1 49.47 3 GLU B C 1
ATOM 4438 O O . GLU B 1 3 ? -2.955 -14.039 -32.625 1 49.47 3 GLU B O 1
ATOM 4443 N N . ILE B 1 4 ? -3.104 -12.922 -30.766 1 47.97 4 ILE B N 1
ATOM 4444 C CA . ILE B 1 4 ? -3.49 -11.75 -31.531 1 47.97 4 ILE B CA 1
ATOM 4445 C C . ILE B 1 4 ? -2.535 -11.57 -32.719 1 47.97 4 ILE B C 1
ATOM 4447 O O . ILE B 1 4 ? -2.969 -11.289 -33.844 1 47.97 4 ILE B O 1
ATOM 4451 N N . PHE B 1 5 ? -1.146 -11.523 -32.531 1 56.19 5 PHE B N 1
ATOM 4452 C CA . PHE B 1 5 ? -0.213 -11.289 -33.625 1 56.19 5 PHE B CA 1
ATOM 4453 C C . PHE B 1 5 ? 0.71 -12.484 -33.812 1 56.19 5 PHE B C 1
ATOM 4455 O O . PHE B 1 5 ? 1.363 -12.93 -32.875 1 56.19 5 PHE B O 1
ATOM 4462 N N . ALA B 1 6 ? 0.372 -13.398 -34.688 1 62.88 6 ALA B N 1
ATOM 4463 C CA . ALA B 1 6 ? 1.209 -14.555 -35 1 62.88 6 ALA B CA 1
ATOM 4464 C C . ALA B 1 6 ? 2.523 -14.125 -35.656 1 62.88 6 ALA B C 1
ATOM 4466 O O . ALA B 1 6 ? 2.564 -13.812 -36.844 1 62.88 6 ALA B O 1
ATOM 4467 N N . LEU B 1 7 ? 3.486 -13.773 -34.844 1 68 7 LEU B N 1
ATOM 4468 C CA . LEU B 1 7 ? 4.805 -13.422 -35.375 1 68 7 LEU B CA 1
ATOM 4469 C C . LEU B 1 7 ? 5.684 -14.656 -35.5 1 68 7 LEU B C 1
ATOM 4471 O O . LEU B 1 7 ? 5.508 -15.633 -34.781 1 68 7 LEU B O 1
ATOM 4475 N N . SER B 1 8 ? 6.441 -14.773 -36.594 1 76.12 8 SER B N 1
ATOM 4476 C CA . SER B 1 8 ? 7.465 -15.812 -36.688 1 76.12 8 SER B CA 1
ATOM 4477 C C . SER B 1 8 ? 8.398 -15.797 -35.5 1 76.12 8 SER B C 1
ATOM 4479 O O . SER B 1 8 ? 8.391 -14.844 -34.719 1 76.12 8 SER B O 1
ATOM 4481 N N . GLN B 1 9 ? 9.062 -16.906 -35.25 1 76.06 9 GLN B N 1
ATOM 4482 C CA . GLN B 1 9 ? 9.969 -16.969 -34.094 1 76.06 9 GLN B CA 1
ATOM 4483 C C . GLN B 1 9 ? 10.984 -15.836 -34.125 1 76.06 9 GLN B C 1
ATOM 4485 O O . GLN B 1 9 ? 11.234 -15.195 -33.125 1 76.06 9 GLN B O 1
ATOM 4490 N N . ASN B 1 10 ? 11.508 -15.617 -35.312 1 77.75 10 ASN B N 1
ATOM 4491 C CA . ASN B 1 10 ? 12.445 -14.516 -35.469 1 77.75 10 ASN B CA 1
ATOM 4492 C C . ASN B 1 10 ? 11.766 -13.164 -35.25 1 77.75 10 ASN B C 1
ATOM 4494 O O . ASN B 1 10 ? 12.344 -12.25 -34.688 1 77.75 10 ASN B O 1
ATOM 4498 N N . GLY B 1 11 ? 10.609 -13.117 -35.781 1 85.81 11 GLY B N 1
ATOM 4499 C CA . GLY B 1 11 ? 9.82 -11.906 -35.562 1 85.81 11 GLY B CA 1
ATOM 4500 C C . GLY B 1 11 ? 9.516 -11.633 -34.125 1 85.81 11 GLY B C 1
ATOM 4501 O O . GLY B 1 11 ? 9.562 -10.477 -33.656 1 85.81 11 GLY B O 1
ATOM 4502 N N . GLN B 1 12 ? 9.273 -12.695 -33.375 1 89 12 GLN B N 1
ATOM 4503 C CA . GLN B 1 12 ? 8.992 -12.562 -31.953 1 89 12 GLN B CA 1
ATOM 4504 C C . GLN B 1 12 ? 10.227 -12.078 -31.203 1 89 12 GLN B C 1
ATOM 4506 O O . GLN B 1 12 ? 10.125 -11.258 -30.297 1 89 12 GLN B O 1
ATOM 4511 N N . ALA B 1 13 ? 11.32 -12.602 -31.609 1 88.56 13 ALA B N 1
ATOM 4512 C CA . ALA B 1 13 ? 12.578 -12.219 -30.969 1 88.56 13 ALA B CA 1
ATOM 4513 C C . ALA B 1 13 ? 12.883 -10.742 -31.188 1 88.56 13 ALA B C 1
ATOM 4515 O O . ALA B 1 13 ? 13.258 -10.023 -30.266 1 88.56 13 ALA B O 1
ATOM 4516 N N . ILE B 1 14 ? 12.734 -10.273 -32.375 1 90.12 14 ILE B N 1
ATOM 4517 C CA . ILE B 1 14 ? 13.023 -8.891 -32.75 1 90.12 14 ILE B CA 1
ATOM 4518 C C . ILE B 1 14 ? 12.031 -7.961 -32.062 1 90.12 14 ILE B C 1
ATOM 4520 O O . ILE B 1 14 ? 12.398 -6.879 -31.594 1 90.12 14 ILE B O 1
ATOM 4524 N N . ALA B 1 15 ? 10.805 -8.391 -32.062 1 91.94 15 ALA B N 1
ATOM 4525 C CA . ALA B 1 15 ? 9.789 -7.598 -31.375 1 91.94 15 ALA B CA 1
ATOM 4526 C C . ALA B 1 15 ? 10.117 -7.449 -29.891 1 91.94 15 ALA B C 1
ATOM 4528 O O . ALA B 1 15 ? 9.977 -6.363 -29.328 1 91.94 15 ALA B O 1
ATOM 4529 N N . THR B 1 16 ? 10.484 -8.578 -29.328 1 90.06 16 THR B N 1
ATOM 4530 C CA . THR B 1 16 ? 10.836 -8.562 -27.922 1 90.06 16 THR B CA 1
ATOM 4531 C C . THR B 1 16 ? 12.023 -7.645 -27.656 1 90.06 16 THR B C 1
ATOM 4533 O O . THR B 1 16 ? 11.992 -6.836 -26.734 1 90.06 16 THR B O 1
ATOM 4536 N N . LEU B 1 17 ? 13 -7.695 -28.5 1 86.62 17 LEU B N 1
ATOM 4537 C CA . LEU B 1 17 ? 14.188 -6.859 -28.344 1 86.62 17 LEU B CA 1
ATOM 4538 C C . LEU B 1 17 ? 13.844 -5.391 -28.578 1 86.62 17 LEU B C 1
ATOM 4540 O O . LEU B 1 17 ? 14.422 -4.508 -27.938 1 86.62 17 LEU B O 1
ATOM 4544 N N . SER B 1 18 ? 13.016 -5.145 -29.484 1 92.12 18 SER B N 1
ATOM 4545 C CA . SER B 1 18 ? 12.578 -3.773 -29.734 1 92.12 18 SER B CA 1
ATOM 4546 C C . SER B 1 18 ? 11.875 -3.186 -28.516 1 92.12 18 SER B C 1
ATOM 4548 O O . SER B 1 18 ? 12.094 -2.025 -28.156 1 92.12 18 SER B O 1
ATOM 4550 N N . VAL B 1 19 ? 10.992 -3.988 -27.891 1 92.25 19 VAL B N 1
ATOM 4551 C CA . VAL B 1 19 ? 10.273 -3.527 -26.703 1 92.25 19 VAL B CA 1
ATOM 4552 C C . VAL B 1 19 ? 11.266 -3.227 -25.578 1 92.25 19 VAL B C 1
ATOM 4554 O O . VAL B 1 19 ? 11.156 -2.203 -24.906 1 92.25 19 VAL B O 1
ATOM 4557 N N . VAL B 1 20 ? 12.219 -4.109 -25.406 1 85.69 20 VAL B N 1
ATOM 4558 C CA . VAL B 1 20 ? 13.219 -3.926 -24.359 1 85.69 20 VAL B CA 1
ATOM 4559 C C . VAL B 1 20 ? 14.039 -2.67 -24.656 1 85.69 20 VAL B C 1
ATOM 4561 O O . VAL B 1 20 ? 14.359 -1.903 -23.734 1 85.69 20 VAL B O 1
ATOM 4564 N N . ALA B 1 21 ? 14.383 -2.424 -25.875 1 85.5 21 ALA B N 1
ATOM 4565 C CA . ALA B 1 21 ? 15.125 -1.23 -26.281 1 85.5 21 ALA B CA 1
ATOM 4566 C C . ALA B 1 21 ? 14.328 0.036 -25.984 1 85.5 21 ALA B C 1
ATOM 4568 O O . ALA B 1 21 ? 14.883 1.023 -25.484 1 85.5 21 ALA B O 1
ATOM 4569 N N . ILE B 1 22 ? 13.141 -0.026 -26.312 1 91.88 22 ILE B N 1
ATOM 4570 C CA . ILE B 1 22 ? 12.281 1.12 -26.047 1 91.88 22 ILE B CA 1
ATOM 4571 C C . ILE B 1 22 ? 12.188 1.357 -24.547 1 91.88 22 ILE B C 1
ATOM 4573 O O . ILE B 1 22 ? 12.219 2.504 -24.078 1 91.88 22 ILE B O 1
ATOM 4577 N N . MET B 1 23 ? 12.008 0.241 -23.812 1 87.06 23 MET B N 1
ATOM 4578 C CA . MET B 1 23 ? 11.992 0.367 -22.359 1 87.06 23 MET B CA 1
ATOM 4579 C C . MET B 1 23 ? 13.266 1.042 -21.844 1 87.06 23 MET B C 1
ATOM 4581 O O . MET B 1 23 ? 13.211 1.932 -21 1 87.06 23 MET B O 1
ATOM 4585 N N . PHE B 1 24 ? 14.375 0.677 -22.391 1 79.88 24 PHE B N 1
ATOM 4586 C CA . PHE B 1 24 ? 15.664 1.23 -22 1 79.88 24 PHE B CA 1
ATOM 4587 C C . PHE B 1 24 ? 15.727 2.727 -22.281 1 79.88 24 PHE B C 1
ATOM 4589 O O . PHE B 1 24 ? 16.203 3.502 -21.453 1 79.88 24 PHE B O 1
ATOM 4596 N N . VAL B 1 25 ? 15.273 3.115 -23.359 1 83.44 25 VAL B N 1
ATOM 4597 C CA . VAL B 1 25 ? 15.266 4.523 -23.734 1 83.44 25 VAL B CA 1
ATOM 4598 C C . VAL B 1 25 ? 14.367 5.309 -22.797 1 83.44 25 VAL B C 1
ATOM 4600 O O . VAL B 1 25 ? 14.711 6.414 -22.359 1 83.44 25 VAL B O 1
ATOM 4603 N N . LEU B 1 26 ? 13.281 4.719 -22.484 1 85.69 26 LEU B N 1
ATOM 4604 C CA . LEU B 1 26 ? 12.359 5.391 -21.594 1 85.69 26 LEU B CA 1
ATOM 4605 C C . LEU B 1 26 ? 12.938 5.48 -20.172 1 85.69 26 LEU B C 1
ATOM 4607 O O . LEU B 1 26 ? 12.703 6.457 -19.469 1 85.69 26 LEU B O 1
ATOM 4611 N N . PHE B 1 27 ? 13.625 4.422 -19.75 1 77.62 27 PHE B N 1
ATOM 4612 C CA . PHE B 1 27 ? 14.305 4.465 -18.469 1 77.62 27 PHE B CA 1
ATOM 4613 C C . PHE B 1 27 ? 15.312 5.613 -18.438 1 77.62 27 PHE B C 1
ATOM 4615 O O . PHE B 1 27 ? 15.406 6.328 -17.438 1 77.62 27 PHE B O 1
ATOM 4622 N N . LEU B 1 28 ? 15.977 5.832 -19.547 1 71.25 28 LEU B N 1
ATOM 4623 C CA . LEU B 1 28 ? 17.031 6.844 -19.641 1 71.25 28 LEU B CA 1
ATOM 4624 C C . LEU B 1 28 ? 16.422 8.242 -19.656 1 71.25 28 LEU B C 1
ATOM 4626 O O . LEU B 1 28 ? 16.984 9.172 -19.047 1 71.25 28 LEU B O 1
ATOM 4630 N N . ARG B 1 29 ? 15.32 8.352 -20.281 1 74.69 29 ARG B N 1
ATOM 4631 C CA . ARG B 1 29 ? 14.688 9.656 -20.406 1 74.69 29 ARG B CA 1
ATOM 4632 C C . ARG B 1 29 ? 13.961 10.039 -19.109 1 74.69 29 ARG B C 1
ATOM 4634 O O . ARG B 1 29 ? 13.625 11.211 -18.906 1 74.69 29 ARG B O 1
ATOM 4641 N N . GLU B 1 30 ? 13.672 9.062 -18.281 1 71.62 30 GLU B N 1
ATOM 4642 C CA . GLU B 1 30 ? 13.016 9.266 -17 1 71.62 30 GLU B CA 1
ATOM 4643 C C . GLU B 1 30 ? 11.711 10.047 -17.156 1 71.62 30 GLU B C 1
ATOM 4645 O O . GLU B 1 30 ? 11.375 10.891 -16.328 1 71.62 30 GLU B O 1
ATOM 4650 N N . THR B 1 31 ? 11.141 9.883 -18.297 1 76.62 31 THR B N 1
ATOM 4651 C CA . THR B 1 31 ? 9.852 10.539 -18.516 1 76.62 31 THR B CA 1
ATOM 4652 C C . THR B 1 31 ? 8.773 9.898 -17.641 1 76.62 31 THR B C 1
ATOM 4654 O O . THR B 1 31 ? 7.855 10.578 -17.188 1 76.62 31 THR B O 1
ATOM 4657 N N . TYR B 1 32 ? 8.906 8.594 -17.484 1 83.94 32 TYR B N 1
ATOM 4658 C CA . TYR B 1 32 ? 7.984 7.824 -16.641 1 83.94 32 TYR B CA 1
ATOM 4659 C C . TYR B 1 32 ? 8.727 7.113 -15.523 1 83.94 32 TYR B C 1
ATOM 4661 O O . TYR B 1 32 ? 9.914 6.809 -15.656 1 83.94 32 TYR B O 1
ATOM 4669 N N . PRO B 1 33 ? 8.016 6.977 -14.477 1 81.12 33 PRO B N 1
ATOM 4670 C CA . PRO B 1 33 ? 8.641 6.152 -13.438 1 81.12 33 PRO B CA 1
ATOM 4671 C C . PRO B 1 33 ? 9.008 4.754 -13.93 1 81.12 33 PRO B C 1
ATOM 4673 O O . PRO B 1 33 ? 8.359 4.23 -14.844 1 81.12 33 PRO B O 1
ATOM 4676 N N . THR B 1 34 ? 9.984 4.152 -13.359 1 81.31 34 THR B N 1
ATOM 4677 C CA . THR B 1 34 ? 10.539 2.879 -13.805 1 81.31 34 THR B CA 1
ATOM 4678 C C . THR B 1 34 ? 9.484 1.779 -13.75 1 81.31 34 THR B C 1
ATOM 4680 O O . THR B 1 34 ? 9.43 0.918 -14.633 1 81.31 34 THR B O 1
ATOM 4683 N N . GLU B 1 35 ? 8.664 1.779 -12.625 1 87.69 35 GLU B N 1
ATOM 4684 C CA . GLU B 1 35 ? 7.656 0.737 -12.492 1 87.69 35 GLU B CA 1
ATOM 4685 C C . GLU B 1 35 ? 6.605 0.84 -13.594 1 87.69 35 GLU B C 1
ATOM 4687 O O . GLU B 1 35 ? 6.066 -0.174 -14.039 1 87.69 35 GLU B O 1
ATOM 4692 N N . VAL B 1 36 ? 6.301 2.053 -14.062 1 92.25 36 VAL B N 1
ATOM 4693 C CA . VAL B 1 36 ? 5.316 2.262 -15.125 1 92.25 36 VAL B CA 1
ATOM 4694 C C . VAL B 1 36 ? 5.867 1.739 -16.453 1 92.25 36 VAL B C 1
ATOM 4696 O O . VAL B 1 36 ? 5.156 1.067 -17.203 1 92.25 36 VAL B O 1
ATOM 4699 N N . VAL B 1 37 ? 7.105 2.043 -16.719 1 89.75 37 VAL B N 1
ATOM 4700 C CA . VAL B 1 37 ? 7.738 1.586 -17.953 1 89.75 37 VAL B CA 1
ATOM 4701 C C . VAL B 1 37 ? 7.805 0.06 -17.969 1 89.75 37 VAL B C 1
ATOM 4703 O O . VAL B 1 37 ? 7.512 -0.57 -19 1 89.75 37 VAL B O 1
ATOM 4706 N N . ALA B 1 38 ? 8.203 -0.496 -16.859 1 89 38 ALA B N 1
ATOM 4707 C CA . ALA B 1 38 ? 8.297 -1.95 -16.766 1 89 38 ALA B CA 1
ATOM 4708 C C . ALA B 1 38 ? 6.938 -2.605 -16.969 1 89 38 ALA B C 1
ATOM 4710 O O . ALA B 1 38 ? 6.816 -3.582 -17.703 1 89 38 ALA B O 1
ATOM 4711 N N . LEU B 1 39 ? 5.934 -2.117 -16.281 1 94.44 39 LEU B N 1
ATOM 4712 C CA . LEU B 1 39 ? 4.578 -2.648 -16.406 1 94.44 39 LEU B CA 1
ATOM 4713 C C . LEU B 1 39 ? 4.066 -2.514 -17.844 1 94.44 39 LEU B C 1
ATOM 4715 O O . LEU B 1 39 ? 3.424 -3.426 -18.359 1 94.44 39 LEU B O 1
ATOM 4719 N N . ALA B 1 40 ? 4.312 -1.375 -18.453 1 95.94 40 ALA B N 1
ATOM 4720 C CA . ALA B 1 40 ? 3.914 -1.152 -19.844 1 95.94 40 ALA B CA 1
ATOM 4721 C C . ALA B 1 40 ? 4.613 -2.135 -20.781 1 95.94 40 ALA B C 1
ATOM 4723 O O . ALA B 1 40 ? 4 -2.646 -21.719 1 95.94 40 ALA B O 1
ATOM 4724 N N . GLY B 1 41 ? 5.867 -2.305 -20.578 1 93.44 41 GLY B N 1
ATOM 4725 C CA . GLY B 1 41 ? 6.59 -3.283 -21.375 1 93.44 41 GLY B CA 1
ATOM 4726 C C . GLY B 1 41 ? 6.004 -4.68 -21.281 1 93.44 41 GLY B C 1
ATOM 4727 O O . GLY B 1 41 ? 5.805 -5.344 -22.297 1 93.44 41 GLY B O 1
ATOM 4728 N N . ALA B 1 42 ? 5.781 -5.152 -20.047 1 93.75 42 ALA B N 1
ATOM 4729 C CA . ALA B 1 42 ? 5.164 -6.461 -19.844 1 93.75 42 ALA B CA 1
ATOM 4730 C C . ALA B 1 42 ? 3.797 -6.531 -20.516 1 93.75 42 ALA B C 1
ATOM 4732 O O . ALA B 1 42 ? 3.457 -7.543 -21.141 1 93.75 42 ALA B O 1
ATOM 4733 N N . ALA B 1 43 ? 3.014 -5.445 -20.406 1 96.56 43 ALA B N 1
ATOM 4734 C CA . ALA B 1 43 ? 1.682 -5.395 -21 1 96.56 43 ALA B CA 1
ATOM 4735 C C . ALA B 1 43 ? 1.759 -5.488 -22.516 1 96.56 43 ALA B C 1
ATOM 4737 O O . ALA B 1 43 ? 0.956 -6.184 -23.141 1 96.56 43 ALA B O 1
ATOM 4738 N N . VAL B 1 44 ? 2.695 -4.766 -23.109 1 96 44 VAL B N 1
ATOM 4739 C CA . VAL B 1 44 ? 2.865 -4.789 -24.562 1 96 44 VAL B CA 1
ATOM 4740 C C . VAL B 1 44 ? 3.264 -6.191 -25.016 1 96 44 VAL B C 1
ATOM 4742 O O . VAL B 1 44 ? 2.779 -6.68 -26.031 1 96 44 VAL B O 1
ATOM 4745 N N . MET B 1 45 ? 4.109 -6.809 -24.25 1 94.62 45 MET B N 1
ATOM 4746 C CA . MET B 1 45 ? 4.547 -8.156 -24.609 1 94.62 45 MET B CA 1
ATOM 4747 C C . MET B 1 45 ? 3.396 -9.148 -24.5 1 94.62 45 MET B C 1
ATOM 4749 O O . MET B 1 45 ? 3.318 -10.102 -25.281 1 94.62 45 MET B O 1
ATOM 4753 N N . LEU B 1 46 ? 2.559 -8.961 -23.516 1 94.75 46 LEU B N 1
ATOM 4754 C CA . LEU B 1 46 ? 1.351 -9.773 -23.406 1 94.75 46 LEU B CA 1
ATOM 4755 C C . LEU B 1 46 ? 0.437 -9.547 -24.609 1 94.75 46 LEU B C 1
ATOM 4757 O O . LEU B 1 46 ? -0.067 -10.508 -25.203 1 94.75 46 LEU B O 1
ATOM 4761 N N . ALA B 1 47 ? 0.272 -8.312 -24.984 1 93.75 47 ALA B N 1
ATOM 4762 C CA . ALA B 1 47 ? -0.622 -7.945 -26.078 1 93.75 47 ALA B CA 1
ATOM 4763 C C . ALA B 1 47 ? -0.097 -8.461 -27.422 1 93.75 47 ALA B C 1
ATOM 4765 O O . ALA B 1 47 ? -0.877 -8.875 -28.281 1 93.75 47 ALA B O 1
ATOM 4766 N N . LEU B 1 48 ? 1.239 -8.477 -27.516 1 93.19 48 LEU B N 1
ATOM 4767 C CA . LEU B 1 48 ? 1.861 -8.93 -28.766 1 93.19 48 LEU B CA 1
ATOM 4768 C C . LEU B 1 48 ? 1.898 -10.445 -28.844 1 93.19 48 LEU B C 1
ATOM 4770 O O . LEU B 1 48 ? 2.127 -11.016 -29.906 1 93.19 48 LEU B O 1
ATOM 4774 N N . GLY B 1 49 ? 1.689 -11.117 -27.672 1 91.62 49 GLY B N 1
ATOM 4775 C CA . GLY B 1 49 ? 1.672 -12.57 -27.641 1 91.62 49 GLY B CA 1
ATOM 4776 C C . GLY B 1 49 ? 3.049 -13.18 -27.453 1 91.62 49 GLY B C 1
ATOM 4777 O O . GLY B 1 49 ? 3.193 -14.398 -27.422 1 91.62 49 GLY B O 1
ATOM 4778 N N . VAL B 1 50 ? 4.055 -12.359 -27.406 1 92.19 50 VAL B N 1
ATOM 4779 C CA . VAL B 1 50 ? 5.414 -12.859 -27.203 1 92.19 50 VAL B CA 1
ATOM 4780 C C . VAL B 1 50 ? 5.555 -13.414 -25.797 1 92.19 50 VAL B C 1
ATOM 4782 O O . VAL B 1 50 ? 6.406 -14.266 -25.531 1 92.19 50 VAL B O 1
ATOM 4785 N N . LEU B 1 51 ? 4.801 -12.914 -24.859 1 93 51 LEU B N 1
ATOM 4786 C CA . LEU B 1 51 ? 4.672 -13.445 -23.5 1 93 51 LEU B CA 1
ATOM 4787 C C . LEU B 1 51 ? 3.35 -14.188 -23.328 1 93 51 LEU B C 1
ATOM 4789 O O . LEU B 1 51 ? 2.307 -13.562 -23.125 1 93 51 LEU B O 1
ATOM 4793 N N . PRO B 1 52 ? 3.477 -15.469 -23.453 1 93.88 52 PRO B N 1
ATOM 4794 C CA . PRO B 1 52 ? 2.242 -16.219 -23.203 1 93.88 52 PRO B CA 1
ATOM 4795 C C . PRO B 1 52 ? 1.656 -15.945 -21.828 1 93.88 52 PRO B C 1
ATOM 4797 O O . PRO B 1 52 ? 2.4 -15.805 -20.859 1 93.88 52 PRO B O 1
ATOM 4800 N N . TYR B 1 53 ? 0.367 -15.93 -21.734 1 93.69 53 TYR B N 1
ATOM 4801 C CA . TYR B 1 53 ? -0.337 -15.609 -20.5 1 93.69 53 TYR B CA 1
ATOM 4802 C C . TYR B 1 53 ? 0.069 -16.562 -19.391 1 93.69 53 TYR B C 1
ATOM 4804 O O . TYR B 1 53 ? 0.259 -16.141 -18.234 1 93.69 53 TYR B O 1
ATOM 4812 N N . ALA B 1 54 ? 0.167 -17.812 -19.688 1 92.19 54 ALA B N 1
ATOM 4813 C CA . ALA B 1 54 ? 0.524 -18.812 -18.688 1 92.19 54 ALA B CA 1
ATOM 4814 C C . ALA B 1 54 ? 1.887 -18.516 -18.062 1 92.19 54 ALA B C 1
ATOM 4816 O O . ALA B 1 54 ? 2.082 -18.688 -16.859 1 92.19 54 ALA B O 1
ATOM 4817 N N . ASN B 1 55 ? 2.812 -18.047 -18.922 1 90.81 55 ASN B N 1
ATOM 4818 C CA . ASN B 1 55 ? 4.137 -17.688 -18.438 1 90.81 55 ASN B CA 1
ATOM 4819 C C . ASN B 1 55 ? 4.086 -16.453 -17.547 1 90.81 55 ASN B C 1
ATOM 4821 O O . ASN B 1 55 ? 4.809 -16.359 -16.562 1 90.81 55 ASN B O 1
ATOM 4825 N N . ALA B 1 56 ? 3.285 -15.562 -17.984 1 93.12 56 ALA B N 1
ATOM 4826 C CA . ALA B 1 56 ? 3.119 -14.352 -17.188 1 93.12 56 ALA B CA 1
ATOM 4827 C C . ALA B 1 56 ? 2.525 -14.672 -15.82 1 93.12 56 ALA B C 1
ATOM 4829 O O . ALA B 1 56 ? 2.943 -14.109 -14.805 1 93.12 56 ALA B O 1
ATOM 4830 N N . GLN B 1 57 ? 1.568 -15.508 -15.805 1 91.88 57 GLN B N 1
ATOM 4831 C CA . GLN B 1 57 ? 0.938 -15.914 -14.555 1 91.88 57 GLN B CA 1
ATOM 4832 C C . GLN B 1 57 ? 1.924 -16.656 -13.656 1 91.88 57 GLN B C 1
ATOM 4834 O O . GLN B 1 57 ? 1.905 -16.5 -12.438 1 91.88 57 GLN B O 1
ATOM 4839 N N . ALA B 1 58 ? 2.746 -17.469 -14.219 1 89.69 58 ALA B N 1
ATOM 4840 C CA . ALA B 1 58 ? 3.713 -18.281 -13.484 1 89.69 58 ALA B CA 1
ATOM 4841 C C . ALA B 1 58 ? 4.719 -17.391 -12.75 1 89.69 58 ALA B C 1
ATOM 4843 O O . ALA B 1 58 ? 5.211 -17.75 -11.68 1 89.69 58 ALA B O 1
ATOM 4844 N N . VAL B 1 59 ? 5.008 -16.266 -13.32 1 88.62 59 VAL B N 1
ATOM 4845 C CA . VAL B 1 59 ? 5.977 -15.359 -12.719 1 88.62 59 VAL B CA 1
ATOM 4846 C C . VAL B 1 59 ? 5.465 -14.875 -11.367 1 88.62 59 VAL B C 1
ATOM 4848 O O . VAL B 1 59 ? 6.25 -14.57 -10.469 1 88.62 59 VAL B O 1
ATOM 4851 N N . LEU B 1 60 ? 4.148 -14.898 -11.188 1 92.75 60 LEU B N 1
ATOM 4852 C CA . LEU B 1 60 ? 3.527 -14.336 -9.992 1 92.75 60 LEU B CA 1
ATOM 4853 C C . LEU B 1 60 ? 3.783 -15.227 -8.781 1 92.75 60 LEU B C 1
ATOM 4855 O O . LEU B 1 60 ? 3.615 -14.789 -7.637 1 92.75 60 LEU B O 1
ATOM 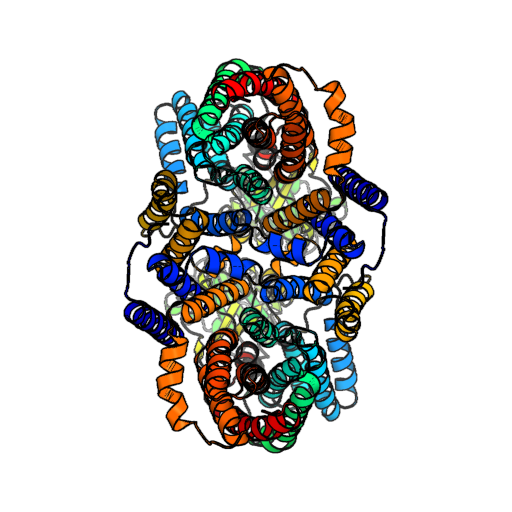4859 N N . GLN B 1 61 ? 4.215 -16.422 -8.992 1 91.25 61 GLN B N 1
ATOM 4860 C CA . GLN B 1 61 ? 4.48 -17.312 -7.867 1 91.25 61 GLN B CA 1
ATOM 4861 C C . GLN B 1 61 ? 5.949 -17.25 -7.453 1 91.25 61 GLN B C 1
ATOM 4863 O O . GLN B 1 61 ? 6.359 -17.938 -6.512 1 91.25 61 GLN B O 1
ATOM 4868 N N . ASN B 1 62 ? 6.742 -16.453 -8.219 1 88 62 ASN B N 1
ATOM 4869 C CA . ASN B 1 62 ? 8.141 -16.297 -7.832 1 88 62 ASN B CA 1
ATOM 4870 C C . ASN B 1 62 ? 8.266 -15.867 -6.371 1 88 62 ASN B C 1
ATOM 4872 O O . ASN B 1 62 ? 7.582 -14.945 -5.926 1 88 62 ASN B O 1
ATOM 4876 N N . SER B 1 63 ? 9.18 -16.453 -5.656 1 89.31 63 SER B N 1
ATOM 4877 C CA . SER B 1 63 ? 9.258 -16.266 -4.211 1 89.31 63 SER B CA 1
ATOM 4878 C C . SER B 1 63 ? 9.93 -14.938 -3.859 1 89.31 63 SER B C 1
ATOM 4880 O O . SER B 1 63 ? 9.695 -14.375 -2.789 1 89.31 63 SER B O 1
ATOM 4882 N N . ALA B 1 64 ? 10.734 -14.422 -4.723 1 84.44 64 ALA B N 1
ATOM 4883 C CA . ALA B 1 64 ? 11.602 -13.297 -4.395 1 84.44 64 ALA B CA 1
ATOM 4884 C C . ALA B 1 64 ? 10.789 -12.062 -4.039 1 84.44 64 ALA B C 1
ATOM 4886 O O . ALA B 1 64 ? 10.961 -11.477 -2.965 1 84.44 64 ALA B O 1
ATOM 4887 N N . PRO B 1 65 ? 9.859 -11.664 -4.988 1 88.75 65 PRO B N 1
ATOM 4888 C CA . PRO B 1 65 ? 9.109 -10.461 -4.637 1 88.75 65 PRO B CA 1
ATOM 4889 C C . PRO B 1 65 ? 8.281 -10.633 -3.363 1 88.75 65 PRO B C 1
ATOM 4891 O O . PRO B 1 65 ? 8.133 -9.68 -2.59 1 88.75 65 PRO B O 1
ATOM 4894 N N . TRP B 1 66 ? 7.797 -11.727 -3.113 1 93.75 66 TRP B N 1
ATOM 4895 C CA . TRP B 1 66 ? 7 -11.984 -1.918 1 93.75 66 TRP B CA 1
ATOM 4896 C C . TRP B 1 66 ? 7.871 -11.953 -0.666 1 93.75 66 TRP B C 1
ATOM 4898 O O . TRP B 1 66 ? 7.43 -11.508 0.395 1 93.75 66 TRP B O 1
ATOM 4908 N N . THR B 1 67 ? 9.062 -12.531 -0.792 1 90.69 67 THR B N 1
ATOM 4909 C CA . THR B 1 67 ? 10.008 -12.445 0.312 1 90.69 67 THR B CA 1
ATOM 4910 C C . THR B 1 67 ? 10.32 -10.992 0.65 1 90.69 67 THR B C 1
ATOM 4912 O O . THR B 1 67 ? 10.375 -10.617 1.825 1 90.69 67 THR B O 1
ATOM 4915 N N . ILE B 1 68 ? 10.531 -10.242 -0.384 1 86.94 68 ILE B N 1
ATOM 4916 C CA . ILE B 1 68 ? 10.805 -8.82 -0.201 1 86.94 68 ILE B CA 1
ATOM 4917 C C . ILE B 1 68 ? 9.641 -8.156 0.525 1 86.94 68 ILE B C 1
ATOM 4919 O O . ILE B 1 68 ? 9.844 -7.398 1.477 1 86.94 68 ILE B O 1
ATOM 4923 N N . ALA B 1 69 ? 8.398 -8.453 0.068 1 92.94 69 ALA B N 1
ATOM 4924 C CA . ALA B 1 69 ? 7.211 -7.891 0.702 1 92.94 69 ALA B CA 1
ATOM 4925 C C . ALA B 1 69 ? 7.152 -8.258 2.182 1 92.94 69 ALA B C 1
ATOM 4927 O O . ALA B 1 69 ? 6.875 -7.41 3.029 1 92.94 69 ALA B O 1
ATOM 4928 N N . ALA B 1 70 ? 7.391 -9.492 2.494 1 93.88 70 ALA B N 1
ATOM 4929 C CA . ALA B 1 70 ? 7.379 -9.961 3.879 1 93.88 70 ALA B CA 1
ATOM 4930 C C . ALA B 1 70 ? 8.469 -9.273 4.695 1 93.88 70 ALA B C 1
ATOM 4932 O O . ALA B 1 70 ? 8.242 -8.898 5.848 1 93.88 70 ALA B O 1
ATOM 4933 N N . MET B 1 71 ? 9.57 -9.125 4.078 1 88.19 71 MET B N 1
ATOM 4934 C CA . MET B 1 71 ? 10.695 -8.516 4.777 1 88.19 71 MET B CA 1
ATOM 4935 C C . MET B 1 71 ? 10.414 -7.047 5.078 1 88.19 71 MET B C 1
ATOM 4937 O O . MET B 1 71 ? 10.852 -6.52 6.105 1 88.19 71 MET B O 1
ATOM 4941 N N . PHE B 1 72 ? 9.688 -6.363 4.242 1 87.62 72 PHE B N 1
ATOM 4942 C CA . PHE B 1 72 ? 9.289 -4.984 4.504 1 87.62 72 PHE B CA 1
ATOM 4943 C C . PHE B 1 72 ? 8.469 -4.891 5.785 1 87.62 72 PHE B C 1
ATOM 4945 O O . PHE B 1 72 ? 8.633 -3.951 6.566 1 87.62 72 PHE B O 1
ATOM 4952 N N . ILE B 1 73 ? 7.637 -5.852 5.926 1 92.31 73 ILE B N 1
ATOM 4953 C CA . ILE B 1 73 ? 6.789 -5.859 7.113 1 92.31 73 ILE B CA 1
ATOM 4954 C C . ILE B 1 73 ? 7.641 -6.098 8.359 1 92.31 73 ILE B C 1
ATOM 4956 O O . ILE B 1 73 ? 7.496 -5.391 9.359 1 92.31 73 ILE B O 1
ATOM 4960 N N . VAL B 1 74 ? 8.539 -7.027 8.312 1 91.19 74 VAL B N 1
ATOM 4961 C CA . VAL B 1 74 ? 9.406 -7.344 9.445 1 91.19 74 VAL B CA 1
ATOM 4962 C C . VAL B 1 74 ? 10.297 -6.145 9.758 1 91.19 74 VAL B C 1
ATOM 4964 O O . VAL B 1 74 ? 10.516 -5.816 10.93 1 91.19 74 VAL B O 1
ATOM 4967 N N . MET B 1 75 ? 10.805 -5.535 8.727 1 85.25 75 MET B N 1
ATOM 4968 C CA . MET B 1 75 ? 11.617 -4.34 8.914 1 85.25 75 MET B CA 1
ATOM 4969 C C . MET B 1 75 ? 10.805 -3.221 9.555 1 85.25 75 MET B C 1
ATOM 4971 O O . MET B 1 75 ? 11.312 -2.49 10.406 1 85.25 75 MET B O 1
ATOM 4975 N N . GLY B 1 76 ? 9.57 -3.068 9.062 1 84.06 76 GLY B N 1
ATOM 4976 C CA . GLY B 1 76 ? 8.695 -2.1 9.695 1 84.06 76 GLY B CA 1
ATOM 4977 C C . GLY B 1 76 ? 8.508 -2.34 11.188 1 84.06 76 GLY B C 1
ATOM 4978 O O . GLY B 1 76 ? 8.492 -1.393 11.977 1 84.06 76 GLY B O 1
ATOM 4979 N N . ALA B 1 77 ? 8.367 -3.58 11.562 1 88.94 77 ALA B N 1
ATOM 4980 C CA . ALA B 1 77 ? 8.25 -3.938 12.977 1 88.94 77 ALA B CA 1
ATOM 4981 C C . ALA B 1 77 ? 9.516 -3.566 13.742 1 88.94 77 ALA B C 1
ATOM 4983 O O . ALA B 1 77 ? 9.445 -3.096 14.883 1 88.94 77 ALA B O 1
ATOM 4984 N N . LEU B 1 78 ? 10.578 -3.764 13.156 1 84.69 78 LEU B N 1
ATOM 4985 C CA . LEU B 1 78 ? 11.852 -3.428 13.789 1 84.69 78 LEU B CA 1
ATOM 4986 C C . LEU B 1 78 ? 11.977 -1.922 13.992 1 84.69 78 LEU B C 1
ATOM 4988 O O . LEU B 1 78 ? 12.43 -1.47 15.047 1 84.69 78 LEU B O 1
ATOM 4992 N N . VAL B 1 79 ? 11.609 -1.198 13 1 76.69 79 VAL B N 1
ATOM 4993 C CA . VAL B 1 79 ? 11.68 0.258 13.07 1 76.69 79 VAL B CA 1
ATOM 4994 C C . VAL B 1 79 ? 10.711 0.766 14.141 1 76.69 79 VAL B C 1
ATOM 4996 O O . VAL B 1 79 ? 11.07 1.626 14.953 1 76.69 79 VAL B O 1
ATOM 4999 N N . ARG B 1 80 ? 9.578 0.164 14.148 1 75.94 80 ARG B N 1
ATOM 5000 C CA . ARG B 1 80 ? 8.531 0.628 15.055 1 75.94 80 ARG B CA 1
ATOM 5001 C C . ARG B 1 80 ? 8.859 0.254 16.5 1 75.94 80 ARG B C 1
ATOM 5003 O O . ARG B 1 80 ? 8.43 0.936 17.438 1 75.94 80 ARG B O 1
ATOM 5010 N N . THR B 1 81 ? 9.547 -0.767 16.719 1 82.06 81 THR B N 1
ATOM 5011 C CA . THR B 1 81 ? 9.867 -1.2 18.062 1 82.06 81 THR B CA 1
ATOM 5012 C C . THR B 1 81 ? 11.148 -0.532 18.562 1 82.06 81 THR B C 1
ATOM 5014 O O . THR B 1 81 ? 11.547 -0.724 19.719 1 82.06 81 THR B O 1
ATOM 5017 N N . GLY B 1 82 ? 11.812 0.224 17.75 1 75.12 82 GLY B N 1
ATOM 5018 C CA . GLY B 1 82 ? 12.945 1.033 18.172 1 75.12 82 GLY B CA 1
ATOM 5019 C C . GLY B 1 82 ? 14.281 0.344 17.984 1 75.12 82 GLY B C 1
ATOM 5020 O O . GLY B 1 82 ? 15.25 0.663 18.672 1 75.12 82 GLY B O 1
ATOM 5021 N N . ALA B 1 83 ? 14.352 -0.588 17.281 1 73.75 83 ALA B N 1
ATOM 5022 C CA . ALA B 1 83 ? 15.625 -1.26 17.047 1 73.75 83 ALA B CA 1
ATOM 5023 C C . ALA B 1 83 ? 16.656 -0.297 16.453 1 73.75 83 ALA B C 1
ATOM 5025 O O . ALA B 1 83 ? 17.828 -0.34 16.812 1 73.75 83 ALA B O 1
ATOM 5026 N N . LEU B 1 84 ? 16.219 0.528 15.609 1 71.75 84 LEU B N 1
ATOM 5027 C CA . LEU B 1 84 ? 17.141 1.487 15 1 71.75 84 LEU B CA 1
ATOM 5028 C C . LEU B 1 84 ? 17.531 2.572 15.992 1 71.75 84 LEU B C 1
ATOM 5030 O O . LEU B 1 84 ? 18.594 3.189 15.859 1 71.75 84 LEU B O 1
ATOM 5034 N N . ASP B 1 85 ? 16.672 2.758 16.953 1 71.56 85 ASP B N 1
ATOM 5035 C CA . ASP B 1 85 ? 16.969 3.725 18 1 71.56 85 ASP B CA 1
ATOM 5036 C C . ASP B 1 85 ? 18.172 3.27 18.828 1 71.56 85 ASP B C 1
ATOM 5038 O O . ASP B 1 85 ? 18.922 4.098 19.344 1 71.56 85 ASP B O 1
ATOM 5042 N N . VAL B 1 86 ? 18.281 2.016 18.984 1 70.69 86 VAL B N 1
ATOM 5043 C CA . VAL B 1 86 ? 19.422 1.479 19.703 1 70.69 86 VAL B CA 1
ATOM 5044 C C . VAL B 1 86 ? 20.719 1.862 19 1 70.69 86 VAL B C 1
ATOM 5046 O O . VAL B 1 86 ? 21.703 2.225 19.641 1 70.69 86 VAL B O 1
ATOM 5049 N N . LEU B 1 87 ? 20.609 1.818 17.703 1 72.31 87 LEU B N 1
ATOM 5050 C CA . LEU B 1 87 ? 21.781 2.18 16.906 1 72.31 87 LEU B CA 1
ATOM 5051 C C . LEU B 1 87 ? 22.109 3.66 17.078 1 72.31 87 LEU B C 1
ATOM 5053 O O . LEU B 1 87 ? 23.281 4.031 17.172 1 72.31 87 LEU B O 1
ATOM 5057 N N . THR B 1 88 ? 21.094 4.422 17.078 1 71 88 THR B N 1
ATOM 5058 C CA . THR B 1 88 ? 21.281 5.859 17.234 1 71 88 THR B CA 1
ATOM 5059 C C . THR B 1 88 ? 21.875 6.188 18.609 1 71 88 THR B C 1
ATOM 5061 O O . THR B 1 88 ? 22.797 7.004 18.703 1 71 88 THR B O 1
ATOM 5064 N N . ARG B 1 89 ? 21.422 5.578 19.562 1 72 89 ARG B N 1
ATOM 5065 C CA . ARG B 1 89 ? 21.891 5.836 20.906 1 72 89 ARG B CA 1
ATOM 5066 C C . ARG B 1 89 ? 23.328 5.363 21.078 1 72 89 ARG B C 1
ATOM 5068 O O . ARG B 1 89 ? 24.125 6.027 21.75 1 72 89 ARG B O 1
ATOM 5075 N N . LEU B 1 90 ? 23.578 4.262 20.578 1 72 90 LEU B N 1
ATOM 5076 C CA . LEU B 1 90 ? 24.938 3.748 20.656 1 72 90 LEU B CA 1
ATOM 5077 C C . LEU B 1 90 ? 25.922 4.695 19.953 1 72 90 LEU B C 1
ATOM 5079 O O . LEU B 1 90 ? 27.016 4.941 20.469 1 72 90 LEU B O 1
ATOM 5083 N N . ALA B 1 91 ? 25.484 5.195 18.812 1 72 91 ALA B N 1
ATOM 5084 C CA . ALA B 1 91 ? 26.312 6.133 18.062 1 72 91 ALA B CA 1
ATOM 5085 C C . ALA B 1 91 ? 26.516 7.43 18.844 1 72 91 ALA B C 1
ATOM 5087 O O . ALA B 1 91 ? 27.625 7.973 18.875 1 72 91 ALA B O 1
ATOM 5088 N N . GLU B 1 92 ? 25.484 7.855 19.453 1 69.25 92 GLU B N 1
ATOM 5089 C CA . GLU B 1 92 ? 25.562 9.086 20.234 1 69.25 92 GLU B CA 1
ATOM 5090 C C . GLU B 1 92 ? 26.484 8.922 21.438 1 69.25 92 GLU B C 1
ATOM 5092 O O . GLU B 1 92 ? 27.234 9.836 21.781 1 69.25 92 GLU B O 1
ATOM 5097 N N . ARG B 1 93 ? 26.359 7.832 22.047 1 71.25 93 ARG B N 1
ATOM 5098 C CA . ARG B 1 93 ? 27.156 7.578 23.25 1 71.25 93 ARG B CA 1
ATOM 5099 C C . ARG B 1 93 ? 28.641 7.531 22.906 1 71.25 93 ARG B C 1
ATOM 5101 O O . ARG B 1 93 ? 29.469 8.07 23.641 1 71.25 93 ARG B O 1
ATOM 5108 N N . TYR B 1 94 ? 28.906 6.934 21.859 1 71.12 94 TYR B N 1
ATOM 5109 C CA . TYR B 1 94 ? 30.312 6.797 21.469 1 71.12 94 TYR B CA 1
ATOM 5110 C C . TYR B 1 94 ? 30.859 8.109 20.922 1 71.12 94 TYR B C 1
ATOM 5112 O O . TYR B 1 94 ? 32.062 8.398 21.047 1 71.12 94 TYR B O 1
ATOM 5120 N N . ALA B 1 95 ? 29.984 8.867 20.266 1 69.25 95 ALA B N 1
ATOM 5121 C CA . ALA B 1 95 ? 30.359 10.156 19.703 1 69.25 95 ALA B CA 1
ATOM 5122 C C . ALA B 1 95 ? 30.828 11.117 20.797 1 69.25 95 ALA B C 1
ATOM 5124 O O . ALA B 1 95 ? 31.703 11.961 20.547 1 69.25 95 ALA B O 1
ATOM 5125 N N . ARG B 1 96 ? 30.406 11.008 21.984 1 66.56 96 ARG B N 1
ATOM 5126 C CA . ARG B 1 96 ? 30.734 11.898 23.094 1 66.56 96 ARG B CA 1
ATOM 5127 C C . ARG B 1 96 ? 32.125 11.578 23.656 1 66.56 96 ARG B C 1
ATOM 5129 O O . ARG B 1 96 ? 32.812 12.477 24.109 1 66.56 96 ARG B O 1
ATOM 5136 N N . THR B 1 97 ? 32.562 10.445 23.609 1 69.25 97 THR B N 1
ATOM 5137 C CA . THR B 1 97 ? 33.812 10.078 24.266 1 69.25 97 THR B CA 1
ATOM 5138 C C . THR B 1 97 ? 34.969 10.086 23.266 1 69.25 97 THR B C 1
ATOM 5140 O O . THR B 1 97 ? 36.031 10.625 23.547 1 69.25 97 THR B O 1
ATOM 5143 N N . HIS B 1 98 ? 34.812 9.492 22.125 1 76.81 98 HIS B N 1
ATOM 5144 C CA . HIS B 1 98 ? 35.844 9.438 21.094 1 76.81 98 HIS B CA 1
ATOM 5145 C C . HIS B 1 98 ? 35.281 9.695 19.719 1 76.81 98 HIS B C 1
ATOM 5147 O O . HIS B 1 98 ? 34.969 8.75 18.969 1 76.81 98 HIS B O 1
ATOM 5153 N N . PRO B 1 99 ? 35.25 10.992 19.312 1 71.75 99 PRO B N 1
ATOM 5154 C CA . PRO B 1 99 ? 34.531 11.344 18.094 1 71.75 99 PRO B CA 1
ATOM 5155 C C . PRO B 1 99 ? 35.125 10.695 16.844 1 71.75 99 PRO B C 1
ATOM 5157 O O . PRO B 1 99 ? 34.375 10.258 15.961 1 71.75 99 PRO B O 1
ATOM 5160 N N . LYS B 1 100 ? 36.438 10.641 16.781 1 76.31 100 LYS B N 1
ATOM 5161 C CA . LYS B 1 100 ? 37.031 10.055 15.586 1 76.31 100 LYS B CA 1
ATOM 5162 C C . LYS B 1 100 ? 36.75 8.562 15.484 1 76.31 100 LYS B C 1
ATOM 5164 O O . LYS B 1 100 ? 36.406 8.062 14.406 1 76.31 100 LYS B O 1
ATOM 5169 N N . THR B 1 101 ? 36.781 7.926 16.578 1 82.38 101 THR B N 1
ATOM 5170 C CA . THR B 1 101 ? 36.469 6.5 16.594 1 82.38 101 THR B CA 1
ATOM 5171 C C . THR B 1 101 ? 34.969 6.266 16.438 1 82.38 101 THR B C 1
ATOM 5173 O O . THR B 1 101 ? 34.531 5.211 15.945 1 82.38 101 THR B O 1
ATOM 5176 N N . ALA B 1 102 ? 34.219 7.281 16.766 1 82.06 102 ALA B N 1
ATOM 5177 C CA . ALA B 1 102 ? 32.781 7.176 16.672 1 82.06 102 ALA B CA 1
ATOM 5178 C C . ALA B 1 102 ? 32.312 7.102 15.211 1 82.06 102 ALA B C 1
ATOM 5180 O O . ALA B 1 102 ? 31.359 6.398 14.883 1 82.06 102 ALA B O 1
ATOM 5181 N N . ILE B 1 103 ? 33.062 7.773 14.414 1 83.38 103 ILE B N 1
ATOM 5182 C CA . ILE B 1 103 ? 32.688 7.773 13 1 83.38 103 ILE B CA 1
ATOM 5183 C C . ILE B 1 103 ? 32.906 6.375 12.422 1 83.38 103 ILE B C 1
ATOM 5185 O O . ILE B 1 103 ? 32.031 5.875 11.688 1 83.38 103 ILE B O 1
ATOM 5189 N N . VAL B 1 104 ? 33.969 5.789 12.734 1 86.38 104 VAL B N 1
ATOM 5190 C CA . VAL B 1 104 ? 34.25 4.438 12.258 1 86.38 104 VAL B CA 1
ATOM 5191 C C . VAL B 1 104 ? 33.219 3.461 12.82 1 86.38 104 VAL B C 1
ATOM 5193 O O . VAL B 1 104 ? 32.781 2.553 12.117 1 86.38 104 VAL B O 1
ATOM 5196 N N . GLY B 1 105 ? 32.938 3.678 14.016 1 86.06 105 GLY B N 1
ATOM 5197 C CA . GLY B 1 105 ? 31.938 2.84 14.633 1 86.06 105 GLY B CA 1
ATOM 5198 C C . GLY B 1 105 ? 30.578 2.949 13.961 1 86.06 105 GLY B C 1
ATOM 5199 O O . GLY B 1 105 ? 29.891 1.941 13.75 1 86.06 105 GLY B O 1
ATOM 5200 N N . VAL B 1 106 ? 30.172 4.18 13.625 1 86.88 106 VAL B N 1
ATOM 5201 C CA . VAL B 1 106 ? 28.891 4.414 12.977 1 86.88 106 VAL B CA 1
ATOM 5202 C C . VAL B 1 106 ? 28.891 3.768 11.594 1 86.88 106 VAL B C 1
ATOM 5204 O O . VAL B 1 106 ? 27.906 3.125 11.203 1 86.88 106 VAL B O 1
ATOM 5207 N N . ILE B 1 107 ? 29.953 3.939 10.898 1 90.31 107 ILE B N 1
ATOM 5208 C CA . ILE B 1 107 ? 30.062 3.393 9.555 1 90.31 107 ILE B CA 1
ATOM 5209 C C . ILE B 1 107 ? 29.969 1.869 9.602 1 90.31 107 ILE B C 1
ATOM 5211 O O . ILE B 1 107 ? 29.234 1.258 8.828 1 90.31 107 ILE B O 1
ATOM 5215 N N . LEU B 1 108 ? 30.625 1.258 10.531 1 90.75 108 LEU B N 1
ATOM 5216 C CA . LEU B 1 108 ? 30.609 -0.194 10.672 1 90.75 108 LEU B CA 1
ATOM 5217 C C . LEU B 1 108 ? 29.234 -0.675 11.117 1 90.75 108 LEU B C 1
ATOM 5219 O O . LEU B 1 108 ? 28.766 -1.729 10.68 1 90.75 108 LEU B O 1
ATOM 5223 N N . ALA B 1 109 ? 28.672 0.071 11.945 1 87.94 109 ALA B N 1
ATOM 5224 C CA . ALA B 1 109 ? 27.328 -0.274 12.406 1 87.94 109 ALA B CA 1
ATOM 5225 C C . ALA B 1 109 ? 26.328 -0.223 11.266 1 87.94 109 ALA B C 1
ATOM 5227 O O . ALA B 1 109 ? 25.438 -1.074 11.172 1 87.94 109 ALA B O 1
ATOM 5228 N N . VAL B 1 110 ? 26.469 0.778 10.477 1 90.94 110 VAL B N 1
ATOM 5229 C CA . VAL B 1 110 ? 25.578 0.925 9.328 1 90.94 110 VAL B CA 1
ATOM 5230 C C . VAL B 1 110 ? 25.797 -0.227 8.352 1 90.94 110 VAL B C 1
ATOM 5232 O O . VAL B 1 110 ? 24.844 -0.779 7.805 1 90.94 110 VAL B O 1
ATOM 5235 N N . MET B 1 111 ? 27 -0.585 8.133 1 92.81 111 MET B N 1
ATOM 5236 C CA . MET B 1 111 ? 27.328 -1.725 7.277 1 92.81 111 MET B CA 1
ATOM 5237 C C . MET B 1 111 ? 26.703 -3.006 7.824 1 92.81 111 MET B C 1
ATOM 5239 O O . MET B 1 111 ? 26.141 -3.801 7.066 1 92.81 111 MET B O 1
ATOM 5243 N N . GLY B 1 112 ? 26.844 -3.205 9.062 1 90.31 112 GLY B N 1
ATOM 5244 C CA . GLY B 1 112 ? 26.25 -4.371 9.703 1 90.31 112 GLY B CA 1
ATOM 5245 C C . GLY B 1 112 ? 24.734 -4.371 9.664 1 90.31 112 GLY B C 1
ATOM 5246 O O . GLY B 1 112 ? 24.109 -5.402 9.383 1 90.31 112 GLY B O 1
ATOM 5247 N N . ALA B 1 113 ? 24.156 -3.232 9.961 1 87.81 113 ALA B N 1
ATOM 5248 C CA . ALA B 1 113 ? 22.703 -3.105 9.961 1 87.81 113 ALA B CA 1
ATOM 5249 C C . ALA B 1 113 ? 22.141 -3.32 8.555 1 87.81 113 ALA B C 1
ATOM 5251 O O . ALA B 1 113 ? 21.078 -3.926 8.398 1 87.81 113 ALA B O 1
ATOM 5252 N N . SER B 1 114 ? 22.828 -2.855 7.539 1 91.81 114 SER B N 1
ATOM 5253 C CA . SER B 1 114 ? 22.359 -2.941 6.16 1 91.81 114 SER B CA 1
ATOM 5254 C C . SER B 1 114 ? 22.484 -4.363 5.625 1 91.81 114 SER B C 1
ATOM 5256 O O . SER B 1 114 ? 21.938 -4.684 4.566 1 91.81 114 SER B O 1
ATOM 5258 N N . ALA B 1 115 ? 23.188 -5.195 6.367 1 91.75 115 ALA B N 1
ATOM 5259 C CA . ALA B 1 115 ? 23.281 -6.602 5.988 1 91.75 115 ALA B CA 1
ATOM 5260 C C . ALA B 1 115 ? 21.969 -7.332 6.254 1 91.75 115 ALA B C 1
ATOM 5262 O O . ALA B 1 115 ? 21.688 -8.375 5.652 1 91.75 115 ALA B O 1
ATOM 5263 N N . ILE B 1 116 ? 21.172 -6.703 7.074 1 85.12 116 ILE B N 1
ATOM 5264 C CA . ILE B 1 116 ? 19.969 -7.422 7.477 1 85.12 116 ILE B CA 1
ATOM 5265 C C . ILE B 1 116 ? 18.734 -6.547 7.238 1 85.12 116 ILE B C 1
ATOM 5267 O O . ILE B 1 116 ? 17.609 -7.035 7.273 1 85.12 116 ILE B O 1
ATOM 5271 N N . MET B 1 117 ? 18.984 -5.297 7.121 1 83 117 MET B N 1
ATOM 5272 C CA . MET B 1 117 ? 17.891 -4.348 6.887 1 83 117 MET B CA 1
ATOM 5273 C C . MET B 1 117 ? 18.078 -3.629 5.559 1 83 117 MET B C 1
ATOM 5275 O O . MET B 1 117 ? 19.188 -3.588 5.012 1 83 117 MET B O 1
ATOM 5279 N N . ASN B 1 118 ? 16.953 -3.111 5.152 1 81.69 118 ASN B N 1
ATOM 5280 C CA . ASN B 1 118 ? 17.047 -2.299 3.945 1 81.69 118 ASN B CA 1
ATOM 5281 C C . ASN B 1 118 ? 17.953 -1.082 4.16 1 81.69 118 ASN B C 1
ATOM 5283 O O . ASN B 1 118 ? 17.953 -0.487 5.238 1 81.69 118 ASN B O 1
ATOM 5287 N N . ASN B 1 119 ? 18.547 -0.68 3.102 1 86.75 119 ASN B N 1
ATOM 5288 C CA . ASN B 1 119 ? 19.531 0.396 3.178 1 86.75 119 ASN B CA 1
ATOM 5289 C C . ASN B 1 119 ? 18.875 1.741 3.463 1 86.75 119 ASN B C 1
ATOM 5291 O O . ASN B 1 119 ? 19.391 2.535 4.254 1 86.75 119 ASN B O 1
ATOM 5295 N N . THR B 1 120 ? 17.766 1.954 2.951 1 80.25 120 THR B N 1
ATOM 5296 C CA . THR B 1 120 ? 17.141 3.271 2.969 1 80.25 120 THR B CA 1
ATOM 5297 C C . THR B 1 120 ? 16.75 3.664 4.387 1 80.25 120 THR B C 1
ATOM 5299 O O . THR B 1 120 ? 17.141 4.727 4.879 1 80.25 120 THR B O 1
ATOM 5302 N N . PRO B 1 121 ? 16.031 2.861 5.09 1 77.44 121 PRO B N 1
ATOM 5303 C CA . PRO B 1 121 ? 15.672 3.248 6.453 1 77.44 121 PRO B CA 1
ATOM 5304 C C . PRO B 1 121 ? 16.891 3.436 7.355 1 77.44 121 PRO B C 1
ATOM 5306 O O . PRO B 1 121 ? 16.891 4.312 8.227 1 77.44 121 PRO B O 1
ATOM 5309 N N . VAL B 1 122 ? 17.891 2.701 7.172 1 84.06 122 VAL B N 1
ATOM 5310 C CA . VAL B 1 122 ? 19.094 2.803 7.988 1 84.06 122 VAL B CA 1
ATOM 5311 C C . VAL B 1 122 ? 19.75 4.164 7.777 1 84.06 122 VAL B C 1
ATOM 5313 O O . VAL B 1 122 ? 20.094 4.848 8.742 1 84.06 122 VAL B O 1
ATOM 5316 N N . VAL B 1 123 ? 19.844 4.539 6.539 1 86.88 123 VAL B N 1
ATOM 5317 C CA . VAL B 1 123 ? 20.516 5.793 6.211 1 86.88 123 VAL B CA 1
ATOM 5318 C C . VAL B 1 123 ? 19.672 6.969 6.688 1 86.88 123 VAL B C 1
ATOM 5320 O O . VAL B 1 123 ? 20.188 7.953 7.211 1 86.88 123 VAL B O 1
ATOM 5323 N N . VAL B 1 124 ? 18.391 6.902 6.535 1 77.69 124 VAL B N 1
ATOM 5324 C CA . VAL B 1 124 ? 17.484 7.98 6.914 1 77.69 124 VAL B CA 1
ATOM 5325 C C . VAL B 1 124 ? 17.609 8.258 8.414 1 77.69 124 VAL B C 1
ATOM 5327 O O . VAL B 1 124 ? 17.672 9.422 8.828 1 77.69 124 VAL B O 1
ATOM 5330 N N . VAL B 1 125 ? 17.75 7.281 9.18 1 74.69 125 VAL B N 1
ATOM 5331 C CA . VAL B 1 125 ? 17.812 7.438 10.625 1 74.69 125 VAL B CA 1
ATOM 5332 C C . VAL B 1 125 ? 19.203 7.91 11.039 1 74.69 125 VAL B C 1
ATOM 5334 O O . VAL B 1 125 ? 19.344 8.633 12.031 1 74.69 125 VAL B O 1
ATOM 5337 N N . MET B 1 126 ? 20.156 7.578 10.266 1 83.94 126 MET B N 1
ATOM 5338 C CA . MET B 1 126 ? 21.531 7.852 10.664 1 83.94 126 MET B CA 1
ATOM 5339 C C . MET B 1 126 ? 21.969 9.227 10.18 1 83.94 126 MET B C 1
ATOM 5341 O O . MET B 1 126 ? 22.969 9.773 10.664 1 83.94 126 MET B O 1
ATOM 5345 N N . ILE B 1 127 ? 21.312 9.828 9.227 1 82.62 127 ILE B N 1
ATOM 5346 C CA . ILE B 1 127 ? 21.703 11.117 8.656 1 82.62 127 ILE B CA 1
ATOM 5347 C C . ILE B 1 127 ? 21.766 12.164 9.766 1 82.62 127 ILE B C 1
ATOM 5349 O O . ILE B 1 127 ? 22.797 12.82 9.945 1 82.62 127 ILE B O 1
ATOM 5353 N N . PRO B 1 128 ? 20.703 12.32 10.57 1 74 128 PRO B N 1
ATOM 5354 C CA . PRO B 1 128 ? 20.781 13.32 11.633 1 74 128 PRO B CA 1
ATOM 5355 C C . PRO B 1 128 ? 21.906 13.023 12.633 1 74 128 PRO B C 1
ATOM 5357 O O . PRO B 1 128 ? 22.531 13.953 13.156 1 74 128 PRO B O 1
ATOM 5360 N N . VAL B 1 129 ? 22.141 11.836 12.891 1 76.94 129 VAL B N 1
ATOM 5361 C CA . VAL B 1 129 ? 23.172 11.43 13.828 1 76.94 129 VAL B CA 1
ATOM 5362 C C . VAL B 1 129 ? 24.547 11.82 13.289 1 76.94 129 VAL B C 1
ATOM 5364 O O . VAL B 1 129 ? 25.375 12.359 14.023 1 76.94 129 VAL B O 1
ATOM 5367 N N . VAL B 1 130 ? 24.766 11.555 12.078 1 84.94 130 VAL B N 1
ATOM 5368 C CA . VAL B 1 130 ? 26.047 11.844 11.445 1 84.94 130 VAL B CA 1
ATOM 5369 C C . VAL B 1 130 ? 26.25 13.352 11.344 1 84.94 130 VAL B C 1
ATOM 5371 O O . VAL B 1 130 ? 27.359 13.852 11.508 1 84.94 130 VAL B O 1
ATOM 5374 N N . VAL B 1 131 ? 25.219 14.047 11.055 1 79.81 131 VAL B N 1
ATOM 5375 C CA . VAL B 1 131 ? 25.297 15.5 10.977 1 79.81 131 VAL B CA 1
ATOM 5376 C C . VAL B 1 131 ? 25.656 16.078 12.352 1 79.81 131 VAL B C 1
ATOM 5378 O O . VAL B 1 131 ? 26.5 16.969 12.453 1 79.81 131 VAL B O 1
ATOM 5381 N N . GLN B 1 132 ? 25.047 15.57 13.328 1 73.12 132 GLN B N 1
ATOM 5382 C CA . GLN B 1 132 ? 25.359 16.016 14.68 1 73.12 132 GLN B CA 1
ATOM 5383 C C . GLN B 1 132 ? 26.812 15.672 15.039 1 73.12 132 GLN B C 1
ATOM 5385 O O . GLN B 1 132 ? 27.5 16.469 15.688 1 73.12 132 GLN B O 1
ATOM 5390 N N . LEU B 1 133 ? 27.188 14.562 14.727 1 80.06 133 LEU B N 1
ATOM 5391 C CA . LEU B 1 133 ? 28.562 14.125 14.984 1 80.06 133 LEU B CA 1
ATOM 5392 C C . LEU B 1 133 ? 29.562 15.031 14.266 1 80.06 133 LEU B C 1
ATOM 5394 O O . LEU B 1 133 ? 30.656 15.289 14.781 1 80.06 133 LEU B O 1
ATOM 5398 N N . SER B 1 134 ? 29.25 15.344 13.07 1 83.44 134 SER B N 1
ATOM 5399 C CA . SER B 1 134 ? 30.125 16.234 12.32 1 83.44 134 SER B CA 1
ATOM 5400 C C . SER B 1 134 ? 30.312 17.562 13.031 1 83.44 134 SER B C 1
ATOM 5402 O O . SER B 1 134 ? 31.406 18.125 13.031 1 83.44 134 SER B O 1
ATOM 5404 N N . LYS B 1 135 ? 29.297 18.016 13.648 1 74.56 135 LYS B N 1
ATOM 5405 C CA . LYS B 1 135 ? 29.391 19.266 14.406 1 74.56 135 LYS B CA 1
ATOM 5406 C C . LYS B 1 135 ? 30.281 19.094 15.633 1 74.56 135 LYS B C 1
ATOM 5408 O O . LYS B 1 135 ? 31.094 19.969 15.938 1 74.56 135 LYS B O 1
ATOM 5413 N N . THR B 1 136 ? 30.109 18.078 16.25 1 74.25 136 THR B N 1
ATOM 5414 C CA . THR B 1 136 ? 30.906 17.797 17.438 1 74.25 136 THR B CA 1
ATOM 5415 C C . THR B 1 136 ? 32.375 17.656 17.094 1 74.25 136 THR B C 1
ATOM 5417 O O . THR B 1 136 ? 33.25 18.062 17.875 1 74.25 136 THR B O 1
ATOM 5420 N N . LEU B 1 137 ? 32.656 17.156 15.977 1 80.38 137 LEU B N 1
ATOM 5421 C CA . LEU B 1 137 ? 34 16.922 15.539 1 80.38 137 LEU B CA 1
ATOM 5422 C C . LEU B 1 137 ? 34.594 18.156 14.883 1 80.38 137 LEU B C 1
ATOM 5424 O O . LEU B 1 137 ? 35.812 18.234 14.656 1 80.38 137 LEU B O 1
ATOM 5428 N N . GLY B 1 138 ? 33.688 19.062 14.633 1 78.56 138 GLY B N 1
ATOM 5429 C CA . GLY B 1 138 ? 34.156 20.266 13.945 1 78.56 138 GLY B CA 1
ATOM 5430 C C . GLY B 1 138 ? 34.438 20.047 12.477 1 78.56 138 GLY B C 1
ATOM 5431 O O . GLY B 1 138 ? 35.375 20.656 11.922 1 78.56 138 GLY B O 1
ATOM 5432 N N . THR B 1 139 ? 33.875 19.047 11.977 1 83.75 139 THR B N 1
ATOM 5433 C CA . THR B 1 139 ? 34.031 18.781 10.547 1 83.75 139 THR B CA 1
ATOM 5434 C C . THR B 1 139 ? 32.719 19.031 9.805 1 83.75 139 THR B C 1
ATOM 5436 O O . THR B 1 139 ? 31.672 19.281 10.43 1 83.75 139 THR B O 1
ATOM 5439 N N . LYS B 1 140 ? 32.781 19.125 8.555 1 86.38 140 LYS B N 1
ATOM 5440 C CA . LYS B 1 140 ? 31.578 19.359 7.746 1 86.38 140 LYS B CA 1
ATOM 5441 C C . LYS B 1 140 ? 30.844 18.047 7.492 1 86.38 140 LYS B C 1
ATOM 5443 O O . LYS B 1 140 ? 31.453 17 7.328 1 86.38 140 LYS B O 1
ATOM 5448 N N . ALA B 1 141 ? 29.609 18.094 7.414 1 87 141 ALA B N 1
ATOM 5449 C CA . ALA B 1 141 ? 28.766 16.938 7.172 1 87 141 ALA B CA 1
ATOM 5450 C C . ALA B 1 141 ? 29.062 16.312 5.812 1 87 141 ALA B C 1
ATOM 5452 O O . ALA B 1 141 ? 28.938 15.094 5.637 1 87 141 ALA B O 1
ATOM 5453 N N . SER B 1 142 ? 29.516 17.156 4.863 1 88.75 142 SER B N 1
ATOM 5454 C CA . SER B 1 142 ? 29.797 16.688 3.508 1 88.75 142 SER B CA 1
ATOM 5455 C C . SER B 1 142 ? 30.922 15.672 3.494 1 88.75 142 SER B C 1
ATOM 5457 O O . SER B 1 142 ? 31.047 14.875 2.561 1 88.75 142 SER B O 1
ATOM 5459 N N . LYS B 1 143 ? 31.625 15.633 4.531 1 90.81 143 LYS B N 1
ATOM 5460 C CA . LYS B 1 143 ? 32.75 14.711 4.582 1 90.81 143 LYS B CA 1
ATOM 5461 C C . LYS B 1 143 ? 32.312 13.336 5.098 1 90.81 143 LYS B C 1
ATOM 5463 O O . LYS B 1 143 ? 33.031 12.352 4.918 1 90.81 143 LYS B O 1
ATOM 5468 N N . LEU B 1 144 ? 31.109 13.266 5.59 1 90.5 144 LEU B N 1
ATOM 5469 C CA . LEU B 1 144 ? 30.75 12.031 6.273 1 90.5 144 LEU B CA 1
ATOM 5470 C C . LEU B 1 144 ? 29.5 11.406 5.648 1 90.5 144 LEU B C 1
ATOM 5472 O O . LEU B 1 144 ? 29.266 10.211 5.801 1 90.5 144 LEU B O 1
ATOM 5476 N N . LEU B 1 145 ? 28.766 12.133 4.945 1 91.56 145 LEU B N 1
ATOM 5477 C CA . LEU B 1 145 ? 27.453 11.656 4.504 1 91.56 145 LEU B CA 1
ATOM 5478 C C . LEU B 1 145 ? 27.594 10.711 3.312 1 91.56 145 LEU B C 1
ATOM 5480 O O . LEU B 1 145 ? 26.875 9.719 3.213 1 91.56 145 LEU B O 1
ATOM 5484 N N . ILE B 1 146 ? 28.484 11.008 2.369 1 93.25 146 ILE B N 1
ATOM 5485 C CA . ILE B 1 146 ? 28.734 10.078 1.268 1 93.25 146 ILE B CA 1
ATOM 5486 C C . ILE B 1 146 ? 29.266 8.758 1.815 1 93.25 146 ILE B C 1
ATOM 5488 O O . ILE B 1 146 ? 28.75 7.688 1.471 1 93.25 146 ILE B O 1
ATOM 5492 N N . PRO B 1 147 ? 30.188 8.766 2.715 1 94 147 PRO B N 1
ATOM 5493 C CA . PRO B 1 147 ? 30.641 7.508 3.32 1 94 147 PRO B CA 1
ATOM 5494 C C . PRO B 1 147 ? 29.516 6.746 4.012 1 94 147 PRO B C 1
ATOM 5496 O O . PRO B 1 147 ? 29.5 5.512 3.992 1 94 147 PRO B O 1
ATOM 5499 N N . LEU B 1 148 ? 28.656 7.473 4.582 1 92.69 148 LEU B N 1
ATOM 5500 C CA . LEU B 1 148 ? 27.5 6.848 5.211 1 92.69 148 LEU B CA 1
ATOM 5501 C C . LEU B 1 148 ? 26.672 6.07 4.188 1 92.69 148 LEU B C 1
ATOM 5503 O O . LEU B 1 148 ? 26.328 4.91 4.414 1 92.69 148 LEU B O 1
ATOM 5507 N N . SER B 1 149 ? 26.328 6.699 3.129 1 94.5 149 SER B N 1
ATOM 5508 C CA . SER B 1 149 ? 25.562 6.059 2.064 1 94.5 149 SER B CA 1
ATOM 5509 C C . SER B 1 149 ? 26.312 4.859 1.491 1 94.5 149 SER B C 1
ATOM 5511 O O . SER B 1 149 ? 25.734 3.787 1.307 1 94.5 149 SER B O 1
ATOM 5513 N N . TYR B 1 150 ? 27.625 5.094 1.245 1 96.44 150 TYR B N 1
ATOM 5514 C CA . TYR B 1 150 ? 28.438 4.027 0.665 1 96.44 150 TYR B CA 1
ATOM 5515 C C . TYR B 1 150 ? 28.516 2.834 1.605 1 96.44 150 TYR B C 1
ATOM 5517 O O . TYR B 1 150 ? 28.484 1.683 1.162 1 96.44 150 TYR B O 1
ATOM 5525 N N . ALA B 1 151 ? 28.609 3.102 2.844 1 95.12 151 ALA B N 1
ATOM 5526 C CA . ALA B 1 151 ? 28.656 2.031 3.838 1 95.12 151 ALA B CA 1
ATOM 5527 C C . ALA B 1 151 ? 27.391 1.193 3.799 1 95.12 151 ALA B C 1
ATOM 5529 O O . ALA B 1 151 ? 27.438 -0.037 3.869 1 95.12 151 ALA B O 1
ATOM 5530 N N . ALA B 1 152 ? 26.297 1.828 3.729 1 94.56 152 ALA B N 1
ATOM 5531 C CA . ALA B 1 152 ? 25.016 1.128 3.66 1 94.56 152 ALA B CA 1
ATOM 5532 C C . ALA B 1 152 ? 24.922 0.275 2.398 1 94.56 152 ALA B C 1
ATOM 5534 O O . ALA B 1 152 ? 24.484 -0.874 2.447 1 94.56 152 ALA B O 1
ATOM 5535 N N . ILE B 1 153 ? 25.312 0.843 1.286 1 95.31 153 ILE B N 1
ATOM 5536 C CA . ILE B 1 153 ? 25.266 0.151 0.003 1 95.31 153 ILE B CA 1
ATOM 5537 C C . ILE B 1 153 ? 26.125 -1.109 0.061 1 95.31 153 ILE B C 1
ATOM 5539 O O . ILE B 1 153 ? 25.672 -2.195 -0.312 1 95.31 153 ILE B O 1
ATOM 5543 N N . MET B 1 154 ? 27.328 -0.962 0.517 1 96.31 154 MET B N 1
ATOM 5544 C CA . MET B 1 154 ? 28.25 -2.09 0.59 1 96.31 154 MET B CA 1
ATOM 5545 C C . MET B 1 154 ? 27.781 -3.117 1.612 1 96.31 154 MET B C 1
ATOM 5547 O O . MET B 1 154 ? 27.891 -4.324 1.389 1 96.31 154 MET B O 1
ATOM 5551 N N . GLY B 1 155 ? 27.266 -2.664 2.689 1 95.12 155 GLY B N 1
ATOM 5552 C CA . GLY B 1 155 ? 26.734 -3.57 3.693 1 95.12 155 GLY B CA 1
ATOM 5553 C C . GLY B 1 155 ? 25.609 -4.445 3.166 1 95.12 155 GLY B C 1
ATOM 5554 O O . GLY B 1 155 ? 25.453 -5.586 3.604 1 95.12 155 GLY B O 1
ATOM 5555 N N . GLY B 1 156 ? 24.812 -3.92 2.303 1 94.06 156 GLY B N 1
ATOM 5556 C CA . GLY B 1 156 ? 23.703 -4.656 1.696 1 94.06 156 GLY B CA 1
ATOM 5557 C C . GLY B 1 156 ? 24.172 -5.844 0.873 1 94.06 156 GLY B C 1
ATOM 5558 O O . GLY B 1 156 ? 23.391 -6.742 0.577 1 94.06 156 GLY B O 1
ATOM 5559 N N . SER B 1 157 ? 25.406 -5.883 0.503 1 94.12 157 SER B N 1
ATOM 5560 C CA . SER B 1 157 ? 25.953 -6.949 -0.331 1 94.12 157 SER B CA 1
ATOM 5561 C C . SER B 1 157 ? 26.453 -8.117 0.517 1 94.12 157 SER B C 1
ATOM 5563 O O . SER B 1 157 ? 26.922 -9.125 -0.017 1 94.12 157 SER B O 1
ATOM 5565 N N . LEU B 1 158 ? 26.297 -8.039 1.803 1 95.19 158 LEU B N 1
ATOM 5566 C CA . LEU B 1 158 ? 26.875 -9.047 2.691 1 95.19 158 LEU B CA 1
ATOM 5567 C C . LEU B 1 158 ? 26 -10.297 2.734 1 95.19 158 LEU B C 1
ATOM 5569 O O . LEU B 1 158 ? 26.5 -11.414 2.865 1 95.19 158 LEU B O 1
ATOM 5573 N N . THR B 1 159 ? 24.703 -10.07 2.662 1 94 159 THR B N 1
ATOM 5574 C CA . THR B 1 159 ? 23.766 -11.188 2.688 1 94 159 THR B CA 1
ATOM 5575 C C . THR B 1 159 ? 22.75 -11.07 1.562 1 94 159 THR B C 1
ATOM 5577 O O . THR B 1 159 ? 22.609 -10.008 0.946 1 94 159 THR B O 1
ATOM 5580 N N . LEU B 1 160 ? 22.062 -12.148 1.371 1 92.62 160 LEU B N 1
ATOM 5581 C CA . LEU B 1 160 ? 21.062 -12.172 0.307 1 92.62 160 LEU B CA 1
ATOM 5582 C C . LEU B 1 160 ? 19.891 -11.234 0.626 1 92.62 160 LEU B C 1
ATOM 5584 O O . LEU B 1 160 ? 19.312 -10.648 -0.278 1 92.62 160 LEU B O 1
ATOM 5588 N N . ILE B 1 161 ? 19.578 -10.992 1.904 1 88.75 161 ILE B N 1
ATOM 5589 C CA . ILE B 1 161 ? 18.406 -10.234 2.297 1 88.75 161 ILE B CA 1
ATOM 5590 C C . ILE B 1 161 ? 18.781 -8.773 2.547 1 88.75 161 ILE B C 1
ATOM 5592 O O . ILE B 1 161 ? 17.922 -7.941 2.842 1 88.75 161 ILE B O 1
ATOM 5596 N N . GLY B 1 162 ? 20.031 -8.469 2.406 1 89.56 162 GLY B N 1
ATOM 5597 C CA . GLY B 1 162 ? 20.516 -7.137 2.73 1 89.56 162 GLY B CA 1
ATOM 5598 C C . GLY B 1 162 ? 19.953 -6.062 1.812 1 89.56 162 GLY B C 1
ATOM 5599 O O . GLY B 1 162 ? 19.797 -4.91 2.217 1 89.56 162 GLY B O 1
ATOM 5600 N N . THR B 1 163 ? 19.75 -6.453 0.63 1 89.44 163 THR B N 1
ATOM 5601 C CA . THR B 1 163 ? 19.172 -5.52 -0.325 1 89.44 163 THR B CA 1
ATOM 5602 C C . THR B 1 163 ? 18.156 -6.227 -1.22 1 89.44 163 THR B C 1
ATOM 5604 O O . THR B 1 163 ? 18.281 -7.426 -1.479 1 89.44 163 THR B O 1
ATOM 5607 N N . SER B 1 164 ? 17.172 -5.539 -1.616 1 86.44 164 SER B N 1
ATOM 5608 C CA . SER B 1 164 ? 16.156 -6.086 -2.506 1 86.44 164 SER B CA 1
ATOM 5609 C C . SER B 1 164 ? 16.766 -6.508 -3.844 1 86.44 164 SER B C 1
ATOM 5611 O O . SER B 1 164 ? 16.281 -7.445 -4.48 1 86.44 164 SER B O 1
ATOM 5613 N N . THR B 1 165 ? 17.828 -5.887 -4.246 1 89.88 165 THR B N 1
ATOM 5614 C CA . THR B 1 165 ? 18.5 -6.203 -5.508 1 89.88 165 THR B CA 1
ATOM 5615 C C . THR B 1 165 ? 18.984 -7.645 -5.516 1 89.88 165 THR B C 1
ATOM 5617 O O . THR B 1 165 ? 18.812 -8.367 -6.5 1 89.88 165 THR B O 1
ATOM 5620 N N . ASN B 1 166 ? 19.578 -8.094 -4.434 1 93.25 166 ASN B N 1
ATOM 5621 C CA . ASN B 1 166 ? 20.062 -9.469 -4.336 1 93.25 166 ASN B CA 1
ATOM 5622 C C . ASN B 1 166 ? 18.922 -10.469 -4.453 1 93.25 166 ASN B C 1
ATOM 5624 O O . ASN B 1 166 ? 19.047 -11.477 -5.152 1 93.25 166 ASN B O 1
ATOM 5628 N N . LEU B 1 167 ? 17.922 -10.195 -3.775 1 87.06 167 LEU B N 1
ATOM 5629 C CA . LEU B 1 167 ? 16.766 -11.086 -3.793 1 87.06 167 LEU B CA 1
ATOM 5630 C C . LEU B 1 167 ? 16.141 -11.133 -5.184 1 87.06 167 LEU B C 1
ATOM 5632 O O . LEU B 1 167 ? 15.648 -12.18 -5.609 1 87.06 167 LEU B O 1
ATOM 5636 N N . LEU B 1 168 ? 16.203 -10.039 -5.805 1 85.94 168 LEU B N 1
ATOM 5637 C CA . LEU B 1 168 ? 15.672 -9.961 -7.164 1 85.94 168 LEU B CA 1
ATOM 5638 C C . LEU B 1 168 ? 16.5 -10.828 -8.117 1 85.94 168 LEU B C 1
ATOM 5640 O O . LEU B 1 168 ? 15.938 -11.57 -8.922 1 85.94 168 LEU B O 1
ATOM 5644 N N . VAL B 1 169 ? 17.719 -10.633 -8.078 1 92.44 169 VAL B N 1
ATOM 5645 C CA . VAL B 1 169 ? 18.609 -11.414 -8.938 1 92.44 169 VAL B CA 1
ATOM 5646 C C . VAL B 1 169 ? 18.438 -12.898 -8.656 1 92.44 169 VAL B C 1
ATOM 5648 O O . VAL B 1 169 ? 18.359 -13.711 -9.578 1 92.44 169 VAL B O 1
ATOM 5651 N N . ASP B 1 170 ? 18.328 -13.258 -7.387 1 91.56 170 ASP B N 1
ATOM 5652 C CA . ASP B 1 170 ? 18.094 -14.648 -7.004 1 91.56 170 ASP B CA 1
ATOM 5653 C C . ASP B 1 170 ? 16.781 -15.148 -7.574 1 91.56 170 ASP B C 1
ATOM 5655 O O . ASP B 1 170 ? 16.703 -16.266 -8.078 1 91.56 170 ASP B O 1
ATOM 5659 N N . GLY B 1 171 ? 15.773 -14.359 -7.426 1 85.06 171 GLY B N 1
ATOM 5660 C CA . GLY B 1 171 ? 14.477 -14.734 -7.949 1 85.06 171 GLY B CA 1
ATOM 5661 C C . GLY B 1 171 ? 14.484 -15 -9.445 1 85.06 171 GLY B C 1
ATOM 5662 O O . GLY B 1 171 ? 13.922 -15.992 -9.906 1 85.06 171 GLY B O 1
ATOM 5663 N N . VAL B 1 172 ? 15.102 -14.133 -10.195 1 83.44 172 VAL B N 1
ATOM 5664 C CA . VAL B 1 172 ? 15.188 -14.281 -11.641 1 83.44 172 VAL B CA 1
ATOM 5665 C C . VAL B 1 172 ? 16.016 -15.516 -11.984 1 83.44 172 VAL B C 1
ATOM 5667 O O . VAL B 1 172 ? 15.672 -16.281 -12.898 1 83.44 172 VAL B O 1
ATOM 5670 N N . ALA B 1 173 ? 17.062 -15.695 -11.281 1 91.06 173 ALA B N 1
ATOM 5671 C CA . ALA B 1 173 ? 17.922 -16.859 -11.508 1 91.06 173 ALA B CA 1
ATOM 5672 C C . ALA B 1 173 ? 17.156 -18.156 -11.289 1 91.06 173 ALA B C 1
ATOM 5674 O O . ALA B 1 173 ? 17.281 -19.094 -12.078 1 91.06 173 ALA B O 1
ATOM 5675 N N . ARG B 1 174 ? 16.375 -18.156 -10.289 1 86 174 ARG B N 1
ATOM 5676 C CA . ARG B 1 174 ? 15.586 -19.344 -9.984 1 86 174 ARG B CA 1
ATOM 5677 C C . ARG B 1 174 ? 14.562 -19.625 -11.086 1 86 174 ARG B C 1
ATOM 5679 O O . ARG B 1 174 ? 14.312 -20.781 -11.43 1 86 174 ARG B O 1
ATOM 5686 N N . SER B 1 175 ? 14.023 -18.594 -11.5 1 80.12 175 SER B N 1
ATOM 5687 C CA . SER B 1 175 ? 13.031 -18.75 -12.555 1 80.12 175 SER B CA 1
ATOM 5688 C C . SER B 1 175 ? 13.648 -19.297 -13.828 1 80.12 175 SER B C 1
ATOM 5690 O O . SER B 1 175 ? 12.953 -19.875 -14.672 1 80.12 175 SER B O 1
ATOM 5692 N N . GLN B 1 176 ? 14.953 -19.156 -13.922 1 81.06 176 GLN B N 1
ATOM 5693 C CA . GLN B 1 176 ? 15.672 -19.656 -15.086 1 81.06 176 GLN B CA 1
ATOM 5694 C C . GLN B 1 176 ? 16.297 -21.016 -14.797 1 81.06 176 GLN B C 1
ATOM 5696 O O . GLN B 1 176 ? 17.141 -21.5 -15.57 1 81.06 176 GLN B O 1
ATOM 5701 N N . GLY B 1 177 ? 15.938 -21.516 -13.641 1 82.75 177 GLY B N 1
ATOM 5702 C CA . GLY B 1 177 ? 16.312 -22.891 -13.367 1 82.75 177 GLY B CA 1
ATOM 5703 C C . GLY B 1 177 ? 17.531 -23.016 -12.484 1 82.75 177 GLY B C 1
ATOM 5704 O O . GLY B 1 177 ? 17.969 -24.125 -12.188 1 82.75 177 GLY B O 1
ATOM 5705 N N . LEU B 1 178 ? 18.109 -21.953 -12.055 1 91 178 LEU B N 1
ATOM 5706 C CA . LEU B 1 178 ? 19.266 -22.031 -11.172 1 91 178 LEU B CA 1
ATOM 5707 C C . LEU B 1 178 ? 18.844 -22.375 -9.75 1 91 178 LEU B C 1
ATOM 5709 O O . LEU B 1 178 ? 17.734 -22.047 -9.328 1 91 178 LEU B O 1
ATOM 5713 N N . ALA B 1 179 ? 19.75 -23.031 -9.086 1 91.19 179 ALA B N 1
ATOM 5714 C CA . ALA B 1 179 ? 19.5 -23.328 -7.676 1 91.19 179 ALA B CA 1
ATOM 5715 C C . ALA B 1 179 ? 19.453 -22.047 -6.855 1 91.19 179 ALA B C 1
ATOM 5717 O O . ALA B 1 179 ? 20.188 -21.094 -7.125 1 91.19 179 ALA B O 1
ATOM 5718 N N . PRO B 1 180 ? 18.641 -22 -5.855 1 89.69 180 PRO B N 1
ATOM 5719 C CA . PRO B 1 180 ? 18.547 -20.797 -5.012 1 89.69 180 PRO B CA 1
ATOM 5720 C C . PRO B 1 180 ? 19.844 -20.484 -4.273 1 89.69 180 PRO B C 1
ATOM 5722 O O . PRO B 1 180 ? 20.578 -21.406 -3.896 1 89.69 180 PRO B O 1
ATOM 5725 N N . PHE B 1 181 ? 20.078 -19.234 -4.105 1 92.75 181 PHE B N 1
ATOM 5726 C CA . PHE B 1 181 ? 21.234 -18.812 -3.32 1 92.75 181 PHE B CA 1
ATOM 5727 C C . PHE B 1 181 ? 20.938 -18.922 -1.828 1 92.75 181 PHE B C 1
ATOM 5729 O O . PHE B 1 181 ? 19.828 -18.625 -1.385 1 92.75 181 PHE B O 1
ATOM 5736 N N . GLY B 1 182 ? 21.969 -19.344 -1.154 1 90.5 182 GLY B N 1
ATOM 5737 C CA . GLY B 1 182 ? 21.875 -19.266 0.295 1 90.5 182 GLY B CA 1
ATOM 5738 C C . GLY B 1 182 ? 22 -17.859 0.833 1 90.5 182 GLY B C 1
ATOM 5739 O O . GLY B 1 182 ? 22.562 -16.984 0.171 1 90.5 182 GLY B O 1
ATOM 5740 N N . ILE B 1 183 ? 21.562 -17.703 2.016 1 90 183 ILE B N 1
ATOM 5741 C CA . ILE B 1 183 ? 21.531 -16.359 2.605 1 90 183 ILE B CA 1
ATOM 5742 C C . ILE B 1 183 ? 22.953 -15.828 2.74 1 90 183 ILE B C 1
ATOM 5744 O O . ILE B 1 183 ? 23.188 -14.641 2.49 1 90 183 ILE B O 1
ATOM 5748 N N . PHE B 1 184 ? 23.984 -16.703 3.096 1 93.69 184 PHE B N 1
ATOM 5749 C CA . PHE B 1 184 ? 25.344 -16.25 3.348 1 93.69 184 PHE B CA 1
ATOM 5750 C C . PHE B 1 184 ? 26.266 -16.641 2.201 1 93.69 184 PHE B C 1
ATOM 5752 O O . PHE B 1 184 ? 27.5 -16.547 2.32 1 93.69 184 PHE B O 1
ATOM 5759 N N . GLU B 1 185 ? 25.656 -17.094 1.17 1 93.81 185 GLU B N 1
ATOM 5760 C CA . GLU B 1 185 ? 26.453 -17.562 0.049 1 93.81 185 GLU B CA 1
ATOM 5761 C C . GLU B 1 185 ? 27.281 -16.422 -0.543 1 93.81 185 GLU B C 1
ATOM 5763 O O . GLU B 1 185 ? 28.422 -16.641 -0.983 1 93.81 185 GLU B O 1
ATOM 5768 N N . ILE B 1 186 ? 26.781 -15.258 -0.543 1 95.38 186 ILE B N 1
ATOM 5769 C CA . ILE B 1 186 ? 27.469 -14.148 -1.176 1 95.38 186 ILE B CA 1
ATOM 5770 C C . ILE B 1 186 ? 28.312 -13.398 -0.135 1 95.38 186 ILE B C 1
ATOM 5772 O O . ILE B 1 186 ? 28.938 -12.391 -0.445 1 95.38 186 ILE B O 1
ATOM 5776 N N . LEU B 1 187 ? 28.375 -13.859 1.095 1 95.69 187 LEU B N 1
ATOM 5777 C CA . LEU B 1 187 ? 29.078 -13.211 2.197 1 95.69 187 LEU B CA 1
ATOM 5778 C C . LEU B 1 187 ? 30.547 -13.039 1.872 1 95.69 187 LEU B C 1
ATOM 5780 O O . LEU B 1 187 ? 31.125 -11.969 2.102 1 95.69 187 LEU B O 1
ATOM 5784 N N . PRO B 1 188 ? 31.219 -14.039 1.326 1 96.75 188 PRO B N 1
ATOM 5785 C CA . PRO B 1 188 ? 32.656 -13.859 1.072 1 96.75 188 PRO B CA 1
ATOM 5786 C C . PRO B 1 188 ? 32.938 -12.703 0.124 1 96.75 188 PRO B C 1
ATOM 5788 O O . PRO B 1 188 ? 33.844 -11.898 0.383 1 96.75 188 PRO B O 1
ATOM 5791 N N . ILE B 1 189 ? 32.219 -12.617 -0.955 1 96.88 189 ILE B N 1
ATOM 5792 C CA . ILE B 1 189 ? 32.469 -11.523 -1.891 1 96.88 189 ILE B CA 1
ATOM 5793 C C . ILE B 1 189 ? 31.984 -10.203 -1.272 1 96.88 189 ILE B C 1
ATOM 5795 O O . ILE B 1 189 ? 32.594 -9.156 -1.515 1 96.88 189 ILE B O 1
ATOM 5799 N N . GLY B 1 190 ? 30.875 -10.266 -0.524 1 96.81 190 GLY B N 1
ATOM 5800 C CA . GLY B 1 190 ? 30.422 -9.086 0.194 1 96.81 190 GLY B CA 1
ATOM 5801 C C . GLY B 1 190 ? 31.453 -8.523 1.139 1 96.81 190 GLY B C 1
ATOM 5802 O O . GLY B 1 190 ? 31.609 -7.305 1.253 1 96.81 190 GLY B O 1
ATOM 5803 N N . LEU B 1 191 ? 32.156 -9.422 1.818 1 97.06 191 LEU B N 1
ATOM 5804 C CA . LEU B 1 191 ? 33.219 -9 2.727 1 97.06 191 LEU B CA 1
ATOM 5805 C C . LEU B 1 191 ? 34.344 -8.32 1.964 1 97.06 191 LEU B C 1
ATOM 5807 O O . LEU B 1 191 ? 34.969 -7.371 2.459 1 97.06 191 LEU B O 1
ATOM 5811 N N . VAL B 1 192 ? 34.656 -8.812 0.83 1 97.25 192 VAL B N 1
ATOM 5812 C CA . VAL B 1 192 ? 35.688 -8.211 -0.015 1 97.25 192 VAL B CA 1
ATOM 5813 C C . VAL B 1 192 ? 35.25 -6.797 -0.413 1 97.25 192 VAL B C 1
ATOM 5815 O O . VAL B 1 192 ? 36.062 -5.859 -0.341 1 97.25 192 VAL B O 1
ATOM 5818 N N . VAL B 1 193 ? 34.031 -6.668 -0.84 1 96.94 193 VAL B N 1
ATOM 5819 C CA . VAL B 1 193 ? 33.5 -5.387 -1.255 1 96.94 193 VAL B CA 1
ATOM 5820 C C . VAL B 1 193 ? 33.531 -4.398 -0.09 1 96.94 193 VAL B C 1
ATOM 5822 O O . VAL B 1 193 ? 33.969 -3.258 -0.252 1 96.94 193 VAL B O 1
ATOM 5825 N N . CYS B 1 194 ? 33.094 -4.859 1.073 1 96.75 194 CYS B N 1
ATOM 5826 C CA . CYS B 1 194 ? 33.062 -4.004 2.254 1 96.75 194 CYS B CA 1
ATOM 5827 C C . CYS B 1 194 ? 34.469 -3.619 2.666 1 96.75 194 CYS B C 1
ATOM 5829 O O . CYS B 1 194 ? 34.75 -2.459 2.99 1 96.75 194 CYS B O 1
ATOM 5831 N N . ALA B 1 195 ? 35.406 -4.582 2.678 1 96.75 195 ALA B N 1
ATOM 5832 C CA . ALA B 1 195 ? 36.781 -4.316 3.068 1 96.75 195 ALA B CA 1
ATOM 5833 C C . ALA B 1 195 ? 37.438 -3.303 2.133 1 96.75 195 ALA B C 1
ATOM 5835 O O . ALA B 1 195 ? 38.062 -2.344 2.586 1 96.75 195 ALA B O 1
ATOM 5836 N N . TRP B 1 196 ? 37.281 -3.514 0.835 1 96.38 196 TRP B N 1
ATOM 5837 C CA . TRP B 1 196 ? 37.844 -2.588 -0.131 1 96.38 196 TRP B CA 1
ATOM 5838 C C . TRP B 1 196 ? 37.219 -1.208 -0.014 1 96.38 196 TRP B C 1
ATOM 5840 O O . TRP B 1 196 ? 37.906 -0.189 -0.088 1 96.38 196 TRP B O 1
ATOM 5850 N N . GLY B 1 197 ? 35.906 -1.166 0.086 1 95.25 197 GLY B N 1
ATOM 5851 C CA . GLY B 1 197 ? 35.219 0.103 0.258 1 95.25 197 GLY B CA 1
ATOM 5852 C C . GLY B 1 197 ? 35.688 0.886 1.463 1 95.25 197 GLY B C 1
ATOM 5853 O O . GLY B 1 197 ? 35.875 2.102 1.385 1 95.25 197 GLY B O 1
ATOM 5854 N N . LEU B 1 198 ? 35.906 0.155 2.564 1 94.38 198 LEU B N 1
ATOM 5855 C CA . LEU B 1 198 ? 36.375 0.795 3.785 1 94.38 198 LEU B CA 1
ATOM 5856 C C . LEU B 1 198 ? 37.781 1.327 3.6 1 94.38 198 LEU B C 1
ATOM 5858 O O . LEU B 1 198 ? 38.125 2.43 4.051 1 94.38 198 LEU B O 1
ATOM 5862 N N . ILE B 1 199 ? 38.656 0.573 2.973 1 95 199 ILE B N 1
ATOM 5863 C CA . ILE B 1 199 ? 40.031 0.994 2.709 1 95 199 ILE B CA 1
ATOM 5864 C C . ILE B 1 199 ? 40.031 2.227 1.81 1 95 199 ILE B C 1
ATOM 5866 O O . ILE B 1 199 ? 40.75 3.205 2.084 1 95 199 ILE B O 1
ATOM 5870 N N . TYR B 1 200 ? 39.25 2.223 0.784 1 94.31 200 TYR B N 1
ATOM 5871 C CA . TYR B 1 200 ? 39.125 3.33 -0.16 1 94.31 200 TYR B CA 1
ATOM 5872 C C . TYR B 1 200 ? 38.625 4.59 0.533 1 94.31 200 TYR B C 1
ATOM 5874 O O . TYR B 1 200 ? 39.188 5.676 0.338 1 94.31 200 TYR B O 1
ATOM 5882 N N . MET B 1 201 ? 37.562 4.422 1.342 1 91.38 201 MET B N 1
ATOM 5883 C CA . MET B 1 201 ? 36.969 5.57 2.027 1 91.38 201 MET B CA 1
ATOM 5884 C C . MET B 1 201 ? 37.906 6.113 3.092 1 91.38 201 MET B C 1
ATOM 5886 O O . MET B 1 201 ? 37.938 7.32 3.34 1 91.38 201 MET B O 1
ATOM 5890 N N . GLY B 1 202 ? 38.656 5.266 3.717 1 89.19 202 GLY B N 1
ATOM 5891 C CA . GLY B 1 202 ? 39.625 5.699 4.727 1 89.19 202 GLY B CA 1
ATOM 5892 C C . GLY B 1 202 ? 40.812 6.406 4.141 1 89.19 202 GLY B C 1
ATOM 5893 O O . GLY B 1 202 ? 41.312 7.395 4.699 1 89.19 202 GLY B O 1
ATOM 5894 N N . LEU B 1 203 ? 41.281 5.98 3 1 90.38 203 LEU B N 1
ATOM 5895 C CA . LEU B 1 203 ? 42.531 6.477 2.461 1 90.38 203 LEU B CA 1
ATOM 5896 C C . LEU B 1 203 ? 42.312 7.566 1.422 1 90.38 203 LEU B C 1
ATOM 5898 O O . LEU B 1 203 ? 43.031 8.555 1.37 1 90.38 203 LEU B O 1
ATOM 5902 N N . PHE B 1 204 ? 41.281 7.484 0.615 1 88.56 204 PHE B N 1
ATOM 5903 C CA . PHE B 1 204 ? 41.125 8.352 -0.546 1 88.56 204 PHE B CA 1
ATOM 5904 C C . PHE B 1 204 ? 39.969 9.328 -0.342 1 88.56 204 PHE B C 1
ATOM 5906 O O . PHE B 1 204 ? 40.031 10.461 -0.833 1 88.56 204 PHE B O 1
ATOM 5913 N N . ALA B 1 205 ? 38.969 8.953 0.354 1 80.81 205 ALA B N 1
ATOM 5914 C CA . ALA B 1 205 ? 37.719 9.719 0.419 1 80.81 205 ALA B CA 1
ATOM 5915 C C . ALA B 1 205 ? 37.938 11.062 1.111 1 80.81 205 ALA B C 1
ATOM 5917 O O . ALA B 1 205 ? 37.438 12.094 0.657 1 80.81 205 ALA B O 1
ATOM 5918 N N . PRO B 1 206 ? 38.75 11.102 2.191 1 81.5 206 PRO B N 1
ATOM 5919 C CA . PRO B 1 206 ? 38.906 12.398 2.848 1 81.5 206 PRO B CA 1
ATOM 5920 C C . PRO B 1 206 ? 39.562 13.438 1.934 1 81.5 206 PRO B C 1
ATOM 5922 O O . PRO B 1 206 ? 39.312 14.641 2.084 1 81.5 206 PRO B O 1
ATOM 5925 N N . ARG B 1 207 ? 40.281 13 0.991 1 86.19 207 ARG B N 1
ATOM 5926 C CA . ARG B 1 207 ? 40.938 13.922 0.077 1 86.19 207 ARG B CA 1
ATOM 5927 C C . ARG B 1 207 ? 40.031 14.281 -1.096 1 86.19 207 ARG B C 1
ATOM 5929 O O . ARG B 1 207 ? 40.188 15.344 -1.703 1 86.19 207 ARG B O 1
ATOM 5936 N N . LEU B 1 208 ? 39.156 13.484 -1.381 1 89.44 208 LEU B N 1
ATOM 5937 C CA . LEU B 1 208 ? 38.344 13.664 -2.58 1 89.44 208 LEU B CA 1
ATOM 5938 C C . LEU B 1 208 ? 37 14.297 -2.238 1 89.44 208 LEU B C 1
ATOM 5940 O O . LEU B 1 208 ? 36.344 14.883 -3.105 1 89.44 208 LEU B O 1
ATOM 5944 N N . LEU B 1 209 ? 36.562 14.18 -1.01 1 90.62 209 LEU B N 1
ATOM 5945 C CA . LEU B 1 209 ? 35.25 14.695 -0.611 1 90.62 209 LEU B CA 1
ATOM 5946 C C . LEU B 1 209 ? 35.281 16.203 -0.433 1 90.62 209 LEU B C 1
ATOM 5948 O O . LEU B 1 209 ? 36.281 16.75 0.042 1 90.62 209 LEU B O 1
ATOM 5952 N N . PRO B 1 210 ? 34.312 16.812 -0.799 1 85.56 210 PRO B N 1
ATOM 5953 C CA . PRO B 1 210 ? 34.281 18.266 -0.73 1 85.56 210 PRO B CA 1
ATOM 5954 C C . PRO B 1 210 ? 34 18.797 0.68 1 85.56 210 PRO B C 1
ATOM 5956 O O . PRO B 1 210 ? 33.531 18.047 1.537 1 85.56 210 PRO B O 1
ATOM 5959 N N . ASP B 1 211 ? 34.438 19.984 0.838 1 83.38 211 ASP B N 1
ATOM 5960 C CA . ASP B 1 211 ? 34.094 20.75 2.039 1 83.38 211 ASP B CA 1
ATOM 5961 C C . ASP B 1 211 ? 32.969 21.734 1.767 1 83.38 211 ASP B C 1
ATOM 5963 O O . ASP B 1 211 ? 33.188 22.844 1.288 1 83.38 211 ASP B O 1
ATOM 5967 N N . ARG B 1 212 ? 31.781 21.203 2.049 1 77.5 212 ARG B N 1
ATOM 5968 C CA . ARG B 1 212 ? 30.625 22.047 1.767 1 77.5 212 ARG B CA 1
ATOM 5969 C C . ARG B 1 212 ? 29.812 22.297 3.031 1 77.5 212 ARG B C 1
ATOM 5971 O O . ARG B 1 212 ? 29.844 21.5 3.969 1 77.5 212 ARG B O 1
ATOM 5978 N N . ASP B 1 213 ? 29.172 23.406 3.078 1 63.44 213 ASP B N 1
ATOM 5979 C CA . ASP B 1 213 ? 28.297 23.734 4.203 1 63.44 213 ASP B CA 1
ATOM 5980 C C . ASP B 1 213 ? 26.859 23.297 3.936 1 63.44 213 ASP B C 1
ATOM 5982 O O . ASP B 1 213 ? 26.406 23.312 2.789 1 63.44 213 ASP B O 1
ATOM 5986 N N . SER B 1 214 ? 26.328 22.656 4.977 1 58.88 214 SER B N 1
ATOM 5987 C CA . SER B 1 214 ? 24.906 22.344 4.863 1 58.88 214 SER B CA 1
ATOM 5988 C C . SER B 1 214 ? 24.078 23.625 4.73 1 58.88 214 SER B C 1
ATOM 5990 O O . SER B 1 214 ? 24.562 24.719 5.016 1 58.88 214 SER B O 1
ATOM 5992 N N . MET B 1 215 ? 22.844 23.484 4.137 1 47.84 215 MET B N 1
ATOM 5993 C CA . MET B 1 215 ? 21.984 24.672 3.986 1 47.84 215 MET B CA 1
ATOM 5994 C C . MET B 1 215 ? 21.75 25.344 5.332 1 47.84 215 MET B C 1
ATOM 5996 O O . MET B 1 215 ? 21.734 26.578 5.418 1 47.84 215 MET B O 1
ATOM 6000 N N . ALA B 1 216 ? 21.516 24.469 6.332 1 48.09 216 ALA B N 1
ATOM 6001 C CA . ALA B 1 216 ? 21.266 25.016 7.66 1 48.09 216 ALA B CA 1
ATOM 6002 C C . ALA B 1 216 ? 22.469 25.828 8.156 1 48.09 216 ALA B C 1
ATOM 6004 O O . ALA B 1 216 ? 22.297 26.891 8.758 1 48.09 216 ALA B O 1
ATOM 6005 N N . ASN B 1 217 ? 23.578 25.344 7.949 1 48.53 217 ASN B N 1
ATOM 6006 C CA . ASN B 1 217 ? 24.781 26.047 8.391 1 48.53 217 ASN B CA 1
ATOM 6007 C C . ASN B 1 217 ? 25.016 27.328 7.59 1 48.53 217 ASN B C 1
ATOM 6009 O O . ASN B 1 217 ? 25.578 28.297 8.102 1 48.53 217 ASN B O 1
ATOM 6013 N N . MET B 1 218 ? 24.562 27.172 6.414 1 43.22 218 MET B N 1
ATOM 6014 C CA . MET B 1 218 ? 24.703 28.359 5.574 1 43.22 218 MET B CA 1
ATOM 6015 C C . MET B 1 218 ? 23.812 29.5 6.066 1 43.22 218 MET B C 1
ATOM 6017 O O . MET B 1 218 ? 24.188 30.672 5.953 1 43.22 218 MET B O 1
ATOM 6021 N N . LEU B 1 219 ? 22.688 29.016 6.582 1 41.84 219 LEU B N 1
ATOM 6022 C CA . LEU B 1 219 ? 21.75 30.016 7.082 1 41.84 219 LEU B CA 1
ATOM 6023 C C . LEU B 1 219 ? 22.016 30.328 8.547 1 41.84 219 LEU B C 1
ATOM 6025 O O . LEU B 1 219 ? 21.562 31.359 9.062 1 41.84 219 LEU B O 1
ATOM 6029 N N . SER B 1 220 ? 22.516 29.375 9.344 1 43.56 220 SER B N 1
ATOM 6030 C CA . SER B 1 220 ? 22.812 29.594 10.758 1 43.56 220 SER B CA 1
ATOM 6031 C C . SER B 1 220 ? 23.703 30.812 10.945 1 43.56 220 SER B C 1
ATOM 6033 O O . SER B 1 220 ? 23.703 31.422 12.016 1 43.56 220 SER B O 1
ATOM 6035 N N . ASP B 1 221 ? 24.594 31.047 10.156 1 40.44 221 ASP B N 1
ATOM 6036 C CA . ASP B 1 221 ? 25.25 32.312 10.438 1 40.44 221 ASP B CA 1
ATOM 6037 C C . ASP B 1 221 ? 24.219 33.438 10.602 1 40.44 221 ASP B C 1
ATOM 6039 O O . ASP B 1 221 ? 24.547 34.531 11.102 1 40.44 221 ASP B O 1
ATOM 6043 N N . ARG B 1 222 ? 23.078 33.344 10.102 1 41.59 222 ARG B N 1
ATOM 6044 C CA . ARG B 1 222 ? 21.984 34.281 10.328 1 41.59 222 ARG B CA 1
ATOM 6045 C C . ARG B 1 222 ? 21.203 33.938 11.578 1 41.59 222 ARG B C 1
ATOM 6047 O O . ARG B 1 222 ? 20.031 34.312 11.711 1 41.59 222 ARG B O 1
ATOM 6054 N N . SER B 1 223 ? 21.594 33.156 12.445 1 42.28 223 SER B N 1
ATOM 6055 C CA . SER B 1 223 ? 21.062 32.594 13.68 1 42.28 223 SER B CA 1
ATOM 6056 C C . SER B 1 223 ? 20.594 33.656 14.641 1 42.28 223 SER B C 1
ATOM 6058 O O . SER B 1 223 ? 20.016 33.375 15.688 1 42.28 223 SER B O 1
ATOM 6060 N N . LYS B 1 224 ? 21.016 34.812 14.477 1 42.75 224 LYS B N 1
ATOM 6061 C CA . LYS B 1 224 ? 20.609 35.719 15.531 1 42.75 224 LYS B CA 1
ATOM 6062 C C . LYS B 1 224 ? 19.125 36.062 15.43 1 42.75 224 LYS B C 1
ATOM 6064 O O . LYS B 1 224 ? 18.578 36.719 16.297 1 42.75 224 LYS B O 1
ATOM 6069 N N . MET B 1 225 ? 18.594 35.906 14.32 1 46.38 225 MET B N 1
ATOM 6070 C CA . MET B 1 225 ? 17.219 36.375 14.227 1 46.38 225 MET B CA 1
ATOM 6071 C C . MET B 1 225 ? 16.234 35.281 14.656 1 46.38 225 MET B C 1
ATOM 6073 O O . MET B 1 225 ? 15.992 34.312 13.906 1 46.38 225 MET B O 1
ATOM 6077 N N . LYS B 1 226 ? 16.078 34.969 15.883 1 55.66 226 LYS B N 1
ATOM 6078 C CA . LYS B 1 226 ? 15.5 33.75 16.422 1 55.66 226 LYS B CA 1
ATOM 6079 C C . LYS B 1 226 ? 14.016 33.906 16.719 1 55.66 226 LYS B C 1
ATOM 6081 O O . LYS B 1 226 ? 13.336 32.969 17.125 1 55.66 226 LYS B O 1
ATOM 6086 N N . PHE B 1 227 ? 13.352 35.25 16.391 1 55.94 227 PHE B N 1
ATOM 6087 C CA . PHE B 1 227 ? 11.969 35.344 16.812 1 55.94 227 PHE B CA 1
ATOM 6088 C C . PHE B 1 227 ? 11.07 35.812 15.672 1 55.94 227 PHE B C 1
ATOM 6090 O O . PHE B 1 227 ? 11.453 36.719 14.914 1 55.94 227 PHE B O 1
ATOM 6097 N N . PHE B 1 228 ? 9.992 35.031 15.398 1 64.19 228 PHE B N 1
ATOM 6098 C CA . PHE B 1 228 ? 8.922 35.594 14.602 1 64.19 228 PHE B CA 1
ATOM 6099 C C . PHE B 1 228 ? 8.016 36.469 15.461 1 64.19 228 PHE B C 1
ATOM 6101 O O . PHE B 1 228 ? 7.508 36.031 16.484 1 64.19 228 PHE B O 1
ATOM 6108 N N . THR B 1 229 ? 8.008 37.688 15.211 1 63.94 229 THR B N 1
ATOM 6109 C CA . THR B 1 229 ? 7.125 38.656 15.883 1 63.94 229 THR B CA 1
ATOM 6110 C C . THR B 1 229 ? 5.973 39.062 14.969 1 63.94 229 THR B C 1
ATOM 6112 O O . THR B 1 229 ? 6.176 39.312 13.781 1 63.94 229 THR B O 1
ATOM 6115 N N . GLU B 1 230 ? 4.852 38.719 15.414 1 69.5 230 GLU B N 1
ATOM 6116 C CA . GLU B 1 230 ? 3.674 39.156 14.664 1 69.5 230 GLU B CA 1
ATOM 6117 C C . GLU B 1 230 ? 3.127 40.469 15.219 1 69.5 230 GLU B C 1
ATOM 6119 O O . GLU B 1 230 ? 2.902 40.594 16.422 1 69.5 230 GLU B O 1
ATOM 6124 N N . ALA B 1 231 ? 3.068 41.531 14.391 1 68.94 231 ALA B N 1
ATOM 6125 C CA . ALA B 1 231 ? 2.531 42.844 14.766 1 68.94 231 ALA B CA 1
ATOM 6126 C C . ALA B 1 231 ? 1.251 43.156 14 1 68.94 231 ALA B C 1
ATOM 6128 O O . ALA B 1 231 ? 1.193 42.969 12.781 1 68.94 231 ALA B O 1
ATOM 6129 N N . VAL B 1 232 ? 0.249 43.406 14.703 1 70.38 232 VAL B N 1
ATOM 6130 C CA . VAL B 1 232 ? -1.012 43.75 14.062 1 70.38 232 VAL B CA 1
ATOM 6131 C C . VAL B 1 232 ? -1.085 45.281 13.875 1 70.38 232 VAL B C 1
ATOM 6133 O O . VAL B 1 232 ? -0.736 46.031 14.781 1 70.38 232 VAL B O 1
ATOM 6136 N N . ILE B 1 233 ? -1.522 45.688 12.719 1 74.19 233 ILE B N 1
ATOM 6137 C CA . ILE B 1 233 ? -1.655 47.125 12.414 1 74.19 233 ILE B CA 1
ATOM 6138 C C . ILE B 1 233 ? -2.986 47.656 12.945 1 74.19 233 ILE B C 1
ATOM 6140 O O . ILE B 1 233 ? -4.051 47.25 12.469 1 74.19 233 ILE B O 1
ATOM 6144 N N . PRO B 1 234 ? -2.92 48.406 13.938 1 67.81 234 PRO B N 1
ATOM 6145 C CA . PRO B 1 234 ? -4.168 48.938 14.484 1 67.81 234 PRO B CA 1
ATOM 6146 C C . PRO B 1 234 ? -4.793 50 13.578 1 67.81 234 PRO B C 1
ATOM 6148 O O . PRO B 1 234 ? -4.168 50.469 12.609 1 67.81 234 PRO B O 1
ATOM 6151 N N . SER B 1 235 ? -6.109 50.344 13.852 1 70.81 235 SER B N 1
ATOM 6152 C CA . SER B 1 235 ? -6.883 51.281 13.039 1 70.81 235 SER B CA 1
ATOM 6153 C C . SER B 1 235 ? -6.289 52.688 13.102 1 70.81 235 SER B C 1
ATOM 6155 O O . SER B 1 235 ? -6.445 53.469 12.164 1 70.81 235 SER B O 1
ATOM 6157 N N . ASP B 1 236 ? -5.566 53 14.148 1 70 236 ASP B N 1
ATOM 6158 C CA . ASP B 1 236 ? -5.035 54.375 14.32 1 70 236 ASP B CA 1
ATOM 6159 C C . ASP B 1 236 ? -3.562 54.438 13.922 1 70 236 ASP B C 1
ATOM 6161 O O . ASP B 1 236 ? -2.885 55.406 14.18 1 70 236 ASP B O 1
ATOM 6165 N N . SER B 1 237 ? -3.154 53.469 13.219 1 72.5 237 SER B N 1
ATOM 6166 C CA . SER B 1 237 ? -1.733 53.406 12.883 1 72.5 237 SER B CA 1
ATOM 6167 C C . SER B 1 237 ? -1.397 54.312 11.719 1 72.5 237 SER B C 1
ATOM 6169 O O . SER B 1 237 ? -2.205 54.5 10.805 1 72.5 237 SER B O 1
ATOM 6171 N N . ASN B 1 238 ? -0.208 55 11.797 1 76.94 238 ASN B N 1
ATOM 6172 C CA . ASN B 1 238 ? 0.257 55.875 10.719 1 76.94 238 ASN B CA 1
ATOM 6173 C C . ASN B 1 238 ? 0.865 55.062 9.57 1 76.94 238 ASN B C 1
ATOM 6175 O O . ASN B 1 238 ? 1.302 55.625 8.57 1 76.94 238 ASN B O 1
ATOM 6179 N N . LEU B 1 239 ? 0.786 53.781 9.758 1 79 239 LEU B N 1
ATOM 6180 C CA . LEU B 1 239 ? 1.393 52.938 8.734 1 79 239 LEU B CA 1
ATOM 6181 C C . LEU B 1 239 ? 0.359 52.5 7.703 1 79 239 LEU B C 1
ATOM 6183 O O . LEU B 1 239 ? 0.711 51.938 6.664 1 79 239 LEU B O 1
ATOM 6187 N N . ILE B 1 240 ? -0.82 52.844 7.926 1 80.38 240 ILE B N 1
ATOM 6188 C CA . ILE B 1 240 ? -1.89 52.438 7.023 1 80.38 240 ILE B CA 1
ATOM 6189 C C . ILE B 1 240 ? -1.719 53.094 5.668 1 80.38 240 ILE B C 1
ATOM 6191 O O . ILE B 1 240 ? -1.518 54.312 5.602 1 80.38 240 ILE B O 1
ATOM 6195 N N . GLY B 1 241 ? -1.751 52.344 4.543 1 81.25 241 GLY B N 1
ATOM 6196 C CA . GLY B 1 241 ? -1.644 52.906 3.199 1 81.25 241 GLY B CA 1
ATOM 6197 C C . GLY B 1 241 ? -0.215 52.969 2.691 1 81.25 241 GLY B C 1
ATOM 6198 O O . GLY B 1 241 ? 0.022 53.25 1.521 1 81.25 241 GLY B O 1
ATOM 6199 N N . ARG B 1 242 ? 0.73 52.719 3.535 1 83.31 242 ARG B N 1
ATOM 6200 C CA . ARG B 1 242 ? 2.131 52.719 3.129 1 83.31 242 ARG B CA 1
ATOM 6201 C C . ARG B 1 242 ? 2.555 51.375 2.562 1 83.31 242 ARG B C 1
ATOM 6203 O O . ARG B 1 242 ? 2.014 50.344 2.947 1 83.31 242 ARG B O 1
ATOM 6210 N N . ASP B 1 243 ? 3.455 51.5 1.681 1 86.75 243 ASP B N 1
ATOM 6211 C CA . ASP B 1 243 ? 4.051 50.281 1.169 1 86.75 243 ASP B CA 1
ATOM 6212 C C . ASP B 1 243 ? 4.84 49.562 2.258 1 86.75 243 ASP B C 1
ATOM 6214 O O . ASP B 1 243 ? 5.66 50.156 2.943 1 86.75 243 ASP B O 1
ATOM 6218 N N . VAL B 1 244 ? 4.512 48.281 2.35 1 83.88 244 VAL B N 1
ATOM 6219 C CA . VAL B 1 244 ? 5.082 47.5 3.445 1 83.88 244 VAL B CA 1
ATOM 6220 C C . VAL B 1 244 ? 6.605 47.531 3.363 1 83.88 244 VAL B C 1
ATOM 6222 O O . VAL B 1 244 ? 7.285 47.562 4.391 1 83.88 244 VAL B O 1
ATOM 6225 N N . LEU B 1 245 ? 7.125 47.562 2.184 1 81.94 245 LEU B N 1
ATOM 6226 C CA . LEU B 1 245 ? 8.57 47.5 2.012 1 81.94 245 LEU B CA 1
ATOM 6227 C C . LEU B 1 245 ? 9.203 48.875 2.307 1 81.94 245 LEU B C 1
ATOM 6229 O O . LEU B 1 245 ? 10.414 48.969 2.533 1 81.94 245 LEU B O 1
ATOM 6233 N N . ASP B 1 246 ? 8.453 49.938 2.395 1 78.75 246 ASP B N 1
ATOM 6234 C CA . ASP B 1 246 ? 8.992 51.25 2.623 1 78.75 246 ASP B CA 1
ATOM 6235 C C . ASP B 1 246 ? 8.969 51.625 4.105 1 78.75 246 ASP B C 1
ATOM 6237 O O . ASP B 1 246 ? 9.453 52.688 4.504 1 78.75 246 ASP B O 1
ATOM 6241 N N . VAL B 1 247 ? 8.422 50.75 4.848 1 79.5 247 VAL B N 1
ATOM 6242 C CA . VAL B 1 247 ? 8.352 51 6.277 1 79.5 247 VAL B CA 1
ATOM 6243 C C . VAL B 1 247 ? 9.727 50.812 6.91 1 79.5 247 VAL B C 1
ATOM 6245 O O . VAL B 1 247 ? 10.289 49.719 6.871 1 79.5 247 VAL B O 1
ATOM 6248 N N . ARG B 1 248 ? 10.367 51.844 7.398 1 73.62 248 ARG B N 1
ATOM 6249 C CA . ARG B 1 248 ? 11.719 51.844 7.957 1 73.62 248 ARG B CA 1
ATOM 6250 C C . ARG B 1 248 ? 11.828 50.875 9.133 1 73.62 248 ARG B C 1
ATOM 6252 O O . ARG B 1 248 ? 12.875 50.25 9.336 1 73.62 248 ARG B O 1
ATOM 6259 N N . LEU B 1 249 ? 10.734 50.719 9.828 1 72.88 249 LEU B N 1
ATOM 6260 C CA . LEU B 1 249 ? 10.734 49.844 10.992 1 72.88 249 LEU B CA 1
ATOM 6261 C C . LEU B 1 249 ? 11.008 48.406 10.602 1 72.88 249 LEU B C 1
ATOM 6263 O O . LEU B 1 249 ? 11.609 47.656 11.367 1 72.88 249 LEU B O 1
ATOM 6267 N N . PHE B 1 250 ? 10.594 48.156 9.445 1 75.44 250 PHE B N 1
ATOM 6268 C CA . PHE B 1 250 ? 10.727 46.781 8.992 1 75.44 250 PHE B CA 1
ATOM 6269 C C . PHE B 1 250 ? 12.07 46.562 8.305 1 75.44 250 PHE B C 1
ATOM 6271 O O . PHE B 1 250 ? 12.414 45.438 7.934 1 75.44 250 PHE B O 1
ATOM 6278 N N . LYS B 1 251 ? 12.758 47.594 8.172 1 69.5 251 LYS B N 1
ATOM 6279 C CA . LYS B 1 251 ? 14.062 47.5 7.516 1 69.5 251 LYS B CA 1
ATOM 6280 C C . LYS B 1 251 ? 15.188 47.75 8.516 1 69.5 251 LYS B C 1
ATOM 6282 O O . LYS B 1 251 ? 16.359 47.812 8.133 1 69.5 251 LYS B O 1
ATOM 6287 N N . ARG B 1 252 ? 14.812 48 9.672 1 68.19 252 ARG B N 1
ATOM 6288 C CA . ARG B 1 252 ? 15.836 48.219 10.695 1 68.19 252 ARG B CA 1
ATOM 6289 C C . ARG B 1 252 ? 16.766 47.031 10.828 1 68.19 252 ARG B C 1
ATOM 6291 O O . ARG B 1 252 ? 16.391 45.906 10.492 1 68.19 252 ARG B O 1
ATOM 6298 N N . ASP B 1 253 ? 17.922 47.344 11.258 1 64 253 ASP B N 1
ATOM 6299 C CA . ASP B 1 253 ? 18.906 46.281 11.492 1 64 253 ASP B CA 1
ATOM 6300 C C . ASP B 1 253 ? 18.375 45.281 12.508 1 64 253 ASP B C 1
ATOM 6302 O O . ASP B 1 253 ? 17.906 45.656 13.586 1 64 253 ASP B O 1
ATOM 6306 N N . GLY B 1 254 ? 18.297 44 12.211 1 62.53 254 GLY B N 1
ATOM 6307 C CA . GLY B 1 254 ? 17.828 42.938 13.086 1 62.53 254 GLY B CA 1
ATOM 6308 C C . GLY B 1 254 ? 16.359 42.594 12.867 1 62.53 254 GLY B C 1
ATOM 6309 O O . GLY B 1 254 ? 15.812 41.75 13.57 1 62.53 254 GLY B O 1
ATOM 6310 N N . VAL B 1 255 ? 15.695 43.438 12.18 1 67.5 255 VAL B N 1
ATOM 6311 C CA . VAL B 1 255 ? 14.297 43.156 11.859 1 67.5 255 VAL B CA 1
ATOM 6312 C C . VAL B 1 255 ? 14.148 42.875 10.367 1 67.5 255 VAL B C 1
ATOM 6314 O O . VAL B 1 255 ? 14.742 43.594 9.539 1 67.5 255 VAL B O 1
ATOM 6317 N N . ARG B 1 256 ? 13.562 41.75 10.07 1 73.25 256 ARG B N 1
ATOM 6318 C CA . ARG B 1 256 ? 13.281 41.406 8.672 1 73.25 256 ARG B CA 1
ATOM 6319 C C . ARG B 1 256 ? 11.805 41.094 8.477 1 73.25 256 ARG B C 1
ATOM 6321 O O . ARG B 1 256 ? 11.203 40.375 9.273 1 73.25 256 ARG B O 1
ATOM 6328 N N . LEU B 1 257 ? 11.273 41.781 7.492 1 78.06 257 LEU B N 1
ATOM 6329 C CA . LEU B 1 257 ? 9.891 41.5 7.133 1 78.06 257 LEU B CA 1
ATOM 6330 C C . LEU B 1 257 ? 9.773 40.125 6.457 1 78.06 257 LEU B C 1
ATOM 6332 O O . LEU B 1 257 ? 10.469 39.844 5.477 1 78.06 257 LEU B O 1
ATOM 6336 N N . VAL B 1 258 ? 9.008 39.25 7.055 1 72.81 258 VAL B N 1
ATOM 6337 C CA . VAL B 1 258 ? 8.844 37.906 6.547 1 72.81 258 VAL B CA 1
ATOM 6338 C C . VAL B 1 258 ? 7.555 37.812 5.734 1 72.81 258 VAL B C 1
ATOM 6340 O O . VAL B 1 258 ? 7.531 37.219 4.66 1 72.81 258 VAL B O 1
ATOM 6343 N N . ASP B 1 259 ? 6.445 38.281 6.367 1 77.81 259 ASP B N 1
ATOM 6344 C CA . ASP B 1 259 ? 5.129 38.094 5.77 1 77.81 259 ASP B CA 1
ATOM 6345 C C . ASP B 1 259 ? 4.141 39.156 6.234 1 77.81 259 ASP B C 1
ATOM 6347 O O . ASP B 1 259 ? 4.367 39.812 7.246 1 77.81 259 ASP B O 1
ATOM 6351 N N . VAL B 1 260 ? 3.215 39.5 5.414 1 79.19 260 VAL B N 1
ATOM 6352 C CA . VAL B 1 260 ? 2.021 40.281 5.777 1 79.19 260 VAL B CA 1
ATOM 6353 C C . VAL B 1 260 ? 0.779 39.406 5.574 1 79.19 260 VAL B C 1
ATOM 6355 O O . VAL B 1 260 ? 0.549 38.875 4.48 1 79.19 260 VAL B O 1
ATOM 6358 N N . VAL B 1 261 ? 0.191 39.156 6.629 1 75.12 261 VAL B N 1
ATOM 6359 C CA . VAL B 1 261 ? -0.983 38.281 6.582 1 75.12 261 VAL B CA 1
ATOM 6360 C C . VAL B 1 261 ? -2.252 39.125 6.707 1 75.12 261 VAL B C 1
ATOM 6362 O O . VAL B 1 261 ? -2.424 39.844 7.684 1 75.12 261 VAL B O 1
ATOM 6365 N N . ARG B 1 262 ? -3.051 39.219 5.719 1 75.06 262 ARG B N 1
ATOM 6366 C CA . ARG B 1 262 ? -4.352 39.875 5.707 1 75.06 262 ARG B CA 1
ATOM 6367 C C . ARG B 1 262 ? -5.484 38.844 5.773 1 75.06 262 ARG B C 1
ATOM 6369 O O . ARG B 1 262 ? -5.707 38.094 4.824 1 75.06 262 ARG B O 1
ATOM 6376 N N . GLY B 1 263 ? -6.008 38.812 6.906 1 58.75 263 GLY B N 1
ATOM 6377 C CA . GLY B 1 263 ? -6.938 37.719 7.105 1 58.75 263 GLY B CA 1
ATOM 6378 C C . GLY B 1 263 ? -6.254 36.375 7.199 1 58.75 263 GLY B C 1
ATOM 6379 O O . GLY B 1 263 ? -5.5 36.125 8.141 1 58.75 263 GLY B O 1
ATOM 6380 N N . ASP B 1 264 ? -6.504 35.531 6.277 1 51.75 264 ASP B N 1
ATOM 6381 C CA . ASP B 1 264 ? -5.875 34.188 6.246 1 51.75 264 ASP B CA 1
ATOM 6382 C C . ASP B 1 264 ? -4.949 34.062 5.043 1 51.75 264 ASP B C 1
ATOM 6384 O O . ASP B 1 264 ? -4.383 33 4.809 1 51.75 264 ASP B O 1
ATOM 6388 N N . ALA B 1 265 ? -4.738 35.125 4.445 1 63.75 265 ALA B N 1
ATOM 6389 C CA . ALA B 1 265 ? -3.916 35.062 3.238 1 63.75 265 ALA B CA 1
ATOM 6390 C C . ALA B 1 265 ? -2.518 35.594 3.496 1 63.75 265 ALA B C 1
ATOM 6392 O O . ALA B 1 265 ? -2.369 36.688 4.074 1 63.75 265 ALA B O 1
ATOM 6393 N N . SER B 1 266 ? -1.6 34.781 3.195 1 68.06 266 SER B N 1
ATOM 6394 C CA . SER B 1 266 ? -0.224 35.25 3.225 1 68.06 266 SER B CA 1
ATOM 6395 C C . SER B 1 266 ? 0.109 36.062 1.966 1 68.06 266 SER B C 1
ATOM 6397 O O . SER B 1 266 ? -0.138 35.594 0.85 1 68.06 266 SER B O 1
ATOM 6399 N N . LEU B 1 267 ? 0.519 37.312 2.152 1 70.06 267 LEU B N 1
ATOM 6400 C CA . LEU B 1 267 ? 0.868 38.188 1.033 1 70.06 267 LEU B CA 1
ATOM 6401 C C . LEU B 1 267 ? 2.375 38.188 0.796 1 70.06 267 LEU B C 1
ATOM 6403 O O . LEU B 1 267 ? 2.91 39.125 0.185 1 70.06 267 LEU B O 1
ATOM 6407 N N . ARG B 1 268 ? 2.926 37.188 1.304 1 69.62 268 ARG B N 1
ATOM 6408 C CA . ARG B 1 268 ? 4.383 37.094 1.247 1 69.62 268 ARG B CA 1
ATOM 6409 C C . ARG B 1 268 ? 4.875 37.125 -0.196 1 69.62 268 ARG B C 1
ATOM 6411 O O . ARG B 1 268 ? 5.965 37.625 -0.476 1 69.62 268 ARG B O 1
ATOM 6418 N N . ARG B 1 269 ? 4.125 36.75 -1.088 1 64.31 269 ARG B N 1
ATOM 6419 C CA . ARG B 1 269 ? 4.566 36.562 -2.467 1 64.31 269 ARG B CA 1
ATOM 6420 C C . ARG B 1 269 ? 4.598 37.906 -3.211 1 64.31 269 ARG B C 1
ATOM 6422 O O . ARG B 1 269 ? 5.363 38.062 -4.16 1 64.31 269 ARG B O 1
ATOM 6429 N N . ASN B 1 270 ? 3.73 38.781 -2.84 1 67.31 270 ASN B N 1
ATOM 6430 C CA . ASN B 1 270 ? 3.689 40.062 -3.512 1 67.31 270 ASN B CA 1
ATOM 6431 C C . ASN B 1 270 ? 3.861 41.219 -2.521 1 67.31 270 ASN B C 1
ATOM 6433 O O . ASN B 1 270 ? 3.045 42.125 -2.486 1 67.31 270 ASN B O 1
ATOM 6437 N N . LEU B 1 271 ? 4.91 41.062 -1.789 1 74.44 271 LEU B N 1
ATOM 6438 C CA . LEU B 1 271 ? 5.117 42.094 -0.764 1 74.44 271 LEU B CA 1
ATOM 6439 C C . LEU B 1 271 ? 5.398 43.438 -1.396 1 74.44 271 LEU B C 1
ATOM 6441 O O . LEU B 1 271 ? 5.129 44.5 -0.79 1 74.44 271 LEU B O 1
ATOM 6445 N N . LYS B 1 272 ? 5.953 43.469 -2.688 1 75.38 272 LYS B N 1
ATOM 6446 C CA . LYS B 1 272 ? 6.328 44.719 -3.352 1 75.38 272 LYS B CA 1
ATOM 6447 C C . LYS B 1 272 ? 5.109 45.594 -3.586 1 75.38 272 LYS B C 1
ATOM 6449 O O . LYS B 1 272 ? 5.223 46.812 -3.594 1 75.38 272 LYS B O 1
ATOM 6454 N N . THR B 1 273 ? 3.947 44.969 -3.699 1 76.44 273 THR B N 1
ATOM 6455 C CA . THR B 1 273 ? 2.758 45.75 -4.043 1 76.44 273 THR B CA 1
ATOM 6456 C C . THR B 1 273 ? 1.808 45.844 -2.852 1 76.44 273 THR B C 1
ATOM 6458 O O . THR B 1 273 ? 0.691 46.344 -2.98 1 76.44 273 THR B O 1
ATOM 6461 N N . VAL B 1 274 ? 2.291 45.344 -1.738 1 82.75 274 VAL B N 1
ATOM 6462 C CA . VAL B 1 274 ? 1.363 45.281 -0.614 1 82.75 274 VAL B CA 1
ATOM 6463 C C . VAL B 1 274 ? 1.401 46.594 0.167 1 82.75 274 VAL B C 1
ATOM 6465 O O . VAL B 1 274 ? 2.473 47.062 0.564 1 82.75 274 VAL B O 1
ATOM 6468 N N . GLN B 1 275 ? 0.263 47.312 0.248 1 87.75 275 GLN B N 1
ATOM 6469 C CA . GLN B 1 275 ? 0.065 48.438 1.151 1 87.75 275 GLN B CA 1
ATOM 6470 C C . GLN B 1 275 ? -0.61 47.969 2.445 1 87.75 275 GLN B C 1
ATOM 6472 O O . GLN B 1 275 ? -1.563 47.188 2.42 1 87.75 275 GLN B O 1
ATOM 6477 N N . LEU B 1 276 ? -0.109 48.375 3.494 1 85.56 276 LEU B N 1
ATOM 6478 C CA . LEU B 1 276 ? -0.588 47.938 4.801 1 85.56 276 LEU B CA 1
ATOM 6479 C C . LEU B 1 276 ? -2.01 48.438 5.051 1 85.56 276 LEU B C 1
ATOM 6481 O O . LEU B 1 276 ? -2.355 49.562 4.684 1 85.56 276 LEU B O 1
ATOM 6485 N N . ALA B 1 277 ? -2.832 47.594 5.477 1 82.06 277 ALA B N 1
ATOM 6486 C CA . ALA B 1 277 ? -4.219 47.906 5.82 1 82.06 277 ALA B CA 1
ATOM 6487 C C . ALA B 1 277 ? -4.5 47.562 7.285 1 82.06 277 ALA B C 1
ATOM 6489 O O . ALA B 1 277 ? -3.703 46.906 7.945 1 82.06 277 ALA B O 1
ATOM 6490 N N . VAL B 1 278 ? -5.574 48.188 7.684 1 74.62 278 VAL B N 1
ATOM 6491 C CA . VAL B 1 278 ? -6 47.938 9.055 1 74.62 278 VAL B CA 1
ATOM 6492 C C . VAL B 1 278 ? -6.238 46.438 9.234 1 74.62 278 VAL B C 1
ATOM 6494 O O . VAL B 1 278 ? -6.867 45.781 8.391 1 74.62 278 VAL B O 1
ATOM 6497 N N . GLY B 1 279 ? -5.57 45.875 10.234 1 67.31 279 GLY B N 1
ATOM 6498 C CA . GLY B 1 279 ? -5.793 44.469 10.562 1 67.31 279 GLY B CA 1
ATOM 6499 C C . GLY B 1 279 ? -4.742 43.562 9.977 1 67.31 279 GLY B C 1
ATOM 6500 O O . GLY B 1 279 ? -4.723 42.375 10.273 1 67.31 279 GLY B O 1
ATOM 6501 N N . ASP B 1 280 ? -3.873 44.125 9.18 1 76.31 280 ASP B N 1
ATOM 6502 C CA . ASP B 1 280 ? -2.781 43.312 8.648 1 76.31 280 ASP B CA 1
ATOM 6503 C C . ASP B 1 280 ? -1.867 42.812 9.773 1 76.31 280 ASP B C 1
ATOM 6505 O O . ASP B 1 280 ? -1.585 43.562 10.719 1 76.31 280 ASP B O 1
ATOM 6509 N N . ARG B 1 281 ? -1.59 41.562 9.688 1 76.69 281 ARG B N 1
ATOM 6510 C CA . ARG B 1 281 ? -0.571 41.031 10.586 1 76.69 281 ARG B CA 1
ATOM 6511 C C . ARG B 1 281 ? 0.784 40.969 9.891 1 76.69 281 ARG B C 1
ATOM 6513 O O . ARG B 1 281 ? 0.942 40.25 8.906 1 76.69 281 ARG B O 1
ATOM 6520 N N . VAL B 1 282 ? 1.652 41.781 10.414 1 77.75 282 VAL B N 1
ATOM 6521 C CA . VAL B 1 282 ? 2.994 41.812 9.836 1 77.75 282 VAL B CA 1
ATOM 6522 C C . VAL B 1 282 ? 3.904 40.844 10.617 1 77.75 282 VAL B C 1
ATOM 6524 O O . VAL B 1 282 ? 4.035 40.969 11.836 1 77.75 282 VAL B O 1
ATOM 6527 N N . VAL B 1 283 ? 4.363 39.875 9.914 1 76.19 283 VAL B N 1
ATOM 6528 C CA . VAL B 1 283 ? 5.273 38.906 10.523 1 76.19 283 VAL B CA 1
ATOM 6529 C C . VAL B 1 283 ? 6.719 39.344 10.305 1 76.19 283 VAL B C 1
ATOM 6531 O O . VAL B 1 283 ? 7.164 39.5 9.164 1 76.19 283 VAL B O 1
ATOM 6534 N N . LEU B 1 284 ? 7.305 39.625 11.414 1 72.44 284 LEU B N 1
ATOM 6535 C CA . LEU B 1 284 ? 8.688 40.125 11.391 1 72.44 284 LEU B CA 1
ATOM 6536 C C . LEU B 1 284 ? 9.617 39.094 12.031 1 72.44 284 LEU B C 1
ATOM 6538 O O . LEU B 1 284 ? 9.234 38.406 12.977 1 72.44 284 LEU B O 1
ATOM 6542 N N . ARG B 1 285 ? 10.633 38.875 11.398 1 71.44 285 ARG B N 1
ATOM 6543 C CA . ARG B 1 285 ? 11.719 38.156 12.039 1 71.44 285 ARG B CA 1
ATOM 6544 C C . ARG B 1 285 ? 12.648 39.094 12.797 1 71.44 285 ARG B C 1
ATOM 6546 O O . ARG B 1 285 ? 13.195 40.031 12.219 1 71.44 285 ARG B O 1
ATOM 6553 N N . THR B 1 286 ? 12.664 38.969 14.141 1 63.5 286 THR B N 1
ATOM 6554 C CA . THR B 1 286 ? 13.391 39.969 14.953 1 63.5 286 THR B CA 1
ATOM 6555 C C . THR B 1 286 ? 14.375 39.25 15.883 1 63.5 286 THR B C 1
ATOM 6557 O O . THR B 1 286 ? 14.164 38.094 16.266 1 63.5 286 THR B O 1
ATOM 6560 N N . GLU B 1 287 ? 15.523 39.906 16.078 1 58.62 287 GLU B N 1
ATOM 6561 C CA . GLU B 1 287 ? 16.391 39.531 17.203 1 58.62 287 GLU B CA 1
ATOM 6562 C C . GLU B 1 287 ? 15.742 39.875 18.531 1 58.62 287 GLU B C 1
ATOM 6564 O O . GLU B 1 287 ? 14.891 40.75 18.609 1 58.62 287 GLU B O 1
ATOM 6569 N N . MET B 1 288 ? 16.047 39.125 19.594 1 53.66 288 MET B N 1
ATOM 6570 C CA . MET B 1 288 ? 15.469 39.344 20.906 1 53.66 288 MET B CA 1
ATOM 6571 C C . MET B 1 288 ? 15.586 40.812 21.312 1 53.66 288 MET B C 1
ATOM 6573 O O . MET B 1 288 ? 14.656 41.375 21.891 1 53.66 288 MET B O 1
ATOM 6577 N N . THR B 1 289 ? 16.734 41.406 21.094 1 52.28 289 THR B N 1
ATOM 6578 C CA . THR B 1 289 ? 17.016 42.781 21.516 1 52.28 289 THR B CA 1
ATOM 6579 C C . THR B 1 289 ? 16.062 43.75 20.844 1 52.28 289 THR B C 1
ATOM 6581 O O . THR B 1 289 ? 15.602 44.719 21.469 1 52.28 289 THR B O 1
ATOM 6584 N N . GLU B 1 290 ? 15.75 43.375 19.656 1 54.69 290 GLU B N 1
ATOM 6585 C CA . GLU B 1 290 ? 14.922 44.281 18.891 1 54.69 290 GLU B CA 1
ATOM 6586 C C . GLU B 1 290 ? 13.445 44.094 19.203 1 54.69 290 GLU B C 1
ATOM 6588 O O . GLU B 1 290 ? 12.656 45.031 19.109 1 54.69 290 GLU B O 1
ATOM 6593 N N . LEU B 1 291 ? 13.148 42.906 19.594 1 56.22 291 LEU B N 1
ATOM 6594 C CA . LEU B 1 291 ? 11.773 42.688 20.016 1 56.22 291 LEU B CA 1
ATOM 6595 C C . LEU B 1 291 ? 11.367 43.625 21.141 1 56.22 291 LEU B C 1
ATOM 6597 O O . LEU B 1 291 ? 10.273 44.188 21.109 1 56.22 291 LEU B O 1
ATOM 6601 N N . LEU B 1 292 ? 12.32 43.75 22.109 1 52.62 292 LEU B N 1
ATOM 6602 C CA . LEU B 1 292 ? 12.07 44.625 23.234 1 52.62 292 LEU B CA 1
ATOM 6603 C C . LEU B 1 292 ? 11.953 46.094 22.781 1 52.62 292 LEU B C 1
ATOM 6605 O O . LEU B 1 292 ? 11.125 46.844 23.297 1 52.62 292 LEU B O 1
ATOM 6609 N N . SER B 1 293 ? 12.797 46.438 21.828 1 57.09 293 SER B N 1
ATOM 6610 C CA . SER B 1 293 ? 12.766 47.812 21.328 1 57.09 293 SER B CA 1
ATOM 6611 C C . SER B 1 293 ? 11.477 48.094 20.562 1 57.09 293 SER B C 1
ATOM 6613 O O . SER B 1 293 ? 10.906 49.156 20.672 1 57.09 293 SER B O 1
ATOM 6615 N N . LEU B 1 294 ? 11.039 47.062 19.906 1 58.34 294 LEU B N 1
ATOM 6616 C CA . LEU B 1 294 ? 9.805 47.219 19.141 1 58.34 294 LEU B CA 1
ATOM 6617 C C . LEU B 1 294 ? 8.609 47.344 20.062 1 58.34 294 LEU B C 1
ATOM 6619 O O . LEU B 1 294 ? 7.645 48.062 19.734 1 58.34 294 LEU B O 1
ATOM 6623 N N . GLN B 1 295 ? 8.75 46.75 21.141 1 54.69 295 GLN B N 1
ATOM 6624 C CA . GLN B 1 295 ? 7.684 46.812 22.141 1 54.69 295 GLN B CA 1
ATOM 6625 C C . GLN B 1 295 ? 7.656 48.219 22.797 1 54.69 295 GLN B C 1
ATOM 6627 O O . GLN B 1 295 ? 6.594 48.688 23.219 1 54.69 295 GLN B O 1
ATOM 6632 N N . LYS B 1 296 ? 8.914 48.812 22.953 1 50.31 296 LYS B N 1
ATOM 6633 C CA . LYS B 1 296 ? 9.039 50.062 23.672 1 50.31 296 LYS B CA 1
ATOM 6634 C C . LYS B 1 296 ? 8.789 51.25 22.734 1 50.31 296 LYS B C 1
ATOM 6636 O O . LYS B 1 296 ? 8.508 52.375 23.188 1 50.31 296 LYS B O 1
ATOM 6641 N N . THR B 1 297 ? 9.211 51.031 21.562 1 47.16 297 THR B N 1
ATOM 6642 C CA . THR B 1 297 ? 9.094 52.188 20.688 1 47.16 297 THR B CA 1
ATOM 6643 C C . THR B 1 297 ? 7.637 52.594 20.516 1 47.16 297 THR B C 1
ATOM 6645 O O . THR B 1 297 ? 6.797 51.781 20.156 1 47.16 297 THR B O 1
ATOM 6648 N N . LYS B 1 298 ? 7.379 53.719 21.031 1 46.72 298 LYS B N 1
ATOM 6649 C CA . LYS B 1 298 ? 6.078 54.375 20.953 1 46.72 298 LYS B CA 1
ATOM 6650 C C . LYS B 1 298 ? 5.512 54.312 19.547 1 46.72 298 LYS B C 1
ATOM 6652 O O . LYS B 1 298 ? 4.297 54.25 19.359 1 46.72 298 LYS B O 1
ATOM 6657 N N . ASP B 1 299 ? 6.367 54.406 18.703 1 44.5 299 ASP B N 1
ATOM 6658 C CA . ASP B 1 299 ? 5.902 54.438 17.312 1 44.5 299 ASP B CA 1
ATOM 6659 C C . ASP B 1 299 ? 5.352 53.062 16.906 1 44.5 299 ASP B C 1
ATOM 6661 O O . ASP B 1 299 ? 4.543 52.969 15.984 1 44.5 299 ASP B O 1
ATOM 6665 N N . LEU B 1 300 ? 5.926 52.094 17.422 1 43 300 LEU B N 1
ATOM 6666 C CA . LEU B 1 300 ? 5.41 50.719 17.344 1 43 300 LEU B CA 1
ATOM 6667 C C . LEU B 1 300 ? 4.254 50.531 18.328 1 43 300 LEU B C 1
ATOM 6669 O O . LEU B 1 300 ? 3.766 49.406 18.484 1 43 300 LEU B O 1
ATOM 6673 N N . ARG B 1 301 ? 4.094 51.25 19.297 1 45.66 301 ARG B N 1
ATOM 6674 C CA . ARG B 1 301 ? 2.818 51.312 20.016 1 45.66 301 ARG B CA 1
ATOM 6675 C C . ARG B 1 301 ? 1.659 51 19.062 1 45.66 301 ARG B C 1
ATOM 6677 O O . ARG B 1 301 ? 0.532 50.781 19.516 1 45.66 301 ARG B O 1
ATOM 6684 N N . ARG B 1 302 ? 1.917 51.281 17.828 1 41.47 302 ARG B N 1
ATOM 6685 C CA . ARG B 1 302 ? 0.927 51.219 16.766 1 41.47 302 ARG B CA 1
ATOM 6686 C C . ARG B 1 302 ? 0.686 49.781 16.328 1 41.47 302 ARG B C 1
ATOM 6688 O O . ARG B 1 302 ? -0.149 49.531 15.461 1 41.47 302 ARG B O 1
ATOM 6695 N N . VAL B 1 303 ? 1.714 49.031 16.531 1 43.41 303 VAL B N 1
ATOM 6696 C CA . VAL B 1 303 ? 1.518 47.594 16.344 1 43.41 303 VAL B CA 1
ATOM 6697 C C . VAL B 1 303 ? 1.096 46.938 17.656 1 43.41 303 VAL B C 1
ATOM 6699 O O . VAL B 1 303 ? 1.822 47 18.641 1 43.41 303 VAL B O 1
ATOM 6702 N N . ASP B 1 304 ? 0.032 47.031 18.109 1 43.19 304 ASP B N 1
ATOM 6703 C CA . ASP B 1 304 ? -0.538 46.688 19.406 1 43.19 304 ASP B CA 1
ATOM 6704 C C . ASP B 1 304 ? -0.058 45.312 19.875 1 43.19 304 ASP B C 1
ATOM 6706 O O . ASP B 1 304 ? 0.167 45.094 21.062 1 43.19 304 ASP B O 1
ATOM 6710 N N . GLN B 1 305 ? -0.453 44.156 19.172 1 45.47 305 GLN B N 1
ATOM 6711 C CA . GLN B 1 305 ? -0.3 42.812 19.734 1 45.47 305 GLN B CA 1
ATOM 6712 C C . GLN B 1 305 ? 0.812 42.031 19.031 1 45.47 305 GLN B C 1
ATOM 6714 O O . GLN B 1 305 ? 0.663 41.656 17.875 1 45.47 305 GLN B O 1
ATOM 6719 N N . VAL B 1 306 ? 2.062 42.375 19.531 1 44.34 306 VAL B N 1
ATOM 6720 C CA . VAL B 1 306 ? 3.223 41.656 19 1 44.34 306 VAL B CA 1
ATOM 6721 C C . VAL B 1 306 ? 3.381 40.312 19.719 1 44.34 306 VAL B C 1
ATOM 6723 O O . VAL B 1 306 ? 3.551 40.281 20.938 1 44.34 306 VAL B O 1
ATOM 6726 N N . SER B 1 307 ? 2.801 39.281 19.297 1 49 307 SER B N 1
ATOM 6727 C CA . SER B 1 307 ? 3.125 37.938 19.797 1 49 307 SER B CA 1
ATOM 6728 C C . SER B 1 307 ? 4.414 37.406 19.172 1 49 307 SER B C 1
ATOM 6730 O O . SER B 1 307 ? 4.645 37.562 17.984 1 49 307 SER B O 1
ATOM 6732 N N . ALA B 1 308 ? 5.484 37.25 20.031 1 50.31 308 ALA B N 1
ATOM 6733 C CA . ALA B 1 308 ? 6.766 36.719 19.562 1 50.31 308 ALA B CA 1
ATOM 6734 C C . ALA B 1 308 ? 6.898 35.219 19.891 1 50.31 308 ALA B C 1
ATOM 6736 O O . ALA B 1 308 ? 6.574 34.812 21 1 50.31 308 ALA B O 1
ATOM 6737 N N . VAL B 1 309 ? 6.902 34.5 18.875 1 56.59 309 VAL B N 1
ATOM 6738 C CA . VAL B 1 309 ? 7.188 33.094 19.094 1 56.59 309 VAL B CA 1
ATOM 6739 C C . VAL B 1 309 ? 8.625 32.781 18.672 1 56.59 309 VAL B C 1
ATOM 6741 O O . VAL B 1 309 ? 9.094 33.281 17.641 1 56.59 309 VAL B O 1
ATOM 6744 N N . GLU B 1 310 ? 9.383 32.156 19.547 1 59.78 310 GLU B N 1
ATOM 6745 C CA . GLU B 1 310 ? 10.727 31.703 19.203 1 59.78 310 GLU B CA 1
ATOM 6746 C C . GLU B 1 310 ? 10.711 30.734 18.031 1 59.78 310 GLU B C 1
ATOM 6748 O O . GLU B 1 310 ? 9.883 29.828 17.984 1 59.78 310 GLU B O 1
ATOM 6753 N N . THR B 1 311 ? 11.352 31.25 16.984 1 63.62 311 THR B N 1
ATOM 6754 C CA . THR B 1 311 ? 11.391 30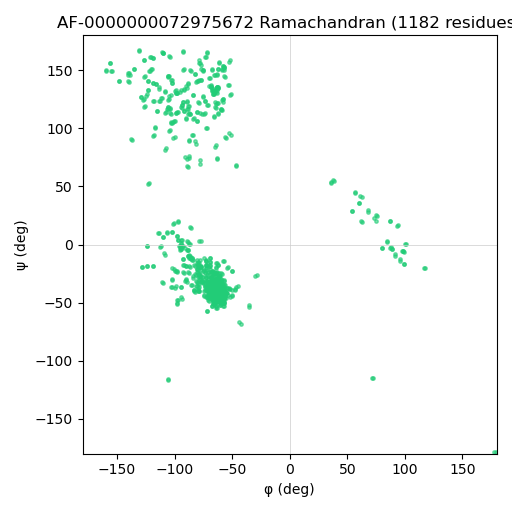.375 15.82 1 63.62 311 THR B CA 1
ATOM 6755 C C . THR B 1 311 ? 12.781 29.781 15.641 1 63.62 311 THR B C 1
ATOM 6757 O O . THR B 1 311 ? 13.758 30.297 16.188 1 63.62 311 THR B O 1
ATOM 6760 N N . GLN B 1 312 ? 12.828 28.531 15.18 1 66.62 312 GLN B N 1
ATOM 6761 C CA . GLN B 1 312 ? 14.078 27.875 14.805 1 66.62 312 GLN B CA 1
ATOM 6762 C C . GLN B 1 312 ? 14.07 27.484 13.328 1 66.62 312 GLN B C 1
ATOM 6764 O O . GLN B 1 312 ? 13.008 27.281 12.734 1 66.62 312 GLN B O 1
ATOM 6769 N N . THR B 1 313 ? 15.25 27.719 12.742 1 69.25 313 THR B N 1
ATOM 6770 C CA . THR B 1 313 ? 15.422 27.25 11.375 1 69.25 313 THR B CA 1
ATOM 6771 C C . THR B 1 313 ? 15.953 25.812 11.367 1 69.25 313 THR B C 1
ATOM 6773 O O . THR B 1 313 ? 16.984 25.516 11.984 1 69.25 313 THR B O 1
ATOM 6776 N N . VAL B 1 314 ? 15.109 24.906 10.805 1 72.56 314 VAL B N 1
ATOM 6777 C CA . VAL B 1 314 ? 15.5 23.5 10.789 1 72.56 314 VAL B CA 1
ATOM 6778 C C . VAL B 1 314 ? 15.5 22.984 9.352 1 72.56 314 VAL B C 1
ATOM 6780 O O . VAL B 1 314 ? 14.695 23.422 8.523 1 72.56 314 VAL B O 1
ATOM 6783 N N . GLU B 1 315 ? 16.484 22.188 9.094 1 74.75 315 GLU B N 1
ATOM 6784 C CA . GLU B 1 315 ? 16.531 21.5 7.805 1 74.75 315 GLU B CA 1
ATOM 6785 C C . GLU B 1 315 ? 15.875 20.141 7.883 1 74.75 315 GLU B C 1
ATOM 6787 O O . GLU B 1 315 ? 16.188 19.328 8.766 1 74.75 315 GLU B O 1
ATOM 6792 N N . VAL B 1 316 ? 14.875 19.969 7.023 1 77.25 316 VAL B N 1
ATOM 6793 C CA . VAL B 1 316 ? 14.164 18.703 7.027 1 77.25 316 VAL B CA 1
ATOM 6794 C C . VAL B 1 316 ? 14.367 18 5.684 1 77.25 316 VAL B C 1
ATOM 6796 O O . VAL B 1 316 ? 14.383 18.641 4.633 1 77.25 316 VAL B O 1
ATOM 6799 N N . LEU B 1 317 ? 14.578 16.75 5.742 1 74.5 317 LEU B N 1
ATOM 6800 C CA . LEU B 1 317 ? 14.781 15.914 4.562 1 74.5 317 LEU B CA 1
ATOM 6801 C C . LEU B 1 317 ? 13.492 15.203 4.172 1 74.5 317 LEU B C 1
ATOM 6803 O O . LEU B 1 317 ? 12.812 14.633 5.027 1 74.5 317 LEU B O 1
ATOM 6807 N N . ILE B 1 318 ? 13.18 15.312 2.914 1 74.81 318 ILE B N 1
ATOM 6808 C CA . ILE B 1 318 ? 12.023 14.602 2.373 1 74.81 318 ILE B CA 1
ATOM 6809 C C . ILE B 1 318 ? 12.398 13.148 2.084 1 74.81 318 ILE B C 1
ATOM 6811 O O . ILE B 1 318 ? 13.203 12.875 1.187 1 74.81 318 ILE B O 1
ATOM 6815 N N . THR B 1 319 ? 11.977 12.258 2.84 1 67.44 319 THR B N 1
ATOM 6816 C CA . THR B 1 319 ? 12.242 10.828 2.711 1 67.44 319 THR B CA 1
ATOM 6817 C C . THR B 1 319 ? 11.148 10.141 1.897 1 67.44 319 THR B C 1
ATOM 6819 O O . THR B 1 319 ? 10.102 10.734 1.641 1 67.44 319 THR B O 1
ATOM 6822 N N . PRO B 1 320 ? 11.531 8.93 1.534 1 59.12 320 PRO B N 1
ATOM 6823 C CA . PRO B 1 320 ? 10.453 8.172 0.896 1 59.12 320 PRO B CA 1
ATOM 6824 C C . PRO B 1 320 ? 9.297 7.887 1.845 1 59.12 320 PRO B C 1
ATOM 6826 O O . PRO B 1 320 ? 9.516 7.52 3.002 1 59.12 320 PRO B O 1
ATOM 6829 N N . GLY B 1 321 ? 8.117 8.273 1.57 1 60.59 321 GLY B N 1
ATOM 6830 C CA . GLY B 1 321 ? 6.953 8.078 2.422 1 60.59 321 GLY B CA 1
ATOM 6831 C C . GLY B 1 321 ? 6.352 9.383 2.908 1 60.59 321 GLY B C 1
ATOM 6832 O O . GLY B 1 321 ? 5.258 9.398 3.479 1 60.59 321 GLY B O 1
ATOM 6833 N N . CYS B 1 322 ? 7.324 10.383 2.797 1 69.56 322 CYS B N 1
ATOM 6834 C CA . CYS B 1 322 ? 6.816 11.703 3.168 1 69.56 322 CYS B CA 1
ATOM 6835 C C . CYS B 1 322 ? 5.527 12.016 2.424 1 69.56 322 CYS B C 1
ATOM 6837 O O . CYS B 1 322 ? 5.438 11.82 1.211 1 69.56 322 CYS B O 1
ATOM 6839 N N . LYS B 1 323 ? 4.582 12.398 3.16 1 69.38 323 LYS B N 1
ATOM 6840 C CA . LYS B 1 323 ? 3.25 12.641 2.611 1 69.38 323 LYS B CA 1
ATOM 6841 C C . LYS B 1 323 ? 3.246 13.867 1.703 1 69.38 323 LYS B C 1
ATOM 6843 O O . LYS B 1 323 ? 2.293 14.086 0.953 1 69.38 323 LYS B O 1
ATOM 6848 N N . MET B 1 324 ? 4.32 14.641 1.738 1 76.62 324 MET B N 1
ATOM 6849 C CA . MET B 1 324 ? 4.391 15.859 0.929 1 76.62 324 MET B CA 1
ATOM 6850 C C . MET B 1 324 ? 4.867 15.539 -0.485 1 76.62 324 MET B C 1
ATOM 6852 O O . MET B 1 324 ? 4.754 16.375 -1.385 1 76.62 324 MET B O 1
ATOM 6856 N N . VAL B 1 325 ? 5.312 14.383 -0.591 1 72.19 325 VAL B N 1
ATOM 6857 C CA . VAL B 1 325 ? 5.918 14.047 -1.874 1 72.19 325 VAL B CA 1
ATOM 6858 C C . VAL B 1 325 ? 4.867 14.125 -2.98 1 72.19 325 VAL B C 1
ATOM 6860 O O . VAL B 1 325 ? 3.766 13.594 -2.834 1 72.19 325 VAL B O 1
ATOM 6863 N N . GLY B 1 326 ? 5.207 14.828 -4.059 1 66.88 326 GLY B N 1
ATOM 6864 C CA . GLY B 1 326 ? 4.34 14.922 -5.227 1 66.88 326 GLY B CA 1
ATOM 6865 C C . GLY B 1 326 ? 3.359 16.078 -5.148 1 66.88 326 GLY B C 1
ATOM 6866 O O . GLY B 1 326 ? 2.602 16.312 -6.09 1 66.88 326 GLY B O 1
ATOM 6867 N N . ARG B 1 327 ? 3.387 16.75 -4.051 1 70.62 327 ARG B N 1
ATOM 6868 C CA . ARG B 1 327 ? 2.479 17.875 -3.881 1 70.62 327 ARG B CA 1
ATOM 6869 C C . ARG B 1 327 ? 3.207 19.203 -4.074 1 70.62 327 ARG B C 1
ATOM 6871 O O . ARG B 1 327 ? 4.391 19.328 -3.748 1 70.62 327 ARG B O 1
ATOM 6878 N N . ALA B 1 328 ? 2.441 20.031 -4.691 1 76.31 328 ALA B N 1
ATOM 6879 C CA . ALA B 1 328 ? 3.012 21.359 -4.836 1 76.31 328 ALA B CA 1
ATOM 6880 C C . ALA B 1 328 ? 3.088 22.078 -3.486 1 76.31 328 ALA B C 1
ATOM 6882 O O . ALA B 1 328 ? 2.182 21.953 -2.658 1 76.31 328 ALA B O 1
ATOM 6883 N N . MET B 1 329 ? 4.105 22.812 -3.295 1 78.31 329 MET B N 1
ATOM 6884 C CA . MET B 1 329 ? 4.352 23.516 -2.041 1 78.31 329 MET B CA 1
ATOM 6885 C C . MET B 1 329 ? 3.193 24.453 -1.707 1 78.31 329 MET B C 1
ATOM 6887 O O . MET B 1 329 ? 2.801 24.578 -0.544 1 78.31 329 MET B O 1
ATOM 6891 N N . ALA B 1 330 ? 2.736 25.062 -2.734 1 66.62 330 ALA B N 1
ATOM 6892 C CA . ALA B 1 330 ? 1.644 26.016 -2.537 1 66.62 330 ALA B CA 1
ATOM 6893 C C . ALA B 1 330 ? 0.403 25.312 -1.989 1 66.62 330 ALA B C 1
ATOM 6895 O O . ALA B 1 330 ? -0.315 25.875 -1.156 1 66.62 330 ALA B O 1
ATOM 6896 N N . SER B 1 331 ? 0.293 24.141 -2.395 1 65.25 331 SER B N 1
ATOM 6897 C CA . SER B 1 331 ? -0.901 23.406 -1.994 1 65.25 331 SER B CA 1
ATOM 6898 C C . SER B 1 331 ? -0.802 22.922 -0.546 1 65.25 331 SER B C 1
ATOM 6900 O O . SER B 1 331 ? -1.821 22.688 0.104 1 65.25 331 SER B O 1
ATOM 6902 N N . LEU B 1 332 ? 0.422 22.891 -0.092 1 69.62 332 LEU B N 1
ATOM 6903 C CA . LEU B 1 332 ? 0.644 22.359 1.248 1 69.62 332 LEU B CA 1
ATOM 6904 C C . LEU B 1 332 ? 0.325 23.406 2.309 1 69.62 332 LEU B C 1
ATOM 6906 O O . LEU B 1 332 ? -0.011 23.062 3.445 1 69.62 332 LEU B O 1
ATOM 6910 N N . ARG B 1 333 ? 0.318 24.734 1.959 1 63.19 333 ARG B N 1
ATOM 6911 C CA . ARG B 1 333 ? 0.034 25.844 2.852 1 63.19 333 ARG B CA 1
ATOM 6912 C C . ARG B 1 333 ? 0.624 25.609 4.238 1 63.19 333 ARG B C 1
ATOM 6914 O O . ARG B 1 333 ? -0.079 25.719 5.246 1 63.19 333 ARG B O 1
ATOM 6921 N N . LEU B 1 334 ? 1.86 25.359 4.281 1 74.38 334 LEU B N 1
ATOM 6922 C CA . LEU B 1 334 ? 2.561 24.984 5.504 1 74.38 334 LEU B CA 1
ATOM 6923 C C . LEU B 1 334 ? 2.451 26.078 6.559 1 74.38 334 LEU B C 1
ATOM 6925 O O . LEU B 1 334 ? 2.398 25.781 7.758 1 74.38 334 LEU B O 1
ATOM 6929 N N . ARG B 1 335 ? 2.439 27.266 6.137 1 68.12 335 ARG B N 1
ATOM 6930 C CA . ARG B 1 335 ? 2.338 28.359 7.09 1 68.12 335 ARG B CA 1
ATOM 6931 C C . ARG B 1 335 ? 0.992 28.344 7.805 1 68.12 335 ARG B C 1
ATOM 6933 O O . ARG B 1 335 ? 0.932 28.484 9.031 1 68.12 335 ARG B O 1
ATOM 6940 N N . ARG B 1 336 ? 0.149 28.219 7.012 1 59.09 336 ARG B N 1
ATOM 6941 C CA . ARG B 1 336 ? -1.198 28.266 7.57 1 59.09 336 ARG B CA 1
ATOM 6942 C C . ARG B 1 336 ? -1.47 27.031 8.438 1 59.09 336 ARG B C 1
ATOM 6944 O O . ARG B 1 336 ? -2.074 27.156 9.508 1 59.09 336 ARG B O 1
ATOM 6951 N N . ARG B 1 337 ? -0.858 25.938 7.898 1 62.78 337 ARG B N 1
ATOM 6952 C CA . ARG B 1 337 ? -1.187 24.672 8.539 1 62.78 337 ARG B CA 1
ATOM 6953 C C . ARG B 1 337 ? -0.326 24.438 9.773 1 62.78 337 ARG B C 1
ATOM 6955 O O . ARG B 1 337 ? -0.802 23.906 10.773 1 62.78 337 ARG B O 1
ATOM 6962 N N . TYR B 1 338 ? 0.808 24.781 9.672 1 67.38 338 TYR B N 1
ATOM 6963 C CA . TYR B 1 338 ? 1.751 24.422 10.719 1 67.38 338 TYR B CA 1
ATOM 6964 C C . TYR B 1 338 ? 2.438 25.656 11.297 1 67.38 338 TYR B C 1
ATOM 6966 O O . TYR B 1 338 ? 3.117 25.578 12.32 1 67.38 338 TYR B O 1
ATOM 6974 N N . GLY B 1 339 ? 2.1 26.859 10.75 1 65.44 339 GLY B N 1
ATOM 6975 C CA . GLY B 1 339 ? 2.855 28.047 11.148 1 65.44 339 GLY B CA 1
ATOM 6976 C C . GLY B 1 339 ? 4.324 27.969 10.781 1 65.44 339 GLY B C 1
ATOM 6977 O O . GLY B 1 339 ? 5.18 28.5 11.5 1 65.44 339 GLY B O 1
ATOM 6978 N N . VAL B 1 340 ? 4.555 27.094 9.836 1 76.88 340 VAL B N 1
ATOM 6979 C CA . VAL B 1 340 ? 5.938 26.875 9.43 1 76.88 340 VAL B CA 1
ATOM 6980 C C . VAL B 1 340 ? 6.168 27.469 8.039 1 76.88 340 VAL B C 1
ATOM 6982 O O . VAL B 1 340 ? 5.309 27.359 7.16 1 76.88 340 VAL B O 1
ATOM 6985 N N . TYR B 1 341 ? 7.254 28.25 7.887 1 74.88 341 TYR B N 1
ATOM 6986 C CA . TYR B 1 341 ? 7.633 28.828 6.609 1 74.88 341 TYR B CA 1
ATOM 6987 C C . TYR B 1 341 ? 8.727 28.016 5.934 1 74.88 341 TYR B C 1
ATOM 6989 O O . TYR B 1 341 ? 9.656 27.547 6.594 1 74.88 341 TYR B O 1
ATOM 6997 N N . VAL B 1 342 ? 8.492 27.75 4.629 1 77.75 342 VAL B N 1
ATOM 6998 C CA . VAL B 1 342 ? 9.562 27.156 3.838 1 77.75 342 VAL B CA 1
ATOM 6999 C C . VAL B 1 342 ? 10.461 28.25 3.273 1 77.75 342 VAL B C 1
ATOM 7001 O O . VAL B 1 342 ? 10.016 29.078 2.463 1 77.75 342 VAL B O 1
ATOM 7004 N N . LEU B 1 343 ? 11.648 28.312 3.732 1 69.12 343 LEU B N 1
ATOM 7005 C CA . LEU B 1 343 ? 12.578 29.359 3.32 1 69.12 343 LEU B CA 1
ATOM 7006 C C . LEU B 1 343 ? 13.25 29 1.998 1 69.12 343 LEU B C 1
ATOM 7008 O O . LEU B 1 343 ? 13.461 29.859 1.149 1 69.12 343 LEU B O 1
ATOM 7012 N N . ALA B 1 344 ? 13.602 27.688 1.896 1 67.38 344 ALA B N 1
ATOM 7013 C CA . ALA B 1 344 ? 14.328 27.25 0.707 1 67.38 344 ALA B CA 1
ATOM 7014 C C . ALA B 1 344 ? 14.195 25.75 0.514 1 67.38 344 ALA B C 1
ATOM 7016 O O . ALA B 1 344 ? 13.891 25.016 1.461 1 67.38 344 ALA B O 1
ATOM 7017 N N . VAL B 1 345 ? 14.227 25.438 -0.708 1 76.88 345 VAL B N 1
ATOM 7018 C CA . VAL B 1 345 ? 14.273 24.031 -1.087 1 76.88 345 VAL B CA 1
ATOM 7019 C C . VAL B 1 345 ? 15.562 23.734 -1.84 1 76.88 345 VAL B C 1
ATOM 7021 O O . VAL B 1 345 ? 15.961 24.484 -2.729 1 76.88 345 VAL B O 1
ATOM 7024 N N . HIS B 1 346 ? 16.234 22.859 -1.352 1 67.06 346 HIS B N 1
ATOM 7025 C CA . HIS B 1 346 ? 17.453 22.422 -2.021 1 67.06 346 HIS B CA 1
ATOM 7026 C C . HIS B 1 346 ? 17.219 21.141 -2.801 1 67.06 346 HIS B C 1
ATOM 7028 O O . HIS B 1 346 ? 16.828 20.109 -2.223 1 67.06 346 HIS B O 1
ATOM 7034 N N . ARG B 1 347 ? 17.188 21.375 -4.105 1 68.25 347 ARG B N 1
ATOM 7035 C CA . ARG B 1 347 ? 17.062 20.234 -5.008 1 68.25 347 ARG B CA 1
ATOM 7036 C C . ARG B 1 347 ? 18.219 20.188 -5.996 1 68.25 347 ARG B C 1
ATOM 7038 O O . ARG B 1 347 ? 18.422 21.125 -6.77 1 68.25 347 ARG B O 1
ATOM 7045 N N . ARG B 1 348 ? 18.75 19.062 -6.125 1 55.09 348 ARG B N 1
ATOM 7046 C CA . ARG B 1 348 ? 19.797 18.844 -7.117 1 55.09 348 ARG B CA 1
ATOM 7047 C C . ARG B 1 348 ? 20.688 20.062 -7.258 1 55.09 348 ARG B C 1
ATOM 7049 O O . ARG B 1 348 ? 20.859 20.594 -8.359 1 55.09 348 ARG B O 1
ATOM 7056 N N . ASN B 1 349 ? 21.281 20.625 -6.238 1 50.34 349 ASN B N 1
ATOM 7057 C CA . ASN B 1 349 ? 22.281 21.672 -6.164 1 50.34 349 ASN B CA 1
ATOM 7058 C C . ASN B 1 349 ? 21.656 23.062 -6.32 1 50.34 349 ASN B C 1
ATOM 7060 O O . ASN B 1 349 ? 22.359 24.031 -6.602 1 50.34 349 ASN B O 1
ATOM 7064 N N . GLN B 1 350 ? 20.406 23.031 -6.547 1 54.31 350 GLN B N 1
ATOM 7065 C CA . GLN B 1 350 ? 19.828 24.359 -6.719 1 54.31 350 GLN B CA 1
ATOM 7066 C C . GLN B 1 350 ? 18.969 24.75 -5.512 1 54.31 350 GLN B C 1
ATOM 7068 O O . GLN B 1 350 ? 18.219 23.922 -4.992 1 54.31 350 GLN B O 1
ATOM 7073 N N . ASN B 1 351 ? 19.516 25.719 -4.93 1 52.56 351 ASN B N 1
ATOM 7074 C CA . ASN B 1 351 ? 18.656 26.312 -3.91 1 52.56 351 ASN B CA 1
ATOM 7075 C C . ASN B 1 351 ? 17.5 27.094 -4.531 1 52.56 351 ASN B C 1
ATOM 7077 O O . ASN B 1 351 ? 17.703 28.109 -5.191 1 52.56 351 ASN B O 1
ATOM 7081 N N . ILE B 1 352 ? 16.453 26.453 -4.523 1 53 352 ILE B N 1
ATOM 7082 C CA . ILE B 1 352 ? 15.273 27.109 -5.094 1 53 352 ILE B CA 1
ATOM 7083 C C . ILE B 1 352 ? 14.578 27.938 -4.023 1 53 352 ILE B C 1
ATOM 7085 O O . ILE B 1 352 ? 14.016 27.391 -3.066 1 53 352 ILE B O 1
ATOM 7089 N N . GLY B 1 353 ? 14.953 29.125 -3.896 1 53.09 353 GLY B N 1
ATOM 7090 C CA . GLY B 1 353 ? 14.32 30.031 -2.951 1 53.09 353 GLY B CA 1
ATOM 7091 C C . GLY B 1 353 ? 13.188 30.828 -3.562 1 53.09 353 GLY B C 1
ATOM 7092 O O . GLY B 1 353 ? 12.375 31.422 -2.844 1 53.09 353 GLY B O 1
ATOM 7093 N N . SER B 1 354 ? 13.242 30.828 -4.977 1 53.31 354 SER B N 1
ATOM 7094 C CA . SER B 1 354 ? 12.242 31.641 -5.66 1 53.31 354 SER B CA 1
ATOM 7095 C C . SER B 1 354 ? 11.109 30.781 -6.211 1 53.31 354 SER B C 1
ATOM 7097 O O . SER B 1 354 ? 11.344 29.641 -6.625 1 53.31 354 SER B O 1
ATOM 7099 N N . ASN B 1 355 ? 9.875 31.156 -6.141 1 57.62 355 ASN B N 1
ATOM 7100 C CA . ASN B 1 355 ? 8.656 30.547 -6.668 1 57.62 355 ASN B CA 1
ATOM 7101 C C . ASN B 1 355 ? 8.414 29.156 -6.078 1 57.62 355 ASN B C 1
ATOM 7103 O O . ASN B 1 355 ? 8.258 28.188 -6.82 1 57.62 355 ASN B O 1
ATOM 7107 N N . LEU B 1 356 ? 8.648 29.109 -4.871 1 65.25 356 LEU B N 1
ATOM 7108 C CA . LEU B 1 356 ? 8.508 27.859 -4.137 1 65.25 356 LEU B CA 1
ATOM 7109 C C . LEU B 1 356 ? 7.098 27.312 -4.27 1 65.25 356 LEU B C 1
ATOM 7111 O O . LEU B 1 356 ? 6.875 26.109 -4.102 1 65.25 356 LEU B O 1
ATOM 7115 N N . ASP B 1 357 ? 6.195 28.109 -4.73 1 65.19 357 ASP B N 1
ATOM 7116 C CA . ASP B 1 357 ? 4.789 27.703 -4.719 1 65.19 357 ASP B CA 1
ATOM 7117 C C . ASP B 1 357 ? 4.516 26.625 -5.758 1 65.19 357 ASP B C 1
ATOM 7119 O O . ASP B 1 357 ? 3.746 25.688 -5.504 1 65.19 357 ASP B O 1
ATOM 7123 N N . SER B 1 358 ? 5.25 26.75 -6.793 1 67.94 358 SER B N 1
ATOM 7124 C CA . SER B 1 358 ? 4.953 25.812 -7.871 1 67.94 358 SER B CA 1
ATOM 7125 C C . SER B 1 358 ? 5.828 24.562 -7.77 1 67.94 358 SER B C 1
ATOM 7127 O O . SER B 1 358 ? 5.641 23.594 -8.523 1 67.94 358 SER B O 1
ATOM 7129 N N . LEU B 1 359 ? 6.656 24.594 -6.785 1 76.56 359 LEU B N 1
ATOM 7130 C CA . LEU B 1 359 ? 7.586 23.469 -6.68 1 76.56 359 LEU B CA 1
ATOM 7131 C C . LEU B 1 359 ? 6.883 22.219 -6.148 1 76.56 359 LEU B C 1
ATOM 7133 O O . LEU B 1 359 ? 6.18 22.281 -5.141 1 76.56 359 LEU B O 1
ATOM 7137 N N . VAL B 1 360 ? 7.012 21.141 -6.848 1 78.94 360 VAL B N 1
ATOM 7138 C CA . VAL B 1 360 ? 6.48 19.859 -6.387 1 78.94 360 VAL B CA 1
ATOM 7139 C C . VAL B 1 360 ? 7.531 19.141 -5.547 1 78.94 360 VAL B C 1
ATOM 7141 O O . VAL B 1 360 ? 8.672 18.969 -5.984 1 78.94 360 VAL B O 1
ATOM 7144 N N . VAL B 1 361 ? 7.176 18.828 -4.402 1 80.94 361 VAL B N 1
ATOM 7145 C CA . VAL B 1 361 ? 8.086 18.203 -3.447 1 80.94 361 VAL B CA 1
ATOM 7146 C C . VAL B 1 361 ? 8.461 16.812 -3.93 1 80.94 361 VAL B C 1
ATOM 7148 O O . VAL B 1 361 ? 7.602 16.047 -4.383 1 80.94 361 VAL B O 1
ATOM 7151 N N . ARG B 1 362 ? 9.711 16.5 -3.92 1 73.25 362 ARG B N 1
ATOM 7152 C CA . ARG B 1 362 ? 10.227 15.195 -4.324 1 73.25 362 ARG B CA 1
ATOM 7153 C C . ARG B 1 362 ? 11.102 14.594 -3.23 1 73.25 362 ARG B C 1
ATOM 7155 O O . ARG B 1 362 ? 11.641 15.312 -2.389 1 73.25 362 ARG B O 1
ATOM 7162 N N . VAL B 1 363 ? 11.227 13.297 -3.332 1 68.44 363 VAL B N 1
ATOM 7163 C CA . VAL B 1 363 ? 12.102 12.609 -2.389 1 68.44 363 VAL B CA 1
ATOM 7164 C C . VAL B 1 363 ? 13.539 13.109 -2.559 1 68.44 363 VAL B C 1
ATOM 7166 O O . VAL B 1 363 ? 14.016 13.258 -3.686 1 68.44 363 VAL B O 1
ATOM 7169 N N . GLY B 1 364 ? 14.242 13.398 -1.46 1 66.44 364 GLY B N 1
ATOM 7170 C CA . GLY B 1 364 ? 15.609 13.891 -1.507 1 66.44 364 GLY B CA 1
ATOM 7171 C C . GLY B 1 364 ? 15.711 15.398 -1.349 1 66.44 364 GLY B C 1
ATOM 7172 O O . GLY B 1 364 ? 16.797 15.93 -1.094 1 66.44 364 GLY B O 1
ATOM 7173 N N . ASP B 1 365 ? 14.516 16.094 -1.551 1 73.25 365 ASP B N 1
ATOM 7174 C CA . ASP B 1 365 ? 14.516 17.531 -1.309 1 73.25 365 ASP B CA 1
ATOM 7175 C C . ASP B 1 365 ? 14.812 17.844 0.157 1 73.25 365 ASP B C 1
ATOM 7177 O O . ASP B 1 365 ? 14.383 17.109 1.051 1 73.25 365 ASP B O 1
ATOM 7181 N N . THR B 1 366 ? 15.648 18.797 0.354 1 77.69 366 THR B N 1
ATOM 7182 C CA . THR B 1 366 ? 15.852 19.328 1.695 1 77.69 366 THR B CA 1
ATOM 7183 C C . THR B 1 366 ? 15.18 20.688 1.835 1 77.69 366 THR B C 1
ATOM 7185 O O . THR B 1 366 ? 15.469 21.609 1.064 1 77.69 366 THR B O 1
ATOM 7188 N N . LEU B 1 367 ? 14.242 20.734 2.74 1 78.75 367 LEU B N 1
ATOM 7189 C CA . LEU B 1 367 ? 13.531 21.984 2.973 1 78.75 367 LEU B CA 1
ATOM 7190 C C . LEU B 1 367 ? 14.094 22.719 4.184 1 78.75 367 LEU B C 1
ATOM 7192 O O . LEU B 1 367 ? 14.438 22.094 5.191 1 78.75 367 LEU B O 1
ATOM 7196 N N . LEU B 1 368 ? 14.352 23.906 3.986 1 76.69 368 LEU B N 1
ATOM 7197 C CA . LEU B 1 368 ? 14.68 24.766 5.109 1 76.69 368 LEU B CA 1
ATOM 7198 C C . LEU B 1 368 ? 13.414 25.406 5.68 1 76.69 368 LEU B C 1
ATOM 7200 O O . LEU B 1 368 ? 12.773 26.234 5.016 1 76.69 368 LEU B O 1
ATOM 7204 N N . LEU B 1 369 ? 13.094 24.906 6.871 1 79.56 369 LEU B N 1
ATOM 7205 C CA . LEU B 1 369 ? 11.859 25.359 7.5 1 79.56 369 LEU B CA 1
ATOM 7206 C C . LEU B 1 369 ? 12.156 26.312 8.648 1 79.56 369 LEU B C 1
ATOM 7208 O O . LEU B 1 369 ? 13.18 26.203 9.312 1 79.56 369 LEU B O 1
ATOM 7212 N N . GLU B 1 370 ? 11.297 27.266 8.781 1 74.56 370 GLU B N 1
ATOM 7213 C CA . GLU B 1 370 ? 11.359 28.188 9.906 1 74.56 370 GLU B CA 1
ATOM 7214 C C . GLU B 1 370 ? 10.023 28.25 10.641 1 74.56 370 GLU B C 1
ATOM 7216 O O . GLU B 1 370 ? 8.969 28.359 10.016 1 74.56 370 GLU B O 1
ATOM 7221 N N . GLY B 1 371 ? 10.055 28.016 11.891 1 73.12 371 GLY B N 1
ATOM 7222 C CA . GLY B 1 371 ? 8.867 28.062 12.734 1 73.12 371 GLY B CA 1
ATOM 7223 C C . GLY B 1 371 ? 9.141 27.688 14.18 1 73.12 371 GLY B C 1
ATOM 7224 O O . GLY B 1 371 ? 10.297 27.516 14.57 1 73.12 371 GLY B O 1
ATOM 7225 N N . ALA B 1 372 ? 8.148 27.688 14.938 1 69.44 372 ALA B N 1
ATOM 7226 C CA . ALA B 1 372 ? 8.281 27.219 16.312 1 69.44 372 ALA B CA 1
ATOM 7227 C C . ALA B 1 372 ? 8.68 25.75 16.375 1 69.44 372 ALA B C 1
ATOM 7229 O O . ALA B 1 372 ? 8.211 24.953 15.562 1 69.44 372 ALA B O 1
ATOM 7230 N N . PRO B 1 373 ? 9.625 25.5 17.219 1 70.06 373 PRO B N 1
ATOM 7231 C CA . PRO B 1 373 ? 10.078 24.109 17.312 1 70.06 373 PRO B CA 1
ATOM 7232 C C . PRO B 1 373 ? 8.93 23.109 17.422 1 70.06 373 PRO B C 1
ATOM 7234 O O . PRO B 1 373 ? 8.969 22.047 16.797 1 70.06 373 PRO B O 1
ATOM 7237 N N . GLU B 1 374 ? 7.98 23.484 18.109 1 68.56 374 GLU B N 1
ATOM 7238 C CA . GLU B 1 374 ? 6.848 22.578 18.297 1 68.56 374 GLU B CA 1
ATOM 7239 C C . GLU B 1 374 ? 6.086 22.391 16.984 1 68.56 374 GLU B C 1
ATOM 7241 O O . GLU B 1 374 ? 5.613 21.297 16.688 1 68.56 374 GLU B O 1
ATOM 7246 N N . ASP B 1 375 ? 6 23.469 16.281 1 71.81 375 ASP B N 1
ATOM 7247 C CA . ASP B 1 375 ? 5.277 23.422 15.016 1 71.81 375 ASP B CA 1
ATOM 7248 C C . ASP B 1 375 ? 6.047 22.594 13.977 1 71.81 375 ASP B C 1
ATOM 7250 O O . ASP B 1 375 ? 5.449 21.828 13.219 1 71.81 375 ASP B O 1
ATOM 7254 N N . ILE B 1 376 ? 7.305 22.781 13.977 1 75.69 376 ILE B N 1
ATOM 7255 C CA . ILE B 1 376 ? 8.141 22.047 13.047 1 75.69 376 ILE B CA 1
ATOM 7256 C C . ILE B 1 376 ? 8.094 20.547 13.391 1 75.69 376 ILE B C 1
ATOM 7258 O O . ILE B 1 376 ? 8.008 19.703 12.5 1 75.69 376 ILE B O 1
ATOM 7262 N N . ALA B 1 377 ? 8.195 20.297 14.625 1 70.25 377 ALA B N 1
ATOM 7263 C CA . ALA B 1 377 ? 8.125 18.906 15.07 1 70.25 377 ALA B CA 1
ATOM 7264 C C . ALA B 1 377 ? 6.793 18.266 14.664 1 70.25 377 ALA B C 1
ATOM 7266 O O . ALA B 1 377 ? 6.758 17.125 14.227 1 70.25 377 ALA B O 1
ATOM 7267 N N . ARG B 1 378 ? 5.859 19.031 14.805 1 69.38 378 ARG B N 1
ATOM 7268 C CA . ARG B 1 378 ? 4.531 18.562 14.422 1 69.38 378 ARG B CA 1
ATOM 7269 C C . ARG B 1 378 ? 4.465 18.281 12.93 1 69.38 378 ARG B C 1
ATOM 7271 O O . ARG B 1 378 ? 3.943 17.234 12.516 1 69.38 378 ARG B O 1
ATOM 7278 N N . LEU B 1 379 ? 4.922 19.219 12.172 1 76.81 379 LEU B N 1
ATOM 7279 C CA . LEU B 1 379 ? 4.98 19.031 10.727 1 76.81 379 LEU B CA 1
ATOM 7280 C C . LEU B 1 379 ? 5.781 17.797 10.359 1 76.81 379 LEU B C 1
ATOM 7282 O O . LEU B 1 379 ? 5.348 16.984 9.531 1 76.81 379 LEU B O 1
ATOM 7286 N N . ALA B 1 380 ? 6.852 17.641 10.969 1 73.38 380 ALA B N 1
ATOM 7287 C CA . ALA B 1 380 ? 7.738 16.516 10.664 1 73.38 380 ALA B CA 1
ATOM 7288 C C . ALA B 1 380 ? 7.066 15.18 10.984 1 73.38 380 ALA B C 1
ATOM 7290 O O . ALA B 1 380 ? 7.184 14.219 10.219 1 73.38 380 ALA B O 1
ATOM 7291 N N . THR B 1 381 ? 6.391 15.188 12.031 1 65.56 381 THR B N 1
ATOM 7292 C CA . THR B 1 381 ? 5.723 13.961 12.453 1 65.56 381 THR B CA 1
ATOM 7293 C C . THR B 1 381 ? 4.547 13.641 11.539 1 65.56 381 THR B C 1
ATOM 7295 O O . THR B 1 381 ? 4.387 12.5 11.102 1 65.56 381 THR B O 1
ATOM 7298 N N . GLU B 1 382 ? 3.859 14.664 11.273 1 64.56 382 GLU B N 1
ATOM 7299 C CA . GLU B 1 382 ? 2.646 14.453 10.484 1 64.56 382 GLU B CA 1
ATOM 7300 C C . GLU B 1 382 ? 2.98 14.102 9.039 1 64.56 382 GLU B C 1
ATOM 7302 O O . GLU B 1 382 ? 2.27 13.312 8.406 1 64.56 382 GLU B O 1
ATOM 7307 N N . MET B 1 383 ? 3.965 14.742 8.57 1 68.25 383 MET B N 1
ATOM 7308 C CA . MET B 1 383 ? 4.301 14.562 7.164 1 68.25 383 MET B CA 1
ATOM 7309 C C . MET B 1 383 ? 5.414 13.531 6.996 1 68.25 383 MET B C 1
ATOM 7311 O O . MET B 1 383 ? 5.836 13.242 5.879 1 68.25 383 MET B O 1
ATOM 7315 N N . ASP B 1 384 ? 5.789 12.961 8.094 1 64.12 384 ASP B N 1
ATOM 7316 C CA . ASP B 1 384 ? 6.836 11.938 8.102 1 64.12 384 ASP B CA 1
ATOM 7317 C C . ASP B 1 384 ? 8.125 12.477 7.484 1 64.12 384 ASP B C 1
ATOM 7319 O O . ASP B 1 384 ? 8.695 11.844 6.59 1 64.12 384 ASP B O 1
ATOM 7323 N N . MET B 1 385 ? 8.43 13.672 7.895 1 70.88 385 MET B N 1
ATOM 7324 C CA . MET B 1 385 ? 9.711 14.266 7.523 1 70.88 385 MET B CA 1
ATOM 7325 C C . MET B 1 385 ? 10.766 13.984 8.586 1 70.88 385 MET B C 1
ATOM 7327 O O . MET B 1 385 ? 10.438 13.711 9.742 1 70.88 385 MET B O 1
ATOM 7331 N N . VAL B 1 386 ? 11.93 13.914 8.141 1 62.06 386 VAL B N 1
ATOM 7332 C CA . VAL B 1 386 ? 13.023 13.68 9.086 1 62.06 386 VAL B CA 1
ATOM 7333 C C . VAL B 1 386 ? 13.812 14.969 9.297 1 62.06 386 VAL B C 1
ATOM 7335 O O . VAL B 1 386 ? 14.25 15.602 8.336 1 62.06 386 VAL B O 1
ATOM 7338 N N . ASP B 1 387 ? 13.703 15.375 10.617 1 61.16 387 ASP B N 1
ATOM 7339 C CA . ASP B 1 387 ? 14.57 16.5 10.977 1 61.16 387 ASP B CA 1
ATOM 7340 C C . ASP B 1 387 ? 16.047 16.109 10.867 1 61.16 387 ASP B C 1
ATOM 7342 O O . ASP B 1 387 ? 16.5 15.195 11.555 1 61.16 387 ASP B O 1
ATOM 7346 N N . VAL B 1 388 ? 16.719 16.797 9.984 1 57.38 388 VAL B N 1
ATOM 7347 C CA . VAL B 1 388 ? 18.109 16.469 9.711 1 57.38 388 VAL B CA 1
ATOM 7348 C C . VAL B 1 388 ? 18.969 16.766 10.938 1 57.38 388 VAL B C 1
ATOM 7350 O O . VAL B 1 388 ? 20.016 16.141 11.156 1 57.38 388 VAL B O 1
ATOM 7353 N N . SER B 1 389 ? 18.469 17.672 11.742 1 53.56 389 SER B N 1
ATOM 7354 C CA . SER B 1 389 ? 19.297 18.141 12.836 1 53.56 389 SER B CA 1
ATOM 7355 C C . SER B 1 389 ? 18.922 17.484 14.156 1 53.56 389 SER B C 1
ATOM 7357 O O . SER B 1 389 ? 19.672 17.531 15.125 1 53.56 389 SER B O 1
ATOM 7359 N N . GLN B 1 390 ? 17.609 16.922 14.258 1 53.91 390 GLN B N 1
ATOM 7360 C CA . GLN B 1 390 ? 17.188 16.312 15.516 1 53.91 390 GLN B CA 1
ATOM 7361 C C . GLN B 1 390 ? 16.703 14.883 15.297 1 53.91 390 GLN B C 1
ATOM 7363 O O . GLN B 1 390 ? 15.82 14.648 14.461 1 53.91 390 GLN B O 1
ATOM 7368 N N . PRO B 1 391 ? 17.391 14.023 15.93 1 44.72 391 PRO B N 1
ATOM 7369 C CA . PRO B 1 391 ? 16.922 12.641 15.812 1 44.72 391 PRO B CA 1
ATOM 7370 C C . PRO B 1 391 ? 15.5 12.461 16.328 1 44.72 391 PRO B C 1
ATOM 7372 O O . PRO B 1 391 ? 15.086 13.133 17.266 1 44.72 391 PRO B O 1
ATOM 7375 N N . SER B 1 392 ? 14.438 12.094 15.594 1 50.53 392 SER B N 1
ATOM 7376 C CA . SER B 1 392 ? 13.008 11.977 15.875 1 50.53 392 SER B CA 1
ATOM 7377 C C . SER B 1 392 ? 12.734 10.875 16.891 1 50.53 392 SER B C 1
ATOM 7379 O O . SER B 1 392 ? 13.273 9.773 16.781 1 50.53 392 SER B O 1
ATOM 7381 N N . ALA B 1 393 ? 12.312 11.273 18.188 1 44.28 393 ALA B N 1
ATOM 7382 C CA . ALA B 1 393 ? 11.891 10.273 19.172 1 44.28 393 ALA B CA 1
ATOM 7383 C C . ALA B 1 393 ? 10.477 9.781 18.875 1 44.28 393 ALA B C 1
ATOM 7385 O O . ALA B 1 393 ? 9.516 10.555 18.922 1 44.28 393 ALA B O 1
ATOM 7386 N N . ARG B 1 394 ? 10.211 9.109 17.938 1 47.75 394 ARG B N 1
ATOM 7387 C CA . ARG B 1 394 ? 8.859 8.57 17.875 1 47.75 394 ARG B CA 1
ATOM 7388 C C . ARG B 1 394 ? 8.617 7.543 18.969 1 47.75 394 ARG B C 1
ATOM 7390 O O . ARG B 1 394 ? 9.562 6.91 19.453 1 47.75 394 ARG B O 1
ATOM 7397 N N . ALA B 1 395 ? 7.438 7.617 19.672 1 49.38 395 ALA B N 1
ATOM 7398 C CA . ALA B 1 395 ? 7 6.664 20.688 1 49.38 395 ALA B CA 1
ATOM 7399 C C . ALA B 1 395 ? 7.07 5.234 20.172 1 49.38 395 ALA B C 1
ATOM 7401 O O . ALA B 1 395 ? 6.441 4.902 19.156 1 49.38 395 ALA B O 1
ATOM 7402 N N . PHE B 1 396 ? 8.195 4.629 20.484 1 59.47 396 PHE B N 1
ATOM 7403 C CA . PHE B 1 396 ? 8.453 3.26 20.047 1 59.47 396 PHE B CA 1
ATOM 7404 C C . PHE B 1 396 ? 7.816 2.264 21.016 1 59.47 396 PHE B C 1
ATOM 7406 O O . PHE B 1 396 ? 7.648 2.562 22.203 1 59.47 396 PHE B O 1
ATOM 7413 N N . ARG B 1 397 ? 7.031 1.317 20.531 1 65.25 397 ARG B N 1
ATOM 7414 C CA . ARG B 1 397 ? 6.645 0.182 21.359 1 65.25 397 ARG B CA 1
ATOM 7415 C C . ARG B 1 397 ? 7.863 -0.646 21.766 1 65.25 397 ARG B C 1
ATOM 7417 O O . ARG B 1 397 ? 8.008 -1.791 21.328 1 65.25 397 ARG B O 1
ATOM 7424 N N . ARG B 1 398 ? 8.633 -0.19 22.641 1 66.75 398 ARG B N 1
ATOM 7425 C CA . ARG B 1 398 ? 9.945 -0.729 22.984 1 66.75 398 ARG B CA 1
ATOM 7426 C C . ARG B 1 398 ? 9.828 -2.094 23.656 1 66.75 398 ARG B C 1
ATOM 7428 O O . ARG B 1 398 ? 10.727 -2.928 23.547 1 66.75 398 ARG B O 1
ATOM 7435 N N . GLY B 1 399 ? 8.719 -2.25 24.188 1 74.81 399 GLY B N 1
ATOM 7436 C CA . GLY B 1 399 ? 8.547 -3.514 24.891 1 74.81 399 GLY B CA 1
ATOM 7437 C C . GLY B 1 399 ? 8.531 -4.711 23.969 1 74.81 399 GLY B C 1
ATOM 7438 O O . GLY B 1 399 ? 8.883 -5.82 24.375 1 74.81 399 GLY B O 1
ATOM 7439 N N . HIS B 1 400 ? 8.211 -4.461 22.719 1 83.75 400 HIS B N 1
ATOM 7440 C CA . HIS B 1 400 ? 8.086 -5.574 21.797 1 83.75 400 HIS B CA 1
ATOM 7441 C C . HIS B 1 400 ? 9.32 -5.688 20.906 1 83.75 400 HIS B C 1
ATOM 7443 O O . HIS B 1 400 ? 9.352 -6.512 19.984 1 83.75 400 HIS B O 1
ATOM 7449 N N . ALA B 1 401 ? 10.336 -4.977 21.203 1 83.5 401 ALA B N 1
ATOM 7450 C CA . ALA B 1 401 ? 11.547 -4.957 20.375 1 83.5 401 ALA B CA 1
ATOM 7451 C C . ALA B 1 401 ? 12.203 -6.332 20.344 1 83.5 401 ALA B C 1
ATOM 7453 O O . ALA B 1 401 ? 12.633 -6.793 19.281 1 83.5 401 ALA B O 1
ATOM 7454 N N . PRO B 1 402 ? 12.281 -7.02 21.453 1 85.94 402 PRO B N 1
ATOM 7455 C CA . PRO B 1 402 ? 12.938 -8.328 21.422 1 85.94 402 PRO B CA 1
ATOM 7456 C C . PRO B 1 402 ? 12.227 -9.32 20.5 1 85.94 402 PRO B C 1
ATOM 7458 O O . PRO B 1 402 ? 12.875 -10.18 19.891 1 85.94 402 PRO B O 1
ATOM 7461 N N . ILE B 1 403 ? 11 -9.188 20.344 1 91.19 403 ILE B N 1
ATOM 7462 C CA . ILE B 1 403 ? 10.25 -10.102 19.5 1 91.19 403 ILE B CA 1
ATOM 7463 C C . ILE B 1 403 ? 10.578 -9.828 18.031 1 91.19 403 ILE B C 1
ATOM 7465 O O . ILE B 1 403 ? 10.781 -10.758 17.25 1 91.19 403 ILE B O 1
ATOM 7469 N N . ALA B 1 404 ? 10.586 -8.578 17.688 1 89.69 404 ALA B N 1
ATOM 7470 C CA . ALA B 1 404 ? 10.922 -8.203 16.312 1 89.69 404 ALA B CA 1
ATOM 7471 C C . ALA B 1 404 ? 12.336 -8.648 15.961 1 89.69 404 ALA B C 1
ATOM 7473 O O . ALA B 1 404 ? 12.57 -9.18 14.867 1 89.69 404 ALA B O 1
ATOM 7474 N N . ILE B 1 405 ? 13.227 -8.484 16.859 1 87.81 405 ILE B N 1
ATOM 7475 C CA . ILE B 1 405 ? 14.609 -8.891 16.656 1 87.81 405 ILE B CA 1
ATOM 7476 C C . ILE B 1 405 ? 14.695 -10.414 16.562 1 87.81 405 ILE B C 1
ATOM 7478 O O . ILE B 1 405 ? 15.391 -10.945 15.688 1 87.81 405 ILE B O 1
ATOM 7482 N N . ALA B 1 406 ? 14.047 -11.062 17.406 1 91.94 406 ALA B N 1
ATOM 7483 C CA . ALA B 1 406 ? 14.023 -12.523 17.391 1 91.94 406 ALA B CA 1
ATOM 7484 C C . ALA B 1 406 ? 13.461 -13.047 16.078 1 91.94 406 ALA B C 1
ATOM 7486 O O . ALA B 1 406 ? 13.914 -14.07 15.57 1 91.94 406 ALA B O 1
ATOM 7487 N N . ALA B 1 407 ? 12.445 -12.367 15.562 1 92.94 407 ALA B N 1
ATOM 7488 C CA . ALA B 1 407 ? 11.859 -12.766 14.289 1 92.94 407 ALA B CA 1
ATOM 7489 C C . ALA B 1 407 ? 12.883 -12.664 13.156 1 92.94 407 ALA B C 1
ATOM 7491 O O . ALA B 1 407 ? 13.008 -13.578 12.344 1 92.94 407 ALA B O 1
ATOM 7492 N N . LEU B 1 408 ? 13.594 -11.602 13.141 1 90 408 LEU B N 1
ATOM 7493 C CA . LEU B 1 408 ? 14.609 -11.406 12.117 1 90 408 LEU B CA 1
ATOM 7494 C C . LEU B 1 408 ? 15.734 -12.438 12.258 1 90 408 LEU B C 1
ATOM 7496 O O . LEU B 1 408 ? 16.141 -13.062 11.273 1 90 408 LEU B O 1
ATOM 7500 N N . ILE B 1 409 ? 16.25 -12.602 13.461 1 90.06 409 ILE B N 1
ATOM 7501 C CA . ILE B 1 409 ? 17.312 -13.562 13.727 1 90.06 409 ILE B CA 1
ATOM 7502 C C . ILE B 1 409 ? 16.812 -14.969 13.383 1 90.06 409 ILE B C 1
ATOM 7504 O O . ILE B 1 409 ? 17.594 -15.797 12.883 1 90.06 409 ILE B O 1
ATOM 7508 N N . GLY B 1 410 ? 15.609 -15.18 13.711 1 93.06 410 GLY B N 1
ATOM 7509 C CA . GLY B 1 410 ? 15.023 -16.469 13.367 1 93.06 410 GLY B CA 1
ATOM 7510 C C . GLY B 1 410 ? 15.055 -16.75 11.875 1 93.06 410 GLY B C 1
ATOM 7511 O O . GLY B 1 410 ? 15.43 -17.844 11.453 1 93.06 410 GLY B O 1
ATOM 7512 N N . ILE B 1 411 ? 14.648 -15.766 11.016 1 92.31 411 ILE B N 1
ATOM 7513 C CA . ILE B 1 411 ? 14.68 -15.914 9.57 1 92.31 411 ILE B CA 1
ATOM 7514 C C . ILE B 1 411 ? 16.109 -16.219 9.109 1 92.31 411 ILE B C 1
ATOM 7516 O O . ILE B 1 411 ? 16.328 -17.172 8.375 1 92.31 411 ILE B O 1
ATOM 7520 N N . VAL B 1 412 ? 17.047 -15.438 9.602 1 88.5 412 VAL B N 1
ATOM 7521 C CA . VAL B 1 412 ? 18.422 -15.5 9.141 1 88.5 412 VAL B CA 1
ATOM 7522 C C . VAL B 1 412 ? 19.047 -16.828 9.562 1 88.5 412 VAL B C 1
ATOM 7524 O O . VAL B 1 412 ? 19.656 -17.531 8.75 1 88.5 412 VAL B O 1
ATOM 7527 N N . THR B 1 413 ? 18.875 -17.234 10.805 1 91.38 413 THR B N 1
ATOM 7528 C CA . THR B 1 413 ? 19.5 -18.438 11.352 1 91.38 413 THR B CA 1
ATOM 7529 C C . THR B 1 413 ? 18.891 -19.688 10.719 1 91.38 413 THR B C 1
ATOM 7531 O O . THR B 1 413 ? 19.609 -20.578 10.273 1 91.38 413 THR B O 1
ATOM 7534 N N . LEU B 1 414 ? 17.625 -19.688 10.656 1 92.88 414 LEU B N 1
ATOM 7535 C CA . LEU B 1 414 ? 16.953 -20.859 10.117 1 92.88 414 LEU B CA 1
ATOM 7536 C C . LEU B 1 414 ? 17.203 -20.984 8.617 1 92.88 414 LEU B C 1
ATOM 7538 O O . LEU B 1 414 ? 17.297 -22.094 8.086 1 92.88 414 LEU B O 1
ATOM 7542 N N . ALA B 1 415 ? 17.234 -19.891 7.91 1 88.81 415 ALA B N 1
ATOM 7543 C CA . ALA B 1 415 ? 17.547 -19.906 6.484 1 88.81 415 ALA B CA 1
ATOM 7544 C C . ALA B 1 415 ? 19 -20.344 6.254 1 88.81 415 ALA B C 1
ATOM 7546 O O . ALA B 1 415 ? 19.281 -21.109 5.324 1 88.81 415 ALA B O 1
ATOM 7547 N N . ALA B 1 416 ? 19.906 -19.844 7.082 1 86.94 416 ALA B N 1
ATOM 7548 C CA . ALA B 1 416 ? 21.312 -20.203 6.977 1 86.94 416 ALA B CA 1
ATOM 7549 C C . ALA B 1 416 ? 21.531 -21.703 7.191 1 86.94 416 ALA B C 1
ATOM 7551 O O . ALA B 1 416 ? 22.406 -22.297 6.566 1 86.94 416 ALA B O 1
ATOM 7552 N N . LEU B 1 417 ? 20.688 -22.25 8.047 1 91.25 417 LEU B N 1
ATOM 7553 C CA . LEU B 1 417 ? 20.797 -23.672 8.344 1 91.25 417 LEU B CA 1
ATOM 7554 C C . LEU B 1 417 ? 19.984 -24.5 7.352 1 91.25 417 LEU B C 1
ATOM 7556 O O . LEU B 1 417 ? 19.875 -25.719 7.488 1 91.25 417 LEU B O 1
ATOM 7560 N N . ASN B 1 418 ? 19.328 -23.828 6.387 1 87.25 418 ASN B N 1
ATOM 7561 C CA . ASN B 1 418 ? 18.547 -24.453 5.332 1 87.25 418 ASN B CA 1
ATOM 7562 C C . ASN B 1 418 ? 17.391 -25.281 5.906 1 87.25 418 ASN B C 1
ATOM 7564 O O . ASN B 1 418 ? 17.125 -26.391 5.438 1 87.25 418 ASN B O 1
ATOM 7568 N N . VAL B 1 419 ? 16.828 -24.781 6.973 1 89.88 419 VAL B N 1
ATOM 7569 C CA . VAL B 1 419 ? 15.695 -25.469 7.605 1 89.88 419 VAL B CA 1
ATOM 7570 C C . VAL B 1 419 ? 14.453 -25.312 6.738 1 89.88 419 VAL B C 1
ATOM 7572 O O . VAL B 1 419 ? 13.656 -26.25 6.617 1 89.88 419 VAL B O 1
ATOM 7575 N N . ALA B 1 420 ? 14.219 -24.25 6.164 1 92.19 420 ALA B N 1
ATOM 7576 C CA . ALA B 1 420 ? 13.07 -23.922 5.32 1 92.19 420 ALA B CA 1
ATOM 7577 C C . ALA B 1 420 ? 13.406 -22.781 4.359 1 92.19 420 ALA B C 1
ATOM 7579 O O . ALA B 1 420 ? 14.352 -22.031 4.586 1 92.19 420 ALA B O 1
ATOM 7580 N N . PRO B 1 421 ? 12.664 -22.719 3.242 1 90.06 421 PRO B N 1
ATOM 7581 C CA . PRO B 1 421 ? 12.891 -21.609 2.326 1 90.06 421 PRO B CA 1
ATOM 7582 C C . PRO B 1 421 ? 12.664 -20.25 2.984 1 90.06 421 PRO B C 1
ATOM 7584 O O . PRO B 1 421 ? 11.82 -20.125 3.879 1 90.06 421 PRO B O 1
ATOM 7587 N N . ILE B 1 422 ? 13.352 -19.297 2.533 1 89.06 422 ILE B N 1
ATOM 7588 C CA . ILE B 1 422 ? 13.367 -17.969 3.123 1 89.06 422 ILE B CA 1
ATOM 7589 C C . ILE B 1 422 ? 11.953 -17.391 3.145 1 89.06 422 ILE B C 1
ATOM 7591 O O . ILE B 1 422 ? 11.539 -16.781 4.137 1 89.06 422 ILE B O 1
ATOM 7595 N N . LEU B 1 423 ? 11.164 -17.562 2.045 1 92.94 423 LEU B N 1
ATOM 7596 C CA . LEU B 1 423 ? 9.812 -17.016 1.976 1 92.94 423 LEU B CA 1
ATOM 7597 C C . LEU B 1 423 ? 8.938 -17.594 3.084 1 92.94 423 LEU B C 1
ATOM 7599 O O . LEU B 1 423 ? 8.188 -16.859 3.732 1 92.94 423 LEU B O 1
ATOM 7603 N N . MET B 1 424 ? 9.016 -18.891 3.293 1 95 424 MET B N 1
ATOM 7604 C CA . MET B 1 424 ? 8.234 -19.531 4.348 1 95 424 MET B CA 1
ATOM 7605 C C . MET B 1 424 ? 8.57 -18.938 5.711 1 95 424 MET B C 1
ATOM 7607 O O . MET B 1 424 ? 7.676 -18.594 6.484 1 95 424 MET B O 1
ATOM 7611 N N . LEU B 1 425 ? 9.844 -18.844 5.992 1 94.62 425 LEU B N 1
ATOM 7612 C CA . LEU B 1 425 ? 10.297 -18.297 7.266 1 94.62 425 LEU B CA 1
ATOM 7613 C C . LEU B 1 425 ? 9.859 -16.844 7.422 1 94.62 425 LEU B C 1
ATOM 7615 O O . LEU B 1 425 ? 9.461 -16.422 8.516 1 94.62 425 LEU B O 1
ATOM 7619 N N . ALA B 1 426 ? 9.93 -16.125 6.328 1 94.31 426 ALA B N 1
ATOM 7620 C CA . ALA B 1 426 ? 9.539 -14.711 6.359 1 94.31 426 ALA B CA 1
ATOM 7621 C C . ALA B 1 426 ? 8.055 -14.562 6.648 1 94.31 426 ALA B C 1
ATOM 7623 O O . ALA B 1 426 ? 7.648 -13.688 7.426 1 94.31 426 ALA B O 1
ATOM 7624 N N . VAL B 1 427 ? 7.207 -15.344 6.027 1 96.12 427 VAL B N 1
ATOM 7625 C CA . VAL B 1 427 ? 5.762 -15.289 6.234 1 96.12 427 VAL B CA 1
ATOM 7626 C C . VAL B 1 427 ? 5.438 -15.625 7.691 1 96.12 427 VAL B C 1
ATOM 7628 O O . VAL B 1 427 ? 4.59 -14.969 8.305 1 96.12 427 VAL B O 1
ATOM 7631 N N . ILE B 1 428 ? 6.066 -16.609 8.281 1 96.38 428 ILE B N 1
ATOM 7632 C CA . ILE B 1 428 ? 5.875 -16.984 9.68 1 96.38 428 ILE B CA 1
ATOM 7633 C C . ILE B 1 428 ? 6.289 -15.82 10.586 1 96.38 428 ILE B C 1
ATOM 7635 O O . ILE B 1 428 ? 5.59 -15.5 11.547 1 96.38 428 ILE B O 1
ATOM 7639 N N . ALA B 1 429 ? 7.398 -15.258 10.258 1 96 429 ALA B N 1
ATOM 7640 C CA . ALA B 1 429 ? 7.875 -14.117 11.039 1 96 429 ALA B CA 1
ATOM 7641 C C . ALA B 1 429 ? 6.875 -12.969 10.992 1 96 429 ALA B C 1
ATOM 7643 O O . ALA B 1 429 ? 6.656 -12.281 11.992 1 96 429 ALA B O 1
ATOM 7644 N N . VAL B 1 430 ? 6.309 -12.711 9.812 1 96.44 430 VAL B N 1
ATOM 7645 C CA . VAL B 1 430 ? 5.305 -11.664 9.664 1 96.44 430 VAL B CA 1
ATOM 7646 C C . VAL B 1 430 ? 4.109 -11.961 10.57 1 96.44 430 VAL B C 1
ATOM 7648 O O . VAL B 1 430 ? 3.605 -11.062 11.25 1 96.44 430 VAL B O 1
ATOM 7651 N N . ALA B 1 431 ? 3.666 -13.195 10.578 1 96.06 431 ALA B N 1
ATOM 7652 C CA . ALA B 1 431 ? 2.555 -13.594 11.438 1 96.06 431 ALA B CA 1
ATOM 7653 C C . ALA B 1 431 ? 2.883 -13.336 12.906 1 96.06 431 ALA B C 1
ATOM 7655 O O . ALA B 1 431 ? 2.043 -12.836 13.664 1 96.06 431 ALA B O 1
ATOM 7656 N N . VAL B 1 432 ? 4.066 -13.617 13.32 1 95.75 432 VAL B N 1
ATOM 7657 C CA . VAL B 1 432 ? 4.492 -13.469 14.703 1 95.75 432 VAL B CA 1
ATOM 7658 C C . VAL B 1 432 ? 4.469 -11.992 15.094 1 95.75 432 VAL B C 1
ATOM 7660 O O . VAL B 1 432 ? 3.928 -11.633 16.141 1 95.75 432 VAL B O 1
ATOM 7663 N N . VAL B 1 433 ? 5.012 -11.172 14.25 1 94.38 433 VAL B N 1
ATOM 7664 C CA . VAL B 1 433 ? 5.137 -9.766 14.617 1 94.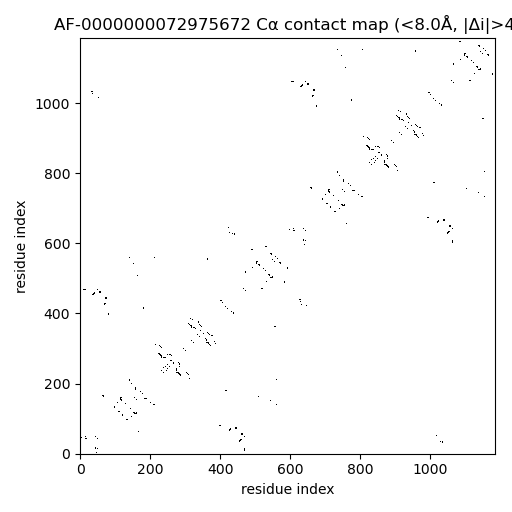38 433 VAL B CA 1
ATOM 7665 C C . VAL B 1 433 ? 3.758 -9.102 14.609 1 94.38 433 VAL B C 1
ATOM 7667 O O . VAL B 1 433 ? 3.494 -8.195 15.406 1 94.38 433 VAL B O 1
ATOM 7670 N N . LEU B 1 434 ? 2.887 -9.555 13.742 1 93.62 434 LEU B N 1
ATOM 7671 C CA . LEU B 1 434 ? 1.54 -8.992 13.711 1 93.62 434 LEU B CA 1
ATOM 7672 C C . LEU B 1 434 ? 0.718 -9.477 14.898 1 93.62 434 LEU B C 1
ATOM 7674 O O . LEU B 1 434 ? 0.002 -8.688 15.523 1 93.62 434 LEU B O 1
ATOM 7678 N N . LEU B 1 435 ? 0.834 -10.719 15.289 1 93.31 435 LEU B N 1
ATOM 7679 C CA . LEU B 1 435 ? 0.058 -11.305 16.375 1 93.31 435 LEU B CA 1
ATOM 7680 C C . LEU B 1 435 ? 0.486 -10.719 17.719 1 93.31 435 LEU B C 1
ATOM 7682 O O . LEU B 1 435 ? -0.339 -10.555 18.625 1 93.31 435 LEU B O 1
ATOM 7686 N N . THR B 1 436 ? 1.726 -10.453 17.828 1 92.44 436 THR B N 1
ATOM 7687 C CA . THR B 1 436 ? 2.244 -9.977 19.109 1 92.44 436 THR B CA 1
ATOM 7688 C C . THR B 1 436 ? 2.07 -8.461 19.234 1 92.44 436 THR B C 1
ATOM 7690 O O . THR B 1 436 ? 2.309 -7.887 20.297 1 92.44 436 THR B O 1
ATOM 7693 N N . GLY B 1 437 ? 1.771 -7.852 18.156 1 88.38 437 GLY B N 1
ATOM 7694 C CA . GLY B 1 437 ? 1.477 -6.43 18.203 1 88.38 437 GLY B CA 1
ATOM 7695 C C . GLY B 1 437 ? 2.713 -5.559 18.078 1 88.38 437 GLY B C 1
ATOM 7696 O O . GLY B 1 437 ? 2.725 -4.418 18.547 1 88.38 437 GLY B O 1
ATOM 7697 N N . CYS B 1 438 ? 3.756 -6.125 17.562 1 87.94 438 CYS B N 1
ATOM 7698 C CA . CYS B 1 438 ? 4.934 -5.305 17.297 1 87.94 438 CYS B CA 1
ATOM 7699 C C . CYS B 1 438 ? 4.602 -4.148 16.375 1 87.94 438 CYS B C 1
ATOM 7701 O O . CYS B 1 438 ? 5.199 -3.076 16.469 1 87.94 438 CYS B O 1
ATOM 7703 N N . ILE B 1 439 ? 3.734 -4.43 15.492 1 86.06 439 ILE B N 1
ATOM 7704 C CA . ILE B 1 439 ? 3.281 -3.449 14.508 1 86.06 439 ILE B CA 1
ATOM 7705 C C . ILE B 1 439 ? 1.823 -3.719 14.141 1 86.06 439 ILE B C 1
ATOM 7707 O O . ILE B 1 439 ? 1.404 -4.875 14.047 1 86.06 439 ILE B O 1
ATOM 7711 N N . ASP B 1 440 ? 1.103 -2.686 13.984 1 83.88 440 ASP B N 1
ATOM 7712 C CA . ASP B 1 440 ? -0.292 -2.83 13.578 1 83.88 440 ASP B CA 1
ATOM 7713 C C . ASP B 1 440 ? -0.4 -3.176 12.094 1 83.88 440 ASP B C 1
ATOM 7715 O O . ASP B 1 440 ? 0.462 -2.797 11.297 1 83.88 440 ASP B O 1
ATOM 7719 N N . ALA B 1 441 ? -1.451 -3.922 11.727 1 84.62 441 ALA B N 1
ATOM 7720 C CA . ALA B 1 441 ? -1.618 -4.434 10.375 1 84.62 441 ALA B CA 1
ATOM 7721 C C . ALA B 1 441 ? -1.607 -3.295 9.352 1 84.62 441 ALA B C 1
ATOM 7723 O O . ALA B 1 441 ? -0.928 -3.381 8.328 1 84.62 441 ALA B O 1
ATOM 7724 N N . ASP B 1 442 ? -2.312 -2.232 9.602 1 76.69 442 ASP B N 1
ATOM 7725 C CA . ASP B 1 442 ? -2.395 -1.113 8.672 1 76.69 442 ASP B CA 1
ATOM 7726 C C . ASP B 1 442 ? -1.021 -0.491 8.438 1 76.69 442 ASP B C 1
ATOM 7728 O O . ASP B 1 442 ? -0.648 -0.208 7.293 1 76.69 442 ASP B O 1
ATOM 7732 N N . GLU B 1 443 ? -0.353 -0.287 9.508 1 78.06 443 GLU B N 1
ATOM 7733 C CA . GLU B 1 443 ? 0.993 0.27 9.406 1 78.06 443 GLU B CA 1
ATOM 7734 C C . GLU B 1 443 ? 1.948 -0.713 8.734 1 78.06 443 GLU B C 1
ATOM 7736 O O . GLU B 1 443 ? 2.797 -0.313 7.934 1 78.06 443 GLU B O 1
ATOM 7741 N N . ALA B 1 444 ? 1.812 -1.934 9.102 1 89.19 444 ALA B N 1
ATOM 7742 C CA . ALA B 1 444 ? 2.678 -2.973 8.555 1 89.19 444 ALA B CA 1
ATOM 7743 C C . ALA B 1 444 ? 2.594 -3.01 7.027 1 89.19 444 ALA B C 1
ATOM 7745 O O . ALA B 1 444 ? 3.621 -3.01 6.344 1 89.19 444 ALA B O 1
ATOM 7746 N N . PHE B 1 445 ? 1.438 -2.947 6.461 1 88.12 445 PHE B N 1
ATOM 7747 C CA . PHE B 1 445 ? 1.257 -3.092 5.023 1 88.12 445 PHE B CA 1
ATOM 7748 C C . PHE B 1 445 ? 1.594 -1.792 4.301 1 88.12 445 PHE B C 1
ATOM 7750 O O . PHE B 1 445 ? 1.843 -1.793 3.094 1 88.12 445 PHE B O 1
ATOM 7757 N N . SER B 1 446 ? 1.616 -0.701 5.039 1 79.94 446 SER B N 1
ATOM 7758 C CA . SER B 1 446 ? 2.023 0.573 4.453 1 79.94 446 SER B CA 1
ATOM 7759 C C . SER B 1 446 ? 3.525 0.601 4.184 1 79.94 446 SER B C 1
ATOM 7761 O O . SER B 1 446 ? 4 1.406 3.379 1 79.94 446 SER B O 1
ATOM 7763 N N . PHE B 1 447 ? 4.227 -0.322 4.828 1 80.62 447 PHE B N 1
ATOM 7764 C CA . PHE B 1 447 ? 5.668 -0.397 4.629 1 80.62 447 PHE B CA 1
ATOM 7765 C C . PHE B 1 447 ? 6 -1.077 3.305 1 80.62 447 PHE B C 1
ATOM 7767 O O . PHE B 1 447 ? 7.125 -0.978 2.812 1 80.62 447 PHE B O 1
ATOM 7774 N N . ILE B 1 448 ? 5.066 -1.777 2.775 1 89 448 ILE B N 1
ATOM 7775 C CA . ILE B 1 448 ? 5.305 -2.484 1.523 1 89 448 ILE B CA 1
ATOM 7776 C C . ILE B 1 448 ? 5.34 -1.488 0.367 1 89 448 ILE B C 1
ATOM 7778 O O . ILE B 1 448 ? 4.422 -0.683 0.203 1 89 448 ILE B O 1
ATOM 7782 N N . ASP B 1 449 ? 6.371 -1.474 -0.342 1 84.88 449 ASP B N 1
ATOM 7783 C CA . ASP B 1 449 ? 6.504 -0.628 -1.524 1 84.88 449 ASP B CA 1
ATOM 7784 C C . ASP B 1 449 ? 5.895 -1.302 -2.752 1 84.88 449 ASP B C 1
ATOM 7786 O O . ASP B 1 449 ? 6.582 -2.033 -3.469 1 84.88 449 ASP B O 1
ATOM 7790 N N . GLY B 1 450 ? 4.691 -0.983 -2.996 1 88.31 450 GLY B N 1
ATOM 7791 C CA . GLY B 1 450 ? 3.992 -1.577 -4.125 1 88.31 450 GLY B CA 1
ATOM 7792 C C . GLY B 1 450 ? 4.637 -1.259 -5.461 1 88.31 450 GLY B C 1
ATOM 7793 O O . GLY B 1 450 ? 4.562 -2.057 -6.398 1 88.31 450 GLY B O 1
ATOM 7794 N N . ARG B 1 451 ? 5.246 -0.135 -5.625 1 86.88 451 ARG B N 1
ATOM 7795 C CA . ARG B 1 451 ? 5.91 0.255 -6.863 1 86.88 451 ARG B CA 1
ATOM 7796 C C . ARG B 1 451 ? 7.105 -0.648 -7.152 1 86.88 451 ARG B C 1
ATOM 7798 O O . ARG B 1 451 ? 7.305 -1.081 -8.289 1 86.88 451 ARG B O 1
ATOM 7805 N N . LEU B 1 452 ? 7.797 -0.89 -6.086 1 82.81 452 LEU B N 1
ATOM 7806 C CA . LEU B 1 452 ? 8.945 -1.778 -6.242 1 82.81 452 LEU B CA 1
ATOM 7807 C C . LEU B 1 452 ? 8.492 -3.182 -6.633 1 82.81 452 LEU B C 1
ATOM 7809 O O . LEU B 1 452 ? 9.094 -3.811 -7.508 1 82.81 452 LEU B O 1
ATOM 7813 N N . LEU B 1 453 ? 7.488 -3.693 -5.949 1 90.56 453 LEU B N 1
ATOM 7814 C CA . LEU B 1 453 ? 6.992 -5.031 -6.262 1 90.56 453 LEU B CA 1
ATOM 7815 C C . LEU B 1 453 ? 6.488 -5.102 -7.699 1 90.56 453 LEU B C 1
ATOM 7817 O O . LEU B 1 453 ? 6.75 -6.078 -8.406 1 90.56 453 LEU B O 1
ATOM 7821 N N . ALA B 1 454 ? 5.746 -4.059 -8.133 1 92.06 454 ALA B N 1
ATOM 7822 C CA . ALA B 1 454 ? 5.254 -4.004 -9.508 1 92.06 454 ALA B CA 1
ATOM 7823 C C . ALA B 1 454 ? 6.41 -4.023 -10.5 1 92.06 454 ALA B C 1
ATOM 7825 O O . ALA B 1 454 ? 6.324 -4.664 -11.547 1 92.06 454 ALA B O 1
ATOM 7826 N N . LEU B 1 455 ? 7.426 -3.291 -10.18 1 84.94 455 LEU B N 1
ATOM 7827 C CA . LEU B 1 455 ? 8.617 -3.273 -11.023 1 84.94 455 LEU B CA 1
ATOM 7828 C C . LEU B 1 455 ? 9.211 -4.672 -11.156 1 84.94 455 LEU B C 1
ATOM 7830 O O . LEU B 1 455 ? 9.508 -5.125 -12.258 1 84.94 455 LEU B O 1
ATOM 7834 N N . ILE B 1 456 ? 9.336 -5.32 -10 1 82.5 456 ILE B N 1
ATOM 7835 C CA . ILE B 1 456 ? 9.984 -6.625 -9.969 1 82.5 456 ILE B CA 1
ATOM 7836 C C . ILE B 1 456 ? 9.148 -7.641 -10.742 1 82.5 456 ILE B C 1
ATOM 7838 O O . ILE B 1 456 ? 9.656 -8.336 -11.625 1 82.5 456 ILE B O 1
ATOM 7842 N N . PHE B 1 457 ? 7.852 -7.754 -10.469 1 90.75 457 PHE B N 1
ATOM 7843 C CA . PHE B 1 457 ? 6.98 -8.688 -11.172 1 90.75 457 PHE B CA 1
ATOM 7844 C C . PHE B 1 457 ? 6.977 -8.406 -12.672 1 90.75 457 PHE B C 1
ATOM 7846 O O . PHE B 1 457 ? 6.996 -9.336 -13.484 1 90.75 457 PHE B O 1
ATOM 7853 N N . SER B 1 458 ? 6.941 -7.137 -13.047 1 90.62 458 SER B N 1
ATOM 7854 C CA . SER B 1 458 ? 6.934 -6.766 -14.461 1 90.62 458 SER B CA 1
ATOM 7855 C C . SER B 1 458 ? 8.227 -7.188 -15.148 1 90.62 458 SER B C 1
ATOM 7857 O O . SER B 1 458 ? 8.203 -7.699 -16.266 1 90.62 458 SER B O 1
ATOM 7859 N N . MET B 1 459 ? 9.289 -6.973 -14.461 1 82.69 459 MET B N 1
ATOM 7860 C CA . MET B 1 459 ? 10.57 -7.312 -15.062 1 82.69 459 MET B CA 1
ATOM 7861 C C . MET B 1 459 ? 10.75 -8.82 -15.164 1 82.69 459 MET B C 1
ATOM 7863 O O . MET B 1 459 ? 11.367 -9.32 -16.109 1 82.69 459 MET B O 1
ATOM 7867 N N . LEU B 1 460 ? 10.258 -9.555 -14.164 1 83.12 460 LEU B N 1
ATOM 7868 C CA . LEU B 1 460 ? 10.25 -11.008 -14.273 1 83.12 460 LEU B CA 1
ATOM 7869 C C . LEU B 1 460 ? 9.438 -11.461 -15.477 1 83.12 460 LEU B C 1
ATOM 7871 O O . LEU B 1 460 ? 9.82 -12.406 -16.172 1 83.12 460 LEU B O 1
ATOM 7875 N N . ALA B 1 461 ? 8.367 -10.789 -15.703 1 89.62 461 ALA B N 1
ATOM 7876 C CA . ALA B 1 461 ? 7.543 -11.094 -16.875 1 89.62 461 ALA B CA 1
ATOM 7877 C C . ALA B 1 461 ? 8.297 -10.781 -18.172 1 89.62 461 ALA B C 1
ATOM 7879 O O . ALA B 1 461 ? 8.227 -11.547 -19.125 1 89.62 461 ALA B O 1
ATOM 7880 N N . VAL B 1 462 ? 8.977 -9.695 -18.188 1 85.12 462 VAL B N 1
ATOM 7881 C CA . VAL B 1 462 ? 9.781 -9.328 -19.359 1 85.12 462 VAL B CA 1
ATOM 7882 C C . VAL B 1 462 ? 10.867 -10.375 -19.578 1 85.12 462 VAL B C 1
ATOM 7884 O O . VAL B 1 462 ? 11.156 -10.75 -20.719 1 85.12 462 VAL B O 1
ATOM 7887 N N . GLY B 1 463 ? 11.508 -10.812 -18.469 1 78.94 463 GLY B N 1
ATOM 7888 C CA . GLY B 1 463 ? 12.492 -11.875 -18.562 1 78.94 463 GLY B CA 1
ATOM 7889 C C . GLY B 1 463 ? 11.922 -13.156 -19.156 1 78.94 463 GLY B C 1
ATOM 7890 O O . GLY B 1 463 ? 12.578 -13.805 -19.969 1 78.94 463 GLY B O 1
ATOM 7891 N N . ALA B 1 464 ? 10.734 -13.508 -18.719 1 83.69 464 ALA B N 1
ATOM 7892 C CA . ALA B 1 464 ? 10.07 -14.695 -19.25 1 83.69 464 ALA B CA 1
ATOM 7893 C C . ALA B 1 464 ? 9.797 -14.547 -20.734 1 83.69 464 ALA B C 1
ATOM 7895 O O . ALA B 1 464 ? 9.875 -15.523 -21.484 1 83.69 464 ALA B O 1
ATOM 7896 N N . ALA B 1 465 ? 9.438 -13.305 -21.188 1 87.69 465 ALA B N 1
ATOM 7897 C CA . ALA B 1 465 ? 9.195 -13.031 -22.594 1 87.69 465 ALA B CA 1
ATOM 7898 C C . ALA B 1 465 ? 10.484 -13.172 -23.406 1 87.69 465 ALA B C 1
ATOM 7900 O O . ALA B 1 465 ? 10.461 -13.68 -24.531 1 87.69 465 ALA B O 1
ATOM 7901 N N . LEU B 1 466 ? 11.523 -12.703 -22.875 1 81.19 466 LEU B N 1
ATOM 7902 C CA . LEU B 1 466 ? 12.812 -12.812 -23.562 1 81.19 466 LEU B CA 1
ATOM 7903 C C . LEU B 1 466 ? 13.195 -14.266 -23.781 1 81.19 466 LEU B C 1
ATOM 7905 O O . LEU B 1 466 ? 13.711 -14.625 -24.844 1 81.19 466 LEU B O 1
ATOM 7909 N N . GLN B 1 467 ? 12.93 -15.031 -22.812 1 77.62 467 GLN B N 1
ATOM 7910 C CA . GLN B 1 467 ? 13.234 -16.453 -22.906 1 77.62 467 GLN B CA 1
ATOM 7911 C C . GLN B 1 467 ? 12.312 -17.141 -23.906 1 77.62 467 GLN B C 1
ATOM 7913 O O . GLN B 1 467 ? 12.766 -17.969 -24.719 1 77.62 467 GLN B O 1
ATOM 7918 N N . ASN B 1 468 ? 11.109 -16.828 -23.859 1 84 468 ASN B N 1
ATOM 7919 C CA . ASN B 1 468 ? 10.109 -17.484 -24.688 1 84 468 ASN B CA 1
ATOM 7920 C C . ASN B 1 468 ? 10.258 -17.078 -26.156 1 84 468 ASN B C 1
ATOM 7922 O O . ASN B 1 468 ? 9.984 -17.875 -27.062 1 84 468 ASN B O 1
ATOM 7926 N N . SER B 1 469 ? 10.602 -15.859 -26.438 1 86.81 469 SER B N 1
ATOM 7927 C CA . SER B 1 469 ? 10.633 -15.312 -27.797 1 86.81 469 SER B CA 1
ATOM 7928 C C . SER B 1 469 ? 11.891 -15.758 -28.547 1 86.81 469 SER B C 1
ATOM 7930 O O . SER B 1 469 ? 11.969 -15.617 -29.766 1 86.81 469 SER B O 1
ATOM 7932 N N . GLY B 1 470 ? 12.906 -16.281 -27.766 1 79.75 470 GLY B N 1
ATOM 7933 C CA . GLY B 1 470 ? 14.18 -16.625 -28.391 1 79.75 470 GLY B CA 1
ATOM 7934 C C . GLY B 1 470 ? 15.117 -15.438 -28.516 1 79.75 470 GLY B C 1
ATOM 7935 O O . GLY B 1 470 ? 16.188 -15.547 -29.109 1 79.75 470 GLY B O 1
ATOM 7936 N N . ALA B 1 471 ? 14.711 -14.344 -28.016 1 82.06 471 ALA B N 1
ATOM 7937 C CA . ALA B 1 471 ? 15.539 -13.141 -28.062 1 82.06 471 ALA B CA 1
ATOM 7938 C C . ALA B 1 471 ? 16.891 -13.375 -27.391 1 82.06 471 ALA B C 1
ATOM 7940 O O . ALA B 1 471 ? 17.906 -12.859 -27.844 1 82.06 471 ALA B O 1
ATOM 7941 N N . VAL B 1 472 ? 16.922 -14.094 -26.359 1 74 472 VAL B N 1
ATOM 7942 C CA . VAL B 1 472 ? 18.156 -14.383 -25.625 1 74 472 VAL B CA 1
ATOM 7943 C C . VAL B 1 472 ? 19.125 -15.125 -26.531 1 74 472 VAL B C 1
ATOM 7945 O O . VAL B 1 472 ? 20.328 -14.828 -26.531 1 74 472 VAL B O 1
ATOM 7948 N N . SER B 1 473 ? 18.609 -16.016 -27.266 1 74.44 473 SER B N 1
ATOM 7949 C CA . SER B 1 473 ? 19.453 -16.766 -28.203 1 74.44 473 SER B CA 1
ATOM 7950 C C . SER B 1 473 ? 20.062 -15.852 -29.266 1 74.44 473 SER B C 1
ATOM 7952 O O . SER B 1 473 ? 21.219 -16.031 -29.656 1 74.44 473 SER B O 1
ATOM 7954 N N . LEU B 1 474 ? 19.281 -14.922 -29.703 1 78.94 474 LEU B N 1
ATOM 7955 C CA . LEU B 1 474 ? 19.781 -13.984 -30.703 1 78.94 474 LEU B CA 1
ATOM 7956 C C . LEU B 1 474 ? 20.938 -13.156 -30.141 1 78.94 474 LEU B C 1
ATOM 7958 O O . LEU B 1 474 ? 21.922 -12.898 -30.844 1 78.94 474 LEU B O 1
ATOM 7962 N N . ILE B 1 475 ? 20.797 -12.695 -28.953 1 74.81 475 ILE B N 1
ATOM 7963 C CA . ILE B 1 475 ? 21.844 -11.906 -28.312 1 74.81 475 ILE B CA 1
ATOM 7964 C C . ILE B 1 475 ? 23.094 -12.758 -28.109 1 74.81 475 ILE B C 1
ATOM 7966 O O . ILE B 1 475 ? 24.203 -12.32 -28.422 1 74.81 475 ILE B O 1
ATOM 7970 N N . VAL B 1 476 ? 22.906 -13.961 -27.672 1 70.81 476 VAL B N 1
ATOM 7971 C CA . VAL B 1 476 ? 24.016 -14.867 -27.391 1 70.81 476 VAL B CA 1
ATOM 7972 C C . VAL B 1 476 ? 24.766 -15.203 -28.672 1 70.81 476 VAL B C 1
ATOM 7974 O O . VAL B 1 476 ? 25.984 -15.219 -28.703 1 70.81 476 VAL B O 1
ATOM 7977 N N . ASP B 1 477 ? 24.031 -15.438 -29.641 1 75 477 ASP B N 1
ATOM 7978 C CA . ASP B 1 477 ? 24.641 -15.773 -30.922 1 75 477 ASP B CA 1
ATOM 7979 C C . ASP B 1 477 ? 25.453 -14.602 -31.469 1 75 477 ASP B C 1
ATOM 7981 O O . ASP B 1 477 ? 26.469 -14.805 -32.125 1 75 477 ASP B O 1
ATOM 7985 N N . ALA B 1 478 ? 25.016 -13.422 -31.125 1 77.81 478 ALA B N 1
ATOM 7986 C CA . ALA B 1 478 ? 25.688 -12.234 -31.609 1 77.81 478 ALA B CA 1
ATOM 7987 C C . ALA B 1 478 ? 26.953 -11.938 -30.812 1 77.81 478 ALA B C 1
ATOM 7989 O O . ALA B 1 478 ? 27.953 -11.484 -31.359 1 77.81 478 ALA B O 1
ATOM 7990 N N . ILE B 1 479 ? 26.953 -12.25 -29.5 1 75.56 479 ILE B N 1
ATOM 7991 C CA . ILE B 1 479 ? 28.031 -11.781 -28.625 1 75.56 479 ILE B CA 1
ATOM 7992 C C . ILE B 1 479 ? 29 -12.93 -28.359 1 75.56 479 ILE B C 1
ATOM 7994 O O . ILE B 1 479 ? 30.203 -12.695 -28.156 1 75.56 479 ILE B O 1
ATOM 7998 N N . SER B 1 480 ? 28.531 -14.148 -28.359 1 74.44 480 SER B N 1
ATOM 7999 C CA . SER B 1 480 ? 29.297 -15.32 -27.953 1 74.44 480 SER B CA 1
ATOM 8000 C C . SER B 1 480 ? 30.609 -15.422 -28.734 1 74.44 480 SER B C 1
ATOM 8002 O O . SER B 1 480 ? 31.656 -15.711 -28.172 1 74.44 480 SER B O 1
ATOM 8004 N N . PRO B 1 481 ? 30.594 -15.07 -30.016 1 76.56 481 PRO B N 1
ATOM 8005 C CA . PRO B 1 481 ? 31.844 -15.234 -30.75 1 76.56 481 PRO B CA 1
ATOM 8006 C C . PRO B 1 481 ? 32.938 -14.281 -30.281 1 76.56 481 PRO B C 1
ATOM 8008 O O . PRO B 1 481 ? 34.125 -14.625 -30.328 1 76.56 481 PRO B O 1
ATOM 8011 N N . SER B 1 482 ? 32.562 -13.133 -29.766 1 79.44 482 SER B N 1
ATOM 8012 C CA . SER B 1 482 ? 33.531 -12.148 -29.312 1 79.44 482 SER B CA 1
ATOM 8013 C C . SER B 1 482 ? 34.031 -12.461 -27.891 1 79.44 482 SER B C 1
ATOM 8015 O O . SER B 1 482 ? 35.094 -11.984 -27.469 1 79.44 482 SER B O 1
ATOM 8017 N N . LEU B 1 483 ? 33.312 -13.25 -27.203 1 78.06 483 LEU B N 1
ATOM 8018 C CA . LEU B 1 483 ? 33.656 -13.508 -25.812 1 78.06 483 LEU B CA 1
ATOM 8019 C C . LEU B 1 483 ? 34.188 -14.914 -25.641 1 78.06 483 LEU B C 1
ATOM 8021 O O . LEU B 1 483 ? 34.719 -15.258 -24.562 1 78.06 483 LEU B O 1
ATOM 8025 N N . ASP B 1 484 ? 34.062 -15.609 -26.781 1 76.44 484 ASP B N 1
ATOM 8026 C CA . ASP B 1 484 ? 34.562 -16.984 -26.75 1 76.44 484 ASP B CA 1
ATOM 8027 C C . ASP B 1 484 ? 36.062 -17.031 -26.484 1 76.44 484 ASP B C 1
ATOM 8029 O O . ASP B 1 484 ? 36.844 -16.281 -27.109 1 76.44 484 ASP B O 1
ATOM 8033 N N . GLY B 1 485 ? 36.469 -17.672 -25.484 1 78.19 485 GLY B N 1
ATOM 8034 C CA . GLY B 1 485 ? 37.875 -17.859 -25.203 1 78.19 485 GLY B CA 1
ATOM 8035 C C . GLY B 1 485 ? 38.406 -16.859 -24.188 1 78.19 485 GLY B C 1
ATOM 8036 O O . GLY B 1 485 ? 39.562 -16.969 -23.75 1 78.19 485 GLY B O 1
ATOM 8037 N N . LEU B 1 486 ? 37.625 -15.945 -23.812 1 85.12 486 LEU B N 1
ATOM 8038 C CA . LEU B 1 486 ? 38.094 -14.984 -22.812 1 85.12 486 LEU B CA 1
ATOM 8039 C C . LEU B 1 486 ? 38.281 -15.656 -21.453 1 85.12 486 LEU B C 1
ATOM 8041 O O . LEU B 1 486 ? 37.5 -16.531 -21.078 1 85.12 486 LEU B O 1
ATOM 8045 N N . PRO B 1 487 ? 39.406 -15.258 -20.859 1 89.06 487 PRO B N 1
ATOM 8046 C CA . PRO B 1 487 ? 39.562 -15.766 -19.5 1 89.06 487 PRO B CA 1
ATOM 8047 C C . PRO B 1 487 ? 38.406 -15.391 -18.562 1 89.06 487 PRO B C 1
ATOM 8049 O O . PRO B 1 487 ? 37.75 -14.375 -18.797 1 89.06 487 PRO B O 1
ATOM 8052 N N . PRO B 1 488 ? 38.219 -16.266 -17.578 1 90.44 488 PRO B N 1
ATOM 8053 C CA . PRO B 1 488 ? 37.094 -16.047 -16.656 1 90.44 488 PRO B CA 1
ATOM 8054 C C . PRO B 1 488 ? 37.094 -14.641 -16.062 1 90.44 488 PRO B C 1
ATOM 8056 O O . PRO B 1 488 ? 36.031 -14.039 -15.906 1 90.44 488 PRO B O 1
ATOM 8059 N N . PHE B 1 489 ? 38.219 -14.133 -15.766 1 92.75 489 PHE B N 1
ATOM 8060 C CA . PHE B 1 489 ? 38.344 -12.789 -15.203 1 92.75 489 PHE B CA 1
ATOM 8061 C C . PHE B 1 489 ? 37.75 -11.758 -16.156 1 92.75 489 PHE B C 1
ATOM 8063 O O . PHE B 1 489 ? 36.938 -10.914 -15.734 1 92.75 489 PHE B O 1
ATOM 8070 N N . LEU B 1 490 ? 38.062 -11.766 -17.328 1 91.88 490 LEU B N 1
ATOM 8071 C CA . LEU B 1 490 ? 37.656 -10.758 -18.297 1 91.88 490 LEU B CA 1
ATOM 8072 C C . LEU B 1 490 ? 36.156 -10.867 -18.594 1 91.88 490 LEU B C 1
ATOM 8074 O O . LEU B 1 490 ? 35.5 -9.859 -18.844 1 91.88 490 LEU B O 1
ATOM 8078 N N . LEU B 1 491 ? 35.688 -12.148 -18.656 1 91.88 491 LEU B N 1
ATOM 8079 C CA . LEU B 1 491 ? 34.281 -12.344 -18.859 1 91.88 491 LEU B CA 1
ATOM 8080 C C . LEU B 1 491 ? 33.469 -11.711 -17.734 1 91.88 491 LEU B C 1
ATOM 8082 O O . LEU B 1 491 ? 32.5 -10.961 -17.984 1 91.88 491 LEU B O 1
ATOM 8086 N N . ILE B 1 492 ? 33.812 -12 -16.484 1 95.19 492 ILE B N 1
ATOM 8087 C CA . ILE B 1 492 ? 33.125 -11.453 -15.32 1 95.19 492 ILE B CA 1
ATOM 8088 C C . ILE B 1 492 ? 33.312 -9.938 -15.297 1 95.19 492 ILE B C 1
ATOM 8090 O O . ILE B 1 492 ? 32.375 -9.203 -14.977 1 95.19 492 ILE B O 1
ATOM 8094 N N . PHE B 1 493 ? 34.531 -9.516 -15.68 1 95.12 493 PHE B N 1
ATOM 8095 C CA . PHE B 1 493 ? 34.812 -8.086 -15.688 1 95.12 493 PHE B CA 1
ATOM 8096 C C . PHE B 1 493 ? 33.875 -7.352 -16.656 1 95.12 493 PHE B C 1
ATOM 8098 O O . PHE B 1 493 ? 33.375 -6.285 -16.328 1 95.12 493 PHE B O 1
ATOM 8105 N N . CYS B 1 494 ? 33.656 -7.859 -17.797 1 91.25 494 CYS B N 1
ATOM 8106 C CA . CYS B 1 494 ? 32.781 -7.238 -18.812 1 91.25 494 CYS B CA 1
ATOM 8107 C C . CYS B 1 494 ? 31.344 -7.148 -18.312 1 91.25 494 CYS B C 1
ATOM 8109 O O . CYS B 1 494 ? 30.703 -6.102 -18.438 1 91.25 494 CYS B O 1
ATOM 8111 N N . VAL B 1 495 ? 30.859 -8.25 -17.75 1 91.62 495 VAL B N 1
ATOM 8112 C CA . VAL B 1 495 ? 29.5 -8.281 -17.234 1 91.62 495 VAL B CA 1
ATOM 8113 C C . VAL B 1 495 ? 29.359 -7.32 -16.062 1 91.62 495 VAL B C 1
ATOM 8115 O O . VAL B 1 495 ? 28.375 -6.582 -15.969 1 91.62 495 VAL B O 1
ATOM 8118 N N . PHE B 1 496 ? 30.375 -7.332 -15.18 1 95.69 496 PHE B N 1
ATOM 8119 C CA . PHE B 1 496 ? 30.359 -6.473 -14 1 95.69 496 PHE B CA 1
ATOM 8120 C C . PHE B 1 496 ? 30.359 -5.004 -14.398 1 95.69 496 PHE B C 1
ATOM 8122 O O . PHE B 1 496 ? 29.547 -4.223 -13.906 1 95.69 496 PHE B O 1
ATOM 8129 N N . LEU B 1 497 ? 31.219 -4.648 -15.258 1 93.12 497 LEU B N 1
ATOM 8130 C CA . LEU B 1 497 ? 31.375 -3.26 -15.68 1 93.12 497 LEU B CA 1
ATOM 8131 C C . LEU B 1 497 ? 30.125 -2.758 -16.406 1 93.12 497 LEU B C 1
ATOM 8133 O O . LEU B 1 497 ? 29.672 -1.645 -16.156 1 93.12 497 LEU B O 1
ATOM 8137 N N . LEU B 1 498 ? 29.625 -3.551 -17.25 1 88.62 498 LEU B N 1
ATOM 8138 C CA . LEU B 1 498 ? 28.422 -3.162 -17.969 1 88.62 498 LEU B CA 1
ATOM 8139 C C . LEU B 1 498 ? 27.25 -2.959 -17 1 88.62 498 LEU B C 1
ATOM 8141 O O . LEU B 1 498 ? 26.5 -1.986 -17.125 1 88.62 498 LEU B O 1
ATOM 8145 N N . THR B 1 499 ? 27.109 -3.885 -16.078 1 92.19 499 THR B N 1
ATOM 8146 C CA . THR B 1 499 ? 26.047 -3.807 -15.102 1 92.19 499 THR B CA 1
ATOM 8147 C C . THR B 1 499 ? 26.188 -2.551 -14.242 1 92.19 499 THR B C 1
ATOM 8149 O O . THR B 1 499 ? 25.203 -1.855 -13.984 1 92.19 499 THR B O 1
ATOM 8152 N N . THR B 1 500 ? 27.406 -2.248 -13.844 1 93 500 THR B N 1
ATOM 8153 C CA . THR B 1 500 ? 27.656 -1.084 -13 1 93 500 THR B CA 1
ATOM 8154 C C . THR B 1 500 ? 27.359 0.207 -13.758 1 93 500 THR B C 1
ATOM 8156 O O . THR B 1 500 ? 26.75 1.124 -13.203 1 93 500 THR B O 1
ATOM 8159 N N . ILE B 1 501 ? 27.734 0.303 -14.969 1 88.94 501 ILE B N 1
ATOM 8160 C CA . ILE B 1 501 ? 27.531 1.492 -15.781 1 88.94 501 ILE B CA 1
ATOM 8161 C C . ILE B 1 501 ? 26.031 1.713 -15.992 1 88.94 501 ILE B C 1
ATOM 8163 O O . ILE B 1 501 ? 25.531 2.832 -15.836 1 88.94 501 ILE B O 1
ATOM 8167 N N . LEU B 1 502 ? 25.391 0.664 -16.281 1 83.88 502 LEU B N 1
ATOM 8168 C CA . LEU B 1 502 ? 23.953 0.767 -16.516 1 83.88 502 LEU B CA 1
ATOM 8169 C C . LEU B 1 502 ? 23.219 1.153 -15.242 1 83.88 502 LEU B C 1
ATOM 8171 O O . LEU B 1 502 ? 22.234 1.896 -15.281 1 83.88 502 LEU B O 1
ATOM 8175 N N . THR B 1 503 ? 23.656 0.609 -14.172 1 88 503 THR B N 1
ATOM 8176 C CA . THR B 1 503 ? 23.031 0.88 -12.883 1 88 503 THR B CA 1
ATOM 8177 C C . THR B 1 503 ? 23.125 2.363 -12.539 1 88 503 THR B C 1
ATOM 8179 O O . THR B 1 503 ? 22.203 2.932 -11.953 1 88 503 THR B O 1
ATOM 8182 N N . GLU B 1 504 ? 24.234 3.016 -12.938 1 87.69 504 GLU B N 1
ATOM 8183 C CA . GLU B 1 504 ? 24.453 4.43 -12.641 1 87.69 504 GLU B CA 1
ATOM 8184 C C . GLU B 1 504 ? 23.5 5.312 -13.453 1 87.69 504 GLU B C 1
ATOM 8186 O O . GLU B 1 504 ? 23.234 6.457 -13.078 1 87.69 504 GLU B O 1
ATOM 8191 N N . ILE B 1 505 ? 23 4.762 -14.469 1 76.19 505 ILE B N 1
ATOM 8192 C CA . ILE B 1 505 ? 22.203 5.566 -15.383 1 76.19 505 ILE B CA 1
ATOM 8193 C C . ILE B 1 505 ? 20.719 5.27 -15.164 1 76.19 505 ILE B C 1
ATOM 8195 O O . ILE B 1 505 ? 19.875 6.148 -15.344 1 76.19 505 ILE B O 1
ATOM 8199 N N . VAL B 1 506 ? 20.391 4.113 -14.891 1 73.44 506 VAL B N 1
ATOM 8200 C CA . VAL B 1 506 ? 19 3.691 -14.773 1 73.44 506 VAL B CA 1
ATOM 8201 C C . VAL B 1 506 ? 18.641 3.482 -13.305 1 73.44 506 VAL B C 1
ATOM 8203 O O . VAL B 1 506 ? 18.891 4.355 -12.477 1 73.44 506 VAL B O 1
ATOM 8206 N N . SER B 1 507 ? 18.312 2.35 -12.789 1 73.19 507 SER B N 1
ATOM 8207 C CA . SER B 1 507 ? 18.062 1.951 -11.406 1 73.19 507 SER B CA 1
ATOM 8208 C C . SER B 1 507 ? 18.625 0.566 -11.117 1 73.19 507 SER B C 1
ATOM 8210 O O . SER B 1 507 ? 18.703 -0.28 -12.008 1 73.19 507 SER B O 1
ATOM 8212 N N . ASN B 1 508 ? 19.062 0.459 -9.906 1 84.25 508 ASN B N 1
ATOM 8213 C CA . ASN B 1 508 ? 19.719 -0.786 -9.523 1 84.25 508 ASN B CA 1
ATOM 8214 C C . ASN B 1 508 ? 18.797 -1.985 -9.688 1 84.25 508 ASN B C 1
ATOM 8216 O O . ASN B 1 508 ? 19.203 -3.023 -10.211 1 84.25 508 ASN B O 1
ATOM 8220 N N . ASN B 1 509 ? 17.547 -1.845 -9.367 1 78.88 509 ASN B N 1
ATOM 8221 C CA . ASN B 1 509 ? 16.609 -2.957 -9.461 1 78.88 509 ASN B CA 1
ATOM 8222 C C . ASN B 1 509 ? 16.297 -3.305 -10.914 1 78.88 509 ASN B C 1
ATOM 8224 O O . ASN B 1 509 ? 16.266 -4.48 -11.281 1 78.88 509 ASN B O 1
ATOM 8228 N N . ALA B 1 510 ? 16.141 -2.287 -11.711 1 75 510 ALA B N 1
ATOM 8229 C CA . ALA B 1 510 ? 15.844 -2.504 -13.125 1 75 510 ALA B CA 1
ATOM 8230 C C . ALA B 1 510 ? 16.984 -3.215 -13.836 1 75 510 ALA B C 1
ATOM 8232 O O . ALA B 1 510 ? 16.766 -4.152 -14.602 1 75 510 ALA B O 1
ATOM 8233 N N . VAL B 1 511 ? 18.156 -2.779 -13.578 1 83.12 511 VAL B N 1
ATOM 8234 C CA . VAL B 1 511 ? 19.328 -3.338 -14.242 1 83.12 511 VAL B CA 1
ATOM 8235 C C . VAL B 1 511 ? 19.547 -4.773 -13.773 1 83.12 511 VAL B C 1
ATOM 8237 O O . VAL B 1 511 ? 19.922 -5.641 -14.562 1 83.12 511 VAL B O 1
ATOM 8240 N N . ALA B 1 512 ? 19.328 -5.055 -12.516 1 88.12 512 ALA B N 1
ATOM 8241 C CA . ALA B 1 512 ? 19.484 -6.398 -11.969 1 88.12 512 ALA B CA 1
ATOM 8242 C C . ALA B 1 512 ? 18.578 -7.391 -12.688 1 88.12 512 ALA B C 1
ATOM 8244 O O . ALA B 1 512 ? 19 -8.492 -13.039 1 88.12 512 ALA B O 1
ATOM 8245 N N . VAL B 1 513 ? 17.422 -6.996 -12.961 1 75.62 513 VAL B N 1
ATOM 8246 C CA . VAL B 1 513 ? 16.438 -7.902 -13.539 1 75.62 513 VAL B CA 1
ATOM 8247 C C . VAL B 1 513 ? 16.734 -8.109 -15.023 1 75.62 513 VAL B C 1
ATOM 8249 O O . VAL B 1 513 ? 16.5 -9.188 -15.57 1 75.62 513 VAL B O 1
ATOM 8252 N N . ILE B 1 514 ? 17.281 -7.078 -15.664 1 74.5 514 ILE B N 1
ATOM 8253 C CA . ILE B 1 514 ? 17.562 -7.16 -17.094 1 74.5 514 ILE B CA 1
ATOM 8254 C C . ILE B 1 514 ? 18.859 -7.926 -17.328 1 74.5 514 ILE B C 1
ATOM 8256 O O . ILE B 1 514 ? 18.953 -8.742 -18.25 1 74.5 514 ILE B O 1
ATOM 8260 N N . MET B 1 515 ? 19.766 -7.707 -16.531 1 85.56 515 MET B N 1
ATOM 8261 C CA . MET B 1 515 ? 21.109 -8.234 -16.766 1 85.56 515 MET B CA 1
ATOM 8262 C C . MET B 1 515 ? 21.203 -9.695 -16.312 1 85.56 515 MET B C 1
ATOM 8264 O O . MET B 1 515 ? 22.016 -10.453 -16.844 1 85.56 515 MET B O 1
ATOM 8268 N N . THR B 1 516 ? 20.391 -10.141 -15.391 1 89.31 516 THR B N 1
ATOM 8269 C CA . THR B 1 516 ? 20.484 -11.492 -14.859 1 89.31 516 THR B CA 1
ATOM 8270 C C . THR B 1 516 ? 20.188 -12.523 -15.945 1 89.31 516 THR B C 1
ATOM 8272 O O . THR B 1 516 ? 20.984 -13.43 -16.188 1 89.31 516 THR B O 1
ATOM 8275 N N . PRO B 1 517 ? 19.078 -12.391 -16.609 1 81.5 517 PRO B N 1
ATOM 8276 C CA . PRO B 1 517 ? 18.828 -13.352 -17.703 1 81.5 517 PRO B CA 1
ATOM 8277 C C . PRO B 1 517 ? 19.891 -13.281 -18.797 1 81.5 517 PRO B C 1
ATOM 8279 O O . PRO B 1 517 ? 20.219 -14.297 -19.406 1 81.5 517 PRO B O 1
ATOM 8282 N N . ILE B 1 518 ? 20.344 -12.109 -19.094 1 79.25 518 ILE B N 1
ATOM 8283 C CA . ILE B 1 518 ? 21.391 -11.93 -20.094 1 79.25 518 ILE B CA 1
ATOM 8284 C C . ILE B 1 518 ? 22.656 -12.656 -19.656 1 79.25 518 ILE B C 1
ATOM 8286 O O . ILE B 1 518 ? 23.281 -13.352 -20.453 1 79.25 518 ILE B O 1
ATOM 8290 N N . ALA B 1 519 ? 23.016 -12.508 -18.438 1 89.56 519 ALA B N 1
ATOM 8291 C CA . ALA B 1 519 ? 24.188 -13.172 -17.891 1 89.56 519 ALA B CA 1
ATOM 8292 C C . ALA B 1 519 ? 24.047 -14.688 -17.938 1 89.56 519 ALA B C 1
ATOM 8294 O O . ALA B 1 519 ? 25 -15.398 -18.281 1 89.56 519 ALA B O 1
ATOM 8295 N N . ILE B 1 520 ? 22.938 -15.227 -17.594 1 88.56 520 ILE B N 1
ATOM 8296 C CA . ILE B 1 520 ? 22.688 -16.656 -17.594 1 88.56 520 ILE B CA 1
ATOM 8297 C C . ILE B 1 520 ? 22.75 -17.203 -19.016 1 88.56 520 ILE B C 1
ATOM 8299 O O . ILE B 1 520 ? 23.359 -18.234 -19.266 1 88.56 520 ILE B O 1
ATOM 8303 N N . SER B 1 521 ? 22.141 -16.516 -19.891 1 81 521 SER B N 1
ATOM 8304 C CA . SER B 1 521 ? 22.141 -16.938 -21.297 1 81 521 SER B CA 1
ATOM 8305 C C . SER B 1 521 ? 23.562 -16.906 -21.875 1 81 521 SER B C 1
ATOM 8307 O O . SER B 1 521 ? 23.922 -17.781 -22.672 1 81 521 SER B O 1
ATOM 8309 N N . LEU B 1 522 ? 24.219 -15.906 -21.547 1 82.19 522 LEU B N 1
ATOM 8310 C CA . LEU B 1 522 ? 25.609 -15.789 -21.969 1 82.19 522 LEU B CA 1
ATOM 8311 C C . LEU B 1 522 ? 26.438 -16.969 -21.469 1 82.19 522 LEU B C 1
ATOM 8313 O O . LEU B 1 522 ? 27.234 -17.547 -22.219 1 82.19 522 LEU B O 1
ATOM 8317 N N . ALA B 1 523 ? 26.297 -17.312 -20.234 1 89.25 523 ALA B N 1
ATOM 8318 C CA . ALA B 1 523 ? 27 -18.438 -19.641 1 89.25 523 ALA B CA 1
ATOM 8319 C C . ALA B 1 523 ? 26.641 -19.75 -20.359 1 89.25 523 ALA B C 1
ATOM 8321 O O . ALA B 1 523 ? 27.516 -20.578 -20.625 1 89.25 523 ALA B O 1
ATOM 8322 N N . THR B 1 524 ? 25.438 -19.922 -20.578 1 83.69 524 THR B N 1
ATOM 8323 C CA . THR B 1 524 ? 24.969 -21.125 -21.266 1 83.69 524 THR B CA 1
ATOM 8324 C C . THR B 1 524 ? 25.562 -21.219 -22.672 1 83.69 524 THR B C 1
ATOM 8326 O O . THR B 1 524 ? 26 -22.281 -23.078 1 83.69 524 THR B O 1
ATOM 8329 N N . ALA B 1 525 ? 25.562 -20.141 -23.312 1 78.38 525 ALA B N 1
ATOM 8330 C CA . ALA B 1 525 ? 26.094 -20.109 -24.672 1 78.38 525 ALA B CA 1
ATOM 8331 C C . ALA B 1 525 ? 27.578 -20.406 -24.688 1 78.38 525 ALA B C 1
ATOM 8333 O O . ALA B 1 525 ? 28.094 -21.016 -25.625 1 78.38 525 ALA B O 1
ATOM 8334 N N . LEU B 1 526 ? 28.234 -19.953 -23.734 1 85.06 526 LEU B N 1
ATOM 8335 C CA . LEU B 1 526 ? 29.688 -20.109 -23.672 1 85.06 526 LEU B CA 1
ATOM 8336 C C . LEU B 1 526 ? 30.047 -21.438 -23 1 85.06 526 LEU B C 1
ATOM 8338 O O . LEU B 1 526 ? 31.219 -21.828 -23 1 85.06 526 LEU B O 1
ATOM 8342 N N . GLY B 1 527 ? 29.031 -22.062 -22.469 1 85.5 527 GLY B N 1
ATOM 8343 C CA . GLY B 1 527 ? 29.25 -23.359 -21.828 1 85.5 527 GLY B CA 1
ATOM 8344 C C . GLY B 1 527 ? 29.922 -23.234 -20.484 1 85.5 527 GLY B C 1
ATOM 8345 O O . GLY B 1 527 ? 30.719 -24.109 -20.094 1 85.5 527 GLY B O 1
ATOM 8346 N N . VAL B 1 528 ? 29.812 -22.188 -19.812 1 90.12 528 VAL B N 1
ATOM 8347 C CA . VAL B 1 528 ? 30.391 -21.984 -18.484 1 90.12 528 VAL B CA 1
ATOM 8348 C C . VAL B 1 528 ? 29.266 -21.922 -17.453 1 90.12 528 VAL B C 1
ATOM 8350 O O . VAL B 1 528 ? 28.094 -21.844 -17.797 1 90.12 528 VAL B O 1
ATOM 8353 N N . ASP B 1 529 ? 29.688 -22.047 -16.188 1 94.44 529 ASP B N 1
ATOM 8354 C CA . ASP B 1 529 ? 28.703 -21.953 -15.109 1 94.44 529 ASP B CA 1
ATOM 8355 C C . ASP B 1 529 ? 28.141 -20.547 -15 1 94.44 529 ASP B C 1
ATOM 8357 O O . ASP B 1 529 ? 28.891 -19.562 -15 1 94.44 529 ASP B O 1
ATOM 8361 N N . ALA B 1 530 ? 26.875 -20.406 -14.914 1 94.81 530 ALA B N 1
ATOM 8362 C CA . ALA B 1 530 ? 26.188 -19.109 -14.898 1 94.81 530 ALA B CA 1
ATOM 8363 C C . ALA B 1 530 ? 26.297 -18.453 -13.531 1 94.81 530 ALA B C 1
ATOM 8365 O O . ALA B 1 530 ? 26.172 -17.234 -13.414 1 94.81 530 ALA B O 1
ATOM 8366 N N . ARG B 1 531 ? 26.469 -19.203 -12.484 1 95.75 531 ARG B N 1
ATOM 8367 C CA . ARG B 1 531 ? 26.328 -18.75 -11.109 1 95.75 531 ARG B CA 1
ATOM 8368 C C . ARG B 1 531 ? 27.297 -17.609 -10.812 1 95.75 531 ARG B C 1
ATOM 8370 O O . ARG B 1 531 ? 26.922 -16.594 -10.227 1 95.75 531 ARG B O 1
ATOM 8377 N N . PRO B 1 532 ? 28.625 -17.719 -11.258 1 96.44 532 PRO B N 1
ATOM 8378 C CA . PRO B 1 532 ? 29.547 -16.609 -11.016 1 96.44 532 PRO B CA 1
ATOM 8379 C C . PRO B 1 532 ? 29.125 -15.328 -11.742 1 96.44 532 PRO B C 1
ATOM 8381 O O . PRO B 1 532 ? 29.328 -14.227 -11.234 1 96.44 532 PRO B O 1
ATOM 8384 N N . LEU B 1 533 ? 28.594 -15.43 -12.898 1 95.44 533 LEU B N 1
ATOM 8385 C CA . LEU B 1 533 ? 28.141 -14.266 -13.648 1 95.44 533 LEU B CA 1
ATOM 8386 C C . LEU B 1 533 ? 26.938 -13.617 -12.969 1 95.44 533 LEU B C 1
ATOM 8388 O O . LEU B 1 533 ? 26.812 -12.391 -12.953 1 95.44 533 LEU B O 1
ATOM 8392 N N . VAL B 1 534 ? 26.062 -14.438 -12.414 1 96.12 534 VAL B N 1
ATOM 8393 C CA . VAL B 1 534 ? 24.891 -13.945 -11.695 1 96.12 534 VAL B CA 1
ATOM 8394 C C . VAL B 1 534 ? 25.328 -13.203 -10.438 1 96.12 534 VAL B C 1
ATOM 8396 O O . VAL B 1 534 ? 24.766 -12.156 -10.094 1 96.12 534 VAL B O 1
ATOM 8399 N N . VAL B 1 535 ? 26.375 -13.734 -9.781 1 97.06 535 VAL B N 1
ATOM 8400 C CA . VAL B 1 535 ? 26.922 -13.078 -8.594 1 97.06 535 VAL B CA 1
ATOM 8401 C C . VAL B 1 535 ? 27.516 -11.727 -8.984 1 97.06 535 VAL B C 1
ATOM 8403 O O . VAL B 1 535 ? 27.359 -10.742 -8.258 1 97.06 535 VAL B O 1
ATOM 8406 N N . ALA B 1 536 ? 28.156 -11.711 -10.133 1 97.06 536 ALA B N 1
ATOM 8407 C CA . ALA B 1 536 ? 28.719 -10.453 -10.633 1 97.06 536 ALA B CA 1
ATOM 8408 C C . ALA B 1 536 ? 27.625 -9.414 -10.836 1 97.06 536 ALA B C 1
ATOM 8410 O O . ALA B 1 536 ? 27.781 -8.242 -10.484 1 97.06 536 ALA B O 1
ATOM 8411 N N . VAL B 1 537 ? 26.516 -9.836 -11.359 1 95.12 537 VAL B N 1
ATOM 8412 C CA . VAL B 1 537 ? 25.391 -8.945 -11.586 1 95.12 537 VAL B CA 1
ATOM 8413 C C . VAL B 1 537 ? 24.828 -8.461 -10.25 1 95.12 537 VAL B C 1
ATOM 8415 O O . VAL B 1 537 ? 24.516 -7.277 -10.086 1 95.12 537 VAL B O 1
ATOM 8418 N N . MET B 1 538 ? 24.734 -9.344 -9.312 1 95.44 538 MET B N 1
ATOM 8419 C CA . MET B 1 538 ? 24.203 -9.031 -7.984 1 95.44 538 MET B CA 1
ATOM 8420 C C . MET B 1 538 ? 25 -7.914 -7.328 1 95.44 538 MET B C 1
ATOM 8422 O O . MET B 1 538 ? 24.438 -6.941 -6.84 1 95.44 538 MET B O 1
ATOM 8426 N N . ILE B 1 539 ? 26.281 -8.062 -7.359 1 96.12 539 ILE B N 1
ATOM 8427 C CA . ILE B 1 539 ? 27.172 -7.125 -6.684 1 96.12 539 ILE B CA 1
ATOM 8428 C C . ILE B 1 539 ? 27.25 -5.824 -7.477 1 96.12 539 ILE B C 1
ATOM 8430 O O . ILE B 1 539 ? 27.172 -4.734 -6.906 1 96.12 539 ILE B O 1
ATOM 8434 N N . ALA B 1 540 ? 27.375 -5.938 -8.766 1 96.06 540 ALA B N 1
ATOM 8435 C CA . ALA B 1 540 ? 27.531 -4.773 -9.633 1 96.06 540 ALA B CA 1
ATOM 8436 C C . ALA B 1 540 ? 26.281 -3.895 -9.602 1 96.06 540 ALA B C 1
ATOM 8438 O O . ALA B 1 540 ? 26.391 -2.666 -9.641 1 96.06 540 ALA B O 1
ATOM 8439 N N . ALA B 1 541 ? 25.125 -4.496 -9.539 1 93.5 541 ALA B N 1
ATOM 8440 C CA . ALA B 1 541 ? 23.859 -3.754 -9.539 1 93.5 541 ALA B CA 1
ATOM 8441 C C . ALA B 1 541 ? 23.672 -3.012 -8.227 1 93.5 541 ALA B C 1
ATOM 8443 O O . ALA B 1 541 ? 22.938 -2.012 -8.172 1 93.5 541 ALA B O 1
ATOM 8444 N N . SER B 1 542 ? 24.297 -3.459 -7.246 1 91.12 542 SER B N 1
ATOM 8445 C CA . SER B 1 542 ? 24.156 -2.832 -5.938 1 91.12 542 SER B CA 1
ATOM 8446 C C . SER B 1 542 ? 25.234 -1.766 -5.715 1 91.12 542 SER B C 1
ATOM 8448 O O . SER B 1 542 ? 25.031 -0.83 -4.938 1 91.12 542 SER B O 1
ATOM 8450 N N . CYS B 1 543 ? 26.297 -1.891 -6.387 1 89.94 543 CYS B N 1
ATOM 8451 C CA . CYS B 1 543 ? 27.422 -0.995 -6.172 1 89.94 543 CYS B CA 1
ATOM 8452 C C . CYS B 1 543 ? 27.312 0.24 -7.059 1 89.94 543 CYS B C 1
ATOM 8454 O O . CYS B 1 543 ? 28.156 0.449 -7.941 1 89.94 543 CYS B O 1
ATOM 8456 N N . ALA B 1 544 ? 26.375 1.015 -6.789 1 90.56 544 ALA B N 1
ATOM 8457 C CA . ALA B 1 544 ? 26.203 2.281 -7.496 1 90.56 544 ALA B CA 1
ATOM 8458 C C . ALA B 1 544 ? 26.703 3.453 -6.648 1 90.56 544 ALA B C 1
ATOM 8460 O O . ALA B 1 544 ? 25.953 3.963 -5.801 1 90.56 544 ALA B O 1
ATOM 8461 N N . PHE B 1 545 ? 27.906 3.998 -7.012 1 94.12 545 PHE B N 1
ATOM 8462 C CA . PHE B 1 545 ? 28.547 5.004 -6.172 1 94.12 545 PHE B CA 1
ATOM 8463 C C . PHE B 1 545 ? 28.703 6.32 -6.922 1 94.12 545 PHE B C 1
ATOM 8465 O O . PHE B 1 545 ? 28.797 7.387 -6.309 1 94.12 545 PHE B O 1
ATOM 8472 N N . ALA B 1 546 ? 28.641 6.363 -8.18 1 92.5 546 ALA B N 1
ATOM 8473 C CA . ALA B 1 546 ? 29.141 7.461 -9 1 92.5 546 ALA B CA 1
ATOM 8474 C C . ALA B 1 546 ? 28.094 8.555 -9.172 1 92.5 546 ALA B C 1
ATOM 8476 O O . ALA B 1 546 ? 28.422 9.688 -9.523 1 92.5 546 ALA B O 1
ATOM 8477 N N . THR B 1 547 ? 26.859 8.227 -8.938 1 87.19 547 THR B N 1
ATOM 8478 C CA . THR B 1 547 ? 25.828 9.227 -9.148 1 87.19 547 THR B CA 1
ATOM 8479 C C . THR B 1 547 ? 24.828 9.234 -7.988 1 87.19 547 THR B C 1
ATOM 8481 O O . THR B 1 547 ? 24.625 8.211 -7.34 1 87.19 547 THR B O 1
ATOM 8484 N N . PRO B 1 548 ? 24.234 10.445 -7.75 1 81.69 548 PRO B N 1
ATOM 8485 C CA . PRO B 1 548 ? 23.203 10.516 -6.707 1 81.69 548 PRO B CA 1
ATOM 8486 C C . PRO B 1 548 ? 21.922 9.773 -7.086 1 81.69 548 PRO B C 1
ATOM 8488 O O . PRO B 1 548 ? 21.125 9.43 -6.215 1 81.69 548 PRO B O 1
ATOM 8491 N N . ILE B 1 549 ? 21.766 9.453 -8.297 1 73.12 549 ILE B N 1
ATOM 8492 C CA . ILE B 1 549 ? 20.516 8.875 -8.789 1 73.12 549 ILE B CA 1
ATOM 8493 C C . ILE B 1 549 ? 20.641 7.355 -8.859 1 73.12 549 ILE B C 1
ATOM 8495 O O . ILE B 1 549 ? 19.625 6.645 -8.875 1 73.12 549 ILE B O 1
ATOM 8499 N N . GLY B 1 550 ? 21.797 6.867 -8.953 1 76.06 550 GLY B N 1
ATOM 8500 C CA . GLY B 1 550 ? 22.031 5.441 -9.141 1 76.06 550 GLY B CA 1
ATOM 8501 C C . GLY B 1 550 ? 21.5 4.605 -7.984 1 76.06 550 GLY B C 1
ATOM 8502 O O . GLY B 1 550 ? 21.141 3.441 -8.172 1 76.06 550 GLY B O 1
ATOM 8503 N N . TYR B 1 551 ? 21.516 5.121 -6.852 1 80.75 551 TYR B N 1
ATOM 8504 C CA . TYR B 1 551 ? 21.047 4.434 -5.656 1 80.75 551 TYR B CA 1
ATOM 8505 C C . TYR B 1 551 ? 20.281 5.391 -4.746 1 80.75 551 TYR B C 1
ATOM 8507 O O . TYR B 1 551 ? 20.688 6.535 -4.555 1 80.75 551 TYR B O 1
ATOM 8515 N N . GLN B 1 552 ? 19.297 4.945 -4.199 1 78.88 552 GLN B N 1
ATOM 8516 C CA . GLN B 1 552 ? 18.375 5.773 -3.426 1 78.88 552 GLN B CA 1
ATOM 8517 C C . GLN B 1 552 ? 19.078 6.426 -2.244 1 78.88 552 GLN B C 1
ATOM 8519 O O . GLN B 1 552 ? 18.812 7.578 -1.905 1 78.88 552 GLN B O 1
ATOM 8524 N N . THR B 1 553 ? 19.938 5.77 -1.549 1 86.88 553 THR B N 1
ATOM 8525 C CA . THR B 1 553 ? 20.609 6.324 -0.377 1 86.88 553 THR B CA 1
ATOM 8526 C C . THR B 1 553 ? 21.516 7.48 -0.774 1 86.88 553 THR B C 1
ATOM 8528 O O . THR B 1 553 ? 21.75 8.398 0.014 1 86.88 553 THR B O 1
ATOM 8531 N N . ASN B 1 554 ? 22.062 7.477 -1.978 1 87.62 554 ASN B N 1
ATOM 8532 C CA . ASN B 1 554 ? 22.859 8.602 -2.48 1 87.62 554 ASN B CA 1
ATOM 8533 C C . ASN B 1 554 ? 22 9.859 -2.621 1 87.62 554 ASN B C 1
ATOM 8535 O O . ASN B 1 554 ? 22.469 10.961 -2.305 1 87.62 554 ASN B O 1
ATOM 8539 N N . THR B 1 555 ? 20.875 9.68 -3.041 1 77.44 555 THR B N 1
ATOM 8540 C CA . THR B 1 555 ? 19.969 10.805 -3.203 1 77.44 555 THR B CA 1
ATOM 8541 C C . THR B 1 555 ? 19.594 11.406 -1.848 1 77.44 555 THR B C 1
ATOM 8543 O O . THR B 1 555 ? 19.453 12.617 -1.718 1 77.44 555 THR B O 1
ATOM 8546 N N . LEU B 1 556 ? 19.5 10.586 -0.868 1 78.81 556 LEU B N 1
ATOM 8547 C CA . LEU B 1 556 ? 19.078 11.008 0.46 1 78.81 556 LEU B CA 1
ATOM 8548 C C . LEU B 1 556 ? 20.141 11.883 1.115 1 78.81 556 LEU B C 1
ATOM 8550 O O . LEU B 1 556 ? 19.828 12.781 1.899 1 78.81 556 LEU B O 1
ATOM 8554 N N . VAL B 1 557 ? 21.328 11.617 0.829 1 85.19 557 VAL B N 1
ATOM 8555 C CA . VAL B 1 557 ? 22.391 12.367 1.495 1 85.19 557 VAL B CA 1
ATOM 8556 C C . VAL B 1 557 ? 22.781 13.578 0.651 1 85.19 557 VAL B C 1
ATOM 8558 O O . VAL B 1 557 ? 23.484 14.469 1.127 1 85.19 557 VAL B O 1
ATOM 8561 N N . TYR B 1 558 ? 22.359 13.633 -0.551 1 79.56 558 TYR B N 1
ATOM 8562 C CA . TYR B 1 558 ? 22.75 14.672 -1.501 1 79.56 558 TYR B CA 1
ATOM 8563 C C . TYR B 1 558 ? 22.391 16.062 -0.964 1 79.56 558 TYR B C 1
ATOM 8565 O O . TYR B 1 558 ? 23.234 16.953 -0.95 1 79.56 558 TYR B O 1
ATOM 8573 N N . GLY B 1 559 ? 21.234 16.234 -0.448 1 72.06 559 GLY B N 1
ATOM 8574 C CA . GLY B 1 559 ? 20.75 17.5 0.071 1 72.06 559 GLY B CA 1
ATOM 8575 C C . GLY B 1 559 ? 21.406 17.906 1.374 1 72.06 559 GLY B C 1
ATOM 8576 O O . GLY B 1 559 ? 22.062 18.953 1.448 1 72.06 559 GLY B O 1
ATOM 8577 N N . PRO B 1 560 ? 21.297 17.047 2.332 1 73.12 560 PRO B N 1
ATOM 8578 C CA . PRO B 1 560 ? 21.891 17.359 3.637 1 73.12 560 PRO B CA 1
ATOM 8579 C C . PRO B 1 560 ? 23.391 17.641 3.551 1 73.12 560 PRO B C 1
ATOM 8581 O O . PRO B 1 560 ? 23.922 18.422 4.352 1 73.12 560 PRO B O 1
ATOM 8584 N N . GLY B 1 561 ? 24.062 17.047 2.658 1 80.5 561 GLY B N 1
ATOM 8585 C CA . GLY B 1 561 ? 25.5 17.25 2.514 1 80.5 561 GLY B CA 1
ATOM 8586 C C . GLY B 1 561 ? 25.844 18.438 1.634 1 80.5 561 GLY B C 1
ATOM 8587 O O . GLY B 1 561 ? 27 18.859 1.57 1 80.5 561 GLY B O 1
ATOM 8588 N N . GLY B 1 562 ? 24.797 18.938 0.963 1 74.62 562 GLY B N 1
ATOM 8589 C CA . GLY B 1 562 ? 25.062 20.047 0.046 1 74.62 562 GLY B CA 1
ATOM 8590 C C . GLY B 1 562 ? 25.891 19.641 -1.15 1 74.62 562 GLY B C 1
ATOM 8591 O O . GLY B 1 562 ? 26.734 20.406 -1.609 1 74.62 562 GLY B O 1
ATOM 8592 N N . TYR B 1 563 ? 25.844 18.453 -1.585 1 81.69 563 TYR B N 1
ATOM 8593 C CA . TYR B 1 563 ? 26.719 17.891 -2.617 1 81.69 563 TYR B CA 1
ATOM 8594 C C . TYR B 1 563 ? 26.281 18.375 -4 1 81.69 563 TYR B C 1
ATOM 8596 O O . TYR B 1 563 ? 25.141 18.781 -4.199 1 81.69 563 TYR B O 1
ATOM 8604 N N . LYS B 1 564 ? 27.266 18.375 -4.867 1 80.94 564 LYS B N 1
ATOM 8605 C CA . LYS B 1 564 ? 27.031 18.484 -6.305 1 80.94 564 LYS B CA 1
ATOM 8606 C C . LYS B 1 564 ? 27.203 17.141 -6.996 1 80.94 564 LYS B C 1
ATOM 8608 O O . LYS B 1 564 ? 27.797 16.203 -6.434 1 80.94 564 LYS B O 1
ATOM 8613 N N . PHE B 1 565 ? 26.625 17.078 -8.219 1 82.75 565 PHE B N 1
ATOM 8614 C CA . PHE B 1 565 ? 26.719 15.836 -8.992 1 82.75 565 PHE B CA 1
ATOM 8615 C C . PHE B 1 565 ? 28.156 15.422 -9.188 1 82.75 565 PHE B C 1
ATOM 8617 O O . PHE B 1 565 ? 28.484 14.234 -9.133 1 82.75 565 PHE B O 1
ATOM 8624 N N . SER B 1 566 ? 29.016 16.359 -9.328 1 87.06 566 SER B N 1
ATOM 8625 C CA . SER B 1 566 ? 30.422 16.109 -9.602 1 87.06 566 SER B CA 1
ATOM 8626 C C . SER B 1 566 ? 31.141 15.523 -8.383 1 87.06 566 SER B C 1
ATOM 8628 O O . SER B 1 566 ? 32.125 14.82 -8.508 1 87.06 566 SER B O 1
ATOM 8630 N N . ASP B 1 567 ? 30.609 15.852 -7.254 1 88.44 567 ASP B N 1
ATOM 8631 C CA . ASP B 1 567 ? 31.219 15.32 -6.039 1 88.44 567 ASP B CA 1
ATOM 8632 C C . ASP B 1 567 ? 31.094 13.805 -5.977 1 88.44 567 ASP B C 1
ATOM 8634 O O . ASP B 1 567 ? 32.031 13.117 -5.551 1 88.44 567 ASP B O 1
ATOM 8638 N N . PHE B 1 568 ? 29.984 13.281 -6.41 1 90.88 568 PHE B N 1
ATOM 8639 C CA . PHE B 1 568 ? 29.766 11.836 -6.449 1 90.88 568 PHE B CA 1
ATOM 8640 C C . PHE B 1 568 ? 30.641 11.188 -7.512 1 90.88 568 PHE B C 1
ATOM 8642 O O . PHE B 1 568 ? 31.188 10.102 -7.305 1 90.88 568 PHE B O 1
ATOM 8649 N N . MET B 1 569 ? 30.766 11.867 -8.617 1 92.06 569 MET B N 1
ATOM 8650 C CA . MET B 1 569 ? 31.578 11.312 -9.703 1 92.06 569 MET B CA 1
ATOM 8651 C C . MET B 1 569 ? 33.031 11.219 -9.289 1 92.06 569 MET B C 1
ATOM 8653 O O . MET B 1 569 ? 33.719 10.234 -9.586 1 92.06 569 MET B O 1
ATOM 8657 N N . ARG B 1 570 ? 33.469 12.227 -8.641 1 92.88 570 ARG B N 1
ATOM 8658 C CA . ARG B 1 570 ? 34.875 12.312 -8.242 1 92.88 570 ARG B CA 1
ATOM 8659 C C . ARG B 1 570 ? 35.25 11.172 -7.301 1 92.88 570 ARG B C 1
ATOM 8661 O O . ARG B 1 570 ? 36.281 10.555 -7.445 1 92.88 570 ARG B O 1
ATOM 8668 N N . VAL B 1 571 ? 34.406 10.875 -6.438 1 93.62 571 VAL B N 1
ATOM 8669 C CA . VAL B 1 571 ? 34.719 9.852 -5.441 1 93.62 571 VAL B CA 1
ATOM 8670 C C . VAL B 1 571 ? 34.188 8.5 -5.918 1 93.62 571 VAL B C 1
ATOM 8672 O O . VAL B 1 571 ? 34.812 7.469 -5.699 1 93.62 571 VAL B O 1
ATOM 8675 N N . GLY B 1 572 ? 33.094 8.445 -6.555 1 94.75 572 GLY B N 1
ATOM 8676 C CA . GLY B 1 572 ? 32.375 7.219 -6.887 1 94.75 572 GLY B CA 1
ATOM 8677 C C . GLY B 1 572 ? 32.938 6.5 -8.086 1 94.75 572 GLY B C 1
ATOM 8678 O O . GLY B 1 572 ? 33 5.266 -8.117 1 94.75 572 GLY B O 1
ATOM 8679 N N . ILE B 1 573 ? 33.406 7.219 -9.148 1 94.38 573 ILE B N 1
ATOM 8680 C CA . ILE B 1 573 ? 33.875 6.586 -10.375 1 94.38 573 ILE B CA 1
ATOM 8681 C C . ILE B 1 573 ? 35.125 5.754 -10.07 1 94.38 573 ILE B C 1
ATOM 8683 O O . ILE B 1 573 ? 35.219 4.582 -10.438 1 94.38 573 ILE B O 1
ATOM 8687 N N . PRO B 1 574 ? 36.125 6.301 -9.398 1 95.44 574 PRO B N 1
ATOM 8688 C CA . PRO B 1 574 ? 37.281 5.48 -9.062 1 95.44 574 PRO B CA 1
ATOM 8689 C C . PRO B 1 574 ? 36.938 4.27 -8.211 1 95.44 574 PRO B C 1
ATOM 8691 O O . PRO B 1 574 ? 37.5 3.197 -8.375 1 95.44 574 PRO B O 1
ATOM 8694 N N . LEU B 1 575 ? 36.031 4.453 -7.34 1 95.56 575 LEU B N 1
ATOM 8695 C CA . LEU B 1 575 ? 35.594 3.33 -6.508 1 95.56 575 LEU B CA 1
ATOM 8696 C C . LEU B 1 575 ? 34.906 2.266 -7.348 1 95.56 575 LEU B C 1
ATOM 8698 O O . LEU B 1 575 ? 35.125 1.07 -7.172 1 95.56 575 LEU B O 1
ATOM 8702 N N . ASN B 1 576 ? 34 2.664 -8.234 1 95.81 576 ASN B N 1
ATOM 8703 C CA . ASN B 1 576 ? 33.312 1.729 -9.125 1 95.81 576 ASN B CA 1
ATOM 8704 C C . ASN B 1 576 ? 34.312 0.932 -9.969 1 95.81 576 ASN B C 1
ATOM 8706 O O . ASN B 1 576 ? 34.188 -0.286 -10.102 1 95.81 576 ASN B O 1
ATOM 8710 N N . LEU B 1 577 ? 35.25 1.638 -10.516 1 95.44 577 LEU B N 1
ATOM 8711 C CA . LEU B 1 577 ? 36.25 0.994 -11.383 1 95.44 577 LEU B CA 1
ATOM 8712 C C . LEU B 1 577 ? 37.125 0.027 -10.586 1 95.44 577 LEU B C 1
ATOM 8714 O O . LEU B 1 577 ? 37.344 -1.104 -11.023 1 95.44 577 LEU B O 1
ATOM 8718 N N . SER B 1 578 ? 37.594 0.49 -9.484 1 95.94 578 SER B N 1
ATOM 8719 C CA . SER B 1 578 ? 38.438 -0.384 -8.664 1 95.94 578 SER B CA 1
ATOM 8720 C C . SER B 1 578 ? 37.656 -1.577 -8.141 1 95.94 578 SER B C 1
ATOM 8722 O O . SER B 1 578 ? 38.156 -2.695 -8.086 1 95.94 578 SER B O 1
ATOM 8724 N N . MET B 1 579 ? 36.438 -1.339 -7.738 1 95.88 579 MET B N 1
ATOM 8725 C CA . MET B 1 579 ? 35.562 -2.414 -7.27 1 95.88 579 MET B CA 1
ATOM 8726 C C . MET B 1 579 ? 35.312 -3.434 -8.375 1 95.88 579 MET B C 1
ATOM 8728 O O . MET B 1 579 ? 35.25 -4.637 -8.117 1 95.88 579 MET B O 1
ATOM 8732 N N . SER B 1 580 ? 35.094 -2.939 -9.586 1 96.31 580 SER B N 1
ATOM 8733 C CA . SER B 1 580 ? 34.875 -3.824 -10.727 1 96.31 580 SER B CA 1
ATOM 8734 C C . SER B 1 580 ? 36.094 -4.754 -10.93 1 96.31 580 SER B C 1
ATOM 8736 O O . SER B 1 580 ? 35.906 -5.945 -11.203 1 96.31 580 SER B O 1
ATOM 8738 N N . VAL B 1 581 ? 37.219 -4.227 -10.766 1 96.75 581 VAL B N 1
ATOM 8739 C CA . VAL B 1 581 ? 38.438 -5.008 -10.953 1 96.75 581 VAL B CA 1
ATOM 8740 C C . VAL B 1 581 ? 38.594 -6.02 -9.82 1 96.75 581 VAL B C 1
ATOM 8742 O O . VAL B 1 581 ? 38.812 -7.207 -10.062 1 96.75 581 VAL B O 1
ATOM 8745 N N . ILE B 1 582 ? 38.406 -5.586 -8.641 1 96.88 582 ILE B N 1
ATOM 8746 C CA . ILE B 1 582 ? 38.656 -6.426 -7.469 1 96.88 582 ILE B CA 1
ATOM 8747 C C . ILE B 1 582 ? 37.594 -7.52 -7.402 1 96.88 582 ILE B C 1
ATOM 8749 O O . ILE B 1 582 ? 37.906 -8.695 -7.184 1 96.88 582 ILE B O 1
ATOM 8753 N N . ALA B 1 583 ? 36.312 -7.164 -7.527 1 96.62 583 ALA B N 1
ATOM 8754 C CA . ALA B 1 583 ? 35.25 -8.141 -7.477 1 96.62 583 ALA B CA 1
ATOM 8755 C C . ALA B 1 583 ? 35.375 -9.164 -8.594 1 96.62 583 ALA B C 1
ATOM 8757 O O . ALA B 1 583 ? 35.125 -10.359 -8.383 1 96.62 583 ALA B O 1
ATOM 8758 N N . SER B 1 584 ? 35.719 -8.68 -9.812 1 96.38 584 SER B N 1
ATOM 8759 C CA . SER B 1 584 ? 35.875 -9.586 -10.953 1 96.38 584 SER B CA 1
ATOM 8760 C C . SER B 1 584 ? 37 -10.562 -10.742 1 96.38 584 SER B C 1
ATOM 8762 O O . SER B 1 584 ? 36.969 -11.695 -11.227 1 96.38 584 SER B O 1
ATOM 8764 N N . ALA B 1 585 ? 38.031 -10.164 -10.047 1 96.31 585 ALA B N 1
ATOM 8765 C CA . ALA B 1 585 ? 39.188 -11.031 -9.758 1 96.31 585 ALA B CA 1
ATOM 8766 C C . ALA B 1 585 ? 38.844 -12.047 -8.68 1 96.31 585 ALA B C 1
ATOM 8768 O O . ALA B 1 585 ? 39.312 -13.188 -8.719 1 96.31 585 ALA B O 1
ATOM 8769 N N . MET B 1 586 ? 38 -11.727 -7.773 1 97 586 MET B N 1
ATOM 8770 C CA . MET B 1 586 ? 37.75 -12.562 -6.602 1 97 586 MET B CA 1
ATOM 8771 C C . MET B 1 586 ? 36.625 -13.539 -6.867 1 97 586 MET B C 1
ATOM 8773 O O . MET B 1 586 ? 36.594 -14.633 -6.301 1 97 586 MET B O 1
ATOM 8777 N N . ILE B 1 587 ? 35.625 -13.227 -7.691 1 96.94 587 ILE B N 1
ATOM 8778 C CA . ILE B 1 587 ? 34.406 -14.023 -7.914 1 96.94 587 ILE B CA 1
ATOM 8779 C C . ILE B 1 587 ? 34.781 -15.398 -8.453 1 96.94 587 ILE B C 1
ATOM 8781 O O . ILE B 1 587 ? 34.344 -16.422 -7.945 1 96.94 587 ILE B O 1
ATOM 8785 N N . PRO B 1 588 ? 35.75 -15.508 -9.469 1 94.56 588 PRO B N 1
ATOM 8786 C CA . PRO B 1 588 ? 36.094 -16.828 -10 1 94.56 588 PRO B CA 1
ATOM 8787 C C . PRO B 1 588 ? 36.844 -17.688 -8.984 1 94.56 588 PRO B C 1
ATOM 8789 O O . PRO B 1 588 ? 36.844 -18.922 -9.094 1 94.56 588 PRO B O 1
ATOM 8792 N N . LEU B 1 589 ? 37.375 -17.062 -7.988 1 94.56 589 LEU B N 1
ATOM 8793 C CA . LEU B 1 589 ? 38.062 -17.812 -6.945 1 94.56 589 LEU B CA 1
ATOM 8794 C C . LEU B 1 589 ? 37.094 -18.469 -5.988 1 94.56 589 LEU B C 1
ATOM 8796 O O . LEU B 1 589 ? 37.375 -19.516 -5.414 1 94.56 589 LEU B O 1
ATOM 8800 N N . ILE B 1 590 ? 35.938 -17.906 -5.832 1 95 590 ILE B N 1
ATOM 8801 C CA . ILE B 1 590 ? 34.938 -18.422 -4.93 1 95 590 ILE B CA 1
ATOM 8802 C C . ILE B 1 590 ? 33.969 -19.328 -5.699 1 95 590 ILE B C 1
ATOM 8804 O O . ILE B 1 590 ? 33.594 -20.391 -5.207 1 95 590 ILE B O 1
ATOM 8808 N N . TRP B 1 591 ? 33.562 -18.812 -6.871 1 94.94 591 TRP B N 1
ATOM 8809 C CA . TRP B 1 591 ? 32.719 -19.578 -7.781 1 94.94 591 TRP B CA 1
ATOM 8810 C C . TRP B 1 591 ? 33.438 -19.828 -9.102 1 94.94 591 TRP B C 1
ATOM 8812 O O . TRP B 1 591 ? 33.438 -18.984 -10 1 94.94 591 TRP B O 1
ATOM 8822 N N . PRO B 1 592 ? 33.969 -20.984 -9.273 1 89.44 592 PRO B N 1
ATOM 8823 C CA . PRO B 1 592 ? 34.688 -21.297 -10.516 1 89.44 592 PRO B CA 1
ATOM 8824 C C . PRO B 1 592 ? 33.75 -21.375 -11.727 1 89.44 592 PRO B C 1
ATOM 8826 O O . PRO B 1 592 ? 32.625 -21.859 -11.609 1 89.44 592 PRO B O 1
ATOM 8829 N N . LEU B 1 593 ? 34.188 -20.766 -12.805 1 85.56 593 LEU B N 1
ATOM 8830 C CA . LEU B 1 593 ? 33.406 -20.828 -14.039 1 85.56 593 LEU B CA 1
ATOM 8831 C C . LEU B 1 593 ? 33.594 -22.172 -14.734 1 85.56 593 LEU B C 1
ATOM 8833 O O . LEU B 1 593 ? 34.656 -22.766 -14.664 1 85.56 593 LEU B O 1
#

Radius of gyration: 32.31 Å; Cα contacts (8 Å, |Δi|>4): 2244; chains: 2; bounding box: 85×95×75 Å